Protein AF-A0A8B8AY69-F1 (afdb_monomer_lite)

Structure (mmCIF, N/CA/C/O backbone):
data_AF-A0A8B8AY69-F1
#
_entry.id   AF-A0A8B8AY69-F1
#
loop_
_atom_site.group_PDB
_atom_site.id
_atom_site.type_symbol
_atom_site.label_atom_id
_atom_site.label_alt_id
_atom_site.label_comp_id
_atom_site.label_asym_id
_atom_site.label_entity_id
_atom_site.label_seq_id
_atom_site.pdbx_PDB_ins_code
_atom_site.Cartn_x
_atom_site.Cartn_y
_atom_site.Cartn_z
_atom_site.occupancy
_atom_site.B_iso_or_equiv
_atom_site.auth_seq_id
_atom_site.auth_comp_id
_atom_site.auth_asym_id
_atom_site.auth_atom_id
_atom_site.pdbx_PDB_model_num
ATOM 1 N N . MET A 1 1 ? 13.587 46.393 -65.375 1.00 31.77 1 MET A N 1
ATOM 2 C CA . MET A 1 1 ? 12.917 47.680 -65.684 1.00 31.77 1 MET A CA 1
ATOM 3 C C . MET A 1 1 ? 13.714 48.376 -66.787 1.00 31.77 1 MET A C 1
ATOM 5 O O . MET A 1 1 ? 14.837 47.953 -67.023 1.00 31.77 1 MET A O 1
ATOM 9 N N . PHE A 1 2 ? 13.129 49.373 -67.460 1.00 32.94 2 PHE A N 1
ATOM 10 C CA . PHE A 1 2 ? 13.751 50.309 -68.424 1.00 32.94 2 PHE A CA 1
ATOM 11 C C . PHE A 1 2 ? 15.196 50.722 -68.050 1.00 32.94 2 PHE A C 1
ATOM 13 O O . PHE A 1 2 ? 15.468 50.874 -66.862 1.00 32.94 2 PHE A O 1
ATOM 20 N N . ASN A 1 3 ? 16.164 50.956 -68.950 1.00 33.88 3 ASN A N 1
ATOM 21 C CA . ASN A 1 3 ? 16.229 51.027 -70.431 1.00 33.88 3 ASN A CA 1
ATOM 22 C C . ASN A 1 3 ? 17.342 50.058 -70.943 1.00 33.88 3 ASN A C 1
ATOM 24 O O . ASN A 1 3 ? 18.044 49.489 -70.116 1.00 33.88 3 ASN A O 1
ATOM 28 N N . MET A 1 4 ? 17.589 49.775 -72.232 1.00 28.27 4 MET A N 1
ATOM 29 C CA . MET A 1 4 ? 17.519 50.592 -73.459 1.00 28.27 4 MET A CA 1
ATOM 30 C C . MET A 1 4 ? 17.418 49.678 -74.707 1.00 28.27 4 MET A C 1
ATOM 32 O O . MET A 1 4 ? 17.790 48.510 -74.630 1.00 28.27 4 MET A O 1
ATOM 36 N N . ILE A 1 5 ? 16.924 50.188 -75.843 1.00 37.75 5 ILE A N 1
ATOM 37 C CA . ILE A 1 5 ? 16.796 49.466 -77.130 1.00 37.75 5 ILE A CA 1
ATOM 38 C C . ILE A 1 5 ? 17.315 50.367 -78.267 1.00 37.75 5 ILE A C 1
ATOM 40 O O . ILE A 1 5 ? 17.272 51.587 -78.128 1.00 37.75 5 ILE A O 1
ATOM 44 N N . ALA A 1 6 ? 17.714 49.738 -79.383 1.00 32.38 6 ALA A N 1
ATOM 45 C CA . ALA A 1 6 ? 18.324 50.303 -80.596 1.00 32.38 6 ALA A CA 1
ATOM 46 C C . ALA A 1 6 ? 19.846 50.565 -80.465 1.00 32.38 6 ALA A C 1
ATOM 48 O O . ALA A 1 6 ? 20.347 50.765 -79.364 1.00 32.38 6 ALA A O 1
ATOM 49 N N . GLU A 1 7 ? 20.649 50.488 -81.532 1.00 29.94 7 GLU A N 1
ATOM 50 C CA . GLU A 1 7 ? 20.321 50.342 -82.965 1.00 29.94 7 GLU A CA 1
ATOM 51 C C . GLU A 1 7 ? 20.967 49.101 -83.613 1.00 29.94 7 GLU A C 1
ATOM 53 O O . GLU A 1 7 ? 21.926 48.523 -83.102 1.00 29.94 7 GLU A O 1
ATOM 58 N N . THR A 1 8 ? 20.452 48.677 -84.772 1.00 33.25 8 THR A N 1
ATOM 59 C CA . THR A 1 8 ? 21.107 47.682 -85.641 1.00 33.25 8 THR A CA 1
ATOM 60 C C . THR A 1 8 ? 20.637 47.866 -87.084 1.00 33.25 8 THR A C 1
ATOM 62 O O . THR A 1 8 ? 19.454 47.664 -87.343 1.00 33.25 8 THR A O 1
ATOM 65 N N . ASN A 1 9 ? 21.542 48.255 -87.996 1.00 31.91 9 ASN A N 1
ATOM 66 C CA . ASN A 1 9 ? 21.623 47.886 -89.428 1.00 31.91 9 ASN A CA 1
ATOM 67 C C . ASN A 1 9 ? 22.439 48.914 -90.239 1.00 31.91 9 ASN A C 1
ATOM 69 O O . ASN A 1 9 ? 22.366 50.114 -89.994 1.00 31.91 9 ASN A O 1
ATOM 73 N N . GLY A 1 10 ? 23.166 48.428 -91.251 1.00 28.22 10 GLY A N 1
ATOM 74 C CA . GLY A 1 10 ? 24.107 49.209 -92.069 1.00 28.22 10 GLY A CA 1
ATOM 75 C C . GLY A 1 10 ? 25.563 49.036 -91.596 1.00 28.22 10 GLY A C 1
ATOM 76 O O . GLY A 1 10 ? 25.808 48.943 -90.400 1.00 28.22 10 GLY A O 1
ATOM 77 N N . MET A 1 11 ? 26.575 48.931 -92.463 1.00 29.56 11 MET A N 1
ATOM 78 C CA . MET A 1 11 ? 26.596 49.054 -93.930 1.00 29.56 11 MET A CA 1
ATOM 79 C C . MET A 1 11 ? 27.338 47.894 -94.615 1.00 29.56 11 MET A C 1
ATOM 81 O O . MET A 1 11 ? 28.171 47.213 -94.024 1.00 29.56 11 MET A O 1
ATOM 85 N N . LEU A 1 12 ? 27.044 47.727 -95.905 1.00 31.89 12 LEU A N 1
ATOM 86 C CA . LEU A 1 12 ? 27.773 46.891 -96.861 1.00 31.89 12 LEU A CA 1
ATOM 87 C C . LEU A 1 12 ? 28.677 47.805 -97.723 1.00 31.89 12 LEU A C 1
ATOM 89 O O . LEU A 1 12 ? 28.372 48.983 -97.878 1.00 31.89 12 LEU A O 1
ATOM 93 N N . VAL A 1 13 ? 29.722 47.239 -98.341 1.00 31.09 13 VAL A N 1
ATOM 94 C CA . VAL A 1 13 ? 30.610 47.863 -99.353 1.00 31.09 13 VAL A CA 1
ATOM 95 C C . VAL A 1 13 ? 31.567 48.963 -98.852 1.00 31.09 13 VAL A C 1
ATOM 97 O O . VAL A 1 13 ? 31.210 50.130 -98.756 1.00 31.09 13 VAL A O 1
ATOM 100 N N . HIS A 1 14 ? 32.851 48.608 -98.718 1.00 29.25 14 HIS A N 1
ATOM 101 C CA . HIS A 1 14 ? 33.888 49.114 -99.636 1.00 29.25 14 HIS A CA 1
ATOM 102 C C . HIS A 1 14 ? 35.197 48.320 -99.500 1.00 29.25 14 HIS A C 1
ATOM 104 O O . HIS A 1 14 ? 35.865 48.369 -98.471 1.00 29.25 14 HIS A O 1
ATOM 110 N N . GLY A 1 15 ? 35.594 47.616 -100.563 1.00 30.14 15 GLY A N 1
ATOM 111 C CA . GLY A 1 15 ? 36.951 47.085 -100.698 1.00 30.14 15 GLY A CA 1
ATOM 112 C C . GLY A 1 15 ? 37.835 48.099 -101.422 1.00 30.14 15 GLY A C 1
ATOM 113 O O . GLY A 1 15 ? 37.586 48.379 -102.589 1.00 30.14 15 GLY A O 1
ATOM 114 N N . ASN A 1 16 ? 38.855 48.631 -100.745 1.00 29.05 16 ASN A N 1
ATOM 115 C CA . ASN A 1 16 ? 39.891 49.483 -101.338 1.00 29.05 16 ASN A CA 1
ATOM 116 C C . ASN A 1 16 ? 41.262 48.830 -101.112 1.00 29.05 16 ASN A C 1
ATOM 118 O O . ASN A 1 16 ? 41.838 48.928 -100.030 1.00 29.05 16 ASN A O 1
ATOM 122 N N . SER A 1 17 ? 41.778 48.139 -102.129 1.00 31.52 17 SER A N 1
ATOM 123 C CA . SER A 1 17 ? 43.067 47.441 -102.086 1.00 31.52 17 SER A CA 1
ATOM 124 C C . SER A 1 17 ? 44.158 48.258 -102.784 1.00 31.52 17 SER A C 1
ATOM 126 O O . SER A 1 17 ? 44.471 48.022 -103.951 1.00 31.52 17 SER A O 1
ATOM 128 N N . SER A 1 18 ? 44.743 49.213 -102.060 1.00 27.97 18 SER A N 1
ATOM 129 C CA . SER A 1 18 ? 45.819 50.076 -102.561 1.00 27.97 18 SER A CA 1
ATOM 130 C C . SER A 1 18 ? 47.156 49.752 -101.895 1.00 27.97 18 SER A C 1
ATOM 132 O O . SER A 1 18 ? 47.502 50.362 -100.885 1.00 27.97 18 SER A O 1
ATOM 134 N N . LEU A 1 19 ? 47.942 48.845 -102.483 1.00 30.39 19 LEU A N 1
ATOM 135 C CA . LEU A 1 19 ? 49.398 48.872 -102.309 1.00 30.39 19 LEU A CA 1
ATOM 136 C C . LEU A 1 19 ? 50.118 48.303 -103.537 1.00 30.39 19 LEU A C 1
ATOM 138 O O . LEU A 1 19 ? 49.833 47.197 -103.992 1.00 30.39 19 LEU A O 1
ATOM 142 N N . SER A 1 20 ? 51.044 49.086 -104.083 1.00 31.83 20 SER A N 1
ATOM 143 C CA . SER A 1 20 ? 51.837 48.758 -105.264 1.00 31.83 20 SER A CA 1
ATOM 144 C C . SER A 1 20 ? 53.111 47.990 -104.899 1.00 31.83 20 SER A C 1
ATOM 146 O O . SER A 1 20 ? 53.793 48.313 -103.930 1.00 31.83 20 SER A O 1
ATOM 148 N N . GLY A 1 21 ? 53.471 47.001 -105.721 1.00 29.45 21 GLY A N 1
ATOM 149 C CA . GLY A 1 21 ? 54.758 46.303 -105.667 1.00 29.45 21 GLY A CA 1
ATOM 150 C C . GLY A 1 21 ? 55.296 46.111 -107.083 1.00 29.45 21 GLY A C 1
ATOM 151 O O . GLY A 1 21 ? 54.665 45.442 -107.898 1.00 29.45 21 GLY A O 1
ATOM 152 N N . GLN A 1 22 ? 56.424 46.745 -107.399 1.00 30.34 22 GLN A N 1
ATOM 153 C CA . GLN A 1 22 ? 56.972 46.793 -108.758 1.00 30.34 22 GLN A CA 1
ATOM 154 C C . GLN A 1 22 ? 57.639 45.470 -109.159 1.00 30.34 22 GLN A C 1
ATOM 156 O O . GLN A 1 22 ? 58.431 44.916 -108.403 1.00 30.34 22 GLN A O 1
ATOM 161 N N . THR A 1 23 ? 57.397 45.022 -110.391 1.00 30.98 23 THR A N 1
ATOM 162 C CA . THR A 1 23 ? 58.293 44.132 -111.153 1.00 30.98 23 THR A CA 1
ATOM 163 C C . THR A 1 23 ? 58.312 44.596 -112.614 1.00 30.98 23 THR A C 1
ATOM 165 O O . THR A 1 23 ? 57.391 45.280 -113.057 1.00 30.98 23 THR A O 1
ATOM 168 N N . HIS A 1 24 ? 59.407 44.331 -113.330 1.00 30.17 24 HIS A N 1
ATOM 169 C CA . HIS A 1 24 ? 59.704 44.970 -114.618 1.00 30.17 24 HIS A CA 1
ATOM 170 C C . HIS A 1 24 ? 58.981 44.315 -115.806 1.00 30.17 24 HIS A C 1
ATOM 172 O O . HIS A 1 24 ? 58.856 43.096 -115.860 1.00 30.17 24 HIS A O 1
ATOM 178 N N . GLY A 1 25 ? 58.618 45.131 -116.801 1.00 32.25 25 GLY A N 1
ATOM 179 C CA . GLY A 1 25 ? 58.293 44.708 -118.165 1.00 32.25 25 GLY A CA 1
ATOM 180 C C . GLY A 1 25 ? 59.101 45.548 -119.159 1.00 32.25 25 GLY A C 1
ATOM 181 O O . GLY A 1 25 ? 59.216 46.761 -118.977 1.00 32.25 25 GLY A O 1
ATOM 182 N N . SER A 1 26 ? 59.722 44.911 -120.155 1.00 34.47 26 SER A N 1
ATOM 183 C CA . SER A 1 26 ? 60.566 45.601 -121.142 1.00 34.47 26 SER A CA 1
ATOM 184 C C . SER A 1 26 ? 59.730 46.326 -122.197 1.00 34.47 26 SER A C 1
ATOM 186 O O . SER A 1 26 ? 58.622 45.905 -122.520 1.00 34.47 26 SER A O 1
ATOM 188 N N . SER A 1 27 ? 60.311 47.362 -122.806 1.00 41.34 27 SER A N 1
ATOM 189 C CA . SER A 1 27 ? 59.848 47.838 -124.110 1.00 41.34 27 SER A CA 1
ATOM 190 C C . SER A 1 27 ? 59.974 46.705 -125.133 1.00 41.34 27 SER A C 1
ATOM 192 O O . SER A 1 27 ? 61.050 46.121 -125.280 1.00 41.34 27 SER A O 1
ATOM 194 N N . GLY A 1 28 ? 58.873 46.406 -125.816 1.00 37.88 28 GLY A N 1
ATOM 195 C CA . GLY A 1 28 ? 58.780 45.497 -126.952 1.00 37.88 28 GLY A CA 1
ATOM 196 C C . GLY A 1 28 ? 57.658 46.000 -127.854 1.00 37.88 28 GLY A C 1
ATOM 197 O O . GLY A 1 28 ? 56.569 46.309 -127.370 1.00 37.88 28 GLY A O 1
ATOM 198 N N . GLN A 1 29 ? 57.935 46.171 -129.145 1.00 43.38 29 GLN A N 1
ATOM 199 C CA . GLN A 1 29 ? 56.972 46.757 -130.076 1.00 43.38 29 GLN A CA 1
ATOM 200 C C . GLN A 1 29 ? 55.864 45.748 -130.387 1.00 43.38 29 GLN A C 1
ATOM 202 O O . GLN A 1 29 ? 56.102 44.746 -131.056 1.00 43.38 29 GLN A O 1
ATOM 207 N N . ILE A 1 30 ? 54.645 46.041 -129.934 1.00 41.34 30 ILE A N 1
ATOM 208 C CA . ILE A 1 30 ? 53.445 45.385 -130.452 1.00 41.34 30 ILE A CA 1
ATOM 209 C C . ILE A 1 30 ? 53.217 45.950 -131.857 1.00 41.34 30 ILE A C 1
ATOM 211 O O . ILE A 1 30 ? 52.765 47.085 -132.001 1.00 41.34 30 ILE A O 1
ATOM 215 N N . LEU A 1 31 ? 53.575 45.173 -132.881 1.00 46.72 31 LEU A N 1
ATOM 216 C CA . LEU A 1 31 ? 53.082 45.381 -134.243 1.00 46.72 31 LEU A CA 1
ATOM 217 C C . LEU A 1 31 ? 51.561 45.210 -134.223 1.00 46.72 31 LEU A C 1
ATOM 219 O O . LEU A 1 31 ? 51.066 44.206 -133.704 1.00 46.72 31 LEU A O 1
ATOM 223 N N . ASP A 1 32 ? 50.825 46.189 -134.746 1.00 49.38 32 ASP A N 1
ATOM 224 C CA . ASP A 1 32 ? 49.367 46.117 -134.759 1.00 49.38 32 ASP A CA 1
ATOM 225 C C . ASP A 1 32 ? 48.919 45.037 -135.759 1.00 49.38 32 ASP A C 1
ATOM 227 O O . ASP A 1 32 ? 49.503 44.851 -136.831 1.00 49.38 32 ASP A O 1
ATOM 231 N N . MET A 1 33 ? 47.840 44.327 -135.435 1.00 49.62 33 MET A N 1
ATOM 232 C CA . MET A 1 33 ? 47.240 43.339 -136.331 1.00 49.62 33 MET A CA 1
ATOM 233 C C . MET A 1 33 ? 46.734 43.995 -137.632 1.00 49.62 33 MET A C 1
ATOM 235 O O . MET A 1 33 ? 46.618 43.328 -138.666 1.00 49.62 33 MET A O 1
ATOM 239 N N . ALA A 1 34 ? 46.494 45.312 -137.606 1.00 55.44 34 ALA A N 1
ATOM 240 C CA . ALA A 1 34 ? 46.276 46.134 -138.793 1.00 55.44 34 ALA A CA 1
ATOM 241 C C . ALA A 1 34 ? 47.456 46.083 -139.788 1.00 55.44 34 ALA A C 1
ATOM 243 O O . ALA A 1 34 ? 47.228 45.859 -140.978 1.00 55.44 34 ALA A O 1
ATOM 244 N N . ASP A 1 35 ? 48.704 46.213 -139.320 1.00 56.50 35 ASP A N 1
ATOM 245 C CA . ASP A 1 35 ? 49.897 46.254 -140.181 1.00 56.50 35 ASP A CA 1
ATOM 246 C C . ASP A 1 35 ? 50.121 44.913 -140.892 1.00 56.50 35 ASP A C 1
ATOM 248 O O . ASP A 1 35 ? 50.321 44.864 -142.108 1.00 56.50 35 ASP A O 1
ATOM 252 N N . ILE A 1 36 ? 49.999 43.804 -140.153 1.00 58.62 36 ILE A N 1
ATOM 253 C CA . ILE A 1 36 ? 50.110 42.441 -140.701 1.00 58.62 36 ILE A CA 1
ATOM 254 C C . ILE A 1 36 ? 49.031 42.205 -141.773 1.00 58.62 36 ILE A C 1
ATOM 256 O O . ILE A 1 36 ? 49.309 41.656 -142.842 1.00 58.62 36 ILE A O 1
ATOM 260 N N . THR A 1 37 ? 47.805 42.676 -141.524 1.00 63.50 37 THR A N 1
ATOM 261 C CA . THR A 1 37 ? 46.695 42.577 -142.484 1.00 63.50 37 THR A CA 1
ATOM 262 C C . THR A 1 37 ? 46.962 43.407 -143.747 1.00 63.50 37 THR A C 1
ATOM 264 O O . THR A 1 37 ? 46.703 42.940 -144.859 1.00 63.50 37 THR A O 1
ATOM 267 N N . GLN A 1 38 ? 47.536 44.606 -143.607 1.00 66.81 38 GLN A N 1
ATOM 268 C CA . GLN A 1 38 ? 47.870 45.482 -144.732 1.00 66.81 38 GLN A CA 1
ATOM 269 C C . GLN A 1 38 ? 49.008 44.919 -145.602 1.00 66.81 38 GLN A C 1
ATOM 271 O O . GLN A 1 38 ? 48.940 45.013 -146.831 1.00 66.81 38 GLN A O 1
ATOM 276 N N . ILE A 1 39 ? 50.023 44.292 -144.996 1.00 68.88 39 ILE A N 1
ATOM 277 C CA . ILE A 1 39 ? 51.127 43.633 -145.716 1.00 68.88 39 ILE A CA 1
ATOM 278 C C . ILE A 1 39 ? 50.594 42.478 -146.578 1.00 68.88 39 ILE A C 1
ATOM 280 O O . ILE A 1 39 ? 50.871 42.427 -147.780 1.00 68.88 39 ILE A O 1
ATOM 284 N N . LEU A 1 40 ? 49.768 41.599 -145.999 1.00 65.69 40 LEU A N 1
ATOM 285 C CA . LEU A 1 40 ? 49.162 40.471 -146.718 1.00 65.69 40 LEU A CA 1
ATOM 286 C C . LEU A 1 40 ? 48.228 40.934 -147.849 1.00 65.69 40 LEU A C 1
ATOM 288 O O . LEU A 1 40 ? 48.224 40.341 -148.932 1.00 65.69 40 LEU A O 1
ATOM 292 N N . TYR A 1 41 ? 47.471 42.017 -147.641 1.00 73.25 41 TYR A N 1
ATOM 293 C CA . TYR A 1 41 ? 46.629 42.606 -148.685 1.00 73.25 41 TYR A CA 1
ATOM 294 C C . TYR A 1 41 ? 47.457 43.140 -149.865 1.00 73.25 41 TYR A C 1
ATOM 296 O O . TYR A 1 41 ? 47.105 42.907 -151.025 1.00 73.25 41 TYR A O 1
ATOM 304 N N . ASN A 1 42 ? 48.583 43.805 -149.596 1.00 71.44 42 ASN A N 1
ATOM 305 C CA . ASN A 1 42 ? 49.463 44.328 -150.642 1.00 71.44 42 ASN A CA 1
ATOM 306 C C . ASN A 1 42 ? 50.087 43.189 -151.474 1.00 71.44 42 ASN A C 1
ATOM 308 O O . ASN A 1 42 ? 49.945 43.185 -152.698 1.00 71.44 42 ASN A O 1
ATOM 312 N N . GLN A 1 43 ? 50.667 42.173 -150.821 1.00 70.44 43 GLN A N 1
ATOM 313 C CA . GLN A 1 43 ? 51.250 40.999 -151.497 1.00 70.44 43 GLN A CA 1
ATOM 314 C C . GLN A 1 43 ? 50.217 40.219 -152.335 1.00 70.44 43 GLN A C 1
ATOM 316 O O . GLN A 1 43 ? 50.519 39.751 -153.434 1.00 70.44 43 GLN A O 1
ATOM 321 N N . THR A 1 44 ? 48.971 40.118 -151.858 1.00 72.88 44 THR A N 1
ATOM 322 C CA . THR A 1 44 ? 47.886 39.443 -152.594 1.00 72.88 44 THR A CA 1
ATOM 323 C C . THR A 1 44 ? 47.554 40.159 -153.909 1.00 72.88 44 THR A C 1
ATOM 325 O O . THR A 1 44 ? 47.351 39.507 -154.935 1.00 72.88 44 THR A O 1
ATOM 328 N N . ASN A 1 45 ? 47.537 41.496 -153.918 1.00 72.69 45 ASN A N 1
ATOM 329 C CA . ASN A 1 45 ? 47.300 42.277 -155.138 1.00 72.69 45 ASN A CA 1
ATOM 330 C C . ASN A 1 45 ? 48.466 42.173 -156.137 1.00 72.69 45 ASN A C 1
ATOM 332 O O . ASN A 1 45 ? 48.247 42.139 -157.350 1.00 72.69 45 ASN A O 1
ATOM 336 N N . GLU A 1 46 ? 49.699 42.073 -155.643 1.00 74.69 46 GLU A N 1
ATOM 337 C CA . GLU A 1 46 ? 50.900 41.911 -156.468 1.00 74.69 46 GLU A CA 1
ATOM 338 C C . GLU A 1 46 ? 50.907 40.555 -157.204 1.00 74.69 46 GLU A C 1
ATOM 340 O O . GLU A 1 46 ? 51.088 40.506 -158.425 1.00 74.69 46 GLU A O 1
ATOM 345 N N . LEU A 1 47 ? 50.549 39.467 -156.507 1.00 70.25 47 LEU A N 1
ATOM 346 C CA . LEU A 1 47 ? 50.335 38.137 -157.099 1.00 70.25 47 LEU A CA 1
ATOM 347 C C . LEU A 1 47 ? 49.230 38.114 -158.171 1.00 70.25 47 LEU A C 1
ATOM 349 O O . LEU A 1 47 ? 49.378 37.442 -159.197 1.00 70.25 47 LEU A O 1
ATOM 353 N N . ILE A 1 48 ? 48.134 38.856 -157.975 1.00 74.69 48 ILE A N 1
ATOM 354 C CA . ILE A 1 48 ? 47.045 38.958 -158.964 1.00 74.69 48 ILE A CA 1
ATOM 355 C C . ILE A 1 48 ? 47.534 39.635 -160.255 1.00 74.69 48 ILE A C 1
ATOM 357 O O . ILE A 1 48 ? 47.199 39.176 -161.351 1.00 74.69 48 ILE A O 1
ATOM 361 N N . ASN A 1 49 ? 48.357 40.682 -160.147 1.00 72.38 49 ASN A N 1
ATOM 362 C CA . ASN A 1 49 ? 48.931 41.360 -161.311 1.00 72.38 49 ASN A CA 1
ATOM 363 C C . ASN A 1 49 ? 49.925 40.463 -162.069 1.00 72.38 49 ASN A C 1
ATOM 365 O O . ASN A 1 49 ? 49.833 40.360 -163.294 1.00 72.38 49 ASN A O 1
ATOM 369 N N . LEU A 1 50 ? 50.806 39.747 -161.359 1.00 73.50 50 LEU A N 1
ATOM 370 C CA . LEU A 1 50 ? 51.742 38.791 -161.968 1.00 73.50 50 LEU A CA 1
ATOM 371 C C . LEU A 1 50 ? 51.015 37.651 -162.703 1.00 73.50 50 LEU A C 1
ATOM 373 O O . LEU A 1 50 ? 51.369 37.325 -163.837 1.00 73.50 50 LEU A O 1
ATOM 377 N N . LYS A 1 51 ? 49.937 37.098 -162.124 1.00 70.31 51 LYS A N 1
ATOM 378 C CA . LYS A 1 51 ? 49.103 36.089 -162.804 1.00 70.31 51 LYS A CA 1
ATOM 379 C C . LYS A 1 51 ? 48.514 36.621 -164.115 1.00 70.31 51 LYS A C 1
ATOM 381 O O . LYS A 1 51 ? 48.494 35.912 -165.120 1.00 70.31 51 LYS A O 1
ATOM 386 N N . LYS A 1 52 ? 48.038 37.869 -164.108 1.00 72.56 52 LYS A N 1
ATOM 387 C CA . LYS A 1 52 ? 47.400 38.508 -165.267 1.00 72.56 52 LYS A CA 1
ATOM 388 C C . LYS A 1 52 ? 48.385 38.775 -166.410 1.00 72.56 52 LYS A C 1
ATOM 390 O O . LYS A 1 52 ? 47.993 38.703 -167.572 1.00 72.56 52 LYS A O 1
ATOM 395 N N . GLN A 1 53 ? 49.657 39.022 -166.092 1.00 68.75 53 GLN A N 1
ATOM 396 C CA . GLN A 1 53 ? 50.733 39.102 -167.081 1.00 68.75 53 GLN A CA 1
ATOM 397 C C . GLN A 1 53 ? 50.982 37.734 -167.745 1.00 68.75 53 GLN A C 1
ATOM 399 O O . GLN A 1 53 ? 50.925 37.631 -168.969 1.00 68.75 53 GLN A O 1
ATOM 404 N N . ALA A 1 54 ? 51.116 36.662 -166.957 1.00 67.19 54 ALA A N 1
ATOM 405 C CA . ALA A 1 54 ? 51.341 35.311 -167.486 1.00 67.19 54 ALA A CA 1
ATOM 406 C C . ALA A 1 54 ? 50.214 34.807 -168.423 1.00 67.19 54 ALA A C 1
ATOM 408 O O . ALA A 1 54 ? 50.469 34.041 -169.356 1.00 67.19 54 ALA A O 1
ATOM 409 N N . GLU A 1 55 ? 48.965 35.244 -168.220 1.00 69.00 55 GLU A N 1
ATOM 410 C CA . GLU A 1 55 ? 47.835 34.919 -169.109 1.00 69.00 55 GLU A CA 1
ATOM 411 C C . GLU A 1 55 ? 47.900 35.669 -170.465 1.00 69.00 55 GLU A C 1
ATOM 413 O O . GLU A 1 55 ? 47.522 35.101 -171.499 1.00 69.00 55 GLU A O 1
ATOM 418 N N . ASN A 1 56 ? 48.468 36.883 -170.511 1.00 70.94 56 ASN A N 1
ATOM 419 C CA . ASN A 1 56 ? 48.789 37.582 -171.768 1.00 70.94 56 ASN A CA 1
ATOM 420 C C . ASN A 1 56 ? 49.947 36.900 -172.518 1.00 70.94 56 ASN A C 1
ATOM 422 O O . ASN A 1 56 ? 49.865 36.677 -173.730 1.00 70.94 56 ASN A O 1
ATOM 426 N N . ASP A 1 57 ? 51.009 36.523 -171.807 1.00 64.38 57 ASP A N 1
ATOM 427 C CA . ASP A 1 57 ? 52.190 35.905 -172.421 1.00 64.38 57 ASP A CA 1
ATOM 428 C C . ASP A 1 57 ? 51.855 34.520 -172.999 1.00 64.38 57 ASP A C 1
ATOM 430 O O . ASP A 1 57 ? 52.209 34.208 -174.140 1.00 64.38 57 ASP A O 1
ATOM 434 N N . ARG A 1 58 ? 51.027 33.735 -172.295 1.00 70.88 58 ARG A N 1
ATOM 435 C CA . ARG A 1 58 ? 50.449 32.484 -172.816 1.00 70.88 58 ARG A CA 1
ATOM 436 C C . ARG A 1 58 ? 49.643 32.693 -174.103 1.00 70.88 58 ARG A C 1
ATOM 438 O O . ARG A 1 58 ? 49.749 31.887 -175.028 1.00 70.88 58 ARG A O 1
ATOM 445 N N . SER A 1 59 ? 48.863 33.770 -174.182 1.00 68.00 59 SER A N 1
ATOM 446 C CA . SER A 1 59 ? 48.085 34.112 -175.383 1.00 68.00 59 SER A CA 1
ATOM 447 C C . SER A 1 59 ? 48.994 34.458 -176.573 1.00 68.00 59 SER A C 1
ATOM 449 O O . SER A 1 59 ? 48.700 34.098 -177.714 1.00 68.00 59 SER A O 1
ATOM 451 N N . THR A 1 60 ? 50.146 35.076 -176.303 1.00 66.81 60 THR A N 1
ATOM 452 C CA . THR A 1 60 ? 51.173 35.397 -177.308 1.00 66.81 60 THR A CA 1
ATOM 453 C C . THR A 1 60 ? 51.888 34.137 -177.816 1.00 66.81 60 THR A C 1
ATOM 455 O O . THR A 1 60 ? 52.079 33.977 -179.022 1.00 66.81 60 THR A O 1
ATOM 458 N N . ILE A 1 61 ? 52.200 33.184 -176.929 1.00 64.75 61 ILE A N 1
ATOM 459 C CA . ILE A 1 61 ? 52.772 31.873 -177.296 1.00 64.75 61 ILE A CA 1
ATOM 460 C C . ILE A 1 61 ? 51.812 31.079 -178.200 1.00 64.75 61 ILE A C 1
ATOM 462 O O . ILE A 1 61 ? 52.243 30.501 -179.201 1.00 64.75 61 ILE A O 1
ATOM 466 N N . GLN A 1 62 ? 50.507 31.102 -177.910 1.00 60.75 62 GLN A N 1
ATOM 467 C CA . GLN A 1 62 ? 49.485 30.442 -178.734 1.00 60.75 62 GLN A CA 1
ATOM 468 C C . GLN A 1 62 ? 49.454 30.992 -180.175 1.00 60.75 62 GLN A C 1
ATOM 470 O O . GLN A 1 62 ? 49.279 30.236 -181.133 1.00 60.75 62 GLN A O 1
ATOM 475 N N . LEU A 1 63 ? 49.672 32.303 -180.344 1.00 68.00 63 LEU A N 1
ATOM 476 C CA . LEU A 1 63 ? 49.736 32.959 -181.654 1.00 68.00 63 LEU A CA 1
ATOM 477 C C . LEU A 1 63 ? 50.985 32.540 -182.453 1.00 68.00 63 LEU A C 1
ATOM 479 O O . LEU A 1 63 ? 50.903 32.338 -183.666 1.00 68.00 63 LEU A O 1
ATOM 483 N N . LEU A 1 64 ? 52.125 32.361 -181.775 1.00 61.44 64 LEU A N 1
ATOM 484 C CA . LEU A 1 64 ? 53.373 31.894 -182.389 1.00 61.44 64 LEU A CA 1
ATOM 485 C C . LEU A 1 64 ? 53.279 30.431 -182.849 1.00 61.44 64 LEU A C 1
ATOM 487 O O . LEU A 1 64 ? 53.704 30.124 -183.962 1.00 61.44 64 LEU A O 1
ATOM 491 N N . GLN A 1 65 ? 52.657 29.546 -182.063 1.00 57.84 65 GLN A N 1
ATOM 492 C CA . GLN A 1 65 ? 52.429 28.147 -182.465 1.00 57.84 65 GLN A CA 1
ATOM 493 C C . GLN A 1 65 ? 51.584 28.045 -183.746 1.00 57.84 65 GLN A C 1
ATOM 495 O O . GLN A 1 65 ? 51.955 27.330 -184.678 1.00 57.84 65 GLN A O 1
ATOM 500 N N . ASN A 1 66 ? 50.513 28.839 -183.852 1.00 61.69 66 ASN A N 1
ATOM 501 C CA . ASN A 1 66 ? 49.694 28.911 -185.068 1.00 61.69 66 ASN A CA 1
ATOM 502 C C . ASN A 1 66 ? 50.479 29.426 -186.293 1.00 61.69 66 ASN A C 1
ATOM 504 O O . ASN A 1 66 ? 50.141 29.091 -187.429 1.00 61.69 66 ASN A O 1
ATOM 508 N N . ARG A 1 67 ? 51.535 30.227 -186.088 1.00 58.19 67 ARG A N 1
ATOM 509 C CA . ARG A 1 67 ? 52.400 30.723 -187.169 1.00 58.19 67 ARG A CA 1
ATOM 510 C C . ARG A 1 67 ? 53.401 29.670 -187.656 1.00 58.19 67 ARG A C 1
ATOM 512 O O . ARG A 1 67 ? 53.676 29.639 -188.852 1.00 58.19 67 ARG A O 1
ATOM 519 N N . VAL A 1 68 ? 53.904 28.808 -186.768 1.00 59.12 68 VAL A N 1
ATOM 520 C CA . VAL A 1 68 ? 54.788 27.682 -187.129 1.00 59.12 68 VAL A CA 1
ATOM 521 C C . VAL A 1 68 ? 54.038 26.653 -187.978 1.00 59.12 68 VAL A C 1
ATOM 523 O O . VAL A 1 68 ? 54.509 26.309 -189.057 1.00 59.12 68 VAL A O 1
ATOM 526 N N . PHE A 1 69 ? 52.829 26.261 -187.565 1.00 60.50 69 PHE A N 1
ATOM 527 C CA . PHE A 1 69 ? 52.007 25.278 -188.286 1.00 60.50 69 PHE A CA 1
ATOM 528 C C . PHE A 1 69 ? 51.709 25.682 -189.747 1.00 60.50 69 PHE A C 1
ATOM 530 O O . PHE A 1 69 ? 51.741 24.853 -190.659 1.00 60.50 69 PHE A O 1
ATOM 537 N N . LEU A 1 70 ? 51.480 26.978 -189.998 1.00 58.31 70 LEU A N 1
ATOM 538 C CA . LEU A 1 70 ? 51.315 27.508 -191.358 1.00 58.31 70 LEU A CA 1
ATOM 539 C C . LEU A 1 70 ? 52.593 27.361 -192.203 1.00 58.31 70 LEU A C 1
ATOM 541 O O . LEU A 1 70 ? 52.507 26.971 -193.364 1.00 58.31 70 LEU A O 1
ATOM 545 N N . LEU A 1 71 ? 53.770 27.619 -191.624 1.00 56.62 71 LEU A N 1
ATOM 546 C CA . LEU A 1 71 ? 55.057 27.525 -192.325 1.00 56.62 71 LEU A CA 1
ATOM 547 C C . LEU A 1 71 ? 55.458 26.074 -192.646 1.00 56.62 71 LEU A C 1
ATOM 549 O O . LEU A 1 71 ? 56.030 25.825 -193.705 1.00 56.62 71 LEU A O 1
ATOM 553 N N . GLU A 1 72 ? 55.127 25.114 -191.778 1.00 57.69 72 GLU A N 1
ATOM 554 C CA . GLU A 1 72 ? 55.320 23.678 -192.052 1.00 57.69 72 GLU A CA 1
ATOM 555 C C . GLU A 1 72 ? 54.405 23.180 -193.187 1.00 57.69 72 GLU A C 1
ATOM 557 O O . GLU A 1 72 ? 54.802 22.342 -194.004 1.00 57.69 72 GLU A O 1
ATOM 562 N N . THR A 1 73 ? 53.198 23.748 -193.286 1.00 57.38 73 THR A N 1
ATOM 563 C CA . THR A 1 73 ? 52.239 23.436 -194.356 1.00 57.38 73 THR A CA 1
ATOM 564 C C . THR A 1 73 ? 52.693 24.004 -195.711 1.00 57.38 73 THR A C 1
ATOM 566 O O . THR A 1 73 ? 52.610 23.321 -196.728 1.00 57.38 73 THR A O 1
ATOM 569 N N . GLU A 1 74 ? 53.227 25.230 -195.745 1.00 54.09 74 GLU A N 1
ATOM 570 C CA . GLU A 1 74 ? 53.465 25.995 -196.985 1.00 54.09 74 GLU A CA 1
ATOM 571 C C . GLU A 1 74 ? 54.695 25.546 -197.813 1.00 54.09 74 GLU A C 1
ATOM 573 O O . GLU A 1 74 ? 54.862 25.974 -198.959 1.00 54.09 74 GLU A O 1
ATOM 578 N N . LEU A 1 75 ? 55.553 24.661 -197.281 1.00 50.16 75 LEU A N 1
ATOM 579 C CA . LEU A 1 75 ? 56.766 24.180 -197.974 1.00 50.16 75 LEU A CA 1
ATOM 580 C C . LEU A 1 75 ? 56.790 22.672 -198.284 1.00 50.16 75 LEU A C 1
ATOM 582 O O . LEU A 1 75 ? 57.593 22.243 -199.115 1.00 50.16 75 LEU A O 1
ATOM 586 N N . SER A 1 76 ? 55.864 21.879 -197.735 1.00 54.62 76 SER A N 1
ATOM 587 C CA . SER A 1 76 ? 55.682 20.479 -198.164 1.00 54.62 76 SER A CA 1
ATOM 588 C C . SER A 1 76 ? 55.230 20.381 -199.635 1.00 54.62 76 SER A C 1
ATOM 590 O O . SER A 1 76 ? 55.663 19.489 -200.366 1.00 54.62 76 SER A O 1
ATOM 592 N N . ASP A 1 77 ? 54.445 21.353 -200.112 1.00 50.50 77 ASP A N 1
ATOM 593 C CA . ASP A 1 77 ? 53.850 21.356 -201.459 1.00 50.50 77 ASP A CA 1
ATOM 594 C C . ASP A 1 77 ? 54.821 21.687 -202.610 1.00 50.50 77 ASP A C 1
ATOM 596 O O . ASP A 1 77 ? 54.473 21.520 -203.781 1.00 50.50 77 ASP A O 1
ATOM 600 N N . LYS A 1 78 ? 56.066 22.105 -202.331 1.00 44.72 78 LYS A N 1
ATOM 601 C CA . LYS A 1 78 ? 57.080 22.371 -203.379 1.00 44.72 78 LYS A CA 1
ATOM 602 C C . LYS A 1 78 ? 58.002 21.186 -203.692 1.00 44.72 78 LYS A C 1
ATOM 604 O O . LYS A 1 78 ? 58.909 21.315 -204.510 1.00 44.72 78 LYS A O 1
ATOM 609 N N . MET A 1 79 ? 57.725 20.006 -203.136 1.00 43.75 79 MET A N 1
ATOM 610 C CA . MET A 1 79 ? 58.476 18.762 -203.379 1.00 43.75 79 MET A CA 1
ATOM 611 C C . MET A 1 79 ? 58.010 17.956 -204.616 1.00 43.75 79 MET A C 1
ATOM 613 O O . MET A 1 79 ? 58.235 16.751 -204.684 1.00 43.75 79 MET A O 1
ATOM 617 N N . ASN A 1 80 ? 57.378 18.590 -205.615 1.00 52.78 80 ASN A N 1
ATOM 618 C CA . ASN A 1 80 ? 56.835 17.907 -206.804 1.00 52.78 80 ASN A CA 1
ATOM 619 C C . ASN A 1 80 ? 57.063 18.650 -208.143 1.00 52.78 80 ASN A C 1
ATOM 621 O O . ASN A 1 80 ? 56.120 18.988 -208.853 1.00 52.78 80 ASN A O 1
ATOM 625 N N . THR A 1 81 ? 58.323 18.893 -208.525 1.00 40.22 81 THR A N 1
ATOM 626 C CA . THR A 1 81 ? 58.835 18.771 -209.919 1.00 40.22 81 THR A CA 1
ATOM 627 C C . THR A 1 81 ? 60.341 19.066 -209.976 1.00 40.22 81 THR A C 1
ATOM 629 O O . THR A 1 81 ? 60.891 19.775 -209.140 1.00 40.22 81 THR A O 1
ATOM 632 N N . SER A 1 82 ? 61.050 18.504 -210.957 1.00 49.19 82 SER A N 1
ATOM 633 C CA . SER A 1 82 ? 62.518 18.520 -210.993 1.00 49.19 82 SER A CA 1
ATOM 634 C C . SER A 1 82 ? 63.129 19.831 -211.523 1.00 49.19 82 SER A C 1
ATOM 636 O O . SER A 1 82 ? 63.193 20.016 -212.743 1.00 49.19 82 SER A O 1
ATOM 638 N N . LYS A 1 83 ? 63.667 20.684 -210.633 1.00 45.41 83 LYS A N 1
ATOM 639 C CA . LYS A 1 83 ? 64.850 21.557 -210.862 1.00 45.41 83 LYS A CA 1
ATOM 640 C C . LYS A 1 83 ? 65.276 22.306 -209.589 1.00 45.41 83 LYS A C 1
ATOM 642 O O . LYS A 1 83 ? 64.446 22.604 -208.743 1.00 45.41 83 LYS A O 1
ATOM 647 N N . THR A 1 84 ? 66.563 22.643 -209.488 1.00 58.56 84 THR A N 1
ATOM 648 C CA . THR A 1 84 ? 67.180 23.350 -208.346 1.00 58.56 84 THR A CA 1
ATOM 649 C C . THR A 1 84 ? 67.382 24.856 -208.591 1.00 58.56 84 THR A C 1
ATOM 651 O O . THR A 1 84 ? 68.121 25.221 -209.510 1.00 58.56 84 THR A O 1
ATOM 654 N N . PRO A 1 85 ? 66.816 25.722 -207.735 1.00 43.84 85 PRO A N 1
ATOM 655 C CA . PRO A 1 85 ? 67.271 27.091 -207.441 1.00 43.84 85 PRO A CA 1
ATOM 656 C C . PRO A 1 85 ? 67.642 27.234 -205.938 1.00 43.84 85 PRO A C 1
ATOM 658 O O . PRO A 1 85 ? 67.472 26.285 -205.182 1.00 43.84 85 PRO A O 1
ATOM 661 N N . SER A 1 86 ? 68.113 28.365 -205.400 1.00 47.00 86 SER A N 1
ATOM 662 C CA . SER A 1 86 ? 69.008 29.418 -205.914 1.00 47.00 86 SER A CA 1
ATOM 663 C C . SER A 1 86 ? 69.718 30.064 -204.705 1.00 47.00 86 SER A C 1
ATOM 665 O O . SER A 1 86 ? 69.156 30.124 -203.613 1.00 47.00 86 SER A O 1
ATOM 667 N N . SER A 1 87 ? 70.941 30.586 -204.865 1.00 51.69 87 SER A N 1
ATOM 668 C CA . SER A 1 87 ? 71.794 31.039 -203.742 1.00 51.69 87 SER A CA 1
ATOM 669 C C . SER A 1 87 ? 71.261 32.240 -202.932 1.00 51.69 87 SER A C 1
ATOM 671 O O . SER A 1 87 ? 71.887 32.632 -201.947 1.00 51.69 87 SER A O 1
ATOM 673 N N . GLN A 1 88 ? 70.149 32.854 -203.340 1.00 52.00 88 GLN A N 1
ATOM 674 C CA . GLN A 1 88 ? 69.625 34.083 -202.739 1.00 52.00 88 GLN A CA 1
ATOM 675 C C . GLN A 1 88 ? 68.667 33.824 -201.560 1.00 52.00 88 GLN A C 1
ATOM 677 O O . GLN A 1 88 ? 68.630 34.620 -200.626 1.00 52.00 88 GLN A O 1
ATOM 682 N N . GLU A 1 89 ? 67.951 32.696 -201.551 1.00 56.22 89 GLU A N 1
ATOM 683 C CA . GLU A 1 89 ? 66.947 32.368 -200.520 1.00 56.22 89 GLU A CA 1
ATOM 684 C C . GLU A 1 89 ? 67.599 31.935 -199.189 1.00 56.22 89 GLU A C 1
ATOM 686 O O . GLU A 1 89 ? 67.108 32.246 -198.102 1.00 56.22 89 GLU A O 1
ATOM 691 N N . PHE A 1 90 ? 68.771 31.293 -199.260 1.00 58.62 90 PHE A N 1
ATOM 692 C CA . PHE A 1 90 ? 69.508 30.791 -198.091 1.00 58.62 90 PHE A CA 1
ATOM 693 C C . PHE A 1 90 ? 70.017 31.911 -197.161 1.00 58.62 90 PHE A C 1
ATOM 695 O O . PHE A 1 90 ? 70.123 31.727 -195.949 1.00 58.62 90 PHE A O 1
ATOM 702 N N . SER A 1 91 ? 70.306 33.096 -197.711 1.00 57.09 91 SER A N 1
ATOM 703 C CA . SER A 1 91 ? 70.818 34.233 -196.934 1.00 57.09 91 SER A CA 1
ATOM 704 C C . SER A 1 91 ? 69.743 34.852 -196.029 1.00 57.09 91 SER A C 1
ATOM 706 O O . SER A 1 91 ? 70.032 35.216 -194.889 1.00 57.09 91 SER A O 1
ATOM 708 N N . THR A 1 92 ? 68.487 34.901 -196.488 1.00 60.28 92 THR A N 1
ATOM 709 C CA . THR A 1 92 ? 67.353 35.412 -195.700 1.00 60.28 92 THR A CA 1
ATOM 710 C C . THR A 1 92 ? 67.022 34.491 -194.523 1.00 60.28 92 THR A C 1
ATOM 712 O O . THR A 1 92 ? 66.752 34.969 -193.420 1.00 60.28 92 THR A O 1
ATOM 715 N N . TYR A 1 93 ? 67.112 33.172 -194.732 1.00 66.62 93 TYR A N 1
ATOM 716 C CA . TYR A 1 93 ? 66.887 32.162 -193.694 1.00 66.62 93 TYR A CA 1
ATOM 717 C C . TYR A 1 93 ? 67.873 32.310 -192.519 1.00 66.62 93 TYR A C 1
ATOM 719 O O . TYR A 1 93 ? 67.457 32.395 -191.363 1.00 66.62 93 TYR A O 1
ATOM 727 N N . LEU A 1 94 ? 69.173 32.447 -192.812 1.00 66.06 94 LEU A N 1
ATOM 728 C CA . LEU A 1 94 ? 70.216 32.641 -191.793 1.00 66.06 94 LEU A CA 1
ATOM 729 C C . LEU A 1 94 ? 70.044 33.937 -190.980 1.00 66.06 94 LEU A C 1
ATOM 731 O O . LEU A 1 94 ? 70.371 33.963 -189.791 1.00 66.06 94 LEU A O 1
ATOM 735 N N . LEU A 1 95 ? 69.513 35.003 -191.589 1.00 61.38 95 LEU A N 1
ATOM 736 C CA . LEU A 1 95 ? 69.233 36.256 -190.879 1.00 61.38 95 LEU A CA 1
ATOM 737 C C . LEU A 1 95 ? 68.091 36.086 -189.862 1.00 61.38 95 LEU A C 1
ATOM 739 O O . LEU A 1 95 ? 68.226 36.486 -188.706 1.00 61.38 95 LEU A O 1
ATOM 743 N N . SER A 1 96 ? 67.000 35.425 -190.269 1.00 61.66 96 SER A N 1
ATOM 744 C CA . SER A 1 96 ? 65.865 35.120 -189.385 1.00 61.66 96 SER A CA 1
ATOM 745 C C . SER A 1 96 ? 66.268 34.213 -188.217 1.00 61.66 96 SER A C 1
ATOM 747 O O . SER A 1 96 ? 65.790 34.391 -187.097 1.00 61.66 96 SER A O 1
ATOM 749 N N . MET A 1 97 ? 67.157 33.249 -188.467 1.00 62.59 97 MET A N 1
ATOM 750 C CA . MET A 1 97 ? 67.588 32.270 -187.467 1.00 62.59 97 MET A CA 1
ATOM 751 C C . MET A 1 97 ? 68.461 32.905 -186.367 1.00 62.59 97 MET A C 1
ATOM 753 O O . MET A 1 97 ? 68.301 32.574 -185.194 1.00 62.59 97 MET A O 1
ATOM 757 N N . ASN A 1 98 ? 69.306 33.887 -186.709 1.00 62.69 98 ASN A N 1
ATOM 758 C CA . ASN A 1 98 ? 70.093 34.648 -185.727 1.00 62.69 98 ASN A CA 1
ATOM 759 C C . ASN A 1 98 ? 69.223 35.498 -184.783 1.00 62.69 98 ASN A C 1
ATOM 761 O O . ASN A 1 98 ? 69.469 35.515 -183.577 1.00 62.69 98 ASN A O 1
ATOM 765 N N . HIS A 1 99 ? 68.188 36.174 -185.297 1.00 62.56 99 HIS A N 1
ATOM 766 C CA . HIS A 1 99 ? 67.288 36.964 -184.445 1.00 62.56 99 HIS A CA 1
ATOM 767 C C . HIS A 1 99 ? 66.493 36.094 -183.460 1.00 62.56 99 HIS A C 1
ATOM 769 O O . HIS A 1 99 ? 66.270 36.507 -182.322 1.00 62.56 99 HIS A O 1
ATOM 775 N N . LEU A 1 100 ? 66.115 34.871 -183.852 1.00 67.81 100 LEU A N 1
ATOM 776 C CA . LEU A 1 100 ? 65.449 33.935 -182.944 1.00 67.81 100 LEU A CA 1
ATOM 777 C C . LEU A 1 100 ? 66.369 33.520 -181.781 1.00 67.81 100 LEU A C 1
ATOM 779 O O . LEU A 1 100 ? 65.935 33.513 -180.631 1.00 67.81 100 LEU A O 1
ATOM 783 N N . ILE A 1 101 ? 67.648 33.243 -182.063 1.00 64.56 101 ILE A N 1
ATOM 784 C CA . ILE A 1 101 ? 68.648 32.868 -181.048 1.00 64.56 101 ILE A CA 1
ATOM 785 C C . ILE A 1 101 ? 68.871 34.005 -180.036 1.00 64.56 101 ILE A C 1
ATOM 787 O O . ILE A 1 101 ? 68.903 33.745 -178.833 1.00 64.56 101 ILE A O 1
ATOM 791 N N . GLN A 1 102 ? 68.959 35.262 -180.490 1.00 61.81 102 GLN A N 1
ATOM 792 C CA . GLN A 1 102 ? 69.079 36.418 -179.589 1.00 61.81 102 GLN A CA 1
ATOM 793 C C . GLN A 1 102 ? 67.875 36.555 -178.644 1.00 61.81 102 GLN A C 1
ATOM 795 O O . GLN A 1 102 ? 68.061 36.791 -177.451 1.00 61.81 102 GLN A O 1
ATOM 800 N N . ASN A 1 103 ? 66.654 36.357 -179.149 1.00 66.81 103 ASN A N 1
ATOM 801 C CA . ASN A 1 103 ? 65.445 36.462 -178.330 1.00 66.81 103 ASN A CA 1
ATOM 802 C C . ASN A 1 103 ? 65.336 35.333 -177.290 1.00 66.81 103 ASN A C 1
ATOM 804 O O . ASN A 1 103 ? 64.913 35.591 -176.165 1.00 66.81 103 ASN A O 1
ATOM 808 N N . MET A 1 104 ? 65.762 34.103 -177.610 1.00 67.06 104 MET A N 1
ATOM 809 C CA . MET A 1 104 ? 65.793 33.023 -176.610 1.00 67.06 104 MET A CA 1
ATOM 810 C C . MET A 1 104 ? 66.824 33.286 -175.504 1.00 67.06 104 MET A C 1
ATOM 812 O O . MET A 1 104 ? 66.523 33.067 -174.333 1.00 67.06 104 MET A O 1
ATOM 816 N N . ALA A 1 105 ? 68.005 33.813 -175.849 1.00 62.06 105 ALA A N 1
ATOM 817 C CA . ALA A 1 105 ? 69.032 34.163 -174.865 1.00 62.06 105 ALA A CA 1
ATOM 818 C C . ALA A 1 105 ? 68.583 35.278 -173.898 1.00 62.06 105 ALA A C 1
ATOM 820 O O . ALA A 1 105 ? 68.951 35.260 -172.727 1.00 62.06 105 ALA A O 1
ATOM 821 N N . ALA A 1 106 ? 67.759 36.225 -174.364 1.00 64.94 106 ALA A N 1
ATOM 822 C CA . ALA A 1 106 ? 67.181 37.266 -173.512 1.00 64.94 106 ALA A CA 1
ATOM 823 C C . ALA A 1 106 ? 66.123 36.724 -172.527 1.00 64.94 106 ALA A C 1
ATOM 825 O O . ALA A 1 106 ? 66.045 37.198 -171.394 1.00 64.94 106 ALA A O 1
ATOM 826 N N . ASN A 1 107 ? 65.334 35.717 -172.926 1.00 69.00 107 ASN A N 1
ATOM 827 C CA . ASN A 1 107 ? 64.354 35.084 -172.035 1.00 69.00 107 ASN A CA 1
ATOM 828 C C . ASN A 1 107 ? 65.010 34.210 -170.955 1.00 69.00 107 ASN A C 1
ATOM 830 O O . ASN A 1 107 ? 64.609 34.294 -169.798 1.00 69.00 107 ASN A O 1
ATOM 834 N N . ASP A 1 108 ? 66.036 33.428 -171.302 1.00 71.81 108 ASP A N 1
ATOM 835 C CA . ASP A 1 108 ? 66.745 32.552 -170.354 1.00 71.81 108 ASP A CA 1
ATOM 836 C C . ASP A 1 108 ? 67.378 33.339 -169.185 1.00 71.81 108 ASP A C 1
ATOM 838 O O . ASP A 1 108 ? 67.437 32.860 -168.053 1.00 71.81 108 ASP A O 1
ATOM 842 N N . GLU A 1 109 ? 67.796 34.588 -169.415 1.00 72.94 109 GLU A N 1
ATOM 843 C CA . GLU A 1 109 ? 68.297 35.462 -168.348 1.00 72.94 109 GLU A CA 1
ATOM 844 C C . GLU A 1 109 ? 67.174 36.087 -167.496 1.00 72.94 109 GLU A C 1
ATOM 846 O O . GLU A 1 109 ? 67.340 36.255 -166.286 1.00 72.94 109 GLU A O 1
ATOM 851 N N . ASN A 1 110 ? 66.003 36.363 -168.085 1.00 72.31 110 ASN A N 1
ATOM 852 C CA . ASN A 1 110 ? 64.820 36.801 -167.336 1.00 72.31 110 ASN A CA 1
ATOM 853 C C . ASN A 1 110 ? 64.287 35.698 -166.407 1.00 72.31 110 ASN A C 1
ATOM 855 O O . ASN A 1 110 ? 64.012 35.987 -165.242 1.00 72.31 110 ASN A O 1
ATOM 859 N N . ASP A 1 111 ? 64.203 34.445 -166.866 1.00 68.44 111 ASP A N 1
ATOM 860 C CA . ASP A 1 111 ? 63.710 33.320 -166.051 1.00 68.44 111 ASP A CA 1
ATOM 861 C C . ASP A 1 111 ? 64.613 33.046 -164.834 1.00 68.44 111 ASP A C 1
ATOM 863 O O . ASP A 1 111 ? 64.118 32.803 -163.728 1.00 68.44 111 ASP A O 1
ATOM 867 N N . LYS A 1 112 ? 65.941 33.177 -164.975 1.00 74.12 112 LYS A N 1
ATOM 868 C CA . LYS A 1 112 ? 66.881 33.115 -163.835 1.00 74.12 112 LYS A CA 1
ATOM 869 C C . LYS A 1 112 ? 66.639 34.240 -162.831 1.00 74.12 112 LYS A C 1
ATOM 871 O O . LYS A 1 112 ? 66.699 34.013 -161.622 1.00 74.12 112 LYS A O 1
ATOM 876 N N . ASN A 1 113 ? 66.358 35.448 -163.315 1.00 75.12 113 ASN A N 1
ATOM 877 C CA . ASN A 1 113 ? 66.089 36.606 -162.464 1.00 75.12 113 ASN A CA 1
ATOM 878 C C . ASN A 1 113 ? 64.750 36.448 -161.715 1.00 75.12 113 ASN A C 1
ATOM 880 O O . ASN A 1 113 ? 64.669 36.739 -160.522 1.00 75.12 113 ASN A O 1
ATOM 884 N N . LEU A 1 114 ? 63.729 35.900 -162.385 1.00 74.38 114 LEU A N 1
ATOM 885 C CA . LEU A 1 114 ? 62.431 35.567 -161.793 1.00 74.38 114 LEU A CA 1
ATOM 886 C C . LEU A 1 114 ? 62.557 34.468 -160.724 1.00 74.38 114 LEU A C 1
ATOM 888 O O . LEU A 1 114 ? 62.022 34.608 -159.626 1.00 74.38 114 LEU A O 1
ATOM 892 N N . THR A 1 115 ? 63.332 33.417 -161.013 1.00 73.56 115 THR A N 1
ATOM 893 C CA . THR A 1 115 ? 63.642 32.331 -160.065 1.00 73.56 115 THR A CA 1
ATOM 894 C C . THR A 1 115 ? 64.314 32.884 -158.805 1.00 73.56 115 THR A C 1
ATOM 896 O O . THR A 1 115 ? 63.889 32.595 -157.689 1.00 73.56 115 THR A O 1
ATOM 899 N N . ARG A 1 116 ? 65.305 33.770 -158.973 1.00 74.50 116 ARG A N 1
ATOM 900 C CA . ARG A 1 116 ? 66.041 34.387 -157.861 1.00 74.50 116 ARG A CA 1
ATOM 901 C C . ARG A 1 116 ? 65.175 35.304 -156.989 1.00 74.50 116 ARG A C 1
ATOM 903 O O . ARG A 1 116 ? 65.394 35.358 -155.782 1.00 74.50 116 ARG A O 1
ATOM 910 N N . GLN A 1 117 ? 64.201 36.007 -157.571 1.00 71.94 117 GLN A N 1
ATOM 911 C CA . GLN A 1 117 ? 63.185 36.750 -156.809 1.00 71.94 117 GLN A CA 1
ATOM 912 C C . GLN A 1 117 ? 62.312 35.798 -155.974 1.00 71.94 117 GLN A C 1
ATOM 914 O O . GLN A 1 117 ? 62.035 36.073 -154.806 1.00 71.94 117 GLN A O 1
ATOM 919 N N . PHE A 1 118 ? 61.924 34.653 -156.545 1.00 75.19 118 PHE A N 1
ATOM 920 C CA . PHE A 1 118 ? 61.100 33.654 -155.863 1.00 75.19 118 PHE A CA 1
ATOM 921 C C . PHE A 1 118 ? 61.815 33.020 -154.659 1.00 75.19 118 PHE A C 1
ATOM 923 O O . PHE A 1 118 ? 61.225 32.939 -153.582 1.00 75.19 118 PHE A O 1
ATOM 930 N N . ASP A 1 119 ? 63.094 32.653 -154.795 1.00 73.88 119 ASP A N 1
ATOM 931 C CA . ASP A 1 119 ? 63.904 32.114 -153.687 1.00 73.88 119 ASP A CA 1
ATOM 932 C C . ASP A 1 119 ? 64.027 33.106 -152.514 1.00 73.88 119 ASP A C 1
ATOM 934 O O . ASP A 1 119 ? 63.943 32.717 -151.346 1.00 73.88 119 ASP A O 1
ATOM 938 N N . ILE A 1 120 ? 64.184 34.405 -152.807 1.00 75.88 120 ILE A N 1
ATOM 939 C CA . ILE A 1 120 ? 64.239 35.465 -151.786 1.00 75.88 120 ILE A CA 1
ATOM 940 C C . ILE A 1 120 ? 62.892 35.586 -151.056 1.00 75.88 120 ILE A C 1
ATOM 942 O O . ILE A 1 120 ? 62.865 35.662 -149.825 1.00 75.88 120 ILE A O 1
ATOM 946 N N . ALA A 1 121 ? 61.774 35.550 -151.789 1.00 72.00 121 ALA A N 1
ATOM 947 C CA . ALA A 1 121 ? 60.437 35.598 -151.200 1.00 72.00 121 ALA A CA 1
ATOM 948 C C . ALA A 1 121 ? 60.153 34.378 -150.303 1.00 72.00 121 ALA A C 1
ATOM 950 O O . ALA A 1 121 ? 59.668 34.540 -149.182 1.00 72.00 121 ALA A O 1
ATOM 951 N N . VAL A 1 122 ? 60.511 33.166 -150.748 1.00 77.06 122 VAL A N 1
ATOM 952 C CA . VAL A 1 122 ? 60.383 31.934 -149.948 1.00 77.06 122 VAL A CA 1
ATOM 953 C C . VAL A 1 122 ? 61.197 32.031 -148.655 1.00 77.06 122 VAL A C 1
ATOM 955 O O . VAL A 1 122 ? 60.677 31.709 -147.586 1.00 77.06 122 VAL A O 1
ATOM 958 N N . LYS A 1 123 ? 62.436 32.537 -148.717 1.00 77.50 123 LYS A N 1
ATOM 959 C CA . LYS A 1 123 ? 63.295 32.667 -147.532 1.00 77.50 123 LYS A CA 1
ATOM 960 C C . LYS A 1 123 ? 62.727 33.640 -146.493 1.00 77.50 123 LYS A C 1
ATOM 962 O O . LYS A 1 123 ? 62.729 33.319 -145.306 1.00 77.50 123 LYS A O 1
ATOM 967 N N . HIS A 1 124 ? 62.170 34.775 -146.923 1.00 76.12 124 HIS A N 1
ATOM 968 C CA . HIS A 1 124 ? 61.472 35.692 -146.015 1.00 76.12 124 HIS A CA 1
ATOM 969 C C . HIS A 1 124 ? 60.212 35.070 -145.391 1.00 76.12 124 HIS A C 1
ATOM 971 O O . HIS A 1 124 ? 59.938 35.315 -144.216 1.00 76.12 124 HIS A O 1
ATOM 977 N N . PHE A 1 125 ? 59.473 34.223 -146.117 1.00 76.81 125 PHE A N 1
ATOM 978 C CA . PHE A 1 125 ? 58.344 33.484 -145.538 1.00 76.81 125 PHE A CA 1
ATOM 979 C C . PHE A 1 125 ? 58.774 32.448 -144.486 1.00 76.81 125 PHE A C 1
ATOM 981 O O . PHE A 1 125 ? 58.048 32.254 -143.510 1.00 76.81 125 PHE A O 1
ATOM 988 N N . GLU A 1 126 ? 59.937 31.803 -144.630 1.00 74.31 126 GLU A N 1
ATOM 989 C CA . GLU A 1 126 ? 60.464 30.910 -143.586 1.00 74.31 126 GLU A CA 1
ATOM 990 C C . GLU A 1 126 ? 60.944 31.674 -142.342 1.00 74.31 126 GLU A C 1
ATOM 992 O O . GLU A 1 126 ? 60.653 31.249 -141.223 1.00 74.31 126 GLU A O 1
ATOM 997 N N . GLU A 1 127 ? 61.600 32.825 -142.518 1.00 75.75 127 GLU A N 1
ATOM 998 C CA . GLU A 1 127 ? 62.020 33.704 -141.414 1.00 75.75 127 GLU A CA 1
ATOM 999 C C . GLU A 1 127 ? 60.801 34.226 -140.625 1.00 75.75 127 GLU A C 1
ATOM 1001 O O . GLU A 1 127 ? 60.727 34.036 -139.410 1.00 75.75 127 GLU A O 1
ATOM 1006 N N . TYR A 1 128 ? 59.779 34.755 -141.307 1.00 78.00 128 TYR A N 1
ATOM 1007 C CA . TYR A 1 128 ? 58.553 35.259 -140.667 1.00 78.00 128 TYR A CA 1
ATOM 1008 C C . TYR A 1 128 ? 57.749 34.153 -139.954 1.00 78.00 128 TYR A C 1
ATOM 1010 O O . TYR A 1 128 ? 57.154 34.359 -138.894 1.00 78.00 128 TYR A O 1
ATOM 1018 N N . LYS A 1 129 ? 57.765 32.931 -140.504 1.00 76.19 129 LYS A N 1
ATOM 1019 C CA . LYS A 1 129 ? 57.177 31.737 -139.877 1.00 76.19 129 LYS A CA 1
ATOM 1020 C C . LYS A 1 129 ? 57.926 31.330 -138.603 1.00 76.19 129 LYS A C 1
ATOM 1022 O O . LYS A 1 129 ? 57.276 30.907 -137.646 1.00 76.19 129 LYS A O 1
ATOM 1027 N N . ALA A 1 130 ? 59.254 31.457 -138.575 1.00 75.94 130 ALA A N 1
ATOM 1028 C CA . ALA A 1 130 ? 60.061 31.184 -137.387 1.00 75.94 130 ALA A CA 1
ATOM 1029 C C . ALA A 1 130 ? 59.805 32.217 -136.275 1.00 75.94 130 ALA A C 1
ATOM 1031 O O . ALA A 1 130 ? 59.595 31.825 -135.125 1.00 75.94 130 ALA A O 1
ATOM 1032 N N . GLU A 1 131 ? 59.727 33.510 -136.612 1.00 76.44 131 GLU A N 1
ATOM 1033 C CA . GLU A 1 131 ? 59.358 34.564 -135.656 1.00 76.44 131 GLU A CA 1
ATOM 1034 C C . GLU A 1 131 ? 57.960 34.328 -135.067 1.00 76.44 131 GLU A C 1
ATOM 1036 O O . GLU A 1 131 ? 57.810 34.276 -133.847 1.00 76.44 131 GLU A O 1
ATOM 1041 N N . MET A 1 132 ? 56.949 34.069 -135.906 1.00 76.81 132 MET A N 1
ATOM 1042 C CA . MET A 1 132 ? 55.584 33.802 -135.436 1.00 76.81 132 MET A CA 1
ATOM 1043 C C . MET A 1 132 ? 55.504 32.564 -134.521 1.00 76.81 132 MET A C 1
ATOM 1045 O O . MET A 1 132 ? 54.761 32.571 -133.537 1.00 76.81 132 MET A O 1
ATOM 1049 N N . GLN A 1 133 ? 56.281 31.507 -134.796 1.00 76.38 133 GLN A N 1
ATOM 1050 C CA . GLN A 1 133 ? 56.379 30.350 -133.896 1.00 76.38 133 GLN A CA 1
ATOM 1051 C C . GLN A 1 133 ? 57.040 30.704 -132.556 1.00 76.38 133 GLN A C 1
ATOM 1053 O O . GLN A 1 133 ? 56.582 30.228 -131.516 1.00 76.38 133 GLN A O 1
ATOM 1058 N N . PHE A 1 134 ? 58.062 31.564 -132.554 1.00 80.12 134 PHE A N 1
ATOM 1059 C CA . PHE A 1 134 ? 58.702 32.045 -131.329 1.00 80.12 134 PHE A CA 1
ATOM 1060 C C . PHE A 1 134 ? 57.743 32.897 -130.477 1.00 80.12 134 PHE A C 1
ATOM 1062 O O . PHE A 1 134 ? 57.631 32.673 -129.270 1.00 80.12 134 PHE A O 1
ATOM 1069 N N . THR A 1 135 ? 56.974 33.804 -131.092 1.00 81.25 135 THR A N 1
ATOM 1070 C CA . THR A 1 135 ? 55.957 34.612 -130.392 1.00 81.25 135 THR A CA 1
ATOM 1071 C C . THR A 1 135 ? 54.851 33.744 -129.783 1.00 81.25 135 THR A C 1
ATOM 1073 O O . THR A 1 135 ? 54.487 33.937 -128.622 1.00 81.25 135 THR A O 1
ATOM 1076 N N . LEU A 1 136 ? 54.342 32.755 -130.531 1.00 78.06 136 LEU A N 1
ATOM 1077 C CA . LEU A 1 136 ? 53.324 31.816 -130.041 1.00 78.06 136 LEU A CA 1
ATOM 1078 C C . LEU A 1 136 ? 53.838 30.947 -128.886 1.00 78.06 136 LEU A C 1
ATOM 1080 O O . LEU A 1 136 ? 53.100 30.705 -127.927 1.00 78.06 136 LEU A O 1
ATOM 1084 N N . LEU A 1 137 ? 55.100 30.508 -128.939 1.00 81.38 137 LEU A N 1
ATOM 1085 C CA . LEU A 1 137 ? 55.726 29.773 -127.842 1.00 81.38 137 LEU A CA 1
ATOM 1086 C C . LEU A 1 137 ? 55.831 30.643 -126.581 1.00 81.38 137 LEU A C 1
ATOM 1088 O O . LEU A 1 137 ? 55.417 30.196 -125.513 1.00 81.38 137 LEU A O 1
ATOM 1092 N N . ASN A 1 138 ? 56.298 31.892 -126.711 1.00 79.69 138 ASN A N 1
ATOM 1093 C CA . ASN A 1 138 ? 56.443 32.805 -125.574 1.00 79.69 138 ASN A CA 1
ATOM 1094 C C . ASN A 1 138 ? 55.090 33.109 -124.898 1.00 79.69 138 ASN A C 1
ATOM 1096 O O . ASN A 1 138 ? 54.966 32.975 -123.679 1.00 79.69 138 ASN A O 1
ATOM 1100 N N . LEU A 1 139 ? 54.052 33.408 -125.691 1.00 81.50 139 LEU A N 1
ATOM 1101 C CA . LEU A 1 139 ? 52.673 33.578 -125.207 1.00 81.50 139 LEU A CA 1
ATOM 1102 C C . LEU A 1 139 ? 52.138 32.326 -124.496 1.00 81.50 139 LEU A C 1
ATOM 1104 O O . LEU A 1 139 ? 51.459 32.439 -123.476 1.00 81.50 139 LEU A O 1
ATOM 1108 N N . THR A 1 140 ? 52.463 31.131 -124.999 1.00 81.56 140 THR A N 1
ATOM 1109 C CA . THR A 1 140 ? 52.066 29.867 -124.358 1.00 81.56 140 THR A CA 1
ATOM 1110 C C . THR A 1 140 ? 52.723 29.726 -122.983 1.00 81.56 140 THR A C 1
ATOM 1112 O O . THR A 1 140 ? 52.035 29.437 -122.003 1.00 81.56 140 THR A O 1
ATOM 1115 N N . THR A 1 141 ? 54.028 30.008 -122.870 1.00 82.38 141 THR A N 1
ATOM 1116 C CA . THR A 1 141 ? 54.718 29.995 -121.571 1.00 82.38 141 THR A CA 1
ATOM 1117 C C . THR A 1 141 ? 54.192 31.049 -120.600 1.00 82.38 141 THR A C 1
ATOM 1119 O O . THR A 1 141 ? 54.054 30.742 -119.418 1.00 82.38 141 THR A O 1
ATOM 1122 N N . GLU A 1 142 ? 53.858 32.264 -121.045 1.00 82.19 142 GLU A N 1
ATOM 1123 C CA . GLU A 1 142 ? 53.250 33.279 -120.171 1.00 82.19 142 GLU A CA 1
ATOM 1124 C C . GLU A 1 142 ? 51.885 32.821 -119.639 1.00 82.19 142 GLU A C 1
ATOM 1126 O O . GLU A 1 142 ? 51.609 32.944 -118.442 1.00 82.19 142 GLU A O 1
ATOM 1131 N N . LEU A 1 143 ? 51.051 32.220 -120.493 1.00 81.31 143 LEU A N 1
ATOM 1132 C CA . LEU A 1 143 ? 49.724 31.731 -120.118 1.00 81.31 143 LEU A CA 1
ATOM 1133 C C . LEU A 1 143 ? 49.803 30.597 -119.076 1.00 81.31 143 LEU A C 1
ATOM 1135 O O . LEU A 1 143 ? 49.040 30.609 -118.105 1.00 81.31 143 LEU A O 1
ATOM 1139 N N . ASP A 1 144 ? 50.771 29.682 -119.191 1.00 80.25 144 ASP A N 1
ATOM 1140 C CA . ASP A 1 144 ? 51.023 28.665 -118.159 1.00 80.25 144 ASP A CA 1
ATOM 1141 C C . ASP A 1 144 ? 51.589 29.256 -116.849 1.00 80.25 144 ASP A C 1
ATOM 1143 O O . ASP A 1 144 ? 51.219 28.788 -115.767 1.00 80.25 144 ASP A O 1
ATOM 1147 N N . HIS A 1 145 ? 52.391 30.331 -116.890 1.00 81.31 145 HIS A N 1
ATOM 1148 C CA . HIS A 1 145 ? 52.798 31.052 -115.671 1.00 81.31 145 HIS A CA 1
ATOM 1149 C C . HIS A 1 145 ? 51.597 31.705 -114.965 1.00 81.31 145 HIS A C 1
ATOM 1151 O O . HIS A 1 145 ? 51.468 31.600 -113.740 1.00 81.31 145 HIS A O 1
ATOM 1157 N N . TYR A 1 146 ? 50.675 32.332 -115.706 1.00 81.88 146 TYR A N 1
ATOM 1158 C CA . TYR A 1 146 ? 49.425 32.855 -115.135 1.00 81.88 146 TYR A CA 1
ATOM 1159 C C . TYR A 1 146 ? 48.558 31.744 -114.529 1.00 81.88 146 TYR A C 1
ATOM 1161 O O . TYR A 1 146 ? 47.975 31.927 -113.457 1.00 81.88 146 TYR A O 1
ATOM 1169 N N . LYS A 1 147 ? 48.516 30.572 -115.168 1.00 82.06 147 LYS A N 1
ATOM 1170 C CA . LYS A 1 147 ? 47.774 29.395 -114.702 1.00 82.06 147 LYS A CA 1
ATOM 1171 C C . LYS A 1 147 ? 48.360 28.808 -113.413 1.00 82.06 147 LYS A C 1
ATOM 1173 O O . LYS A 1 147 ? 47.615 28.614 -112.455 1.00 82.06 147 LYS A O 1
ATOM 1178 N N . GLN A 1 148 ? 49.684 28.632 -113.325 1.00 81.75 148 GLN A N 1
ATOM 1179 C CA . GLN A 1 148 ? 50.355 28.265 -112.067 1.00 81.75 148 GLN A CA 1
ATOM 1180 C C . GLN A 1 148 ? 50.098 29.292 -110.958 1.00 81.75 148 GLN A C 1
ATOM 1182 O O . GLN A 1 148 ? 49.861 28.917 -109.808 1.00 81.75 148 GLN A O 1
ATOM 1187 N N . ARG A 1 149 ? 50.109 30.591 -111.286 1.00 80.81 149 ARG A N 1
ATOM 1188 C CA . ARG A 1 149 ? 49.834 31.657 -110.316 1.00 80.81 149 ARG A CA 1
ATOM 1189 C C . ARG A 1 149 ? 48.397 31.590 -109.792 1.00 80.81 149 ARG A C 1
ATOM 1191 O O . ARG A 1 149 ? 48.203 31.709 -108.587 1.00 80.81 149 ARG A O 1
ATOM 1198 N N . LEU A 1 150 ? 47.413 31.323 -110.652 1.00 78.88 150 LEU A N 1
ATOM 1199 C CA . LEU A 1 150 ? 46.020 31.100 -110.247 1.00 78.88 150 LEU A CA 1
ATOM 1200 C C . LEU A 1 150 ? 45.857 29.859 -109.359 1.00 78.88 150 LEU A C 1
ATOM 1202 O O . LEU A 1 150 ? 45.189 29.946 -108.331 1.00 78.88 150 LEU A O 1
ATOM 1206 N N . GLU A 1 151 ? 46.497 28.734 -109.686 1.00 81.12 151 GLU A N 1
ATOM 1207 C CA . GLU A 1 151 ? 46.443 27.528 -108.844 1.00 81.12 151 GLU A CA 1
ATOM 1208 C C . GLU A 1 151 ? 47.153 27.744 -107.486 1.00 81.12 151 GLU A C 1
ATOM 1210 O O . GLU A 1 151 ? 46.714 27.228 -106.453 1.00 81.12 151 GLU A O 1
ATOM 1215 N N . SER A 1 152 ? 48.198 28.584 -107.451 1.00 79.94 152 SER A N 1
ATOM 1216 C CA . SER A 1 152 ? 48.854 29.037 -106.216 1.00 79.94 152 SER A CA 1
ATOM 1217 C C . SER A 1 152 ? 47.938 29.920 -105.361 1.00 79.94 152 SER A C 1
ATOM 1219 O O . SER A 1 152 ? 47.767 29.639 -104.174 1.00 79.94 152 SER A O 1
ATOM 1221 N N . GLU A 1 153 ? 47.285 30.940 -105.932 1.00 78.75 153 GLU A N 1
ATOM 1222 C CA . GLU A 1 153 ? 46.314 31.765 -105.192 1.00 78.75 153 GLU A CA 1
ATOM 1223 C C . GLU A 1 153 ? 45.109 30.937 -104.717 1.00 78.75 153 GLU A C 1
ATOM 1225 O O . GLU A 1 153 ? 44.681 31.069 -103.573 1.00 78.75 153 GLU A O 1
ATOM 1230 N N . ARG A 1 154 ? 44.610 30.002 -105.534 1.00 80.44 154 ARG A N 1
ATOM 1231 C CA . ARG A 1 154 ? 43.546 29.061 -105.149 1.00 80.44 154 ARG A CA 1
ATOM 1232 C C . ARG A 1 154 ? 43.960 28.176 -103.970 1.00 80.44 154 ARG A C 1
ATOM 1234 O O . ARG A 1 154 ? 43.167 27.958 -103.052 1.00 80.44 154 ARG A O 1
ATOM 1241 N N . SER A 1 155 ? 45.215 27.728 -103.955 1.00 78.88 155 SER A N 1
ATOM 1242 C CA . SER A 1 155 ? 45.798 26.994 -102.827 1.00 78.88 155 SER A CA 1
ATOM 1243 C C . SER A 1 155 ? 45.882 27.867 -101.572 1.00 78.88 155 SER A C 1
ATOM 1245 O O . SER A 1 155 ? 45.491 27.415 -100.498 1.00 78.88 155 SER A O 1
ATOM 1247 N N . LYS A 1 156 ? 46.296 29.139 -101.690 1.00 81.00 156 LYS A N 1
ATOM 1248 C CA . LYS A 1 156 ? 46.300 30.100 -100.569 1.00 81.00 156 LYS A CA 1
ATOM 1249 C C . LYS A 1 156 ? 44.895 30.387 -100.040 1.00 81.00 156 LYS A C 1
ATOM 1251 O O . LYS A 1 156 ? 44.730 30.450 -98.829 1.00 81.00 156 LYS A O 1
ATOM 1256 N N . VAL A 1 157 ? 43.886 30.513 -100.905 1.00 79.00 157 VAL A N 1
ATOM 1257 C CA . VAL A 1 157 ? 42.479 30.689 -100.498 1.00 79.00 157 VAL A CA 1
ATOM 1258 C C . VAL A 1 157 ? 41.977 29.466 -99.728 1.00 79.00 157 VAL A C 1
ATOM 1260 O O . VAL A 1 157 ? 41.379 29.633 -98.670 1.00 79.00 157 VAL A O 1
ATOM 1263 N N . SER A 1 158 ? 42.291 28.246 -100.177 1.00 77.69 158 SER A N 1
ATOM 1264 C CA . SER A 1 158 ? 41.986 27.021 -99.419 1.00 77.69 158 SER A CA 1
ATOM 1265 C C . SER A 1 158 ? 42.703 26.987 -98.060 1.00 77.69 158 SER A C 1
ATOM 1267 O O . SER A 1 158 ? 42.112 26.622 -97.043 1.00 77.69 158 SER A O 1
ATOM 1269 N N . LEU A 1 159 ? 43.962 27.429 -98.003 1.00 80.00 159 LEU A N 1
ATOM 1270 C CA . LEU A 1 159 ? 44.748 27.485 -96.766 1.00 80.00 159 LEU A CA 1
ATOM 1271 C C . LEU A 1 159 ? 44.203 28.551 -95.794 1.00 80.00 159 LEU A C 1
ATOM 1273 O O . LEU A 1 159 ? 44.080 28.282 -94.602 1.00 80.00 159 LEU A O 1
ATOM 1277 N N . LEU A 1 160 ? 43.779 29.713 -96.302 1.00 78.38 160 LEU A N 1
ATOM 1278 C CA . LEU A 1 160 ? 43.060 30.742 -95.544 1.00 78.38 160 LEU A CA 1
ATOM 1279 C C . LEU A 1 160 ? 41.705 30.236 -95.040 1.00 78.38 160 LEU A C 1
ATOM 1281 O O . LEU A 1 160 ? 41.394 30.434 -93.874 1.00 78.38 160 LEU A O 1
ATOM 1285 N N . GLN A 1 161 ? 40.930 29.531 -95.866 1.00 76.75 161 GLN A N 1
ATOM 1286 C CA . GLN A 1 161 ? 39.641 28.960 -95.467 1.00 76.75 161 GLN A CA 1
ATOM 1287 C C . GLN A 1 161 ? 39.808 27.911 -94.356 1.00 76.75 161 GLN A C 1
ATOM 1289 O O . GLN A 1 161 ? 39.066 27.936 -93.375 1.00 76.75 161 GLN A O 1
ATOM 1294 N N . ASN A 1 162 ? 40.835 27.058 -94.447 1.00 78.81 162 ASN A N 1
ATOM 1295 C CA . ASN A 1 162 ? 41.216 26.136 -93.373 1.00 78.81 162 ASN A CA 1
ATOM 1296 C C . ASN A 1 162 ? 41.689 26.874 -92.108 1.00 78.81 162 ASN A C 1
ATOM 1298 O O . ASN A 1 162 ? 41.341 26.464 -91.003 1.00 78.81 162 ASN A O 1
ATOM 1302 N N . LEU A 1 163 ? 42.441 27.974 -92.237 1.00 80.44 163 LEU A N 1
ATOM 1303 C CA . LEU A 1 163 ? 42.843 28.809 -91.099 1.00 80.44 163 LEU A CA 1
ATOM 1304 C C . LEU A 1 163 ? 41.636 29.478 -90.427 1.00 80.44 163 LEU A C 1
ATOM 1306 O O . LEU A 1 163 ? 41.548 29.433 -89.206 1.00 80.44 163 LEU A O 1
ATOM 1310 N N . THR A 1 164 ? 40.687 30.025 -91.192 1.00 77.50 164 THR A N 1
ATOM 1311 C CA . THR A 1 164 ? 39.430 30.596 -90.679 1.00 77.50 164 THR A CA 1
ATOM 1312 C C . THR A 1 164 ? 38.560 29.538 -90.009 1.00 77.50 164 THR A C 1
ATOM 1314 O O . THR A 1 164 ? 38.014 29.783 -88.937 1.00 77.50 164 THR A O 1
ATOM 1317 N N . GLN A 1 165 ? 38.445 28.341 -90.591 1.00 78.75 165 GLN A N 1
ATOM 1318 C CA . GLN A 1 165 ? 37.705 27.247 -89.967 1.00 78.75 165 GLN A CA 1
ATOM 1319 C C . GLN A 1 165 ? 38.397 26.772 -88.681 1.00 78.75 165 GLN A C 1
ATOM 1321 O O . GLN A 1 165 ? 37.725 26.543 -87.681 1.00 78.75 165 GLN A O 1
ATOM 1326 N N . ARG A 1 166 ? 39.734 26.713 -88.656 1.00 78.12 166 ARG A N 1
ATOM 1327 C CA . ARG A 1 166 ? 40.503 26.356 -87.457 1.00 78.12 166 ARG A CA 1
ATOM 1328 C C . ARG A 1 166 ? 40.421 27.422 -86.364 1.00 78.12 166 ARG A C 1
ATOM 1330 O O . ARG A 1 166 ? 40.260 27.057 -85.209 1.00 78.12 166 ARG A O 1
ATOM 1337 N N . THR A 1 167 ? 40.477 28.718 -86.681 1.00 76.69 167 THR A N 1
ATOM 1338 C CA . THR A 1 167 ? 40.281 29.769 -85.665 1.00 76.69 167 THR A CA 1
ATOM 1339 C C . THR A 1 167 ? 38.841 29.828 -85.170 1.00 76.69 167 THR A C 1
ATOM 1341 O O . THR A 1 167 ? 38.637 30.051 -83.981 1.00 76.69 167 THR A O 1
ATOM 1344 N N . ASN A 1 168 ? 37.848 29.564 -86.024 1.00 78.19 168 ASN A N 1
ATOM 1345 C CA . ASN A 1 168 ? 36.449 29.476 -85.605 1.00 78.19 168 ASN A CA 1
ATOM 1346 C C . ASN A 1 168 ? 36.186 28.237 -84.729 1.00 78.19 168 ASN A C 1
ATOM 1348 O O . ASN A 1 168 ? 35.467 28.340 -83.740 1.00 78.19 168 ASN A O 1
ATOM 1352 N N . ASN A 1 169 ? 36.804 27.089 -85.030 1.00 82.31 169 ASN A N 1
ATOM 1353 C CA . ASN A 1 169 ? 36.779 25.916 -84.151 1.00 82.31 169 ASN A CA 1
ATOM 1354 C C . ASN A 1 169 ? 37.448 26.244 -82.811 1.00 82.31 169 ASN A C 1
ATOM 1356 O O . ASN A 1 169 ? 36.756 26.242 -81.803 1.00 82.31 169 ASN A O 1
ATOM 1360 N N . ASN A 1 170 ? 38.711 26.691 -82.810 1.00 82.31 170 ASN A N 1
ATOM 1361 C CA . ASN A 1 170 ? 39.429 27.089 -81.593 1.00 82.31 170 ASN A CA 1
ATOM 1362 C C . ASN A 1 170 ? 38.662 28.135 -80.750 1.00 82.31 170 ASN A C 1
ATOM 1364 O O . ASN A 1 170 ? 38.784 28.145 -79.529 1.00 82.31 170 ASN A O 1
ATOM 1368 N N . PHE A 1 171 ? 37.894 29.036 -81.376 1.00 81.94 171 PHE A N 1
ATOM 1369 C CA . PHE A 1 171 ? 37.054 30.012 -80.673 1.00 81.94 171 PHE A CA 1
ATOM 1370 C C . PHE A 1 171 ? 35.796 29.379 -80.061 1.00 81.94 171 PHE A C 1
ATOM 1372 O O . PHE A 1 171 ? 35.408 29.750 -78.955 1.00 81.94 171 PHE A O 1
ATOM 1379 N N . ASN A 1 172 ? 35.168 28.415 -80.740 1.00 79.25 172 ASN A N 1
ATOM 1380 C CA . ASN A 1 172 ? 34.067 27.634 -80.173 1.00 79.25 172 ASN A CA 1
ATOM 1381 C C . ASN A 1 172 ? 34.552 26.687 -79.065 1.00 79.25 172 ASN A C 1
ATOM 1383 O O . ASN A 1 172 ? 33.861 26.556 -78.058 1.00 79.25 172 ASN A O 1
ATOM 1387 N N . ASP A 1 173 ? 35.747 26.113 -79.201 1.00 80.75 173 ASP A N 1
ATOM 1388 C CA . ASP A 1 173 ? 36.408 25.307 -78.174 1.00 80.75 173 ASP A CA 1
ATOM 1389 C C . ASP A 1 173 ? 36.711 26.183 -76.949 1.00 80.75 173 ASP A C 1
ATOM 1391 O O . ASP A 1 173 ? 36.191 25.917 -75.873 1.00 80.75 173 ASP A O 1
ATOM 1395 N N . PHE A 1 174 ? 37.386 27.329 -77.121 1.00 82.25 174 PHE A N 1
ATOM 1396 C CA . PHE A 1 174 ? 37.630 28.301 -76.042 1.00 82.25 174 PHE A CA 1
ATOM 1397 C C . PHE A 1 174 ? 36.337 28.814 -75.384 1.00 82.25 174 PHE A C 1
ATOM 1399 O O . PHE A 1 174 ? 36.277 28.998 -74.170 1.00 82.25 174 PHE A O 1
ATOM 1406 N N . LYS A 1 175 ? 35.272 29.035 -76.163 1.00 82.06 175 LYS A N 1
ATOM 1407 C CA . LYS A 1 175 ? 33.947 29.398 -75.640 1.00 82.06 175 LYS A CA 1
ATOM 1408 C C . LYS A 1 175 ? 33.316 28.250 -74.845 1.00 82.06 175 LYS A C 1
ATOM 1410 O O . LYS A 1 175 ? 32.637 28.512 -73.854 1.00 82.06 175 LYS A O 1
ATOM 1415 N N . THR A 1 176 ? 33.539 27.007 -75.260 1.00 83.19 176 THR A N 1
ATOM 1416 C CA . THR A 1 176 ? 33.083 25.802 -74.555 1.00 83.19 176 THR A CA 1
ATOM 1417 C C . THR A 1 176 ? 33.878 25.602 -73.269 1.00 83.19 176 THR A C 1
ATOM 1419 O O . THR A 1 176 ? 33.262 25.393 -72.233 1.00 83.19 176 THR A O 1
ATOM 1422 N N . ASP A 1 177 ? 35.197 25.797 -73.284 1.00 82.81 177 ASP A N 1
ATOM 1423 C CA . ASP A 1 177 ? 36.061 25.783 -72.098 1.00 82.81 177 ASP A CA 1
ATOM 1424 C C . ASP A 1 177 ? 35.690 26.899 -71.110 1.00 82.81 177 ASP A C 1
ATOM 1426 O O . ASP A 1 177 ? 35.586 26.650 -69.913 1.00 82.81 177 ASP A O 1
ATOM 1430 N N . MET A 1 178 ? 35.406 28.116 -71.587 1.00 83.00 178 MET A N 1
ATOM 1431 C CA . MET A 1 178 ? 34.898 29.221 -70.758 1.00 83.00 178 MET A CA 1
ATOM 1432 C C . MET A 1 178 ? 33.536 28.898 -70.127 1.00 83.00 178 MET A C 1
ATOM 1434 O O . MET A 1 178 ? 33.315 29.184 -68.949 1.00 83.00 178 MET A O 1
ATOM 1438 N N . LEU A 1 179 ? 32.618 28.289 -70.886 1.00 82.88 179 LEU A N 1
ATOM 1439 C CA . LEU A 1 179 ? 31.326 27.839 -70.363 1.00 82.88 179 LEU A CA 1
ATOM 1440 C C . LEU A 1 179 ? 31.496 26.684 -69.370 1.00 82.88 179 LEU A C 1
ATOM 1442 O O . LEU A 1 179 ? 30.868 26.709 -68.316 1.00 82.88 179 LEU A O 1
ATOM 1446 N N . GLN A 1 180 ? 32.371 25.719 -69.650 1.00 83.56 180 GLN A N 1
ATOM 1447 C CA . GLN A 1 180 ? 32.659 24.593 -68.767 1.00 83.56 180 GLN A CA 1
ATOM 1448 C C . GLN A 1 180 ? 33.369 25.054 -67.490 1.00 83.56 180 GLN A C 1
ATOM 1450 O O . GLN A 1 180 ? 33.037 24.573 -66.414 1.00 83.56 180 GLN A O 1
ATOM 1455 N N . MET A 1 181 ? 34.270 26.035 -67.567 1.00 83.06 181 MET A N 1
ATOM 1456 C CA . MET A 1 181 ? 34.887 26.675 -66.404 1.00 83.06 181 MET A CA 1
ATOM 1457 C C . MET A 1 181 ? 33.837 27.399 -65.554 1.00 83.06 181 MET A C 1
ATOM 1459 O O . MET A 1 181 ? 33.830 27.227 -64.339 1.00 83.06 181 MET A O 1
ATOM 1463 N N . HIS A 1 182 ? 32.906 28.142 -66.162 1.00 77.25 182 HIS A N 1
ATOM 1464 C CA . HIS A 1 182 ? 31.796 28.756 -65.426 1.00 77.25 182 HIS A CA 1
ATOM 1465 C C . HIS A 1 182 ? 30.816 27.726 -64.841 1.00 77.25 182 HIS A C 1
ATOM 1467 O O . HIS A 1 182 ? 30.322 27.929 -63.734 1.00 77.25 182 HIS A O 1
ATOM 1473 N N . VAL A 1 183 ? 30.555 26.608 -65.526 1.00 80.62 183 VAL A N 1
ATOM 1474 C CA . VAL A 1 183 ? 29.746 25.494 -64.998 1.00 80.62 183 VAL A CA 1
ATOM 1475 C C . VAL A 1 183 ? 30.465 24.795 -63.844 1.00 80.62 183 VAL A C 1
ATOM 1477 O O . VAL A 1 183 ? 29.829 24.516 -62.829 1.00 80.62 183 VAL A O 1
ATOM 1480 N N . ASN A 1 184 ? 31.778 24.579 -63.939 1.00 78.75 184 ASN A N 1
ATOM 1481 C CA . ASN A 1 184 ? 32.596 24.005 -62.870 1.00 78.75 184 ASN A CA 1
ATOM 1482 C C . ASN A 1 184 ? 32.611 24.938 -61.652 1.00 78.75 184 ASN A C 1
ATOM 1484 O O . ASN A 1 184 ? 32.196 24.515 -60.580 1.00 78.75 184 ASN A O 1
ATOM 1488 N N . GLN A 1 185 ? 32.934 26.225 -61.828 1.00 78.25 185 GLN A N 1
ATOM 1489 C CA . GLN A 1 185 ? 32.853 27.241 -60.768 1.00 78.25 185 GLN A CA 1
ATOM 1490 C C . GLN A 1 185 ? 31.445 27.343 -60.166 1.00 78.25 185 GLN A C 1
ATOM 1492 O O . GLN A 1 185 ? 31.300 27.476 -58.956 1.00 78.25 185 GLN A O 1
ATOM 1497 N N . SER A 1 186 ? 30.383 27.255 -60.975 1.00 78.50 186 SER A N 1
ATOM 1498 C CA . SER A 1 186 ? 29.007 27.247 -60.460 1.00 78.50 186 SER A CA 1
ATOM 1499 C C . SER A 1 186 ? 28.676 25.960 -59.700 1.00 78.50 186 SER A C 1
ATOM 1501 O O . SER A 1 186 ? 27.870 26.003 -58.773 1.00 78.50 186 SER A O 1
ATOM 1503 N N . THR A 1 187 ? 29.279 24.828 -60.065 1.00 82.06 187 THR A N 1
ATOM 1504 C CA . THR A 1 187 ? 29.111 23.540 -59.377 1.00 82.06 187 THR A CA 1
ATOM 1505 C C . THR A 1 187 ? 29.880 23.529 -58.057 1.00 82.06 187 THR A C 1
ATOM 1507 O O . THR A 1 187 ? 29.321 23.146 -57.035 1.00 82.06 187 THR A O 1
ATOM 1510 N N . GLU A 1 188 ? 31.108 24.048 -58.041 1.00 79.44 188 GLU A N 1
ATOM 1511 C CA . GLU A 1 188 ? 31.902 24.301 -56.833 1.00 79.44 188 GLU A CA 1
ATOM 1512 C C . GLU A 1 188 ? 31.182 25.279 -55.899 1.00 79.44 188 GLU A C 1
ATOM 1514 O O . GLU A 1 188 ? 31.018 24.986 -54.720 1.00 79.44 188 GLU A O 1
ATOM 1519 N N . MET A 1 189 ? 30.641 26.387 -56.415 1.00 76.19 189 MET A N 1
ATOM 1520 C CA . MET A 1 189 ? 29.837 27.330 -55.630 1.00 76.19 189 MET A CA 1
ATOM 1521 C C . MET A 1 189 ? 28.538 26.713 -55.094 1.00 76.19 189 MET A C 1
ATOM 1523 O O . MET A 1 189 ? 28.087 27.104 -54.018 1.00 76.19 189 MET A O 1
ATOM 1527 N N . VAL A 1 190 ? 27.930 25.747 -55.792 1.00 80.56 190 VAL A N 1
ATOM 1528 C CA . VAL A 1 190 ? 26.798 24.962 -55.264 1.00 80.56 190 VAL A CA 1
ATOM 1529 C C . VAL A 1 190 ? 27.264 23.986 -54.181 1.00 80.56 190 VAL A C 1
ATOM 1531 O O . VAL A 1 190 ? 26.611 23.911 -53.141 1.00 80.56 190 VAL A O 1
ATOM 1534 N N . GLY A 1 191 ? 28.402 23.313 -54.369 1.00 80.19 191 GLY A N 1
ATOM 1535 C CA . GLY A 1 191 ? 29.033 22.446 -53.371 1.00 80.19 191 GLY A CA 1
ATOM 1536 C C . GLY A 1 191 ? 29.355 23.204 -52.083 1.00 80.19 191 GLY A C 1
ATOM 1537 O O . GLY A 1 191 ? 28.811 22.873 -51.034 1.00 80.19 191 GLY A O 1
ATOM 1538 N N . ILE A 1 192 ? 30.115 24.297 -52.186 1.00 78.88 192 ILE A N 1
ATOM 1539 C CA . ILE A 1 192 ? 30.442 25.216 -51.087 1.00 78.88 192 ILE A CA 1
ATOM 1540 C C . ILE A 1 192 ? 29.164 25.740 -50.424 1.00 78.88 192 ILE A C 1
ATOM 1542 O O . ILE A 1 192 ? 29.072 25.755 -49.204 1.00 78.88 192 ILE A O 1
ATOM 1546 N N . LYS A 1 193 ? 28.133 26.130 -51.185 1.00 78.38 193 LYS A N 1
ATOM 1547 C CA . LYS A 1 193 ? 26.850 26.595 -50.622 1.00 78.38 193 LYS A CA 1
ATOM 1548 C C . LYS A 1 193 ? 26.083 25.489 -49.886 1.00 78.38 193 LYS A C 1
ATOM 1550 O O . LYS A 1 193 ? 25.380 25.783 -48.919 1.00 78.38 193 LYS A O 1
ATOM 1555 N N . GLN A 1 194 ? 26.190 24.239 -50.329 1.00 78.38 194 GLN A N 1
ATOM 1556 C CA . GLN A 1 194 ? 25.560 23.088 -49.684 1.00 78.38 194 GLN A CA 1
ATOM 1557 C C . GLN A 1 194 ? 26.340 22.635 -48.442 1.00 78.38 194 GLN A C 1
ATOM 1559 O O . GLN A 1 194 ? 25.723 22.310 -47.429 1.00 78.38 194 GLN A O 1
ATOM 1564 N N . GLU A 1 195 ? 27.668 22.723 -48.470 1.00 81.38 195 GLU A N 1
ATOM 1565 C CA . GLU A 1 195 ? 28.544 22.543 -47.311 1.00 81.38 195 GLU A CA 1
ATOM 1566 C C . GLU A 1 195 ? 28.316 23.649 -46.27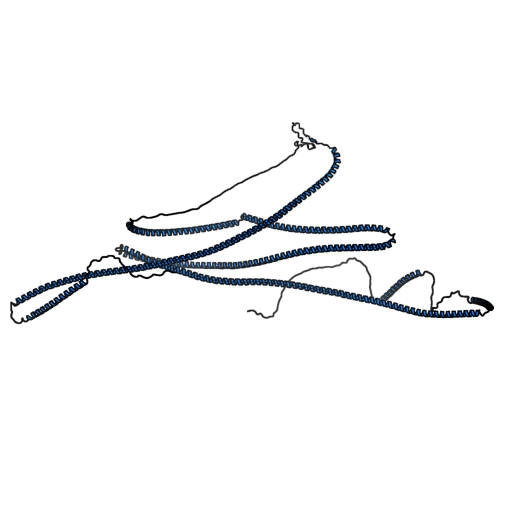0 1.00 81.38 195 GLU A C 1
ATOM 1568 O O . GLU A 1 195 ? 28.048 23.349 -45.113 1.00 81.38 195 GLU A O 1
ATOM 1573 N N . LEU A 1 196 ? 28.232 24.920 -46.678 1.00 80.44 196 LEU A N 1
ATOM 1574 C CA . LEU A 1 196 ? 27.875 26.035 -45.791 1.00 80.44 196 LEU A CA 1
ATOM 1575 C C . LEU A 1 196 ? 26.472 25.865 -45.181 1.00 80.44 196 LEU A C 1
ATOM 1577 O O . LEU A 1 196 ? 26.230 26.288 -44.054 1.00 80.44 196 LEU A O 1
ATOM 1581 N N . LYS A 1 197 ? 25.538 25.219 -45.897 1.00 79.50 197 LYS A N 1
ATOM 1582 C CA . LYS A 1 197 ? 24.209 24.856 -45.375 1.00 79.50 197 LYS A CA 1
ATOM 1583 C C . LYS A 1 197 ? 24.271 23.668 -44.401 1.00 79.50 197 LYS A C 1
ATOM 1585 O O . LYS A 1 197 ? 23.510 23.655 -43.432 1.00 79.50 197 LYS A O 1
ATOM 1590 N N . SER A 1 198 ? 25.178 22.710 -44.613 1.00 81.12 198 SER A N 1
ATOM 1591 C CA . SER A 1 198 ? 25.538 21.681 -43.624 1.00 81.12 198 SER A CA 1
ATOM 1592 C C . SER A 1 198 ? 26.098 22.334 -42.360 1.00 81.12 198 SER A C 1
ATOM 1594 O O . SER A 1 198 ? 25.571 22.094 -41.277 1.00 81.12 198 SER A O 1
ATOM 1596 N N . GLU A 1 199 ? 27.079 23.229 -42.486 1.00 79.56 199 GLU A N 1
ATOM 1597 C CA . GLU A 1 199 ? 27.681 23.910 -41.338 1.00 79.56 199 GLU A CA 1
ATOM 1598 C C . GLU A 1 199 ? 26.678 24.809 -40.615 1.00 79.56 199 GLU A C 1
ATOM 1600 O O . GLU A 1 199 ? 26.612 24.758 -39.395 1.00 79.56 199 GLU A O 1
ATOM 1605 N N . LEU A 1 200 ? 25.801 25.534 -41.319 1.00 81.75 200 LEU A N 1
ATOM 1606 C CA . LEU A 1 200 ? 24.686 26.254 -40.686 1.00 81.75 200 LEU A CA 1
ATOM 1607 C C . LEU A 1 200 ? 23.724 25.316 -39.937 1.00 81.75 200 LEU A C 1
ATOM 1609 O O . LEU A 1 200 ? 23.209 25.685 -38.884 1.00 81.75 200 LEU A O 1
ATOM 1613 N N . SER A 1 201 ? 23.513 24.091 -40.427 1.00 80.88 201 SER A N 1
ATOM 1614 C CA . SER A 1 201 ? 22.691 23.085 -39.737 1.00 80.88 201 SER A CA 1
ATOM 1615 C C . SER A 1 201 ? 23.403 22.520 -38.500 1.00 80.88 201 SER A C 1
ATOM 1617 O O . SER A 1 201 ? 22.777 22.362 -37.453 1.00 80.88 201 SER A O 1
ATOM 1619 N N . LYS A 1 202 ? 24.722 22.290 -38.571 1.00 82.75 202 LYS A N 1
ATOM 1620 C CA . LYS A 1 202 ? 25.558 21.917 -37.417 1.00 82.75 202 LYS A CA 1
ATOM 1621 C C . LYS A 1 202 ? 25.643 23.044 -36.388 1.00 82.75 202 LYS A C 1
ATOM 1623 O O . LYS A 1 202 ? 25.539 22.770 -35.202 1.00 82.75 202 LYS A O 1
ATOM 1628 N N . ILE A 1 203 ? 25.757 24.300 -36.820 1.00 81.12 203 ILE A N 1
ATOM 1629 C CA . ILE A 1 203 ? 25.716 25.493 -35.962 1.00 81.12 203 ILE A CA 1
ATOM 1630 C C . ILE A 1 203 ? 24.337 25.625 -35.308 1.00 81.12 203 ILE A C 1
ATOM 1632 O O . ILE A 1 203 ? 24.269 25.913 -34.120 1.00 81.12 203 ILE A O 1
ATOM 1636 N N . SER A 1 204 ? 23.242 25.344 -36.022 1.00 79.81 204 SER A N 1
ATOM 1637 C CA . SER A 1 204 ? 21.897 25.319 -35.429 1.00 79.81 204 SER A CA 1
ATOM 1638 C C . SER A 1 204 ? 21.724 24.194 -34.401 1.00 79.81 204 SER A C 1
ATOM 1640 O O . SER A 1 204 ? 21.049 24.398 -33.393 1.00 79.81 204 SER A O 1
ATOM 1642 N N . LEU A 1 205 ? 22.329 23.022 -34.626 1.00 80.00 205 LEU A N 1
ATOM 1643 C CA . LEU A 1 205 ? 22.353 21.926 -33.651 1.00 80.00 205 LEU A CA 1
ATOM 1644 C C . LEU A 1 205 ? 23.221 22.271 -32.437 1.00 80.00 205 LEU A C 1
ATOM 1646 O O . LEU A 1 205 ? 22.775 22.082 -31.311 1.00 80.00 205 LEU A O 1
ATOM 1650 N N . LEU A 1 206 ? 24.414 22.832 -32.649 1.00 79.25 206 LEU A N 1
ATOM 1651 C CA . LEU A 1 206 ? 25.289 23.319 -31.581 1.00 79.25 206 LEU A CA 1
ATOM 1652 C C . LEU A 1 206 ? 24.610 24.422 -30.769 1.00 79.25 206 LEU A C 1
ATOM 1654 O O . LEU A 1 206 ? 24.651 24.360 -29.553 1.00 79.25 206 LEU A O 1
ATOM 1658 N N . HIS A 1 207 ? 23.922 25.372 -31.406 1.00 78.62 207 HIS A N 1
ATOM 1659 C CA . HIS A 1 207 ? 23.172 26.423 -30.719 1.00 78.62 207 HIS A CA 1
ATOM 1660 C C . HIS A 1 207 ? 22.040 25.853 -29.853 1.00 78.62 207 HIS A C 1
ATOM 1662 O O . HIS A 1 207 ? 21.886 26.281 -28.715 1.00 78.62 207 HIS A O 1
ATOM 1668 N N . ASN A 1 208 ? 21.308 24.846 -30.343 1.00 80.38 208 ASN A N 1
ATOM 1669 C CA . ASN A 1 208 ? 20.269 24.153 -29.573 1.00 80.38 208 ASN A CA 1
ATOM 1670 C C . ASN A 1 208 ? 20.873 23.327 -28.414 1.00 80.38 208 ASN A C 1
ATOM 1672 O O . ASN A 1 208 ? 20.351 23.340 -27.306 1.00 80.38 208 ASN A O 1
ATOM 1676 N N . VAL A 1 209 ? 22.029 22.681 -28.616 1.00 82.25 209 VAL A N 1
ATOM 1677 C CA . VAL A 1 209 ? 22.778 21.998 -27.541 1.00 82.25 209 VAL A CA 1
ATOM 1678 C C . VAL A 1 209 ? 23.326 22.994 -26.513 1.00 82.25 209 VAL A C 1
ATOM 1680 O O . VAL A 1 209 ? 23.249 22.720 -25.319 1.00 82.25 209 VAL A O 1
ATOM 1683 N N . THR A 1 210 ? 23.830 24.157 -26.935 1.00 79.31 210 THR A N 1
ATOM 1684 C CA . THR A 1 210 ? 24.234 25.251 -26.040 1.00 79.31 210 THR A CA 1
ATOM 1685 C C . THR A 1 210 ? 23.034 25.761 -25.257 1.00 79.31 210 THR A C 1
ATOM 1687 O O . THR A 1 210 ? 23.120 25.806 -24.040 1.00 79.31 210 THR A O 1
ATOM 1690 N N . GLN A 1 211 ? 21.895 26.025 -25.905 1.00 77.56 211 GLN A N 1
ATOM 1691 C CA . GLN A 1 211 ? 20.670 26.446 -25.225 1.00 77.56 211 GLN A CA 1
ATOM 1692 C C . GLN A 1 211 ? 20.207 25.404 -24.195 1.00 77.56 211 GLN A C 1
ATOM 1694 O O . GLN A 1 211 ? 20.002 25.758 -23.042 1.00 77.56 211 GLN A O 1
ATOM 1699 N N . GLN A 1 212 ? 20.140 24.116 -24.549 1.00 78.94 212 GLN A N 1
ATOM 1700 C CA . GLN A 1 212 ? 19.803 23.043 -23.599 1.00 78.94 212 GLN A CA 1
ATOM 1701 C C . GLN A 1 212 ? 20.844 22.873 -22.481 1.00 78.94 212 GLN A C 1
ATOM 1703 O O . GLN A 1 212 ? 20.530 22.342 -21.415 1.00 78.94 212 GLN A O 1
ATOM 1708 N N . THR A 1 213 ? 22.094 23.281 -22.716 1.00 79.12 213 THR A N 1
ATOM 1709 C CA . THR A 1 213 ? 23.147 23.291 -21.693 1.00 79.12 213 THR A CA 1
ATOM 1710 C C . THR A 1 213 ? 22.985 24.495 -20.770 1.00 79.12 213 THR A C 1
ATOM 1712 O O . THR A 1 213 ? 23.070 24.321 -19.562 1.00 79.12 213 THR A O 1
ATOM 1715 N N . ASP A 1 214 ? 22.685 25.681 -21.300 1.00 81.00 214 ASP A N 1
ATOM 1716 C CA . ASP A 1 214 ? 22.400 26.890 -20.524 1.00 81.00 214 ASP A CA 1
ATOM 1717 C C . ASP A 1 214 ? 21.103 26.742 -19.715 1.00 81.00 214 ASP A C 1
ATOM 1719 O O . ASP A 1 214 ? 21.065 27.132 -18.552 1.00 81.00 214 ASP A O 1
ATOM 1723 N N . GLU A 1 215 ? 20.062 26.123 -20.276 1.00 82.31 215 GLU A N 1
ATOM 1724 C CA . GLU A 1 215 ? 18.836 25.732 -19.569 1.00 82.31 215 GLU A CA 1
ATOM 1725 C C . GLU A 1 215 ? 19.178 24.794 -18.403 1.00 82.31 215 GLU A C 1
ATOM 1727 O O . GLU A 1 215 ? 18.960 25.167 -17.255 1.00 82.31 215 GLU A O 1
ATOM 1732 N N . LYS A 1 216 ? 19.874 23.673 -18.647 1.00 82.50 216 LYS A N 1
ATOM 1733 C CA . LYS A 1 216 ? 20.317 22.758 -17.574 1.00 82.50 216 LYS A CA 1
ATOM 1734 C C . LYS A 1 216 ? 21.266 23.396 -16.558 1.00 82.50 216 LYS A C 1
ATOM 1736 O O . LYS A 1 216 ? 21.254 23.013 -15.394 1.00 82.50 216 LYS A O 1
ATOM 1741 N N . VAL A 1 217 ? 22.102 24.353 -16.960 1.00 83.81 217 VAL A N 1
ATOM 1742 C CA . VAL A 1 217 ? 22.973 25.111 -16.047 1.00 83.81 217 VAL A CA 1
ATOM 1743 C C . VAL A 1 217 ? 22.154 26.087 -15.203 1.00 83.81 217 VAL A C 1
ATOM 1745 O O . VAL A 1 217 ? 22.483 26.286 -14.036 1.00 83.81 217 VAL A O 1
ATOM 1748 N N . ASN A 1 218 ? 21.075 26.662 -15.738 1.00 82.62 218 ASN A N 1
ATOM 1749 C CA . ASN A 1 218 ? 20.137 27.485 -14.977 1.00 82.62 218 ASN A CA 1
ATOM 1750 C C . ASN A 1 218 ? 19.240 26.642 -14.056 1.00 82.62 218 ASN A C 1
ATOM 1752 O O . ASN A 1 218 ? 19.009 27.066 -12.924 1.00 82.62 218 ASN A O 1
ATOM 1756 N N . ASP A 1 219 ? 18.833 25.440 -14.468 1.00 86.06 219 ASP A N 1
ATOM 1757 C CA . ASP A 1 219 ? 18.139 24.464 -13.619 1.00 86.06 219 ASP A CA 1
ATOM 1758 C C . ASP A 1 219 ? 19.049 24.034 -12.461 1.00 86.06 219 ASP A C 1
ATOM 1760 O O . ASP A 1 219 ? 18.731 24.296 -11.306 1.00 86.06 219 ASP A O 1
ATOM 1764 N N . LEU A 1 220 ? 20.260 23.535 -12.746 1.00 84.38 220 LEU A N 1
ATOM 1765 C CA . LEU A 1 220 ? 21.258 23.173 -11.726 1.00 84.38 220 LEU A CA 1
ATOM 1766 C C . LEU A 1 220 ? 21.639 24.352 -10.819 1.00 84.38 220 LEU A C 1
ATOM 1768 O O . LEU A 1 220 ? 21.939 24.164 -9.641 1.00 84.38 220 LEU A O 1
ATOM 1772 N N . ARG A 1 221 ? 21.634 25.586 -11.337 1.00 86.56 221 ARG A N 1
ATOM 1773 C CA . ARG A 1 221 ? 21.842 26.803 -10.539 1.00 86.56 221 ARG A CA 1
ATOM 1774 C C . ARG A 1 221 ? 20.640 27.114 -9.651 1.00 86.56 221 ARG A C 1
ATOM 1776 O O . ARG A 1 221 ? 20.843 27.607 -8.543 1.00 86.56 221 ARG A O 1
ATOM 1783 N N . THR A 1 222 ? 19.427 26.829 -10.111 1.00 85.38 222 THR A N 1
ATOM 1784 C CA . THR A 1 222 ? 18.187 26.969 -9.340 1.00 85.38 222 THR A CA 1
ATOM 1785 C C . THR A 1 222 ? 18.122 25.904 -8.250 1.00 85.38 222 THR A C 1
ATOM 1787 O O . THR A 1 222 ? 17.953 26.261 -7.089 1.00 85.38 222 THR A O 1
ATOM 1790 N N . ASP A 1 223 ? 18.418 24.643 -8.565 1.00 85.69 223 ASP A N 1
ATOM 1791 C CA . ASP A 1 223 ? 18.553 23.544 -7.603 1.00 85.69 223 ASP A CA 1
ATOM 1792 C C . ASP A 1 223 ? 19.657 23.811 -6.575 1.00 85.69 223 ASP A C 1
ATOM 1794 O O . ASP A 1 223 ? 19.466 23.582 -5.382 1.00 85.69 223 ASP A O 1
ATOM 1798 N N . LEU A 1 224 ? 20.806 24.359 -6.988 1.00 85.06 224 LEU A N 1
ATOM 1799 C CA . LEU A 1 224 ? 21.882 24.751 -6.072 1.00 85.06 224 LEU A CA 1
ATOM 1800 C C . LEU A 1 224 ? 21.484 25.939 -5.180 1.00 85.06 224 LEU A C 1
ATOM 1802 O O . LEU A 1 224 ? 21.907 26.007 -4.024 1.00 85.06 224 LEU A O 1
ATOM 1806 N N . LEU A 1 225 ? 20.681 26.880 -5.687 1.00 85.56 225 LEU A N 1
ATOM 1807 C CA . LEU A 1 225 ? 20.126 27.976 -4.888 1.00 85.56 225 LEU A CA 1
ATOM 1808 C C . LEU A 1 225 ? 19.043 27.477 -3.926 1.00 85.56 225 LEU A C 1
ATOM 1810 O O . LEU A 1 225 ? 19.046 27.898 -2.773 1.00 85.56 225 LEU A O 1
ATOM 1814 N N . GLN A 1 226 ? 18.187 26.544 -4.347 1.00 84.69 226 GLN A N 1
ATOM 1815 C CA . GLN A 1 226 ? 17.152 25.934 -3.515 1.00 84.69 226 GLN A CA 1
ATOM 1816 C C . GLN A 1 226 ? 17.760 25.017 -2.449 1.00 84.69 226 GLN A C 1
ATOM 1818 O O . GLN A 1 226 ? 17.365 25.085 -1.292 1.00 84.69 226 GLN A O 1
ATOM 1823 N N . THR A 1 227 ? 18.787 24.237 -2.790 1.00 85.81 227 THR A N 1
ATOM 1824 C CA . THR A 1 227 ? 19.566 23.429 -1.837 1.00 85.81 227 THR A CA 1
ATOM 1825 C C . THR A 1 227 ? 20.233 24.331 -0.804 1.00 85.81 227 THR A C 1
ATOM 1827 O O . THR A 1 227 ? 20.136 24.074 0.392 1.00 85.81 227 THR A O 1
ATOM 1830 N N . ARG A 1 228 ? 20.840 25.446 -1.235 1.00 84.31 228 ARG A N 1
ATOM 1831 C CA . ARG A 1 228 ? 21.422 26.440 -0.323 1.00 84.31 228 ARG A CA 1
ATOM 1832 C C . ARG A 1 228 ? 20.360 27.130 0.535 1.00 84.31 228 ARG A C 1
ATOM 1834 O O . ARG A 1 228 ? 20.637 27.430 1.692 1.00 84.31 228 ARG A O 1
ATOM 1841 N N . LEU A 1 229 ? 19.169 27.394 -0.002 1.00 82.25 229 LEU A N 1
ATOM 1842 C CA . LEU A 1 229 ? 18.051 27.978 0.740 1.00 82.25 229 LEU A CA 1
ATOM 1843 C C . LEU A 1 229 ? 17.524 26.998 1.796 1.00 82.25 229 LEU A C 1
ATOM 1845 O O . LEU A 1 229 ? 17.380 27.391 2.948 1.00 82.25 229 LEU A O 1
ATOM 1849 N N . ASN A 1 230 ? 17.346 25.724 1.443 1.00 82.81 230 ASN A N 1
ATOM 1850 C CA . ASN A 1 230 ? 16.982 24.653 2.372 1.00 82.81 230 ASN A CA 1
ATOM 1851 C C . ASN A 1 230 ? 18.035 24.518 3.483 1.00 82.81 230 ASN A C 1
ATOM 1853 O O . ASN A 1 230 ? 17.692 24.660 4.648 1.00 82.81 230 ASN A O 1
ATOM 1857 N N . GLN A 1 231 ? 19.323 24.419 3.135 1.00 82.25 231 GLN A N 1
ATOM 1858 C CA . GLN A 1 231 ? 20.438 24.420 4.097 1.00 82.25 231 GLN A CA 1
ATOM 1859 C C . GLN A 1 231 ? 20.486 25.690 4.965 1.00 82.25 231 GLN A C 1
ATOM 1861 O O . GLN A 1 231 ? 20.912 25.641 6.116 1.00 82.25 231 GLN A O 1
ATOM 1866 N N . THR A 1 232 ? 20.059 26.843 4.438 1.00 85.31 232 THR A N 1
ATOM 1867 C CA . THR A 1 232 ? 19.972 28.097 5.206 1.00 85.31 232 THR A CA 1
ATOM 1868 C C . THR A 1 232 ? 18.798 28.064 6.183 1.00 85.31 232 THR A C 1
ATOM 1870 O O . THR A 1 232 ? 18.954 28.510 7.317 1.00 85.31 232 THR A O 1
ATOM 1873 N N . ASN A 1 233 ? 17.656 27.501 5.784 1.00 84.12 233 ASN A N 1
ATOM 1874 C CA . ASN A 1 233 ? 16.496 27.306 6.651 1.00 84.12 233 ASN A CA 1
ATOM 1875 C C . ASN A 1 233 ? 16.804 26.273 7.746 1.00 84.12 233 ASN A C 1
ATOM 1877 O O . ASN A 1 233 ? 16.619 26.574 8.917 1.00 84.12 233 ASN A O 1
ATOM 1881 N N . GLU A 1 234 ? 17.405 25.132 7.398 1.00 84.81 234 GLU A N 1
ATOM 1882 C CA . GLU A 1 234 ? 17.923 24.134 8.345 1.00 84.81 234 GLU A CA 1
ATOM 1883 C C . GLU A 1 234 ? 18.923 24.763 9.329 1.00 84.81 234 GLU A C 1
ATOM 1885 O O . GLU A 1 234 ? 18.812 24.573 10.535 1.00 84.81 234 GLU A O 1
ATOM 1890 N N . MET A 1 235 ? 19.861 25.593 8.855 1.00 80.56 235 MET A N 1
ATOM 1891 C CA . MET A 1 235 ? 20.773 26.361 9.717 1.00 80.56 235 MET A CA 1
ATOM 1892 C C . MET A 1 235 ? 20.050 27.358 10.637 1.00 80.56 235 MET A C 1
ATOM 1894 O O . MET A 1 235 ? 20.520 27.606 11.749 1.00 80.56 235 MET A O 1
ATOM 1898 N N . VAL A 1 236 ? 18.929 27.943 10.206 1.00 84.69 236 VAL A N 1
ATOM 1899 C CA . VAL A 1 236 ? 18.084 28.814 11.040 1.00 84.69 236 VAL A CA 1
ATOM 1900 C C . VAL A 1 236 ? 17.311 27.995 12.075 1.00 84.69 236 VAL A C 1
ATOM 1902 O O . VAL A 1 236 ? 17.289 28.391 13.239 1.00 84.69 236 VAL A O 1
ATOM 1905 N N . ASP A 1 237 ? 16.775 26.834 11.707 1.00 81.25 237 ASP A N 1
ATOM 1906 C CA . ASP A 1 237 ? 16.062 25.933 12.615 1.00 81.25 237 ASP A CA 1
ATOM 1907 C C . ASP A 1 237 ? 17.007 25.306 13.646 1.00 81.25 237 ASP A C 1
ATOM 1909 O O . ASP A 1 237 ? 16.711 25.337 14.839 1.00 81.25 237 ASP A O 1
ATOM 1913 N N . TYR A 1 238 ? 18.197 24.844 13.247 1.00 83.00 238 TYR A N 1
ATOM 1914 C CA . TYR A 1 238 ? 19.244 24.406 14.177 1.00 83.00 238 TYR A CA 1
ATOM 1915 C C . TYR A 1 238 ? 19.713 25.544 15.088 1.00 83.00 238 TYR A C 1
ATOM 1917 O O . TYR A 1 238 ? 19.963 25.321 16.273 1.00 83.00 238 TYR A O 1
ATOM 1925 N N . LYS A 1 239 ? 19.793 26.783 14.586 1.00 83.81 239 LYS A N 1
ATOM 1926 C CA . LYS A 1 239 ? 20.100 27.957 15.416 1.00 83.81 239 LYS A CA 1
ATOM 1927 C C . LYS A 1 239 ? 18.970 28.264 16.404 1.00 83.81 239 LYS A C 1
ATOM 1929 O O . LYS A 1 239 ? 19.262 28.588 17.552 1.00 83.81 239 LYS A O 1
ATOM 1934 N N . GLN A 1 240 ? 17.707 28.129 16.004 1.00 82.88 240 GLN A N 1
ATOM 1935 C CA . GLN A 1 240 ? 16.555 28.318 16.887 1.00 82.88 240 GLN A CA 1
ATOM 1936 C C . GLN A 1 240 ? 16.450 27.195 17.927 1.00 82.88 240 GLN A C 1
ATOM 1938 O O . GLN A 1 240 ? 16.189 27.476 19.095 1.00 82.88 240 GLN A O 1
ATOM 1943 N N . GLN A 1 241 ? 16.725 25.943 17.550 1.00 80.12 241 GLN A N 1
ATOM 1944 C CA . GLN A 1 241 ? 16.872 24.827 18.486 1.00 80.12 241 GLN A CA 1
ATOM 1945 C C . GLN A 1 241 ? 18.015 25.090 19.470 1.00 80.12 241 GLN A C 1
ATOM 1947 O O . GLN A 1 241 ? 17.808 24.964 20.671 1.00 80.12 241 GLN A O 1
ATOM 1952 N N . LEU A 1 242 ? 19.183 25.543 19.006 1.00 82.06 242 LEU A N 1
ATOM 1953 C CA . LEU A 1 242 ? 20.310 25.886 19.875 1.00 82.06 242 LEU A CA 1
ATOM 1954 C C . LEU A 1 242 ? 19.976 27.039 20.837 1.00 82.06 242 LEU A C 1
ATOM 1956 O O . LEU A 1 242 ? 20.392 27.000 21.992 1.00 82.06 242 LEU A O 1
ATOM 1960 N N . GLU A 1 243 ? 19.209 28.047 20.413 1.00 82.12 243 GLU A N 1
ATOM 1961 C CA . GLU A 1 243 ? 18.749 29.122 21.305 1.00 82.12 243 GLU A CA 1
ATOM 1962 C C . GLU A 1 243 ? 17.678 28.639 22.301 1.00 82.12 243 GLU A C 1
ATOM 1964 O O . GLU A 1 243 ? 17.698 29.029 23.470 1.00 82.12 243 GLU A O 1
ATOM 1969 N N . ASN A 1 244 ? 16.806 27.713 21.889 1.00 83.50 244 ASN A N 1
ATOM 1970 C CA . ASN A 1 244 ? 15.859 27.036 22.777 1.00 83.50 244 ASN A CA 1
ATOM 1971 C C . ASN A 1 244 ? 16.587 26.147 23.809 1.00 83.50 244 ASN A C 1
ATOM 1973 O O . ASN A 1 244 ? 16.222 26.155 24.985 1.00 83.50 244 ASN A O 1
ATOM 1977 N N . GLU A 1 245 ? 17.645 25.431 23.415 1.00 81.75 245 GLU A N 1
ATOM 1978 C CA . GLU A 1 245 ? 18.484 24.650 24.331 1.00 81.75 245 GLU A CA 1
ATOM 1979 C C . GLU A 1 245 ? 19.310 25.547 25.257 1.00 81.75 245 GLU A C 1
ATOM 1981 O O . GLU A 1 245 ? 19.362 25.279 26.453 1.00 81.75 245 GLU A O 1
ATOM 1986 N N . LYS A 1 246 ? 19.867 26.673 24.787 1.00 82.69 246 LYS A N 1
ATOM 1987 C CA . LYS A 1 246 ? 20.460 27.689 25.681 1.00 82.69 246 LYS A CA 1
ATOM 1988 C C . LYS A 1 246 ? 19.444 28.214 26.695 1.00 82.69 246 LYS A C 1
ATOM 1990 O O . LYS A 1 246 ? 19.796 28.399 27.855 1.00 82.69 246 LYS A O 1
ATOM 1995 N N . SER A 1 247 ? 18.193 28.435 26.283 1.00 82.19 247 SER A N 1
ATOM 1996 C CA . SER A 1 247 ? 17.110 28.856 27.180 1.00 82.19 247 SER A CA 1
ATOM 1997 C C . SER A 1 247 ? 16.821 27.788 28.244 1.00 82.19 247 SER A C 1
ATOM 1999 O O . SER A 1 247 ? 16.815 28.093 29.438 1.00 82.19 247 SER A O 1
ATOM 2001 N N . LYS A 1 248 ? 16.710 26.509 27.851 1.00 84.44 248 LYS A N 1
ATOM 2002 C CA . LYS A 1 248 ? 16.600 25.373 28.785 1.00 84.44 248 LYS A CA 1
ATOM 2003 C C . LYS A 1 248 ? 17.807 25.275 29.722 1.00 84.44 248 LYS A C 1
ATOM 2005 O O . LYS A 1 248 ? 17.620 25.132 30.925 1.00 84.44 248 LYS A O 1
ATOM 2010 N N . VAL A 1 249 ? 19.031 25.411 29.209 1.00 85.25 249 VAL A N 1
ATOM 2011 C CA . VAL A 1 249 ? 20.273 25.429 30.000 1.00 85.25 249 VAL A CA 1
ATOM 2012 C C . VAL A 1 249 ? 20.281 26.602 30.979 1.00 85.25 249 VAL A C 1
ATOM 2014 O O . VAL A 1 249 ? 20.656 26.412 32.131 1.00 85.25 249 VAL A O 1
ATOM 2017 N N . HIS A 1 250 ? 19.798 27.783 30.593 1.00 81.75 250 HIS A N 1
ATOM 2018 C CA . HIS A 1 250 ? 19.666 28.924 31.498 1.00 81.75 250 HIS A CA 1
ATOM 2019 C C . HIS A 1 250 ? 18.602 28.681 32.584 1.00 81.75 250 HIS A C 1
ATOM 2021 O O . HIS A 1 250 ? 18.821 29.012 33.749 1.00 81.75 250 HIS A O 1
ATOM 2027 N N . VAL A 1 251 ? 17.473 28.041 32.259 1.00 82.56 251 VAL A N 1
ATOM 2028 C CA . VAL A 1 251 ? 16.477 27.606 33.257 1.00 82.56 251 VAL A CA 1
ATOM 2029 C C . VAL A 1 251 ? 17.072 26.561 34.211 1.00 82.56 251 VAL A C 1
ATOM 2031 O O . VAL A 1 251 ? 16.943 26.709 35.425 1.00 82.56 251 VAL A O 1
ATOM 2034 N N . LEU A 1 252 ? 17.796 25.560 33.701 1.00 81.06 252 LEU A N 1
ATOM 2035 C CA . LEU A 1 252 ? 18.510 24.565 34.510 1.00 81.06 252 LEU A CA 1
ATOM 2036 C C . LEU A 1 252 ? 19.599 25.203 35.383 1.00 81.06 252 LEU A C 1
ATOM 2038 O O . LEU A 1 252 ? 19.753 24.821 36.541 1.00 81.06 252 LEU A O 1
ATOM 2042 N N . GLN A 1 253 ? 20.316 26.207 34.878 1.00 83.25 253 GLN A N 1
ATOM 2043 C CA . GLN A 1 253 ? 21.322 26.962 35.625 1.00 83.25 253 GLN A CA 1
ATOM 2044 C C . GLN A 1 253 ? 20.678 27.785 36.749 1.00 83.25 253 GLN A C 1
ATOM 2046 O O . GLN A 1 253 ? 21.170 27.751 37.874 1.00 83.25 253 GLN A O 1
ATOM 2051 N N . ASN A 1 254 ? 19.536 28.433 36.497 1.00 85.19 254 ASN A N 1
ATOM 2052 C CA . ASN A 1 254 ? 18.748 29.122 37.526 1.00 85.19 254 ASN A CA 1
ATOM 2053 C C . ASN A 1 254 ? 18.195 28.149 38.586 1.00 85.19 254 ASN A C 1
ATOM 2055 O O . ASN A 1 254 ? 18.209 28.461 39.778 1.00 85.19 254 ASN A O 1
ATOM 2059 N N . ILE A 1 255 ? 17.744 26.953 38.185 1.00 86.06 255 ILE A N 1
ATOM 2060 C CA . ILE A 1 255 ? 17.318 25.891 39.112 1.00 86.06 255 ILE A CA 1
ATOM 2061 C C . ILE A 1 255 ? 18.509 25.403 39.944 1.00 86.06 255 ILE A C 1
ATOM 2063 O O . ILE A 1 255 ? 18.406 25.341 41.165 1.00 86.06 255 ILE A O 1
ATOM 2067 N N . THR A 1 256 ? 19.657 25.138 39.319 1.00 84.12 256 THR A N 1
ATOM 2068 C CA . THR A 1 256 ? 20.899 24.719 39.990 1.00 84.12 256 THR A CA 1
ATOM 2069 C C . THR A 1 256 ? 21.392 25.787 40.966 1.00 84.12 256 THR A C 1
ATOM 2071 O O . THR A 1 256 ? 21.759 25.469 42.092 1.00 84.12 256 THR A O 1
ATOM 2074 N N . GLN A 1 257 ? 21.331 27.067 40.593 1.00 86.38 257 GLN A N 1
ATOM 2075 C CA . GLN A 1 257 ? 21.673 28.182 41.474 1.00 86.38 257 GLN A CA 1
ATOM 2076 C C . GLN A 1 257 ? 20.703 28.283 42.660 1.00 86.38 257 GLN A C 1
ATOM 2078 O O . GLN A 1 257 ? 21.152 28.426 43.794 1.00 86.38 257 GLN A O 1
ATOM 2083 N N . ARG A 1 258 ? 19.391 28.127 42.436 1.00 86.81 258 ARG A N 1
ATOM 2084 C CA . ARG A 1 258 ? 18.374 28.099 43.503 1.00 86.81 258 ARG A CA 1
ATOM 2085 C C . ARG A 1 258 ? 18.512 26.877 44.422 1.00 86.81 258 ARG A C 1
ATOM 2087 O O . ARG A 1 258 ? 18.266 26.998 45.621 1.00 86.81 258 ARG A O 1
ATOM 2094 N N . LEU A 1 259 ? 18.918 25.722 43.892 1.00 85.12 259 LEU A N 1
ATOM 2095 C CA . LEU A 1 259 ? 19.222 24.516 44.671 1.00 85.12 259 LEU A CA 1
ATOM 2096 C C . LEU A 1 259 ? 20.500 24.692 45.496 1.00 85.12 259 LEU A C 1
ATOM 2098 O O . LEU A 1 259 ? 20.474 24.411 46.688 1.00 85.12 259 LEU A O 1
ATOM 2102 N N . ASN A 1 260 ? 21.574 25.230 44.913 1.00 84.62 260 ASN A N 1
ATOM 2103 C CA . ASN A 1 260 ? 22.805 25.560 45.636 1.00 84.62 260 ASN A CA 1
ATOM 2104 C C . ASN A 1 260 ? 22.566 26.623 46.717 1.00 84.62 260 ASN A C 1
ATOM 2106 O O . ASN A 1 260 ? 23.143 26.536 47.797 1.00 84.62 260 ASN A O 1
ATOM 2110 N N . GLN A 1 261 ? 21.687 27.597 46.465 1.00 87.12 261 GLN A N 1
ATOM 2111 C CA . GLN A 1 261 ? 21.293 28.581 47.469 1.00 87.12 261 GLN A CA 1
ATOM 2112 C C . GLN A 1 261 ? 20.516 27.918 48.612 1.00 87.12 261 GLN A C 1
ATOM 2114 O O . GLN A 1 261 ? 20.955 28.023 49.749 1.00 87.12 261 GLN A O 1
ATOM 2119 N N . ARG A 1 262 ? 19.488 27.104 48.322 1.00 87.62 262 ARG A N 1
ATOM 2120 C CA . ARG A 1 262 ? 18.802 26.287 49.345 1.00 87.62 262 ARG A CA 1
ATOM 2121 C C . ARG A 1 262 ? 19.738 25.344 50.106 1.00 87.62 262 ARG A C 1
ATOM 2123 O O . ARG A 1 262 ? 19.529 25.124 51.292 1.00 87.62 262 ARG A O 1
ATOM 2130 N N . LEU A 1 263 ? 20.745 24.774 49.445 1.00 85.38 263 LEU A N 1
ATOM 2131 C CA . LEU A 1 263 ? 21.738 23.905 50.075 1.00 85.38 263 LEU A CA 1
ATOM 2132 C C . LEU A 1 263 ? 22.660 24.701 51.008 1.00 85.38 263 LEU A C 1
ATOM 2134 O O . LEU A 1 263 ? 22.987 24.216 52.085 1.00 85.38 263 LEU A O 1
ATOM 2138 N N . ASN A 1 264 ? 23.030 25.929 50.637 1.00 85.75 264 ASN A N 1
ATOM 2139 C CA . ASN A 1 264 ? 23.751 26.851 51.512 1.00 85.75 264 ASN A CA 1
ATOM 2140 C C . ASN A 1 264 ? 22.881 27.313 52.689 1.00 85.75 264 ASN A C 1
ATOM 2142 O O . ASN A 1 264 ? 23.359 27.275 53.818 1.00 85.75 264 ASN A O 1
ATOM 2146 N N . ASP A 1 265 ? 21.615 27.667 52.458 1.00 85.50 265 ASP A N 1
ATOM 2147 C CA . ASP A 1 265 ? 20.655 28.038 53.507 1.00 85.50 265 ASP A CA 1
ATOM 2148 C C . ASP A 1 265 ? 20.466 26.879 54.503 1.00 85.50 265 ASP A C 1
ATOM 2150 O O . ASP A 1 265 ? 20.526 27.077 55.716 1.00 85.50 265 ASP A O 1
ATOM 2154 N N . LEU A 1 266 ? 20.336 25.644 54.002 1.00 87.62 266 LEU A N 1
ATOM 2155 C CA . LEU A 1 266 ? 20.259 24.429 54.815 1.00 87.62 266 LEU A CA 1
ATOM 2156 C C . LEU A 1 266 ? 21.580 24.134 55.543 1.00 87.62 266 LEU A C 1
ATOM 2158 O O . LEU A 1 266 ? 21.551 23.734 56.698 1.00 87.62 266 LEU A O 1
ATOM 2162 N N . ASN A 1 267 ? 22.741 24.358 54.923 1.00 83.81 267 ASN A N 1
ATOM 2163 C CA . ASN A 1 267 ? 24.054 24.211 55.568 1.00 83.81 267 ASN A CA 1
ATOM 2164 C C . ASN A 1 267 ? 24.247 25.267 56.673 1.00 83.81 267 ASN A C 1
ATOM 2166 O O . ASN A 1 267 ? 24.773 24.958 57.737 1.00 83.81 267 ASN A O 1
ATOM 2170 N N . VAL A 1 268 ? 23.743 26.488 56.480 1.00 85.75 268 VAL A N 1
ATOM 2171 C CA . VAL A 1 268 ? 23.673 27.532 57.513 1.00 85.75 268 VAL A CA 1
ATOM 2172 C C . VAL A 1 268 ? 22.706 27.130 58.631 1.00 85.75 268 VAL A C 1
ATOM 2174 O O . VAL A 1 268 ? 23.070 27.236 59.799 1.00 85.75 268 VAL A O 1
ATOM 2177 N N . GLN A 1 269 ? 21.526 26.589 58.316 1.00 85.69 269 GLN A N 1
ATOM 2178 C CA . GLN A 1 269 ? 20.580 26.083 59.317 1.00 85.69 269 GLN A CA 1
ATOM 2179 C C . GLN A 1 269 ? 21.153 24.892 60.103 1.00 85.69 269 GLN A C 1
ATOM 2181 O O . GLN A 1 269 ? 21.013 24.843 61.324 1.00 85.69 269 GLN A O 1
ATOM 2186 N N . ILE A 1 270 ? 21.856 23.972 59.437 1.00 83.50 270 ILE A N 1
ATOM 2187 C CA . ILE A 1 270 ? 22.602 22.877 60.068 1.00 83.50 270 ILE A CA 1
ATOM 2188 C C . ILE A 1 270 ? 23.702 23.449 60.962 1.00 83.50 270 ILE A C 1
ATOM 2190 O O . ILE A 1 270 ? 23.798 23.030 62.103 1.00 83.50 270 ILE A O 1
ATOM 2194 N N . ARG A 1 271 ? 24.474 24.453 60.523 1.00 84.50 271 ARG A N 1
ATOM 2195 C CA . ARG A 1 271 ? 25.484 25.114 61.371 1.00 84.50 271 ARG A CA 1
ATOM 2196 C C . ARG A 1 271 ? 24.873 25.780 62.599 1.00 84.50 271 ARG A C 1
ATOM 2198 O O . ARG A 1 271 ? 25.426 25.602 63.674 1.00 84.50 271 ARG A O 1
ATOM 2205 N N . TYR A 1 272 ? 23.750 26.489 62.476 1.00 83.12 272 TYR A N 1
ATOM 2206 C CA . TYR A 1 272 ? 23.038 27.059 63.628 1.00 83.12 272 TYR A CA 1
ATOM 2207 C C . TYR A 1 272 ? 22.470 25.979 64.555 1.00 83.12 272 TYR A C 1
ATOM 2209 O O . TYR A 1 272 ? 22.523 26.137 65.769 1.00 83.12 272 TYR A O 1
ATOM 2217 N N . THR A 1 273 ? 21.981 24.865 64.006 1.00 84.31 273 THR A N 1
ATOM 2218 C CA . THR A 1 273 ? 21.498 23.724 64.799 1.00 84.31 273 THR A CA 1
ATOM 2219 C C . THR A 1 273 ? 22.659 23.039 65.521 1.00 84.31 273 THR A C 1
ATOM 2221 O O . THR A 1 273 ? 22.556 22.770 66.709 1.00 84.31 273 THR A O 1
ATOM 2224 N N . SER A 1 274 ? 23.795 22.834 64.851 1.00 84.31 274 SER A N 1
ATOM 2225 C CA . SER A 1 274 ? 25.029 22.310 65.442 1.00 84.31 274 SER A CA 1
ATOM 2226 C C . SER A 1 274 ? 25.639 23.264 66.465 1.00 84.31 274 SER A C 1
ATOM 2228 O O . SER A 1 274 ? 26.181 22.786 67.451 1.00 84.31 274 SER A O 1
ATOM 2230 N N . LEU A 1 275 ? 25.529 24.587 66.282 1.00 82.81 275 LEU A N 1
ATOM 2231 C CA . LEU A 1 275 ? 25.900 25.566 67.308 1.00 82.81 275 LEU A CA 1
ATOM 2232 C C . LEU A 1 275 ? 24.960 25.468 68.506 1.00 82.81 275 LEU A C 1
ATOM 2234 O O . LEU A 1 275 ? 25.442 25.304 69.609 1.00 82.81 275 LEU A O 1
ATOM 2238 N N . SER A 1 276 ? 23.641 25.440 68.305 1.00 83.56 276 SER A N 1
ATOM 2239 C CA . SER A 1 276 ? 22.681 25.284 69.406 1.00 83.56 276 SER A CA 1
ATOM 2240 C C . SER A 1 276 ? 22.805 23.932 70.122 1.00 83.56 276 SER A C 1
ATOM 2242 O O . SER A 1 276 ? 22.509 23.852 71.312 1.00 83.56 276 SER A O 1
ATOM 2244 N N . LEU A 1 277 ? 23.233 22.875 69.424 1.00 82.00 277 LEU A N 1
ATOM 2245 C CA . LEU A 1 277 ? 23.579 21.579 70.012 1.00 82.00 277 LEU A CA 1
ATOM 2246 C C . LEU A 1 277 ? 24.925 21.628 70.742 1.00 82.00 277 LEU A C 1
ATOM 2248 O O . LEU A 1 277 ? 25.046 20.999 71.784 1.00 82.00 277 LEU A O 1
ATOM 2252 N N . LEU A 1 278 ? 25.903 22.393 70.251 1.00 83.31 278 LEU A N 1
ATOM 2253 C CA . LEU A 1 278 ? 27.171 22.642 70.939 1.00 83.31 278 LEU A CA 1
ATOM 2254 C C . LEU A 1 278 ? 26.981 23.543 72.166 1.00 83.31 278 LEU A C 1
ATOM 2256 O O . LEU A 1 278 ? 27.636 23.314 73.171 1.00 83.31 278 LEU A O 1
ATOM 2260 N N . ASP A 1 279 ? 26.060 24.503 72.131 1.00 81.00 279 ASP A N 1
ATOM 2261 C CA . ASP A 1 279 ? 25.663 25.342 73.263 1.00 81.00 279 ASP A CA 1
ATOM 2262 C C . ASP A 1 279 ? 24.895 24.508 74.297 1.00 81.00 279 ASP A C 1
ATOM 2264 O O . ASP A 1 279 ? 25.171 24.608 75.488 1.00 81.00 279 ASP A O 1
ATOM 2268 N N . LEU A 1 280 ? 23.990 23.616 73.864 1.00 78.50 280 LEU A N 1
ATOM 2269 C CA . LEU A 1 280 ? 23.343 22.631 74.742 1.00 78.50 280 LEU A CA 1
ATOM 2270 C C . LEU A 1 280 ? 24.344 21.629 75.324 1.00 78.50 280 LEU A C 1
ATOM 2272 O O . LEU A 1 280 ? 24.251 21.305 76.506 1.00 78.50 280 LEU A O 1
ATOM 2276 N N . GLN A 1 281 ? 25.305 21.149 74.534 1.00 78.81 281 GLN A N 1
ATOM 2277 C CA . GLN A 1 281 ? 26.360 20.260 75.013 1.00 78.81 281 GLN A CA 1
ATOM 2278 C C . GLN A 1 281 ? 27.294 21.005 75.968 1.00 78.81 281 GLN A C 1
ATOM 2280 O O . GLN A 1 281 ? 27.582 20.474 77.026 1.00 78.81 281 GLN A O 1
ATOM 2285 N N . THR A 1 282 ? 27.667 22.254 75.685 1.00 81.19 282 THR A N 1
ATOM 2286 C CA . THR A 1 282 ? 28.469 23.104 76.579 1.00 81.19 282 THR A CA 1
ATOM 2287 C C . THR A 1 282 ? 27.703 23.415 77.863 1.00 81.19 282 THR A C 1
ATOM 2289 O O . THR A 1 282 ? 28.282 23.355 78.938 1.00 81.19 282 THR A O 1
ATOM 2292 N N . ALA A 1 283 ? 26.394 23.670 77.801 1.00 78.81 283 ALA A N 1
ATOM 2293 C CA . ALA A 1 283 ? 25.544 23.822 78.982 1.00 78.81 283 ALA A CA 1
ATOM 2294 C C . ALA A 1 283 ? 25.391 22.502 79.758 1.00 78.81 283 ALA A C 1
ATOM 2296 O O . ALA A 1 283 ? 25.313 22.516 80.982 1.00 78.81 283 ALA A O 1
ATOM 2297 N N . THR A 1 284 ? 25.403 21.355 79.073 1.00 78.56 284 THR A N 1
ATOM 2298 C CA . THR A 1 284 ? 25.396 20.020 79.693 1.00 78.56 284 THR A CA 1
ATOM 2299 C C . THR A 1 284 ? 26.760 19.675 80.294 1.00 78.56 284 THR A C 1
ATOM 2301 O O . THR A 1 284 ? 26.813 19.068 81.352 1.00 78.56 284 THR A O 1
ATOM 2304 N N . GLU A 1 285 ? 27.864 20.108 79.690 1.00 78.81 285 GLU A N 1
ATOM 2305 C CA . GLU A 1 285 ? 29.233 19.990 80.202 1.00 78.81 285 GLU A CA 1
ATOM 2306 C C . GLU A 1 285 ? 29.515 21.008 81.315 1.00 78.81 285 GLU A C 1
ATOM 2308 O O . GLU A 1 285 ? 30.292 20.710 82.210 1.00 78.81 285 GLU A O 1
ATOM 2313 N N . GLN A 1 286 ? 28.829 22.154 81.346 1.00 78.25 286 GLN A N 1
ATOM 2314 C CA . GLN A 1 286 ? 28.804 23.081 82.483 1.00 78.25 286 GLN A CA 1
ATOM 2315 C C . GLN A 1 286 ? 27.890 22.585 83.607 1.00 78.25 286 GLN A C 1
ATOM 2317 O O . GLN A 1 286 ? 28.220 22.780 84.769 1.00 78.25 286 GLN A O 1
ATOM 2322 N N . LEU A 1 287 ? 26.775 21.911 83.306 1.00 79.75 287 LEU A N 1
ATOM 2323 C CA . LEU A 1 287 ? 25.928 21.275 84.318 1.00 79.75 287 LEU A CA 1
ATOM 2324 C C . LEU A 1 287 ? 26.639 20.064 84.927 1.00 79.75 287 LEU A C 1
ATOM 2326 O O . LEU A 1 287 ? 26.760 19.975 86.144 1.00 79.75 287 LEU A O 1
ATOM 2330 N N . ASN A 1 288 ? 27.172 19.172 84.090 1.00 77.81 288 ASN A N 1
ATOM 2331 C CA . ASN A 1 288 ? 28.010 18.052 84.509 1.00 77.81 288 ASN A CA 1
ATOM 2332 C C . ASN A 1 288 ? 29.299 18.547 85.159 1.00 77.81 288 ASN A C 1
ATOM 2334 O O . ASN A 1 288 ? 29.733 17.940 86.120 1.00 77.81 288 ASN A O 1
ATOM 2338 N N . GLY A 1 289 ? 29.884 19.646 84.682 1.00 73.31 289 GLY A N 1
ATOM 2339 C CA . GLY A 1 289 ? 31.069 20.284 85.251 1.00 73.31 289 GLY A CA 1
ATOM 2340 C C . GLY A 1 289 ? 30.789 20.991 86.573 1.00 73.31 289 GLY A C 1
ATOM 2341 O O . GLY A 1 289 ? 31.649 20.988 87.434 1.00 73.31 289 GLY A O 1
ATOM 2342 N N . SER A 1 290 ? 29.581 21.516 86.791 1.00 76.62 290 SER A N 1
ATOM 2343 C CA . SER A 1 290 ? 29.135 22.067 88.077 1.00 76.62 290 SER A CA 1
ATOM 2344 C C . SER A 1 290 ? 28.744 20.961 89.058 1.00 76.62 290 SER A C 1
ATOM 2346 O O . SER A 1 290 ? 29.033 21.070 90.243 1.00 76.62 290 SER A O 1
ATOM 2348 N N . LEU A 1 291 ? 28.158 19.860 88.577 1.00 77.06 291 LEU A N 1
ATOM 2349 C CA . LEU A 1 291 ? 27.901 18.658 89.371 1.00 77.06 291 LEU A CA 1
ATOM 2350 C C . LEU A 1 291 ? 29.215 17.955 89.742 1.00 77.06 291 LEU A C 1
ATOM 2352 O O . LEU A 1 291 ? 29.386 17.532 90.882 1.00 77.06 291 LEU A O 1
ATOM 2356 N N . LEU A 1 292 ? 30.158 17.879 88.798 1.00 75.31 292 LEU A N 1
ATOM 2357 C CA . LEU A 1 292 ? 31.519 17.407 89.015 1.00 75.31 292 LEU A CA 1
ATOM 2358 C C . LEU A 1 292 ? 32.248 18.365 89.947 1.00 75.31 292 LEU A C 1
ATOM 2360 O O . LEU A 1 292 ? 32.841 17.876 90.883 1.00 75.31 292 LEU A O 1
ATOM 2364 N N . GLN A 1 293 ? 32.116 19.686 89.804 1.00 73.25 293 GLN A N 1
ATOM 2365 C CA . GLN A 1 293 ? 32.698 20.652 90.735 1.00 73.25 293 GLN A CA 1
ATOM 2366 C C . GLN A 1 293 ? 32.066 20.557 92.128 1.00 73.25 293 GLN A C 1
ATOM 2368 O O . GLN A 1 293 ? 32.789 20.685 93.095 1.00 73.25 293 GLN A O 1
ATOM 2373 N N . GLN A 1 294 ? 30.773 20.255 92.283 1.00 73.75 294 GLN A N 1
ATOM 2374 C CA . GLN A 1 294 ? 30.172 19.977 93.600 1.00 73.75 294 GLN A CA 1
ATOM 2375 C C . GLN A 1 294 ? 30.618 18.626 94.182 1.00 73.75 294 GLN A C 1
ATOM 2377 O O . GLN A 1 294 ? 30.657 18.454 95.401 1.00 73.75 294 GLN A O 1
ATOM 2382 N N . LEU A 1 295 ? 30.943 17.648 93.334 1.00 70.81 295 LEU A N 1
ATOM 2383 C CA . LEU A 1 295 ? 31.546 16.383 93.755 1.00 70.81 295 LEU A CA 1
ATOM 2384 C C . LEU A 1 295 ? 33.031 16.562 94.092 1.00 70.81 295 LEU A C 1
ATOM 2386 O O . LEU A 1 295 ? 33.471 16.016 95.091 1.00 70.81 295 LEU A O 1
ATOM 2390 N N . GLU A 1 296 ? 33.772 17.350 93.319 1.00 71.62 296 GLU A N 1
ATOM 2391 C CA . GLU A 1 296 ? 35.183 17.687 93.490 1.00 71.62 296 GLU A CA 1
ATOM 2392 C C . GLU A 1 296 ? 35.389 18.659 94.644 1.00 71.62 296 GLU A C 1
ATOM 2394 O O . GLU A 1 296 ? 36.347 18.480 95.364 1.00 71.62 296 GLU A O 1
ATOM 2399 N N . GLU A 1 297 ? 34.484 19.600 94.912 1.00 68.38 297 GLU A N 1
ATOM 2400 C CA . GLU A 1 297 ? 34.484 20.470 96.097 1.00 68.38 297 GLU A CA 1
ATOM 2401 C C . GLU A 1 297 ? 34.221 19.631 97.353 1.00 68.38 297 GLU A C 1
ATOM 2403 O O . GLU A 1 297 ? 34.993 19.692 98.303 1.00 68.38 297 GLU A O 1
ATOM 2408 N N . ARG A 1 298 ? 33.245 18.711 97.319 1.00 67.44 298 ARG A N 1
ATOM 2409 C CA . ARG A 1 298 ? 33.023 17.740 98.410 1.00 67.44 298 ARG A CA 1
ATOM 2410 C C . ARG A 1 298 ? 34.119 16.678 98.540 1.00 67.44 298 ARG A C 1
ATOM 2412 O O . ARG A 1 298 ? 34.269 16.096 99.613 1.00 67.44 298 ARG A O 1
ATOM 2419 N N . ILE A 1 299 ? 34.850 16.381 97.468 1.00 65.06 299 ILE A N 1
ATOM 2420 C CA . ILE A 1 299 ? 36.040 15.527 97.504 1.00 65.06 299 ILE A CA 1
ATOM 2421 C C . ILE A 1 299 ? 37.243 16.349 97.974 1.00 65.06 299 ILE A C 1
ATOM 2423 O O . ILE A 1 299 ? 38.043 15.793 98.707 1.00 65.06 299 ILE A O 1
ATOM 2427 N N . SER A 1 300 ? 37.346 17.647 97.675 1.00 59.75 300 SER A N 1
ATOM 2428 C CA . SER A 1 300 ? 38.421 18.545 98.118 1.00 59.75 300 SER A CA 1
ATOM 2429 C C . SER A 1 300 ? 38.263 18.927 99.586 1.00 59.75 300 SER A C 1
ATOM 2431 O O . SER A 1 300 ? 39.238 18.857 100.315 1.00 59.75 300 SER A O 1
ATOM 2433 N N . ASP A 1 301 ? 37.046 19.106 100.104 1.00 58.59 301 ASP A N 1
ATOM 2434 C CA . ASP A 1 301 ? 36.786 19.140 101.555 1.00 58.59 301 ASP A CA 1
ATOM 2435 C C . ASP A 1 301 ? 37.362 17.898 102.277 1.00 58.59 301 ASP A C 1
ATOM 2437 O O . ASP A 1 301 ? 37.768 17.961 103.439 1.00 58.59 301 ASP A O 1
ATOM 2441 N N . VAL A 1 302 ? 37.436 16.756 101.578 1.00 57.00 302 VAL A N 1
ATOM 2442 C CA . VAL A 1 302 ? 38.047 15.503 102.056 1.00 57.00 302 VAL A CA 1
ATOM 2443 C C . VAL A 1 302 ? 39.530 15.373 101.651 1.00 57.00 302 VAL A C 1
ATOM 2445 O O . VAL A 1 302 ? 40.288 14.680 102.330 1.00 57.00 302 VAL A O 1
ATOM 2448 N N . HIS A 1 303 ? 39.977 16.037 100.581 1.00 48.53 303 HIS A N 1
ATOM 2449 C CA . HIS A 1 303 ? 41.309 15.897 99.984 1.00 48.53 303 HIS A CA 1
ATOM 2450 C C . HIS A 1 303 ? 42.281 16.988 100.437 1.00 48.53 303 HIS A C 1
ATOM 2452 O O . HIS A 1 303 ? 43.435 16.671 100.680 1.00 48.53 303 HIS A O 1
ATOM 2458 N N . ASP A 1 304 ? 41.844 18.223 100.670 1.00 50.56 304 ASP A N 1
ATOM 2459 C CA . ASP A 1 304 ? 42.606 19.289 101.331 1.00 50.56 304 ASP A CA 1
ATOM 2460 C C . ASP A 1 304 ? 42.861 18.958 102.806 1.00 50.56 304 ASP A C 1
ATOM 2462 O O . ASP A 1 304 ? 43.943 19.236 103.325 1.00 50.56 304 ASP A O 1
ATOM 2466 N N . LEU A 1 305 ? 41.945 18.219 103.448 1.00 49.31 305 LEU A N 1
ATOM 2467 C CA . LEU A 1 305 ? 42.174 17.587 104.755 1.00 49.31 305 LEU A CA 1
ATOM 2468 C C . LEU A 1 305 ? 43.359 16.590 104.741 1.00 49.31 305 LEU A C 1
ATOM 2470 O O . LEU A 1 305 ? 43.888 16.232 105.795 1.00 49.31 305 LEU A O 1
ATOM 2474 N N . ILE A 1 306 ? 43.791 16.149 103.552 1.00 48.25 306 ILE A N 1
ATOM 2475 C CA . ILE A 1 306 ? 44.897 15.207 103.316 1.00 48.25 306 ILE A CA 1
ATOM 2476 C C . ILE A 1 306 ? 46.119 15.922 102.692 1.00 48.25 306 ILE A C 1
ATOM 2478 O O . ILE A 1 306 ? 47.255 15.673 103.102 1.00 48.25 306 ILE A O 1
ATOM 2482 N N . ILE A 1 307 ? 45.914 16.845 101.747 1.00 48.28 307 ILE A N 1
ATOM 2483 C CA . ILE A 1 307 ? 46.950 17.560 100.984 1.00 48.28 307 ILE A CA 1
ATOM 2484 C C . ILE A 1 307 ? 47.558 18.731 101.762 1.00 48.28 307 ILE A C 1
ATOM 2486 O O . ILE A 1 307 ? 48.742 19.016 101.566 1.00 48.28 307 ILE A O 1
ATOM 2490 N N . ALA A 1 308 ? 46.857 19.305 102.748 1.00 45.81 308 ALA A N 1
ATOM 2491 C CA . ALA A 1 308 ? 47.449 20.257 103.696 1.00 45.81 308 ALA A CA 1
ATOM 2492 C C . ALA A 1 308 ? 48.686 19.702 104.448 1.00 45.81 308 ALA A C 1
ATOM 2494 O O . ALA A 1 308 ? 49.434 20.471 105.050 1.00 45.81 308 ALA A O 1
ATOM 2495 N N . ASN A 1 309 ? 48.940 18.385 104.388 1.00 47.75 309 ASN A N 1
ATOM 2496 C CA . ASN A 1 309 ? 50.129 17.730 104.940 1.00 47.75 309 ASN A CA 1
ATOM 2497 C C . ASN A 1 309 ? 51.252 17.400 103.924 1.00 47.75 309 ASN A C 1
ATOM 2499 O O . ASN A 1 309 ? 52.329 16.987 104.361 1.00 47.75 309 ASN A O 1
ATOM 2503 N N . VAL A 1 310 ? 51.074 17.545 102.598 1.00 39.88 310 VAL A N 1
ATOM 2504 C CA . VAL A 1 310 ? 52.011 16.952 101.605 1.00 39.88 310 VAL A CA 1
ATOM 2505 C C . VAL A 1 310 ? 52.618 17.948 100.600 1.00 39.88 310 VAL A C 1
ATOM 2507 O O . VAL A 1 310 ? 52.469 17.841 99.391 1.00 39.88 310 VAL A O 1
ATOM 2510 N N . SER A 1 311 ? 53.473 18.822 101.140 1.00 35.00 311 SER A N 1
ATOM 2511 C CA . SER A 1 311 ? 54.764 19.234 100.544 1.00 35.00 311 SER A CA 1
ATOM 2512 C C . SER A 1 311 ? 54.813 19.830 99.118 1.00 35.00 311 SER A C 1
ATOM 2514 O O . SER A 1 311 ? 55.033 19.128 98.133 1.00 35.00 311 SER A O 1
ATOM 2516 N N . ASN A 1 312 ? 54.956 21.160 99.058 1.00 41.22 312 ASN A N 1
ATOM 2517 C CA . ASN A 1 312 ? 55.770 21.832 98.032 1.00 41.22 312 ASN A CA 1
ATOM 2518 C C . ASN A 1 312 ? 57.205 21.254 98.002 1.00 41.22 312 ASN A C 1
ATOM 2520 O O . ASN A 1 312 ? 58.001 21.572 98.889 1.00 41.22 312 ASN A O 1
ATOM 2524 N N . ARG A 1 313 ? 57.568 20.446 96.993 1.00 43.78 313 ARG A N 1
ATOM 2525 C CA . ARG A 1 313 ? 58.963 20.020 96.733 1.00 43.78 313 ARG A CA 1
ATOM 2526 C C . ARG A 1 313 ? 59.253 19.848 95.238 1.00 43.78 313 ARG A C 1
ATOM 2528 O O . ARG A 1 313 ? 58.883 18.840 94.646 1.00 43.78 313 ARG A O 1
ATOM 2535 N N . ILE A 1 314 ? 60.017 20.778 94.666 1.00 51.69 314 ILE A N 1
ATOM 2536 C CA . ILE A 1 314 ? 60.814 20.531 93.453 1.00 51.69 314 ILE A CA 1
ATOM 2537 C C . ILE A 1 314 ? 62.162 19.983 93.925 1.00 51.69 314 ILE A C 1
ATOM 2539 O O . ILE A 1 314 ? 62.828 20.617 94.745 1.00 51.69 314 ILE A O 1
ATOM 2543 N N . ALA A 1 315 ? 62.543 18.794 93.463 1.00 53.38 315 ALA A N 1
ATOM 2544 C CA . ALA A 1 315 ? 63.784 18.139 93.868 1.00 53.38 315 ALA A CA 1
ATOM 2545 C C . ALA A 1 315 ? 64.195 17.062 92.859 1.00 53.38 315 ALA A C 1
ATOM 2547 O O . ALA A 1 315 ? 63.406 16.176 92.526 1.00 53.38 315 ALA A O 1
ATOM 2548 N N . PHE A 1 316 ? 65.462 17.077 92.447 1.00 55.69 316 PHE A N 1
ATOM 2549 C CA . PHE A 1 316 ? 66.080 15.944 91.766 1.00 55.69 316 PHE A CA 1
ATOM 2550 C C . PHE A 1 316 ? 67.203 15.355 92.624 1.00 55.69 316 PHE A C 1
ATOM 2552 O O . PHE A 1 316 ? 67.753 16.006 93.512 1.00 55.69 316 PHE A O 1
ATOM 2559 N N . THR A 1 317 ? 67.524 14.087 92.404 1.00 59.38 317 THR A N 1
ATOM 2560 C CA . THR A 1 317 ? 68.639 13.395 93.059 1.00 59.38 317 THR A CA 1
ATOM 2561 C C . THR A 1 317 ? 69.290 12.493 92.029 1.00 59.38 317 THR A C 1
ATOM 2563 O O . THR A 1 317 ? 68.600 11.724 91.367 1.00 59.38 317 THR A O 1
ATOM 2566 N N . ALA A 1 318 ? 70.609 12.578 91.873 1.00 59.66 318 ALA A N 1
ATOM 2567 C CA . ALA A 1 318 ? 71.371 11.799 90.902 1.00 59.66 318 ALA A CA 1
ATOM 2568 C C . ALA A 1 318 ? 72.651 11.250 91.543 1.00 59.66 318 ALA A C 1
ATOM 2570 O O . ALA A 1 318 ? 73.178 11.849 92.480 1.00 59.66 318 ALA A O 1
ATOM 2571 N N . GLY A 1 319 ? 73.133 10.099 91.067 1.00 56.03 319 GLY A N 1
ATOM 2572 C CA . GLY A 1 319 ? 74.237 9.374 91.702 1.00 56.03 319 GLY A CA 1
ATOM 2573 C C . GLY A 1 319 ? 75.244 8.817 90.701 1.00 56.03 319 GLY A C 1
ATOM 2574 O O . GLY A 1 319 ? 74.869 8.218 89.695 1.00 56.03 319 GLY A O 1
ATOM 2575 N N . VAL A 1 320 ? 76.534 8.990 90.997 1.00 58.16 320 VAL A N 1
ATOM 2576 C CA . VAL A 1 320 ? 77.644 8.459 90.191 1.00 58.16 320 VAL A CA 1
ATOM 2577 C C . VAL A 1 320 ? 78.005 7.060 90.695 1.00 58.16 320 VAL A C 1
ATOM 2579 O O . VAL A 1 320 ? 78.263 6.876 91.881 1.00 58.16 320 VAL A O 1
ATOM 2582 N N . THR A 1 321 ? 78.018 6.063 89.807 1.00 55.00 321 THR A N 1
ATOM 2583 C CA . THR A 1 321 ? 78.125 4.635 90.180 1.00 55.00 321 THR A CA 1
ATOM 2584 C C . THR A 1 321 ? 79.510 4.008 89.972 1.00 55.00 321 THR A C 1
ATOM 2586 O O . THR A 1 321 ? 79.648 2.793 90.072 1.00 55.00 321 THR A O 1
ATOM 2589 N N . SER A 1 322 ? 80.540 4.807 89.686 1.00 54.25 322 SER A N 1
ATOM 2590 C CA . SER A 1 322 ? 81.925 4.341 89.511 1.00 54.25 322 SER A CA 1
ATOM 2591 C C . SER A 1 322 ? 82.924 5.454 89.830 1.00 54.25 322 SER A C 1
ATOM 2593 O O . SER A 1 322 ? 82.761 6.579 89.359 1.00 54.25 322 SER A O 1
ATOM 2595 N N . SER A 1 323 ? 83.974 5.146 90.590 1.00 54.09 323 SER A N 1
ATOM 2596 C CA . SER A 1 323 ? 85.027 6.102 90.948 1.00 54.09 323 SER A CA 1
ATOM 2597 C C . SER A 1 323 ? 85.942 6.422 89.760 1.00 54.09 323 SER A C 1
ATOM 2599 O O . SER A 1 323 ? 86.618 5.527 89.255 1.00 54.09 323 SER A O 1
ATOM 2601 N N . SER A 1 324 ? 86.033 7.698 89.380 1.00 48.56 324 SER A N 1
ATOM 2602 C CA . SER A 1 324 ? 87.105 8.227 88.526 1.00 48.56 324 SER A CA 1
ATOM 2603 C C . SER A 1 324 ? 87.910 9.262 89.307 1.00 48.56 324 SER A C 1
ATOM 2605 O O . SER A 1 324 ? 87.338 10.137 89.953 1.00 48.56 324 SER A O 1
ATOM 2607 N N . THR A 1 325 ? 89.236 9.162 89.250 1.00 55.94 325 THR A N 1
ATOM 2608 C CA . THR A 1 325 ? 90.180 10.054 89.947 1.00 55.94 325 THR A CA 1
ATOM 2609 C C . THR A 1 325 ? 90.757 11.149 89.045 1.00 55.94 325 THR A C 1
ATOM 2611 O O . THR A 1 325 ? 91.642 11.886 89.471 1.00 55.94 325 THR A O 1
ATOM 2614 N N . THR A 1 326 ? 90.264 11.282 87.807 1.00 51.84 326 THR A N 1
ATOM 2615 C CA . THR A 1 326 ? 90.734 12.282 86.834 1.00 51.84 326 THR A CA 1
ATOM 2616 C C . THR A 1 326 ? 89.563 12.992 86.146 1.00 51.84 326 THR A C 1
ATOM 2618 O O . THR A 1 326 ? 89.079 12.579 85.098 1.00 51.84 326 THR A O 1
ATOM 2621 N N . TRP A 1 327 ? 89.113 14.105 86.731 1.00 53.59 327 TRP A N 1
ATOM 2622 C CA . TRP A 1 327 ? 88.293 15.099 86.033 1.00 53.59 327 TRP A CA 1
ATOM 2623 C C . TRP A 1 327 ? 88.841 16.498 86.319 1.00 53.59 327 TRP A C 1
ATOM 2625 O O . TRP A 1 327 ? 88.831 16.967 87.455 1.00 53.59 327 TRP A O 1
ATOM 2635 N N . SER A 1 328 ? 89.349 17.151 85.276 1.00 48.47 328 SER A N 1
ATOM 2636 C CA . SER A 1 328 ? 89.970 18.474 85.332 1.00 48.47 328 SER A CA 1
ATOM 2637 C C . SER A 1 328 ? 89.164 19.479 84.501 1.00 48.47 328 SER A C 1
ATOM 2639 O O . SER A 1 328 ? 89.628 19.946 83.461 1.00 48.47 328 SER A O 1
ATOM 2641 N N . SER A 1 329 ? 87.970 19.824 85.001 1.00 45.78 329 SER A N 1
ATOM 2642 C CA . SER A 1 329 ? 86.991 20.782 84.440 1.00 45.78 329 SER A CA 1
ATOM 2643 C C . SER A 1 329 ? 86.234 20.350 83.165 1.00 45.78 329 SER A C 1
ATOM 2645 O O . SER A 1 329 ? 86.617 19.402 82.484 1.00 45.78 329 SER A O 1
ATOM 2647 N N . GLY A 1 330 ? 85.116 21.037 82.881 1.00 57.62 330 GLY A N 1
ATOM 2648 C CA . GLY A 1 330 ? 84.164 20.743 81.791 1.00 57.62 330 GLY A CA 1
ATOM 2649 C C . GLY A 1 330 ? 82.934 19.955 82.267 1.00 57.62 330 GLY A C 1
ATOM 2650 O O . GLY A 1 330 ? 83.099 18.898 82.859 1.00 57.62 330 GLY A O 1
ATOM 2651 N N . THR A 1 331 ? 81.723 20.487 82.051 1.00 57.72 331 THR A N 1
ATOM 2652 C CA . THR A 1 331 ? 80.432 20.094 82.669 1.00 57.72 331 THR A CA 1
ATOM 2653 C C . THR A 1 331 ? 80.245 18.601 82.977 1.00 57.72 331 THR A C 1
ATOM 2655 O O . THR A 1 331 ? 80.230 17.761 82.080 1.00 57.72 331 THR A O 1
ATOM 2658 N N . LEU A 1 332 ? 80.006 18.279 84.255 1.00 55.62 332 LEU A N 1
ATOM 2659 C CA . LEU A 1 332 ? 79.705 16.921 84.709 1.00 55.62 332 LEU A CA 1
ATOM 2660 C C . LEU A 1 332 ? 78.221 16.585 84.481 1.00 55.62 332 LEU A C 1
ATOM 2662 O O . LEU A 1 332 ? 77.347 17.093 85.184 1.00 55.62 332 LEU A O 1
ATOM 2666 N N . VAL A 1 333 ? 77.943 15.703 83.520 1.00 62.19 333 VAL A N 1
ATOM 2667 C CA . VAL A 1 333 ? 76.603 15.134 83.307 1.00 62.19 333 VAL A CA 1
ATOM 2668 C C . VAL A 1 333 ? 76.397 13.940 84.243 1.00 62.19 333 VAL A C 1
ATOM 2670 O O . VAL A 1 333 ? 77.281 13.093 84.374 1.00 62.19 333 VAL A O 1
ATOM 2673 N N . PHE A 1 334 ? 75.228 13.845 84.883 1.00 62.44 334 PHE A N 1
ATOM 2674 C CA . PHE A 1 334 ? 74.854 12.703 85.721 1.00 62.44 334 PHE A CA 1
ATOM 2675 C C . PHE A 1 334 ? 73.970 11.723 84.924 1.00 62.44 334 PHE A C 1
ATOM 2677 O O . PHE A 1 334 ? 72.754 11.916 84.871 1.00 62.44 334 PHE A O 1
ATOM 2684 N N . PRO A 1 335 ? 74.519 10.634 84.346 1.00 58.09 335 PRO A N 1
ATOM 2685 C CA . PRO A 1 335 ? 73.759 9.728 83.475 1.00 58.09 335 PRO A CA 1
ATOM 2686 C C . PRO A 1 335 ? 72.716 8.875 84.216 1.00 58.09 335 PRO A C 1
ATOM 2688 O O . PRO A 1 335 ? 71.944 8.157 83.582 1.00 58.09 335 PRO A O 1
ATOM 2691 N N . LYS A 1 336 ? 72.690 8.913 85.557 1.00 59.06 336 LYS A N 1
ATOM 2692 C CA . LYS A 1 336 ? 71.737 8.168 86.387 1.00 59.06 336 LYS A CA 1
ATOM 2693 C C . LYS A 1 336 ? 71.092 9.067 87.441 1.00 59.06 336 LYS A C 1
ATOM 2695 O O . LYS A 1 336 ? 71.554 9.187 88.577 1.00 59.06 336 LYS A O 1
ATOM 2700 N N . VAL A 1 337 ? 69.994 9.691 87.030 1.00 58.19 337 VAL A N 1
ATOM 2701 C CA . VAL A 1 337 ? 69.072 10.419 87.906 1.00 58.19 337 VAL A CA 1
ATOM 2702 C C . VAL A 1 337 ? 68.132 9.411 88.568 1.00 58.19 337 VAL A C 1
ATOM 2704 O O . VAL A 1 337 ? 67.577 8.540 87.904 1.00 58.19 337 VAL A O 1
ATOM 2707 N N . ILE A 1 338 ? 68.006 9.501 89.888 1.00 59.72 338 ILE A N 1
ATOM 2708 C CA . ILE A 1 338 ? 67.245 8.593 90.757 1.00 59.72 338 ILE A CA 1
ATOM 2709 C C . ILE A 1 338 ? 65.818 9.128 90.957 1.00 59.72 338 ILE A C 1
ATOM 2711 O O . ILE A 1 338 ? 64.864 8.357 90.950 1.00 59.72 338 ILE A O 1
ATOM 2715 N N . THR A 1 339 ? 65.667 10.450 91.073 1.00 58.34 339 THR A N 1
ATOM 2716 C CA . THR A 1 339 ? 64.383 11.173 91.073 1.00 58.34 339 THR A CA 1
ATOM 2717 C C . THR A 1 339 ? 64.543 12.512 90.351 1.00 58.34 339 THR A C 1
ATOM 2719 O O . THR A 1 339 ? 65.612 13.116 90.420 1.00 58.34 339 THR A O 1
ATOM 2722 N N . ASN A 1 340 ? 63.500 12.982 89.657 1.00 58.00 340 ASN A N 1
ATOM 2723 C CA . ASN A 1 340 ? 63.502 14.239 88.889 1.00 58.00 340 ASN A CA 1
ATOM 2724 C C . ASN A 1 340 ? 62.163 14.986 89.042 1.00 58.00 340 ASN A C 1
ATOM 2726 O O . ASN A 1 340 ? 61.410 15.159 88.083 1.00 58.00 340 ASN A O 1
ATOM 2730 N N . VAL A 1 341 ? 61.807 15.354 90.275 1.00 55.22 341 VAL A N 1
ATOM 2731 C CA . VAL A 1 341 ? 60.512 15.983 90.571 1.00 55.22 341 VAL A CA 1
ATOM 2732 C C . VAL A 1 341 ? 60.526 17.421 90.057 1.00 55.22 341 VAL A C 1
ATOM 2734 O O . VAL A 1 341 ? 61.280 18.252 90.561 1.00 55.22 341 VAL A O 1
ATOM 2737 N N . GLY A 1 342 ? 59.692 17.692 89.049 1.00 56.59 342 GLY A N 1
ATOM 2738 C CA . GLY A 1 342 ? 59.638 18.968 88.327 1.00 56.59 342 GLY A CA 1
ATOM 2739 C C . GLY A 1 342 ? 60.348 18.976 86.965 1.00 56.59 342 GLY A C 1
ATOM 2740 O O . GLY A 1 342 ? 60.451 20.043 86.372 1.00 56.59 342 GLY A O 1
ATOM 2741 N N . ASN A 1 343 ? 60.827 17.826 86.460 1.00 57.97 343 ASN A N 1
ATOM 2742 C CA . ASN A 1 343 ? 61.516 17.696 85.160 1.00 57.97 343 ASN A CA 1
ATOM 2743 C C . ASN A 1 343 ? 62.714 18.658 84.980 1.00 57.97 343 ASN A C 1
ATOM 2745 O O . ASN A 1 343 ? 63.017 19.107 83.877 1.00 57.97 343 ASN A O 1
ATOM 2749 N N . GLY A 1 344 ? 63.419 18.958 86.072 1.00 58.00 344 GLY A N 1
ATOM 2750 C CA . GLY A 1 344 ? 64.476 19.969 86.142 1.00 58.00 344 GLY A CA 1
ATOM 2751 C C . GLY A 1 344 ? 65.855 19.538 85.628 1.00 58.00 344 GLY A C 1
ATOM 2752 O O . GLY A 1 344 ? 66.842 20.145 86.038 1.00 58.00 344 GLY A O 1
ATOM 2753 N N . TYR A 1 345 ? 65.951 18.492 84.799 1.00 61.09 345 TYR A N 1
ATOM 2754 C CA . TYR A 1 345 ? 67.211 18.008 84.210 1.00 61.09 345 TYR A CA 1
ATOM 2755 C C . TYR A 1 345 ? 66.968 16.970 83.100 1.00 61.09 345 TYR A C 1
ATOM 2757 O O . TYR A 1 345 ? 66.149 16.067 83.291 1.00 61.09 345 TYR A O 1
ATOM 2765 N N . ASN A 1 346 ? 67.727 17.019 81.999 1.00 59.00 346 ASN A N 1
ATOM 2766 C CA . ASN A 1 346 ? 67.790 15.949 80.994 1.00 59.00 346 ASN A CA 1
ATOM 2767 C C . ASN A 1 346 ? 69.151 15.215 81.082 1.00 59.00 346 ASN A C 1
ATOM 2769 O O . ASN A 1 346 ? 70.192 15.821 80.835 1.00 59.00 346 ASN A O 1
ATOM 2773 N N . PRO A 1 347 ? 69.196 13.916 81.437 1.00 57.94 347 PRO A N 1
ATOM 2774 C CA . PRO A 1 347 ? 70.449 13.218 81.749 1.00 57.94 347 PRO A CA 1
ATOM 2775 C C . PRO A 1 347 ? 71.287 12.757 80.542 1.00 57.94 347 PRO A C 1
ATOM 2777 O O . PRO A 1 347 ? 72.247 12.010 80.735 1.00 57.94 347 PRO A O 1
ATOM 2780 N N . ARG A 1 348 ? 70.939 13.144 79.305 1.00 55.34 348 ARG A N 1
ATOM 2781 C CA . ARG A 1 348 ? 71.710 12.796 78.090 1.00 55.34 348 ARG A CA 1
ATOM 2782 C C . ARG A 1 348 ? 72.695 13.873 77.642 1.00 55.34 348 ARG A C 1
ATOM 2784 O O . ARG A 1 348 ? 73.742 13.552 77.092 1.00 55.34 348 ARG A O 1
ATOM 2791 N N . ASP A 1 349 ? 72.326 15.120 77.868 1.00 56.38 349 ASP A N 1
ATOM 2792 C CA . ASP A 1 349 ? 72.922 16.339 77.312 1.00 56.38 349 ASP A CA 1
ATOM 2793 C C . ASP A 1 349 ? 73.081 17.422 78.399 1.00 56.38 349 ASP A C 1
ATOM 2795 O O . ASP A 1 349 ? 73.967 18.267 78.297 1.00 56.38 349 ASP A O 1
ATOM 2799 N N . GLY A 1 350 ? 72.299 17.340 79.483 1.00 57.06 350 GLY A N 1
ATOM 2800 C CA . GLY A 1 350 ? 72.321 18.269 80.611 1.00 57.06 350 GLY A CA 1
ATOM 2801 C C . GLY A 1 350 ? 71.453 19.514 80.410 1.00 57.06 350 GLY A C 1
ATOM 2802 O O . GLY A 1 350 ? 71.577 20.438 81.212 1.00 57.06 350 GLY A O 1
ATOM 2803 N N . ASP A 1 351 ? 70.607 19.548 79.369 1.00 53.81 351 ASP A N 1
ATOM 2804 C CA . ASP A 1 351 ? 69.972 20.773 78.851 1.00 53.81 351 ASP A CA 1
ATOM 2805 C C . ASP A 1 351 ? 68.455 20.609 78.522 1.00 53.81 351 ASP A C 1
ATOM 2807 O O . ASP A 1 351 ? 67.904 19.512 78.616 1.00 53.81 351 ASP A O 1
ATOM 2811 N N . PHE A 1 352 ? 67.733 21.691 78.187 1.00 53.12 352 PHE A N 1
ATOM 2812 C CA . PHE A 1 352 ? 66.275 21.811 78.426 1.00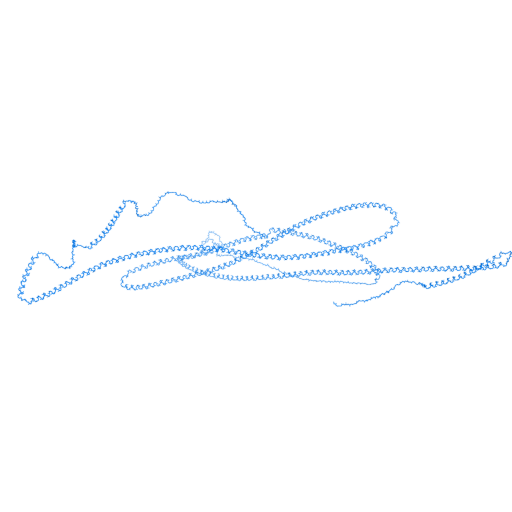 53.12 352 PHE A CA 1
ATOM 2813 C C . PHE A 1 352 ? 65.390 22.301 77.215 1.00 53.12 352 PHE A C 1
ATOM 2815 O O . PHE A 1 352 ? 64.758 23.350 77.355 1.00 53.12 352 PHE A O 1
ATOM 2822 N N . CYS A 1 353 ? 65.277 21.642 76.027 1.00 48.59 353 CYS A N 1
ATOM 2823 C CA . CYS A 1 353 ? 64.578 22.249 74.833 1.00 48.59 353 CYS A CA 1
ATOM 2824 C C . CYS A 1 353 ? 63.991 21.373 73.652 1.00 48.59 353 CYS A C 1
ATOM 2826 O O . CYS A 1 353 ? 64.651 20.452 73.194 1.00 48.59 353 CYS A O 1
ATOM 2828 N N . HIS A 1 354 ? 62.833 21.803 73.074 1.00 41.94 354 HIS A N 1
ATOM 2829 C CA . HIS A 1 354 ? 62.432 22.114 71.639 1.00 41.94 354 HIS A CA 1
ATOM 2830 C C . HIS A 1 354 ? 62.710 21.201 70.356 1.00 41.94 354 HIS A C 1
ATOM 2832 O O . HIS A 1 354 ? 62.872 19.995 70.493 1.00 41.94 354 HIS A O 1
ATOM 2838 N N . SER A 1 355 ? 62.722 21.800 69.110 1.00 36.91 355 SER A N 1
ATOM 2839 C CA . SER A 1 355 ? 62.969 21.319 67.675 1.00 36.91 355 SER A CA 1
ATOM 2840 C C . SER A 1 355 ? 61.767 20.795 66.795 1.00 36.91 355 SER A C 1
ATOM 2842 O O . SER A 1 355 ? 60.798 20.379 67.416 1.00 36.91 355 SER A O 1
ATOM 2844 N N . THR A 1 356 ? 61.671 20.675 65.425 1.00 40.66 356 THR A N 1
ATOM 2845 C CA . THR A 1 356 ? 62.144 21.248 64.074 1.00 40.66 356 THR A CA 1
ATOM 2846 C C . THR A 1 356 ? 61.342 20.526 62.898 1.00 40.66 356 THR A C 1
ATOM 2848 O O . THR A 1 356 ? 60.496 19.723 63.277 1.00 40.66 356 THR A O 1
ATOM 2851 N N . GLU A 1 357 ? 61.385 20.590 61.523 1.00 35.50 357 GLU A N 1
ATOM 2852 C CA . GLU A 1 357 ? 61.930 21.281 60.272 1.00 35.50 357 GLU A CA 1
ATOM 2853 C C . GLU A 1 357 ? 61.216 20.629 58.995 1.00 35.50 357 GLU A C 1
ATOM 2855 O O . GLU A 1 357 ? 60.664 19.549 59.178 1.00 35.50 357 GLU A O 1
ATOM 2860 N N . SER A 1 358 ? 61.223 21.003 57.676 1.00 30.78 358 SER A N 1
ATOM 2861 C CA . SER A 1 358 ? 61.010 22.278 56.907 1.00 30.78 358 SER A CA 1
ATOM 2862 C C . SER A 1 358 ? 60.323 22.173 55.484 1.00 30.78 358 SER A C 1
ATOM 2864 O O . SER A 1 358 ? 59.102 22.080 55.442 1.00 30.78 358 SER A O 1
ATOM 2866 N N . LEU A 1 359 ? 61.015 22.357 54.321 1.00 28.95 359 LEU A N 1
ATOM 2867 C CA . LEU A 1 359 ? 60.463 22.972 53.050 1.00 28.95 359 LEU A CA 1
ATOM 2868 C C . LEU A 1 359 ? 61.096 22.540 51.660 1.00 28.95 359 LEU A C 1
ATOM 2870 O O . LEU A 1 359 ? 62.042 21.760 51.672 1.00 28.95 359 LEU A O 1
ATOM 2874 N N . LYS A 1 360 ? 60.686 23.185 50.514 1.00 31.58 360 LYS A N 1
ATOM 2875 C CA . LYS A 1 360 ? 61.295 23.312 49.112 1.00 31.58 360 LYS A CA 1
ATOM 2876 C C . LYS A 1 360 ? 60.792 22.289 48.023 1.00 31.58 360 LYS A C 1
ATOM 2878 O O . LYS A 1 360 ? 60.355 21.230 48.444 1.00 31.58 360 LYS A O 1
ATOM 2883 N N . MET A 1 361 ? 60.758 22.428 46.658 1.00 26.72 361 MET A N 1
ATOM 2884 C CA . MET A 1 361 ? 61.119 23.390 45.533 1.00 26.72 361 MET A CA 1
ATOM 2885 C C . MET A 1 361 ? 60.167 23.155 44.266 1.00 26.72 361 MET A C 1
ATOM 2887 O O . MET A 1 361 ? 59.107 22.601 44.529 1.00 26.72 361 MET A O 1
ATOM 2891 N N . ALA A 1 362 ? 60.282 23.472 42.932 1.00 26.67 362 ALA A N 1
ATOM 2892 C CA . ALA A 1 362 ? 61.338 23.805 41.911 1.00 26.67 362 ALA A CA 1
ATOM 2893 C C . ALA A 1 362 ? 60.913 24.707 40.656 1.00 26.67 362 ALA A C 1
ATOM 2895 O O . ALA A 1 362 ? 60.359 25.777 40.884 1.00 26.67 362 ALA A O 1
ATOM 2896 N N . SER A 1 363 ? 61.227 24.367 39.364 1.00 29.19 363 SER A N 1
ATOM 2897 C CA . SER A 1 363 ? 61.503 25.301 38.191 1.00 29.19 363 SER A CA 1
ATOM 2898 C C . SER A 1 363 ? 61.223 24.720 36.740 1.00 29.19 363 SER A C 1
ATOM 2900 O O . SER A 1 363 ? 61.034 23.509 36.704 1.00 29.19 363 SER A O 1
ATOM 2902 N N . THR A 1 364 ? 61.278 25.319 35.496 1.00 28.05 364 THR A N 1
ATOM 2903 C CA . THR A 1 364 ? 61.186 26.671 34.779 1.00 28.05 364 THR A CA 1
ATOM 2904 C C . THR A 1 364 ? 61.239 26.556 33.182 1.00 28.05 364 THR A C 1
ATOM 2906 O O . THR A 1 364 ? 61.541 25.475 32.687 1.00 28.05 364 THR A O 1
ATOM 2909 N N . SER A 1 365 ? 61.076 27.662 32.378 1.00 28.19 365 SER A N 1
ATOM 2910 C CA . SER A 1 365 ? 61.437 27.920 30.904 1.00 28.19 365 SER A CA 1
ATOM 2911 C C . SER A 1 365 ? 60.405 27.600 29.748 1.00 28.19 365 SER A C 1
ATOM 2913 O O . SER A 1 365 ? 59.413 26.963 30.074 1.00 28.19 365 SER A O 1
ATOM 2915 N N . PHE A 1 366 ? 60.443 27.998 28.427 1.00 26.33 366 PHE A N 1
ATOM 2916 C CA . PHE A 1 366 ? 61.328 28.788 27.480 1.00 26.33 366 PHE A CA 1
ATOM 2917 C C . PHE A 1 366 ? 60.580 29.402 26.197 1.00 26.33 366 PHE A C 1
ATOM 2919 O O . PHE A 1 366 ? 59.357 29.492 26.233 1.00 26.33 366 PHE A O 1
ATOM 2926 N N . MET A 1 367 ? 61.251 29.855 25.087 1.00 30.19 367 MET A N 1
ATOM 2927 C CA . MET A 1 367 ? 60.752 30.652 23.878 1.00 30.19 367 MET A CA 1
ATOM 2928 C C . MET A 1 367 ? 61.495 30.323 22.513 1.00 30.19 367 MET A C 1
ATOM 2930 O O . MET A 1 367 ? 62.469 29.585 22.602 1.00 30.19 367 MET A O 1
ATOM 2934 N N . GLY A 1 368 ? 61.257 30.796 21.242 1.00 28.47 368 GLY A N 1
ATOM 2935 C CA . GLY A 1 368 ? 60.227 31.593 20.471 1.00 28.47 368 GLY A CA 1
ATOM 2936 C C . GLY A 1 368 ? 60.726 32.271 19.110 1.00 28.47 368 GLY A C 1
ATOM 2937 O O . GLY A 1 368 ? 61.910 32.590 19.057 1.00 28.47 368 GLY A O 1
ATOM 2938 N N . SER A 1 369 ? 59.865 32.597 18.083 1.00 31.02 369 SER A N 1
ATOM 2939 C CA . SER A 1 369 ? 60.066 33.406 16.776 1.00 31.02 369 SER A CA 1
ATOM 2940 C C . SER A 1 369 ? 60.271 32.646 15.403 1.00 31.02 369 SER A C 1
ATOM 2942 O O . SER A 1 369 ? 60.524 31.452 15.489 1.00 31.02 369 SER A O 1
ATOM 2944 N N . SER A 1 370 ? 60.321 33.158 14.120 1.00 33.19 370 SER A N 1
ATOM 2945 C CA . SER A 1 370 ? 59.705 34.222 13.200 1.00 33.19 370 SER A CA 1
ATOM 2946 C C . SER A 1 370 ? 60.444 34.243 11.787 1.00 33.19 370 SER A C 1
ATOM 2948 O O . SER A 1 370 ? 61.574 33.772 11.792 1.00 33.19 370 SER A O 1
ATOM 2950 N N . GLY A 1 371 ? 60.085 34.754 10.560 1.00 28.53 371 GLY A N 1
ATOM 2951 C CA . GLY A 1 371 ? 58.902 35.307 9.794 1.00 28.53 371 GLY A CA 1
ATOM 2952 C C . GLY A 1 371 ? 59.259 36.132 8.466 1.00 28.53 371 GLY A C 1
ATOM 2953 O O . GLY A 1 371 ? 60.338 36.715 8.465 1.00 28.53 371 GLY A O 1
ATOM 2954 N N . ARG A 1 372 ? 58.360 36.296 7.425 1.00 32.16 372 ARG A N 1
ATOM 2955 C CA . ARG A 1 372 ? 58.388 37.176 6.145 1.00 32.16 372 ARG A CA 1
ATOM 2956 C C . ARG A 1 372 ? 59.051 36.606 4.821 1.00 32.16 372 ARG A C 1
ATOM 2958 O O . ARG A 1 372 ? 59.780 35.642 4.989 1.00 32.16 372 ARG A O 1
ATOM 2965 N N . ASN A 1 373 ? 58.976 37.057 3.516 1.00 33.09 373 ASN A N 1
ATOM 2966 C CA . ASN A 1 373 ? 58.190 37.941 2.537 1.00 33.09 373 ASN A CA 1
ATOM 2967 C C . ASN A 1 373 ? 58.746 37.757 1.034 1.00 33.09 373 ASN A C 1
ATOM 2969 O O . ASN A 1 373 ? 59.758 37.073 0.960 1.00 33.09 373 ASN A O 1
ATOM 2973 N N . VAL A 1 374 ? 58.391 38.319 -0.183 1.00 36.94 374 VAL A N 1
ATOM 2974 C CA . VAL A 1 374 ? 57.225 38.886 -1.005 1.00 36.94 374 VAL A CA 1
ATOM 2975 C C . VAL A 1 374 ? 57.657 39.288 -2.503 1.00 36.94 374 VAL A C 1
ATOM 2977 O O . VAL A 1 374 ? 58.836 39.569 -2.688 1.00 36.94 374 VAL A O 1
ATOM 2980 N N . SER A 1 375 ? 56.744 39.436 -3.527 1.00 36.69 375 SER A N 1
ATOM 2981 C CA . SER A 1 375 ? 56.838 40.033 -4.952 1.00 36.69 375 SER A CA 1
ATOM 2982 C C . SER A 1 375 ? 57.185 39.119 -6.194 1.00 36.69 375 SER A C 1
ATOM 2984 O O . SER A 1 375 ? 57.541 37.977 -5.932 1.00 36.69 375 SER A O 1
ATOM 2986 N N . GLY A 1 376 ? 57.059 39.413 -7.538 1.00 32.78 376 GLY A N 1
ATOM 2987 C CA . GLY A 1 376 ? 56.758 40.595 -8.445 1.00 32.78 376 GLY A CA 1
ATOM 2988 C C . GLY A 1 376 ? 56.449 40.262 -9.983 1.00 32.78 376 GLY A C 1
ATOM 2989 O O . GLY A 1 376 ? 56.146 39.107 -10.255 1.00 32.78 376 GLY A O 1
ATOM 2990 N N . LEU A 1 377 ? 56.472 41.215 -10.979 1.00 41.81 377 LEU A N 1
ATOM 2991 C CA . LEU A 1 377 ? 56.048 41.142 -12.460 1.00 41.81 377 LEU A CA 1
ATOM 2992 C C . LEU A 1 377 ? 56.862 42.137 -13.409 1.00 41.81 377 LEU A C 1
ATOM 2994 O O . LEU A 1 377 ? 57.779 42.700 -12.805 1.00 41.81 377 LEU A O 1
ATOM 2998 N N . PRO A 1 378 ? 56.634 42.501 -14.748 1.00 45.44 378 PRO A N 1
ATOM 2999 C CA . PRO A 1 378 ? 55.702 42.147 -15.903 1.00 45.44 378 PRO A CA 1
ATOM 3000 C C . PRO A 1 378 ? 56.312 42.085 -17.407 1.00 45.44 378 PRO A C 1
ATOM 3002 O O . PRO A 1 378 ? 57.535 42.085 -17.524 1.00 45.44 378 PRO A O 1
ATOM 3005 N N . PRO A 1 379 ? 55.537 42.038 -18.561 1.00 56.66 379 PRO A N 1
ATOM 3006 C CA . PRO A 1 379 ? 56.015 41.854 -20.000 1.00 56.66 379 PRO A CA 1
ATOM 3007 C C . PRO A 1 379 ? 55.401 42.730 -21.200 1.00 56.66 379 PRO A C 1
ATOM 3009 O O . PRO A 1 379 ? 54.640 43.644 -20.902 1.00 56.66 379 PRO A O 1
ATOM 3012 N N . VAL A 1 380 ? 55.674 42.412 -22.525 1.00 43.69 380 VAL A N 1
ATOM 3013 C CA . VAL A 1 380 ? 55.044 42.778 -23.899 1.00 43.69 380 VAL A CA 1
ATOM 3014 C C . VAL A 1 380 ? 56.019 43.320 -25.062 1.00 43.69 380 VAL A C 1
ATOM 3016 O O . VAL A 1 380 ? 57.067 43.848 -24.715 1.00 43.69 380 VAL A O 1
ATOM 3019 N N . ALA A 1 381 ? 55.757 43.157 -26.413 1.00 44.97 381 ALA A N 1
ATOM 3020 C CA . ALA A 1 381 ? 56.578 43.506 -27.675 1.00 44.97 381 ALA A CA 1
ATOM 3021 C C . ALA A 1 381 ? 55.710 43.634 -29.023 1.00 44.97 381 ALA A C 1
ATOM 3023 O O . ALA A 1 381 ? 54.504 43.695 -28.771 1.00 44.97 381 ALA A O 1
ATOM 3024 N N . PRO A 1 382 ? 56.090 43.621 -30.384 1.00 53.56 382 PRO A N 1
ATOM 3025 C CA . PRO A 1 382 ? 57.339 43.601 -31.276 1.00 53.56 382 PRO A CA 1
ATOM 3026 C C . PRO A 1 382 ? 57.302 44.384 -32.710 1.00 53.56 382 PRO A C 1
ATOM 3028 O O . PRO A 1 382 ? 56.520 45.322 -32.823 1.00 53.56 382 PRO A O 1
ATOM 3031 N N . ASN A 1 383 ? 58.058 43.979 -33.807 1.00 44.25 383 ASN A N 1
ATOM 3032 C CA . ASN A 1 383 ? 57.980 44.245 -35.338 1.00 44.25 383 ASN A CA 1
ATOM 3033 C C . ASN A 1 383 ? 58.851 45.354 -36.103 1.00 44.25 383 ASN A C 1
ATOM 3035 O O . ASN A 1 383 ? 59.366 46.217 -35.404 1.00 44.25 383 ASN A O 1
ATOM 3039 N N . LEU A 1 384 ? 59.008 45.536 -37.477 1.00 44.66 384 LEU A N 1
ATOM 3040 C CA . LEU A 1 384 ? 59.288 44.730 -38.761 1.00 44.66 384 LEU A CA 1
ATOM 3041 C C . LEU A 1 384 ? 59.337 45.607 -40.125 1.00 44.66 384 LEU A C 1
ATOM 3043 O O . LEU A 1 384 ? 58.457 46.454 -40.233 1.00 44.66 384 LEU A O 1
ATOM 3047 N N . ALA A 1 385 ? 60.243 45.457 -41.169 1.00 37.75 385 ALA A N 1
ATOM 3048 C CA . ALA A 1 385 ? 60.229 46.168 -42.541 1.00 37.75 385 ALA A CA 1
ATOM 3049 C C . ALA A 1 385 ? 61.190 45.676 -43.744 1.00 37.75 385 ALA A C 1
ATOM 3051 O O . ALA A 1 385 ? 61.909 44.702 -43.538 1.00 37.75 385 ALA A O 1
ATOM 3052 N N . SER A 1 386 ? 61.236 46.307 -44.981 1.00 43.00 386 SER A N 1
ATOM 3053 C CA . SER A 1 386 ? 61.897 45.805 -46.278 1.00 43.00 386 SER A CA 1
ATOM 3054 C C . SER A 1 386 ? 62.259 46.755 -47.525 1.00 43.00 386 SER A C 1
ATOM 3056 O O . SER A 1 386 ? 61.576 47.757 -47.713 1.00 43.00 386 SER A O 1
ATOM 3058 N N . SER A 1 387 ? 63.145 46.326 -48.493 1.00 45.97 387 SER A N 1
ATOM 3059 C CA . SER A 1 387 ? 63.261 46.593 -50.014 1.00 45.97 387 SER A CA 1
ATOM 3060 C C . SER A 1 387 ? 64.099 47.750 -50.726 1.00 45.97 387 SER A C 1
ATOM 3062 O O . SER A 1 387 ? 64.333 48.777 -50.101 1.00 45.97 387 SER A O 1
ATOM 3064 N N . LEU A 1 388 ? 64.552 47.596 -52.027 1.00 40.12 388 LEU A N 1
ATOM 3065 C CA . LEU A 1 388 ? 65.221 48.613 -52.955 1.00 40.12 388 LEU A CA 1
ATOM 3066 C C . LEU A 1 388 ? 65.380 48.207 -54.504 1.00 40.12 388 LEU A C 1
ATOM 3068 O O . LEU A 1 388 ? 65.286 47.005 -54.755 1.00 40.12 388 LEU A O 1
ATOM 3072 N N . PRO A 1 389 ? 65.642 49.101 -55.538 1.00 53.66 389 PRO A N 1
ATOM 3073 C CA . PRO A 1 389 ? 65.587 48.753 -57.015 1.00 53.66 389 PRO A CA 1
ATOM 3074 C C . PRO A 1 389 ? 66.541 49.413 -58.126 1.00 53.66 389 PRO A C 1
ATOM 3076 O O . PRO A 1 389 ? 67.115 50.473 -57.908 1.00 53.66 389 PRO A O 1
ATOM 3079 N N . GLN A 1 390 ? 66.563 48.830 -59.366 1.00 37.44 390 GLN A N 1
ATOM 3080 C CA . GLN A 1 390 ? 66.442 49.398 -60.777 1.00 37.44 390 GLN A CA 1
ATOM 3081 C C . GLN A 1 390 ? 67.557 50.045 -61.725 1.00 37.44 390 GLN A C 1
ATOM 3083 O O . GLN A 1 390 ? 68.114 51.094 -61.436 1.00 37.44 390 GLN A O 1
ATOM 3088 N N . LEU A 1 391 ? 67.673 49.461 -62.960 1.00 38.91 391 LEU A N 1
ATOM 3089 C CA . LEU A 1 391 ? 68.017 49.872 -64.387 1.00 38.91 391 LEU A CA 1
ATOM 3090 C C . LEU A 1 391 ? 69.218 50.736 -64.901 1.00 38.91 391 LEU A C 1
ATOM 3092 O O . LEU A 1 391 ? 69.753 51.623 -64.248 1.00 38.91 391 LEU A O 1
ATOM 3096 N N . THR A 1 392 ? 69.563 50.511 -66.193 1.00 36.06 392 THR A N 1
ATOM 3097 C CA . THR A 1 392 ? 70.464 51.306 -67.085 1.00 36.06 392 THR A CA 1
ATOM 3098 C C . THR A 1 392 ? 70.110 51.069 -68.590 1.00 36.06 392 THR A C 1
ATOM 3100 O O . THR A 1 392 ? 69.274 50.209 -68.866 1.00 36.06 392 THR A O 1
ATOM 3103 N N . SER A 1 393 ? 70.683 51.819 -69.556 1.00 43.12 393 SER A N 1
ATOM 3104 C CA . SER A 1 393 ? 70.232 51.968 -70.975 1.00 43.12 393 SER A CA 1
ATOM 3105 C C . SER A 1 393 ? 71.371 52.431 -71.948 1.00 43.12 393 SER A C 1
ATOM 3107 O O . SER A 1 393 ? 72.363 52.961 -71.459 1.00 43.12 393 SER A O 1
ATOM 3109 N N . GLU A 1 394 ? 71.366 52.357 -73.306 1.00 49.00 394 GLU A N 1
ATOM 3110 C CA . GLU A 1 394 ? 70.531 51.636 -74.321 1.00 49.00 394 GLU A CA 1
ATOM 3111 C C . GLU A 1 394 ? 71.061 51.695 -75.813 1.00 49.00 394 GLU A C 1
ATOM 3113 O O . GLU A 1 394 ? 70.300 51.467 -76.743 1.00 49.00 394 GLU A O 1
ATOM 3118 N N . THR A 1 395 ? 72.343 51.966 -76.141 1.00 49.38 395 THR A N 1
ATOM 3119 C CA . THR A 1 395 ? 72.822 52.113 -77.566 1.00 49.38 395 THR A CA 1
ATOM 3120 C C . THR A 1 395 ? 73.779 51.038 -78.089 1.00 49.38 395 THR A C 1
ATOM 3122 O O . THR A 1 395 ? 73.903 50.841 -79.298 1.00 49.38 395 THR A O 1
ATOM 3125 N N . GLU A 1 396 ? 74.353 50.241 -77.193 1.00 55.62 396 GLU A N 1
ATOM 3126 C CA . GLU A 1 396 ? 74.895 48.910 -77.505 1.00 55.62 396 GLU A CA 1
ATOM 3127 C C . GLU A 1 396 ? 73.805 48.010 -78.152 1.00 55.62 396 GLU A C 1
ATOM 3129 O O . GLU A 1 396 ? 74.099 47.080 -78.908 1.00 55.62 396 GLU A O 1
ATOM 3134 N N . LEU A 1 397 ? 72.531 48.371 -77.921 1.00 51.38 397 LEU A N 1
ATOM 3135 C CA . LEU A 1 397 ? 71.286 47.665 -78.225 1.00 51.38 397 LEU A CA 1
ATOM 3136 C C . LEU A 1 397 ? 71.110 47.161 -79.667 1.00 51.38 397 LEU A C 1
ATOM 3138 O O . LEU A 1 397 ? 70.374 46.201 -79.845 1.00 51.38 397 LEU A O 1
ATOM 3142 N N . GLN A 1 398 ? 71.750 47.722 -80.702 1.00 52.25 398 GLN A N 1
ATOM 3143 C CA . GLN A 1 398 ? 71.583 47.196 -82.074 1.00 52.25 398 GLN A CA 1
ATOM 3144 C C . GLN A 1 398 ? 72.582 46.104 -82.470 1.00 52.25 398 GLN A C 1
ATOM 3146 O O . GLN A 1 398 ? 72.183 45.140 -83.125 1.00 52.25 398 GLN A O 1
ATOM 3151 N N . LYS A 1 399 ? 73.848 46.192 -82.034 1.00 55.78 399 LYS A N 1
ATOM 3152 C CA . LYS A 1 399 ? 74.765 45.047 -82.157 1.00 55.78 399 LYS A CA 1
ATOM 3153 C C . LYS A 1 399 ? 74.424 43.980 -81.121 1.00 55.78 399 LYS A C 1
ATOM 3155 O O . LYS A 1 399 ? 74.474 42.802 -81.467 1.00 55.78 399 LYS A O 1
ATOM 3160 N N . LEU A 1 400 ? 73.951 44.394 -79.934 1.00 57.06 400 LEU A N 1
ATOM 3161 C CA . LEU A 1 400 ? 73.151 43.527 -79.077 1.00 57.06 400 LEU A CA 1
ATOM 3162 C C . LEU A 1 400 ? 72.023 42.914 -79.910 1.00 57.06 400 LEU A C 1
ATOM 3164 O O . LEU A 1 400 ? 72.169 41.757 -80.189 1.00 57.06 400 LEU A O 1
ATOM 3168 N N . LEU A 1 401 ? 70.997 43.587 -80.441 1.00 57.62 401 LEU A N 1
ATOM 3169 C CA . LEU A 1 401 ? 69.868 42.952 -81.176 1.00 57.62 401 LEU A CA 1
ATOM 3170 C C . LEU A 1 401 ? 70.216 41.867 -82.228 1.00 57.62 401 LEU A C 1
ATOM 3172 O O . LEU A 1 401 ? 69.361 41.026 -82.506 1.00 57.62 401 LEU A O 1
ATOM 3176 N N . ALA A 1 402 ? 71.427 41.837 -82.796 1.00 63.50 402 ALA A N 1
ATOM 3177 C CA . ALA A 1 402 ? 71.959 40.676 -83.520 1.00 63.50 402 ALA A CA 1
ATOM 3178 C C . ALA A 1 402 ? 72.579 39.607 -82.587 1.00 63.50 402 ALA A C 1
ATOM 3180 O O . ALA A 1 402 ? 72.092 38.476 -82.558 1.00 63.50 402 ALA A O 1
ATOM 3181 N N . ASP A 1 403 ? 73.577 39.962 -81.767 1.00 69.00 403 ASP A N 1
ATOM 3182 C CA . ASP A 1 403 ? 74.186 39.101 -80.732 1.00 69.00 403 ASP A CA 1
ATOM 3183 C C . ASP A 1 403 ? 73.205 38.662 -79.618 1.00 69.00 403 ASP A C 1
ATOM 3185 O O . ASP A 1 403 ? 73.543 37.779 -78.844 1.00 69.00 403 ASP A O 1
ATOM 3189 N N . GLU A 1 404 ? 72.017 39.268 -79.558 1.00 66.81 404 GLU A N 1
ATOM 3190 C CA . GLU A 1 404 ? 70.868 39.216 -78.634 1.00 66.81 404 GLU A CA 1
ATOM 3191 C C . GLU A 1 404 ? 69.660 38.594 -79.329 1.00 66.81 404 GLU A C 1
ATOM 3193 O O . GLU A 1 404 ? 68.767 38.106 -78.661 1.00 66.81 404 GLU A O 1
ATOM 3198 N N . ARG A 1 405 ? 69.652 38.479 -80.663 1.00 73.25 405 ARG A N 1
ATOM 3199 C CA . ARG A 1 405 ? 68.871 37.435 -81.341 1.00 73.25 405 ARG A CA 1
ATOM 3200 C C . ARG A 1 405 ? 69.609 36.109 -81.307 1.00 73.25 405 ARG A C 1
ATOM 3202 O O . ARG A 1 405 ? 68.974 35.099 -81.052 1.00 73.25 405 ARG A O 1
ATOM 3209 N N . MET A 1 406 ? 70.933 36.106 -81.454 1.00 75.81 406 MET A N 1
ATOM 3210 C CA . MET A 1 406 ? 71.744 34.913 -81.209 1.00 75.81 406 MET A CA 1
ATOM 3211 C C . MET A 1 406 ? 71.794 34.563 -79.720 1.00 75.81 406 MET A C 1
ATOM 3213 O O . MET A 1 406 ? 71.586 33.400 -79.393 1.00 75.81 406 MET A O 1
ATOM 3217 N N . ARG A 1 407 ? 71.946 35.531 -78.800 1.00 72.31 407 ARG A N 1
ATOM 3218 C CA . ARG A 1 407 ? 71.740 35.284 -77.364 1.00 72.31 407 ARG A CA 1
ATOM 3219 C C . ARG A 1 407 ? 70.285 35.028 -77.021 1.00 72.31 407 ARG A C 1
ATOM 3221 O O . ARG A 1 407 ? 70.092 34.186 -76.178 1.00 72.31 407 ARG A O 1
ATOM 3228 N N . SER A 1 408 ? 69.258 35.597 -77.653 1.00 69.75 408 SER A N 1
ATOM 3229 C CA . SER A 1 408 ? 67.871 35.174 -77.376 1.00 69.75 408 SER A CA 1
ATOM 3230 C C . SER A 1 408 ? 67.600 33.763 -77.894 1.00 69.75 408 SER A C 1
ATOM 3232 O O . SER A 1 408 ? 66.944 33.004 -77.200 1.00 69.75 408 SER A O 1
ATOM 3234 N N . GLN A 1 409 ? 68.161 33.352 -79.035 1.00 78.69 409 GLN A N 1
ATOM 3235 C CA . GLN A 1 409 ? 68.063 31.976 -79.528 1.00 78.69 409 GLN A CA 1
ATOM 3236 C C . GLN A 1 409 ? 68.835 31.010 -78.615 1.00 78.69 409 GLN A C 1
ATOM 3238 O O . GLN A 1 409 ? 68.284 29.988 -78.226 1.00 78.69 409 GLN A O 1
ATOM 3243 N N . MET A 1 410 ? 70.062 31.359 -78.208 1.00 76.94 410 MET A N 1
ATOM 3244 C CA . MET A 1 410 ? 70.881 30.576 -77.272 1.00 76.94 410 MET A CA 1
ATOM 3245 C C . MET A 1 410 ? 70.338 30.603 -75.843 1.00 76.94 410 MET A C 1
ATOM 3247 O O . MET A 1 410 ? 70.413 29.601 -75.157 1.00 76.94 410 MET A O 1
ATOM 3251 N N . HIS A 1 411 ? 69.765 31.706 -75.370 1.00 73.38 411 HIS A N 1
ATOM 3252 C CA . HIS A 1 411 ? 69.058 31.798 -74.093 1.00 73.38 411 HIS A CA 1
ATOM 3253 C C . HIS A 1 411 ? 67.705 31.118 -74.184 1.00 73.38 411 HIS A C 1
ATOM 3255 O O . HIS A 1 411 ? 67.250 30.639 -73.164 1.00 73.38 411 HIS A O 1
ATOM 3261 N N . LYS A 1 412 ? 67.082 31.007 -75.361 1.00 81.38 412 LYS A N 1
ATOM 3262 C CA . LYS A 1 412 ? 65.888 30.192 -75.564 1.00 81.38 412 LYS A CA 1
ATOM 3263 C C . LYS A 1 412 ? 66.248 28.712 -75.525 1.00 81.38 412 LYS A C 1
ATOM 3265 O O . LYS A 1 412 ? 65.628 28.013 -74.745 1.00 81.38 412 LYS A O 1
ATOM 3270 N N . THR A 1 413 ? 67.272 28.240 -76.239 1.00 80.00 413 THR A N 1
ATOM 3271 C CA . THR A 1 413 ? 67.712 26.837 -76.125 1.00 80.00 413 THR A CA 1
ATOM 3272 C C . THR A 1 413 ? 68.303 26.535 -74.755 1.00 80.00 413 THR A C 1
ATOM 3274 O O . THR A 1 413 ? 68.019 25.478 -74.214 1.00 80.00 413 THR A O 1
ATOM 3277 N N . ASN A 1 414 ? 69.045 27.458 -74.138 1.00 79.88 414 ASN A N 1
ATOM 3278 C CA . ASN A 1 414 ? 69.532 27.297 -72.769 1.00 79.88 414 ASN A CA 1
ATOM 3279 C C . ASN A 1 414 ? 68.396 27.425 -71.748 1.00 79.88 414 ASN A C 1
ATOM 3281 O O . ASN A 1 414 ? 68.513 26.829 -70.695 1.00 79.88 414 ASN A O 1
ATOM 3285 N N . TYR A 1 415 ? 67.310 28.161 -72.014 1.00 79.06 415 TYR A N 1
ATOM 3286 C CA . TYR A 1 415 ? 66.115 28.201 -71.160 1.00 79.06 415 TYR A CA 1
ATOM 3287 C C . TYR A 1 415 ? 65.227 26.985 -71.392 1.00 79.06 415 TYR A C 1
ATOM 3289 O O . TYR A 1 415 ? 64.611 26.528 -70.450 1.00 79.06 415 TYR A O 1
ATOM 3297 N N . GLU A 1 416 ? 65.168 26.425 -72.598 1.00 79.38 416 GLU A N 1
ATOM 3298 C CA . GLU A 1 416 ? 64.453 25.185 -72.896 1.00 79.38 416 GLU A CA 1
ATOM 3299 C C . GLU A 1 416 ? 65.217 23.994 -72.303 1.00 79.38 416 GLU A C 1
ATOM 3301 O O . GLU A 1 416 ? 64.608 23.215 -71.584 1.00 79.38 416 GLU A O 1
ATOM 3306 N N . GLN A 1 417 ? 66.550 23.944 -72.420 1.00 81.00 417 GLN A N 1
ATOM 3307 C CA . GLN A 1 417 ? 67.407 22.994 -71.698 1.00 81.00 417 GLN A CA 1
ATOM 3308 C C . GLN A 1 417 ? 67.396 23.223 -70.184 1.00 81.00 417 GLN A C 1
ATOM 3310 O O . GLN A 1 417 ? 67.267 22.261 -69.443 1.00 81.00 417 GLN A O 1
ATOM 3315 N N . LEU A 1 418 ? 67.480 24.464 -69.690 1.00 79.31 418 LEU A N 1
ATOM 3316 C CA . LEU A 1 418 ? 67.367 24.748 -68.253 1.00 79.31 418 LEU A CA 1
ATOM 3317 C C . LEU A 1 418 ? 65.944 24.508 -67.748 1.00 79.31 418 LEU A C 1
ATOM 3319 O O . LEU A 1 418 ? 65.788 24.237 -66.573 1.00 79.31 418 LEU A O 1
ATOM 3323 N N . LYS A 1 419 ? 64.909 24.557 -68.590 1.00 80.56 419 LYS A N 1
ATOM 3324 C CA . LYS A 1 419 ? 63.530 24.193 -68.239 1.00 80.56 419 LYS A CA 1
ATOM 3325 C C . LYS A 1 419 ? 63.308 22.689 -68.315 1.00 80.56 419 LYS A C 1
ATOM 3327 O O . LYS A 1 419 ? 62.527 22.191 -67.521 1.00 80.56 419 LYS A O 1
ATOM 3332 N N . GLU A 1 420 ? 63.981 21.961 -69.199 1.00 82.81 420 GLU A N 1
ATOM 3333 C CA . GLU A 1 420 ? 63.992 20.496 -69.191 1.00 82.81 420 GLU A CA 1
ATOM 3334 C C . GLU A 1 420 ? 64.816 19.958 -68.022 1.00 82.81 420 GLU A C 1
ATOM 3336 O O . GLU A 1 420 ? 64.325 19.091 -67.315 1.00 82.81 420 GLU A O 1
ATOM 3341 N N . GLU A 1 421 ? 65.987 20.524 -67.722 1.00 81.19 421 GLU A N 1
ATOM 3342 C CA . GLU A 1 421 ? 66.789 20.165 -66.548 1.00 81.19 421 GLU A CA 1
ATOM 3343 C C . GLU A 1 421 ? 66.182 20.696 -65.242 1.00 81.19 421 GLU A C 1
ATOM 3345 O O . GLU A 1 421 ? 66.228 19.987 -64.250 1.00 81.19 421 GLU A O 1
ATOM 3350 N N . HIS A 1 422 ? 65.523 21.864 -65.205 1.00 77.62 422 HIS A N 1
ATOM 3351 C CA . HIS A 1 422 ? 64.737 22.294 -64.036 1.00 77.62 422 HIS A CA 1
ATOM 3352 C C . HIS A 1 422 ? 63.446 21.479 -63.909 1.00 77.62 422 HIS A C 1
ATOM 3354 O O . HIS A 1 422 ? 63.049 21.192 -62.787 1.00 77.62 422 HIS A O 1
ATOM 3360 N N . LYS A 1 423 ? 62.795 21.048 -65.001 1.00 81.38 423 LYS A N 1
ATOM 3361 C CA . LYS A 1 423 ? 61.670 20.101 -64.915 1.00 81.38 423 LYS A CA 1
ATOM 3362 C C . LYS A 1 423 ? 62.162 18.744 -64.429 1.00 81.38 423 LYS A C 1
ATOM 3364 O O . LYS A 1 423 ? 61.532 18.178 -63.558 1.00 81.38 423 LYS A O 1
ATOM 3369 N N . ARG A 1 424 ? 63.296 18.251 -64.923 1.00 85.38 424 ARG A N 1
ATOM 3370 C CA . ARG A 1 424 ? 63.934 17.012 -64.473 1.00 85.38 424 ARG A CA 1
ATOM 3371 C C . ARG A 1 424 ? 64.325 17.102 -63.004 1.00 85.38 424 ARG A C 1
ATOM 3373 O O . ARG A 1 424 ? 63.928 16.233 -62.251 1.00 85.38 424 ARG A O 1
ATOM 3380 N N . LEU A 1 425 ? 64.994 18.175 -62.581 1.00 81.94 425 LEU A N 1
ATOM 3381 C CA . LEU A 1 425 ? 65.272 18.466 -61.174 1.00 81.94 425 LEU A CA 1
ATOM 3382 C C . LEU A 1 425 ? 63.989 18.637 -60.364 1.00 81.94 425 LEU A C 1
ATOM 3384 O O . LEU A 1 425 ? 64.001 18.295 -59.198 1.00 81.94 425 LEU A O 1
ATOM 3388 N N . GLN A 1 426 ? 62.890 19.137 -60.931 1.00 78.62 426 GLN A N 1
ATOM 3389 C CA . GLN A 1 426 ? 61.602 19.269 -60.243 1.00 78.62 426 GLN A CA 1
ATOM 3390 C C . GLN A 1 426 ? 60.860 17.929 -60.143 1.00 78.62 426 GLN A C 1
ATOM 3392 O O . GLN A 1 426 ? 60.241 17.674 -59.119 1.00 78.62 426 GLN A O 1
ATOM 3397 N N . ASP A 1 427 ? 60.951 17.071 -61.158 1.00 83.38 427 ASP A N 1
ATOM 3398 C CA . ASP A 1 427 ? 60.444 15.697 -61.172 1.00 83.38 427 ASP A CA 1
ATOM 3399 C C . ASP A 1 427 ? 61.292 14.818 -60.224 1.00 83.38 427 ASP A C 1
ATOM 3401 O O . ASP A 1 427 ? 60.752 13.982 -59.511 1.00 83.38 427 ASP A O 1
ATOM 3405 N N . GLU A 1 428 ? 62.606 15.050 -60.149 1.00 84.62 428 GLU A N 1
ATOM 3406 C CA . GLU A 1 428 ? 63.568 14.387 -59.257 1.00 84.62 428 GLU A CA 1
ATOM 3407 C C . GLU A 1 428 ? 63.457 14.914 -57.816 1.00 84.62 428 GLU A C 1
ATOM 3409 O O . GLU A 1 428 ? 63.450 14.115 -56.886 1.00 84.62 428 GLU A O 1
ATOM 3414 N N . PHE A 1 429 ? 63.231 16.218 -57.603 1.00 78.81 429 PHE A N 1
ATOM 3415 C CA . PHE A 1 429 ? 62.826 16.768 -56.303 1.00 78.81 429 PHE A CA 1
ATOM 3416 C C . PHE A 1 429 ? 61.450 16.252 -55.889 1.00 78.81 429 PHE A C 1
ATOM 3418 O O . PHE A 1 429 ? 61.285 15.928 -54.724 1.00 78.81 429 PHE A O 1
ATOM 3425 N N . ALA A 1 430 ? 60.475 16.140 -56.795 1.00 77.81 430 ALA A N 1
ATOM 3426 C CA . ALA A 1 430 ? 59.164 15.576 -56.480 1.00 77.81 430 ALA A CA 1
ATOM 3427 C C . ALA A 1 430 ? 59.261 14.079 -56.159 1.00 77.81 430 ALA A C 1
ATOM 3429 O O . ALA A 1 430 ? 58.592 13.614 -55.238 1.00 77.81 430 ALA A O 1
ATOM 3430 N N . HIS A 1 431 ? 60.123 13.334 -56.857 1.00 82.75 431 HIS A N 1
ATOM 3431 C CA . HIS A 1 431 ? 60.385 11.929 -56.566 1.00 82.75 431 HIS A CA 1
ATOM 3432 C C . HIS A 1 431 ? 61.107 11.759 -55.225 1.00 82.75 431 HIS A C 1
ATOM 3434 O O . HIS A 1 431 ? 60.674 10.937 -54.426 1.00 82.75 431 HIS A O 1
ATOM 3440 N N . LEU A 1 432 ? 62.120 12.582 -54.929 1.00 83.62 432 LEU A N 1
ATOM 3441 C CA . LEU A 1 432 ? 62.792 12.627 -53.626 1.00 83.62 432 LEU A CA 1
ATOM 3442 C C . LEU A 1 432 ? 61.862 13.127 -52.512 1.00 83.62 432 LEU A C 1
ATOM 3444 O O . LEU A 1 432 ? 61.953 12.647 -51.392 1.00 83.62 432 LEU A O 1
ATOM 3448 N N . GLU A 1 433 ? 60.937 14.049 -52.780 1.00 74.38 433 GLU A N 1
ATOM 3449 C CA . GLU A 1 433 ? 59.936 14.503 -51.810 1.00 74.38 433 GLU A CA 1
ATOM 3450 C C . GLU A 1 433 ? 58.874 13.417 -51.571 1.00 74.38 433 GLU A C 1
ATOM 3452 O O . GLU A 1 433 ? 58.415 13.250 -50.444 1.00 74.38 433 GLU A O 1
ATOM 3457 N N . GLU A 1 434 ? 58.508 12.632 -52.590 1.00 81.88 434 GLU A N 1
ATOM 3458 C CA . GLU A 1 434 ? 57.659 11.446 -52.442 1.00 81.88 434 GLU A CA 1
ATOM 3459 C C . GLU A 1 434 ? 58.396 10.297 -51.735 1.00 81.88 434 GLU A C 1
ATOM 3461 O O . GLU A 1 434 ? 57.802 9.618 -50.903 1.00 81.88 434 GLU A O 1
ATOM 3466 N N . GLU A 1 435 ? 59.688 10.096 -51.992 1.00 83.44 435 GLU A N 1
ATOM 3467 C CA . GLU A 1 435 ? 60.529 9.105 -51.315 1.00 83.44 435 GLU A CA 1
ATOM 3468 C C . GLU A 1 435 ? 60.812 9.507 -49.861 1.00 83.44 435 GLU A C 1
ATOM 3470 O O . GLU A 1 435 ? 60.752 8.662 -48.970 1.00 83.44 435 GLU A O 1
ATOM 3475 N N . ILE A 1 436 ? 60.988 10.800 -49.575 1.00 78.94 436 ILE A N 1
ATOM 3476 C CA . ILE A 1 436 ? 61.025 11.346 -48.212 1.00 78.94 436 ILE A CA 1
ATOM 3477 C C . ILE A 1 436 ? 59.657 11.190 -47.546 1.00 78.94 436 ILE A C 1
ATOM 3479 O O . ILE A 1 436 ? 59.609 10.702 -46.423 1.00 78.94 436 ILE A O 1
ATOM 3483 N N . LYS A 1 437 ? 58.534 11.514 -48.205 1.00 80.81 437 LYS A N 1
ATOM 3484 C CA . LYS A 1 437 ? 57.182 11.275 -47.654 1.00 80.81 437 LYS A CA 1
ATOM 3485 C C . LYS A 1 437 ? 56.935 9.795 -47.377 1.00 80.81 437 LYS A C 1
ATOM 3487 O O . LYS A 1 437 ? 56.367 9.470 -46.342 1.00 80.81 437 LYS A O 1
ATOM 3492 N N . ARG A 1 438 ? 57.402 8.902 -48.250 1.00 86.00 438 ARG A N 1
ATOM 3493 C CA . ARG A 1 438 ? 57.336 7.445 -48.086 1.00 86.00 438 ARG A CA 1
ATOM 3494 C C . ARG A 1 438 ? 58.204 6.978 -46.925 1.00 86.00 438 ARG A C 1
ATOM 3496 O O . ARG A 1 438 ? 57.701 6.286 -46.056 1.00 86.00 438 ARG A O 1
ATOM 3503 N N . THR A 1 439 ? 59.445 7.446 -46.833 1.00 81.31 439 THR A N 1
ATOM 3504 C CA . THR A 1 439 ? 60.366 7.152 -45.720 1.00 81.31 439 THR A CA 1
ATOM 3505 C C . THR A 1 439 ? 59.844 7.709 -44.392 1.00 81.31 439 THR A C 1
ATOM 3507 O O . THR A 1 439 ? 60.003 7.075 -43.352 1.00 81.31 439 THR A O 1
ATOM 3510 N N . VAL A 1 440 ? 59.180 8.870 -44.404 1.00 77.50 440 VAL A N 1
ATOM 3511 C CA . VAL A 1 440 ? 58.513 9.476 -43.242 1.00 77.50 440 VAL A CA 1
ATOM 3512 C C . VAL A 1 440 ? 57.254 8.700 -42.863 1.00 77.50 440 VAL A C 1
ATOM 3514 O O . VAL A 1 440 ? 57.052 8.466 -41.678 1.00 77.50 440 VAL A O 1
ATOM 3517 N N . GLU A 1 441 ? 56.437 8.251 -43.817 1.00 81.44 441 GLU A N 1
ATOM 3518 C CA . GLU A 1 441 ? 55.245 7.445 -43.530 1.00 81.44 441 GLU A CA 1
ATOM 3519 C C . GLU A 1 441 ? 55.617 6.019 -43.092 1.00 81.44 441 GLU A C 1
ATOM 3521 O O . GLU A 1 441 ? 55.017 5.493 -42.164 1.00 81.44 441 GLU A O 1
ATOM 3526 N N . GLU A 1 442 ? 56.669 5.417 -43.649 1.00 82.38 442 GLU A N 1
ATOM 3527 C CA . GLU A 1 442 ? 57.255 4.159 -43.171 1.00 82.38 442 GLU A CA 1
ATOM 3528 C C . GLU A 1 442 ? 57.859 4.327 -41.771 1.00 82.38 442 GLU A C 1
ATOM 3530 O O . GLU A 1 442 ? 57.572 3.523 -40.883 1.00 82.38 442 GLU A O 1
ATOM 3535 N N . SER A 1 443 ? 58.606 5.409 -41.522 1.00 77.06 443 SER A N 1
ATOM 3536 C CA . SER A 1 443 ? 59.104 5.756 -40.182 1.00 77.06 443 SER A CA 1
ATOM 3537 C C . SER A 1 443 ? 57.961 5.997 -39.199 1.00 77.06 443 SER A C 1
ATOM 3539 O O . SER A 1 443 ? 58.058 5.584 -38.048 1.00 77.06 443 SER A O 1
ATOM 3541 N N . LYS A 1 444 ? 56.855 6.600 -39.646 1.00 80.75 444 LYS A N 1
ATOM 3542 C CA . LYS A 1 444 ? 55.631 6.820 -38.869 1.00 80.75 444 LYS A CA 1
ATOM 3543 C C . LYS A 1 444 ? 54.886 5.516 -38.609 1.00 80.75 444 LYS A C 1
ATOM 3545 O O . LYS A 1 444 ? 54.489 5.300 -37.477 1.00 80.75 444 LYS A O 1
ATOM 3550 N N . ILE A 1 445 ? 54.783 4.595 -39.565 1.00 84.69 445 ILE A N 1
ATOM 3551 C CA . ILE A 1 445 ? 54.229 3.243 -39.364 1.00 84.69 445 ILE A CA 1
ATOM 3552 C C . ILE A 1 445 ? 55.107 2.434 -38.397 1.00 84.69 445 ILE A C 1
ATOM 3554 O O . ILE A 1 445 ? 54.589 1.700 -37.555 1.00 84.69 445 ILE A O 1
ATOM 3558 N N . VAL A 1 446 ? 56.432 2.570 -38.474 1.00 81.25 446 VAL A N 1
ATOM 3559 C CA . VAL A 1 446 ? 57.380 1.956 -37.531 1.00 81.25 446 VAL A CA 1
ATOM 3560 C C . VAL A 1 446 ? 57.266 2.597 -36.143 1.00 81.25 446 VAL A C 1
ATOM 3562 O O . VAL A 1 446 ? 57.220 1.877 -35.148 1.00 81.25 446 VAL A O 1
ATOM 3565 N N . GLN A 1 447 ? 57.130 3.921 -36.055 1.00 73.44 447 GLN A N 1
ATOM 3566 C CA . GLN A 1 447 ? 56.903 4.651 -34.807 1.00 73.44 447 GLN A CA 1
ATOM 3567 C C . GLN A 1 447 ? 55.540 4.313 -34.192 1.00 73.44 447 GLN A C 1
ATOM 3569 O O . GLN A 1 447 ? 55.468 4.109 -32.987 1.00 73.44 447 GLN A O 1
ATOM 3574 N N . GLU A 1 448 ? 54.481 4.180 -34.991 1.00 80.69 448 GLU A N 1
ATOM 3575 C CA . GLU A 1 448 ? 53.140 3.765 -34.567 1.00 80.69 448 GLU A CA 1
ATOM 3576 C C . GLU A 1 448 ? 53.156 2.303 -34.096 1.00 80.69 448 GLU A C 1
ATOM 3578 O O . GLU A 1 448 ? 52.549 1.986 -33.078 1.00 80.69 448 GLU A O 1
ATOM 3583 N N . LYS A 1 449 ? 53.924 1.414 -34.748 1.00 82.94 449 LYS A N 1
ATOM 3584 C CA . LYS A 1 449 ? 54.172 0.043 -34.265 1.00 82.94 449 LYS A CA 1
ATOM 3585 C C . LYS A 1 449 ? 54.937 0.026 -32.943 1.00 82.94 449 LYS A C 1
ATOM 3587 O O . LYS A 1 449 ? 54.503 -0.655 -32.021 1.00 82.94 449 LYS A O 1
ATOM 3592 N N . TYR A 1 450 ? 56.031 0.779 -32.806 1.00 80.69 450 TYR A N 1
ATOM 3593 C CA . TYR A 1 450 ? 56.770 0.865 -31.541 1.00 80.69 450 TYR A CA 1
ATOM 3594 C C . TYR A 1 450 ? 55.949 1.524 -30.431 1.00 80.69 450 TYR A C 1
ATOM 3596 O O . TYR A 1 450 ? 56.006 1.068 -29.295 1.00 80.69 450 TYR A O 1
ATOM 3604 N N . LYS A 1 451 ? 55.136 2.534 -30.752 1.00 80.75 451 LYS A N 1
ATOM 3605 C CA . LYS A 1 451 ? 54.162 3.152 -29.848 1.00 80.75 451 LYS A CA 1
ATOM 3606 C C . LYS A 1 451 ? 53.077 2.157 -29.446 1.00 80.75 451 LYS A C 1
ATOM 3608 O O . LYS A 1 451 ? 52.810 2.041 -28.262 1.00 80.75 451 LYS A O 1
ATOM 3613 N N . THR A 1 452 ? 52.528 1.376 -30.376 1.00 80.62 452 THR A N 1
ATOM 3614 C CA . THR A 1 452 ? 51.539 0.325 -30.080 1.00 80.62 452 THR A CA 1
ATOM 3615 C C . THR A 1 452 ? 52.149 -0.776 -29.213 1.00 80.62 452 THR A C 1
ATOM 3617 O O . THR A 1 452 ? 51.525 -1.190 -28.244 1.00 80.62 452 THR A O 1
ATOM 3620 N N . MET A 1 453 ? 53.387 -1.210 -29.485 1.00 81.12 453 MET A N 1
ATOM 3621 C CA . MET A 1 453 ? 54.096 -2.168 -28.626 1.00 81.12 453 MET A CA 1
ATOM 3622 C C . MET A 1 453 ? 54.466 -1.572 -27.264 1.00 81.12 453 MET A C 1
ATOM 3624 O O . MET A 1 453 ? 54.436 -2.286 -26.271 1.00 81.12 453 MET A O 1
ATOM 3628 N N . TYR A 1 454 ? 54.778 -0.277 -27.181 1.00 80.19 454 TYR A N 1
ATOM 3629 C CA . TYR A 1 454 ? 55.022 0.419 -25.916 1.00 80.19 454 TYR A CA 1
ATOM 3630 C C . TYR A 1 454 ? 53.729 0.608 -25.114 1.00 80.19 454 TYR A C 1
ATOM 3632 O O . TYR A 1 454 ? 53.727 0.404 -23.908 1.00 80.19 454 TYR A O 1
ATOM 3640 N N . GLU A 1 455 ? 52.615 0.941 -25.763 1.00 80.50 455 GLU A N 1
ATOM 3641 C CA . GLU A 1 455 ? 51.284 1.024 -25.158 1.00 80.50 455 GLU A CA 1
ATOM 3642 C C . GLU A 1 455 ? 50.775 -0.355 -24.736 1.00 80.50 455 GLU A C 1
ATOM 3644 O O . GLU A 1 455 ? 50.189 -0.467 -23.664 1.00 80.50 455 GLU A O 1
ATOM 3649 N N . GLN A 1 456 ? 51.055 -1.409 -25.508 1.00 81.25 456 GLN A N 1
ATOM 3650 C CA . GLN A 1 456 ? 50.798 -2.795 -25.123 1.00 81.25 456 GLN A CA 1
ATOM 3651 C C . GLN A 1 456 ? 51.675 -3.202 -23.936 1.00 81.25 456 GLN A C 1
ATOM 3653 O O . GLN A 1 456 ? 51.128 -3.611 -22.925 1.00 81.25 456 GLN A O 1
ATOM 3658 N N . ALA A 1 457 ? 52.996 -3.015 -23.985 1.00 78.31 457 ALA A N 1
ATOM 3659 C CA . ALA A 1 457 ? 53.889 -3.333 -22.869 1.00 78.31 457 ALA A CA 1
ATOM 3660 C C . ALA A 1 457 ? 53.578 -2.499 -21.612 1.00 78.31 457 ALA A C 1
ATOM 3662 O O . ALA A 1 457 ? 53.714 -2.987 -20.496 1.00 78.31 457 ALA A O 1
ATOM 3663 N N . ARG A 1 458 ? 53.110 -1.254 -21.769 1.00 80.44 458 ARG A N 1
ATOM 3664 C CA . ARG A 1 458 ? 52.616 -0.393 -20.682 1.00 80.44 458 ARG A CA 1
ATOM 3665 C C . ARG A 1 458 ? 51.252 -0.845 -20.160 1.00 80.44 458 ARG A C 1
ATOM 3667 O O . ARG A 1 458 ? 51.001 -0.690 -18.969 1.00 80.44 458 ARG A O 1
ATOM 3674 N N . ARG A 1 459 ? 50.387 -1.406 -21.012 1.00 82.56 459 ARG A N 1
ATOM 3675 C CA . ARG A 1 459 ? 49.113 -2.020 -20.615 1.00 82.56 459 ARG A CA 1
ATOM 3676 C C . ARG A 1 459 ? 49.355 -3.336 -19.889 1.00 82.56 459 ARG A C 1
ATOM 3678 O O . ARG A 1 459 ? 48.853 -3.480 -18.791 1.00 82.56 459 ARG A O 1
ATOM 3685 N N . GLU A 1 460 ? 50.203 -4.214 -20.410 1.00 81.06 460 GLU A N 1
ATOM 3686 C CA . GLU A 1 460 ? 50.646 -5.452 -19.760 1.00 81.06 460 GLU A CA 1
ATOM 3687 C C . GLU A 1 460 ? 51.371 -5.159 -18.438 1.00 81.06 460 GLU A C 1
ATOM 3689 O O . GLU A 1 460 ? 51.080 -5.792 -17.430 1.00 81.06 460 GLU A O 1
ATOM 3694 N N . LEU A 1 461 ? 52.247 -4.148 -18.380 1.00 79.56 461 LEU A N 1
ATOM 3695 C CA . LEU A 1 461 ? 52.845 -3.674 -17.126 1.00 79.56 461 LEU A CA 1
ATOM 3696 C C . LEU A 1 461 ? 51.788 -3.094 -16.175 1.00 79.56 461 LEU A C 1
ATOM 3698 O O . LEU A 1 461 ? 51.897 -3.288 -14.967 1.00 79.56 461 LEU A O 1
ATOM 3702 N N . GLY A 1 462 ? 50.767 -2.412 -16.694 1.00 76.94 462 GLY A N 1
ATOM 3703 C CA . GLY A 1 462 ? 49.622 -1.912 -15.934 1.00 76.94 462 GLY A CA 1
ATOM 3704 C C . GLY A 1 462 ? 48.741 -3.033 -15.376 1.00 76.94 462 GLY A C 1
ATOM 3705 O O . GLY A 1 462 ? 48.404 -3.001 -14.202 1.00 76.94 462 GLY A O 1
ATOM 3706 N N . GLU A 1 463 ? 48.448 -4.062 -16.167 1.00 81.38 463 GLU A N 1
ATOM 3707 C CA . GLU A 1 463 ? 47.709 -5.270 -15.790 1.00 81.38 463 GLU A CA 1
ATOM 3708 C C . GLU A 1 463 ? 48.511 -6.130 -14.808 1.00 81.38 463 GLU A C 1
ATOM 3710 O O . GLU A 1 463 ? 47.949 -6.653 -13.852 1.00 81.38 463 GLU A O 1
ATOM 3715 N N . LYS A 1 464 ? 49.836 -6.233 -14.973 1.00 76.12 464 LYS A N 1
ATOM 3716 C CA . LYS A 1 464 ? 50.721 -6.901 -14.008 1.00 76.12 464 LYS A CA 1
ATOM 3717 C C . LYS A 1 464 ? 50.887 -6.090 -12.728 1.00 76.12 464 LYS A C 1
ATOM 3719 O O . LYS A 1 464 ? 50.929 -6.686 -11.659 1.00 76.12 464 LYS A O 1
ATOM 3724 N N . SER A 1 465 ? 50.909 -4.759 -12.802 1.00 70.81 465 SER A N 1
ATOM 3725 C CA . SER A 1 465 ? 50.869 -3.892 -11.616 1.00 70.81 465 SER A CA 1
ATOM 3726 C C . SER A 1 465 ? 49.519 -3.997 -10.907 1.00 70.81 465 SER A C 1
ATOM 3728 O O . SER A 1 465 ? 49.490 -4.097 -9.688 1.00 70.81 465 SER A O 1
ATOM 3730 N N . ALA A 1 466 ? 48.414 -4.065 -11.653 1.00 76.69 466 ALA A N 1
ATOM 3731 C CA . ALA A 1 466 ? 47.078 -4.291 -11.115 1.00 76.69 466 ALA A CA 1
ATOM 3732 C C . ALA A 1 466 ? 46.958 -5.677 -10.470 1.00 76.69 466 ALA A C 1
ATOM 3734 O O . ALA A 1 466 ? 46.465 -5.759 -9.358 1.00 76.69 466 ALA A O 1
ATOM 3735 N N . GLN A 1 467 ? 47.494 -6.738 -11.083 1.00 75.38 467 GLN A N 1
ATOM 3736 C CA . GLN A 1 467 ? 47.569 -8.080 -10.487 1.00 75.38 467 GLN A CA 1
ATOM 3737 C C . GLN A 1 467 ? 48.485 -8.112 -9.249 1.00 75.38 467 GLN A C 1
ATOM 3739 O O . GLN A 1 467 ? 48.216 -8.842 -8.302 1.00 75.38 467 GLN A O 1
ATOM 3744 N N . ILE A 1 468 ? 49.548 -7.300 -9.205 1.00 70.94 468 ILE A N 1
ATOM 3745 C CA . ILE A 1 468 ? 50.394 -7.141 -8.011 1.00 70.94 468 ILE A CA 1
ATOM 3746 C C . ILE A 1 468 ? 49.659 -6.366 -6.905 1.00 70.94 468 ILE A C 1
ATOM 3748 O O . ILE A 1 468 ? 49.786 -6.741 -5.743 1.00 70.94 468 ILE A O 1
ATOM 3752 N N . GLU A 1 469 ? 48.864 -5.343 -7.227 1.00 69.25 469 GLU A N 1
ATOM 3753 C CA . GLU A 1 469 ? 48.019 -4.629 -6.256 1.00 69.25 469 GLU A CA 1
ATOM 3754 C C . GLU A 1 469 ? 46.793 -5.449 -5.811 1.00 69.25 469 GLU A C 1
ATOM 3756 O O . GLU A 1 469 ? 46.404 -5.408 -4.647 1.00 69.25 469 GLU A O 1
ATOM 3761 N N . GLU A 1 470 ? 46.227 -6.277 -6.685 1.00 71.81 470 GLU A N 1
ATOM 3762 C CA . GLU A 1 470 ? 45.196 -7.274 -6.379 1.00 71.81 470 GLU A CA 1
ATOM 3763 C C . GLU A 1 470 ? 45.754 -8.335 -5.419 1.00 71.81 470 GLU A C 1
ATOM 3765 O O . GLU A 1 470 ? 45.180 -8.598 -4.363 1.00 71.81 470 GLU A O 1
ATOM 3770 N N . ILE A 1 471 ? 46.959 -8.852 -5.687 1.00 66.38 471 ILE A N 1
ATOM 3771 C CA . ILE A 1 471 ? 47.656 -9.746 -4.758 1.00 66.38 471 ILE A CA 1
ATOM 3772 C C . ILE A 1 471 ? 47.988 -9.014 -3.442 1.00 66.38 471 ILE A C 1
ATOM 3774 O O . ILE A 1 471 ? 47.733 -9.572 -2.376 1.00 66.38 471 ILE A O 1
ATOM 3778 N N . ARG A 1 472 ? 48.451 -7.754 -3.467 1.00 58.47 472 ARG A N 1
ATOM 3779 C CA . ARG A 1 472 ? 48.695 -6.931 -2.257 1.00 58.47 472 ARG A CA 1
ATOM 3780 C C . ARG A 1 472 ? 47.434 -6.579 -1.466 1.00 58.47 472 ARG A C 1
ATOM 3782 O O . ARG A 1 472 ? 47.558 -6.305 -0.279 1.00 58.47 472 ARG A O 1
ATOM 3789 N N . THR A 1 473 ? 46.254 -6.576 -2.084 1.00 59.34 473 THR A N 1
ATOM 3790 C CA . THR A 1 473 ? 44.965 -6.346 -1.404 1.00 59.34 473 THR A CA 1
ATOM 3791 C C . THR A 1 473 ? 44.269 -7.645 -0.986 1.00 59.34 473 THR A C 1
ATOM 3793 O O . THR A 1 473 ? 43.411 -7.606 -0.096 1.00 59.34 473 THR A O 1
ATOM 3796 N N . SER A 1 474 ? 44.676 -8.787 -1.560 1.00 51.91 474 SER A N 1
ATOM 3797 C CA . SER A 1 474 ? 44.355 -10.144 -1.086 1.00 51.91 474 SER A CA 1
ATOM 3798 C C . SER A 1 474 ? 45.206 -10.562 0.123 1.00 51.91 474 SER A C 1
ATOM 3800 O O . SER A 1 474 ? 44.695 -11.171 1.063 1.00 51.91 474 SER A O 1
ATOM 3802 N N . VAL A 1 475 ? 46.487 -10.174 0.154 1.00 59.66 475 VAL A N 1
ATOM 3803 C CA . VAL A 1 475 ? 47.325 -10.238 1.357 1.00 59.66 475 VAL A CA 1
ATOM 3804 C C . VAL A 1 475 ? 46.813 -9.181 2.334 1.00 59.66 475 VAL A C 1
ATOM 3806 O O . VAL A 1 475 ? 46.638 -8.020 1.975 1.00 59.66 475 VAL A O 1
ATOM 3809 N N . ILE A 1 476 ? 46.546 -9.575 3.579 1.00 57.28 476 ILE A N 1
ATOM 3810 C CA . ILE A 1 476 ? 45.917 -8.687 4.563 1.00 57.28 476 ILE A CA 1
ATOM 3811 C C . ILE A 1 476 ? 46.885 -7.548 4.922 1.00 57.28 476 ILE A C 1
ATOM 3813 O O . ILE A 1 476 ? 47.832 -7.737 5.687 1.00 57.28 476 ILE A O 1
ATOM 3817 N N . THR A 1 477 ? 46.641 -6.354 4.379 1.00 64.56 477 THR A N 1
ATOM 3818 C CA . THR A 1 477 ? 47.412 -5.148 4.709 1.00 64.56 477 THR A CA 1
ATOM 3819 C C . THR A 1 477 ? 47.217 -4.757 6.178 1.00 64.56 477 THR A C 1
ATOM 3821 O O . THR A 1 477 ? 46.140 -4.998 6.730 1.00 64.56 477 THR A O 1
ATOM 3824 N N . PRO A 1 478 ? 48.203 -4.112 6.836 1.00 61.34 478 PRO A N 1
ATOM 3825 C CA . PRO A 1 478 ? 48.084 -3.734 8.243 1.00 61.34 478 PRO A CA 1
ATOM 3826 C C . PRO A 1 478 ? 46.847 -2.886 8.552 1.00 61.34 478 PRO A C 1
ATOM 3828 O O . PRO A 1 478 ? 46.193 -3.144 9.552 1.00 61.34 478 PRO A O 1
ATOM 3831 N N . GLN A 1 479 ? 46.455 -1.951 7.677 1.00 56.34 479 GLN A N 1
ATOM 3832 C CA . GLN A 1 479 ? 45.213 -1.188 7.851 1.00 56.34 479 GLN A CA 1
ATOM 3833 C C . GLN A 1 479 ? 43.961 -2.065 7.734 1.00 56.34 479 GLN A C 1
ATOM 3835 O O . GLN A 1 479 ? 42.997 -1.820 8.445 1.00 56.34 479 GLN A O 1
ATOM 3840 N N . ARG A 1 480 ? 43.950 -3.095 6.876 1.00 63.81 480 ARG A N 1
ATOM 3841 C CA . ARG A 1 480 ? 42.807 -4.015 6.754 1.00 63.81 480 ARG A CA 1
ATOM 3842 C C . ARG A 1 480 ? 42.748 -4.999 7.923 1.00 63.81 480 ARG A C 1
ATOM 3844 O O . ARG A 1 480 ? 41.656 -5.313 8.379 1.00 63.81 480 ARG A O 1
ATOM 3851 N N . LEU A 1 481 ? 43.900 -5.418 8.454 1.00 68.19 481 LEU A N 1
ATOM 3852 C CA . LEU A 1 481 ? 43.985 -6.153 9.719 1.00 68.19 481 LEU A CA 1
ATOM 3853 C C . LEU A 1 481 ? 43.495 -5.288 10.887 1.00 68.19 481 LEU A C 1
ATOM 3855 O O . LEU A 1 481 ? 42.765 -5.786 11.737 1.00 68.19 481 LEU A O 1
ATOM 3859 N N . GLU A 1 482 ? 43.860 -4.005 10.914 1.00 73.06 482 GLU A N 1
ATOM 3860 C CA . GLU A 1 482 ? 43.421 -3.070 11.949 1.00 73.06 482 GLU A CA 1
ATOM 3861 C C . GLU A 1 482 ? 41.929 -2.760 11.829 1.00 73.06 482 GLU A C 1
ATOM 3863 O O . GLU A 1 482 ? 41.246 -2.823 12.833 1.00 73.06 482 GLU A O 1
ATOM 3868 N N . ILE A 1 483 ? 41.380 -2.574 10.624 1.00 75.88 483 ILE A N 1
ATOM 3869 C CA . ILE A 1 483 ? 39.927 -2.457 10.410 1.00 75.88 483 ILE A CA 1
ATOM 3870 C C . ILE A 1 483 ? 39.204 -3.734 10.852 1.00 75.88 483 ILE A C 1
ATOM 3872 O O . ILE A 1 483 ? 38.186 -3.637 11.522 1.00 75.88 483 ILE A O 1
ATOM 3876 N N . ILE A 1 484 ? 39.728 -4.930 10.555 1.00 74.62 484 ILE A N 1
ATOM 3877 C CA . ILE A 1 484 ? 39.141 -6.191 11.043 1.00 74.62 484 ILE A CA 1
ATOM 3878 C C . ILE A 1 484 ? 39.241 -6.289 12.573 1.00 74.62 484 ILE A C 1
ATOM 3880 O O . ILE A 1 484 ? 38.285 -6.720 13.209 1.00 74.62 484 ILE A O 1
ATOM 3884 N N . ARG A 1 485 ? 40.341 -5.844 13.196 1.00 73.62 485 ARG A N 1
ATOM 3885 C CA . ARG A 1 485 ? 40.456 -5.744 14.663 1.00 73.62 485 ARG A CA 1
ATOM 3886 C C . ARG A 1 485 ? 39.475 -4.732 15.241 1.00 73.62 485 ARG A C 1
ATOM 3888 O O . ARG A 1 485 ? 38.855 -5.042 16.250 1.00 73.62 485 ARG A O 1
ATOM 3895 N N . THR A 1 486 ? 39.329 -3.553 14.638 1.00 76.62 486 THR A N 1
ATOM 3896 C CA . THR A 1 486 ? 38.395 -2.511 15.075 1.00 76.62 486 THR A CA 1
ATOM 3897 C C . THR A 1 486 ? 36.970 -3.019 14.947 1.00 76.62 486 THR A C 1
ATOM 3899 O O . THR A 1 486 ? 36.269 -2.995 15.945 1.00 76.62 486 THR A O 1
ATOM 3902 N N . GLN A 1 487 ? 36.588 -3.591 13.802 1.00 75.56 487 GLN A N 1
ATOM 3903 C CA . GLN A 1 487 ? 35.274 -4.193 13.579 1.00 75.56 487 GLN A CA 1
ATOM 3904 C C . GLN A 1 487 ? 35.003 -5.326 14.571 1.00 75.56 487 GLN A C 1
ATOM 3906 O O . GLN A 1 487 ? 33.993 -5.291 15.250 1.00 75.56 487 GLN A O 1
ATOM 3911 N N . VAL A 1 488 ? 35.926 -6.276 14.765 1.00 77.31 488 VAL A N 1
ATOM 3912 C CA . VAL A 1 488 ? 35.756 -7.351 15.763 1.00 77.31 488 VAL A CA 1
ATOM 3913 C C . VAL A 1 488 ? 35.685 -6.791 17.189 1.00 77.31 488 VAL A C 1
ATOM 3915 O O . VAL A 1 488 ? 34.888 -7.266 17.990 1.00 77.31 488 VAL A O 1
ATOM 3918 N N . THR A 1 489 ? 36.464 -5.758 17.523 1.00 76.50 489 THR A N 1
ATOM 3919 C CA . THR A 1 489 ? 36.407 -5.095 18.839 1.00 76.50 489 THR A CA 1
ATOM 3920 C C . THR A 1 489 ? 35.110 -4.308 19.013 1.00 76.50 489 THR A C 1
ATOM 3922 O O . THR A 1 489 ? 34.582 -4.251 20.120 1.00 76.50 489 THR A O 1
ATOM 3925 N N . GLU A 1 490 ? 34.571 -3.727 17.945 1.00 78.44 490 GLU A N 1
ATOM 3926 C CA . GLU A 1 490 ? 33.336 -2.949 17.917 1.00 78.44 490 GLU A CA 1
ATOM 3927 C C . GLU A 1 490 ? 32.098 -3.852 17.917 1.00 78.44 490 GLU A C 1
ATOM 3929 O O . GLU A 1 490 ? 31.168 -3.566 18.659 1.00 78.44 490 GLU A O 1
ATOM 3934 N N . ASP A 1 491 ? 32.128 -4.991 17.226 1.00 77.62 491 ASP A N 1
ATOM 3935 C CA . ASP A 1 491 ? 31.110 -6.046 17.250 1.00 77.62 491 ASP A CA 1
ATOM 3936 C C . ASP A 1 491 ? 31.082 -6.745 18.618 1.00 77.62 491 ASP A C 1
ATOM 3938 O O . ASP A 1 491 ? 30.013 -6.951 19.196 1.00 77.62 491 ASP A O 1
ATOM 3942 N N . ILE A 1 492 ? 32.250 -7.041 19.204 1.00 77.44 492 ILE A N 1
ATOM 3943 C CA . ILE A 1 492 ? 32.363 -7.521 20.590 1.00 77.44 492 ILE A CA 1
ATOM 3944 C C . ILE A 1 492 ? 31.858 -6.445 21.560 1.00 77.44 492 ILE A C 1
ATOM 3946 O O . ILE A 1 492 ? 31.059 -6.747 22.445 1.00 77.44 492 ILE A O 1
ATOM 3950 N N . SER A 1 493 ? 32.249 -5.179 21.382 1.00 79.69 493 SER A N 1
ATOM 3951 C CA . SER A 1 493 ? 31.768 -4.067 22.215 1.00 79.69 493 SER A CA 1
ATOM 3952 C C . SER A 1 493 ? 30.270 -3.832 22.057 1.00 79.69 493 SER A C 1
ATOM 3954 O O . SER A 1 493 ? 29.619 -3.483 23.032 1.00 79.69 493 SER A O 1
ATOM 3956 N N . LYS A 1 494 ? 29.707 -4.031 20.865 1.00 80.88 494 LYS A N 1
ATOM 3957 C CA . LYS A 1 494 ? 28.274 -3.965 20.576 1.00 80.88 494 LYS A CA 1
ATOM 3958 C C . LYS A 1 494 ? 27.550 -5.111 21.270 1.00 80.88 494 LYS A C 1
ATOM 3960 O O . LYS A 1 494 ? 26.628 -4.844 22.024 1.00 80.88 494 LYS A O 1
ATOM 3965 N N . THR A 1 495 ? 28.049 -6.339 21.147 1.00 78.50 495 THR A N 1
ATOM 3966 C CA . THR A 1 495 ? 27.514 -7.513 21.857 1.00 78.50 495 THR A CA 1
ATOM 3967 C C . THR A 1 495 ? 27.541 -7.304 23.377 1.00 78.50 495 THR A C 1
ATOM 3969 O O . THR A 1 495 ? 26.572 -7.615 24.066 1.00 78.50 495 THR A O 1
ATOM 3972 N N . TYR A 1 496 ? 28.616 -6.723 23.926 1.00 79.94 496 TYR A N 1
ATOM 3973 C CA . TYR A 1 496 ? 28.685 -6.369 25.348 1.00 79.94 496 TYR A CA 1
ATOM 3974 C C . TYR A 1 496 ? 27.796 -5.175 25.722 1.00 79.94 496 TYR A C 1
ATOM 3976 O O . TYR A 1 496 ? 27.218 -5.209 26.802 1.00 79.94 496 TYR A O 1
ATOM 3984 N N . LYS A 1 497 ? 27.631 -4.158 24.865 1.00 82.88 497 LYS A N 1
ATOM 3985 C CA . LYS A 1 497 ? 26.694 -3.036 25.075 1.00 82.88 497 LYS A CA 1
ATOM 3986 C C . LYS A 1 497 ? 25.243 -3.507 25.051 1.00 82.88 497 LYS A C 1
ATOM 3988 O O . LYS A 1 497 ? 24.485 -3.117 25.921 1.00 82.88 497 LYS A O 1
ATOM 3993 N N . GLU A 1 498 ? 24.866 -4.371 24.114 1.00 80.94 498 GLU A N 1
ATOM 3994 C CA . GLU A 1 498 ? 23.532 -4.975 24.018 1.00 80.94 498 GLU A CA 1
ATOM 3995 C C . GLU A 1 498 ? 23.260 -5.890 25.218 1.00 80.94 498 GLU A C 1
ATOM 3997 O O . GLU A 1 498 ? 22.192 -5.819 25.822 1.00 80.94 498 GLU A O 1
ATOM 4002 N N . ARG A 1 499 ? 24.253 -6.684 25.644 1.00 83.88 499 ARG A N 1
ATOM 4003 C CA . ARG A 1 499 ? 24.158 -7.496 26.865 1.00 83.88 499 ARG A CA 1
ATOM 4004 C C . ARG A 1 499 ? 24.064 -6.639 28.130 1.00 83.88 499 ARG A C 1
ATOM 4006 O O . ARG A 1 499 ? 23.265 -6.961 29.000 1.00 83.88 499 ARG A O 1
ATOM 4013 N N . TYR A 1 500 ? 24.837 -5.557 28.221 1.00 82.81 500 TYR A N 1
ATOM 4014 C CA . TYR A 1 500 ? 24.789 -4.615 29.340 1.00 82.81 500 TYR A CA 1
ATOM 4015 C C . TYR A 1 500 ? 23.456 -3.868 29.377 1.00 82.81 500 TYR A C 1
ATOM 4017 O O . TYR A 1 500 ? 22.834 -3.815 30.425 1.00 82.81 500 TYR A O 1
ATOM 4025 N N . HIS A 1 501 ? 22.977 -3.372 28.236 1.00 86.88 501 HIS A N 1
ATOM 4026 C CA . HIS A 1 501 ? 21.692 -2.687 28.119 1.00 86.88 501 HIS A CA 1
ATOM 4027 C C . HIS A 1 501 ? 20.523 -3.621 28.452 1.00 86.88 501 HIS A C 1
ATOM 4029 O O . HIS A 1 501 ? 19.603 -3.217 29.152 1.00 86.88 501 HIS A O 1
ATOM 4035 N N . LYS A 1 502 ? 20.596 -4.902 28.060 1.00 83.94 502 LYS A N 1
ATOM 4036 C CA . LYS A 1 502 ? 19.630 -5.910 28.508 1.00 83.94 502 LYS A CA 1
ATOM 4037 C C . LYS A 1 502 ? 19.710 -6.164 30.019 1.00 83.94 502 LYS A C 1
ATOM 4039 O O . LYS A 1 502 ? 18.671 -6.230 30.660 1.00 83.94 502 LYS A O 1
ATOM 4044 N N . GLN A 1 503 ? 20.904 -6.252 30.608 1.00 84.44 503 GLN A N 1
ATOM 4045 C CA . GLN A 1 503 ? 21.051 -6.357 32.069 1.00 84.44 503 GLN A CA 1
ATOM 4046 C C . GLN A 1 503 ? 20.591 -5.085 32.803 1.00 84.44 503 GLN A C 1
ATOM 4048 O O . GLN A 1 503 ? 20.102 -5.170 33.922 1.00 84.44 503 GLN A O 1
ATOM 4053 N N . GLU A 1 504 ? 20.726 -3.912 32.190 1.00 80.81 504 GLU A N 1
ATOM 4054 C CA . GLU A 1 504 ? 20.252 -2.626 32.706 1.00 80.81 504 GLU A CA 1
ATOM 4055 C C . GLU A 1 504 ? 18.722 -2.524 32.631 1.00 80.81 504 GLU A C 1
ATOM 4057 O O . GLU A 1 504 ? 18.098 -2.083 33.595 1.00 80.81 504 GLU A O 1
ATOM 4062 N N . GLN A 1 505 ? 18.112 -3.028 31.553 1.00 86.81 505 GLN A N 1
ATOM 4063 C CA . GLN A 1 505 ? 16.665 -3.205 31.432 1.00 86.81 505 GLN A CA 1
ATOM 4064 C C . GLN A 1 505 ? 16.142 -4.210 32.471 1.00 86.81 505 GLN A C 1
ATOM 4066 O O . GLN A 1 505 ? 15.232 -3.873 33.220 1.00 86.81 505 GLN A O 1
ATOM 4071 N N . GLU A 1 506 ? 16.752 -5.395 32.590 1.00 86.94 506 GLU A N 1
ATOM 4072 C CA . GLU A 1 506 ? 16.416 -6.385 33.627 1.00 86.94 506 GLU A CA 1
ATOM 4073 C C . GLU A 1 506 ? 16.553 -5.771 35.036 1.00 86.94 506 GLU A C 1
ATOM 4075 O O . GLU A 1 506 ? 15.697 -5.977 35.893 1.00 86.94 506 GLU A O 1
ATOM 4080 N N . LEU A 1 507 ? 17.578 -4.946 35.290 1.00 86.88 507 LEU A N 1
ATOM 4081 C CA . LEU A 1 507 ? 17.730 -4.210 36.552 1.00 86.88 507 LEU A CA 1
ATOM 4082 C C . LEU A 1 507 ? 16.650 -3.139 36.771 1.00 86.88 507 LEU A C 1
ATOM 4084 O O . LEU A 1 507 ? 16.277 -2.913 37.922 1.00 86.88 507 LEU A O 1
ATOM 4088 N N . GLU A 1 508 ? 16.134 -2.489 35.727 1.00 87.44 508 GLU A N 1
ATOM 4089 C CA . GLU A 1 508 ? 15.021 -1.538 35.846 1.00 87.44 508 GLU A CA 1
ATOM 4090 C C . GLU A 1 508 ? 13.666 -2.249 36.017 1.00 87.44 508 GLU A C 1
ATOM 4092 O O . GLU A 1 508 ? 12.822 -1.804 36.796 1.00 87.44 508 GLU A O 1
ATOM 4097 N N . GLU A 1 509 ? 13.491 -3.424 35.414 1.00 86.19 509 GLU A N 1
ATOM 4098 C CA . GLU A 1 509 ? 12.380 -4.343 35.691 1.00 86.19 509 GLU A CA 1
ATOM 4099 C C . GLU A 1 509 ? 12.429 -4.828 37.157 1.00 86.19 509 GLU A C 1
ATOM 4101 O O . GLU A 1 509 ? 11.429 -4.754 37.875 1.00 86.19 509 GLU A O 1
ATOM 4106 N N . TYR A 1 510 ? 13.606 -5.188 37.686 1.00 88.88 510 TYR A N 1
ATOM 4107 C CA . TYR A 1 510 ? 13.767 -5.495 39.114 1.00 88.88 510 TYR A CA 1
ATOM 4108 C C . TYR A 1 510 ? 13.594 -4.266 40.028 1.00 88.88 510 TYR A C 1
ATOM 4110 O O . TYR A 1 510 ? 13.080 -4.412 41.139 1.00 88.88 510 TYR A O 1
ATOM 4118 N N . ARG A 1 511 ? 13.975 -3.048 39.606 1.00 90.25 511 ARG A N 1
ATOM 4119 C CA . ARG A 1 511 ? 13.725 -1.803 40.368 1.00 90.25 511 ARG A CA 1
ATOM 4120 C C . ARG A 1 511 ? 12.240 -1.474 40.432 1.00 90.25 511 ARG A C 1
ATOM 4122 O O . ARG A 1 511 ? 11.740 -1.181 41.517 1.00 90.25 511 ARG A O 1
ATOM 4129 N N . THR A 1 512 ? 11.536 -1.537 39.307 1.00 86.25 512 THR A N 1
ATOM 4130 C CA . THR A 1 512 ? 10.092 -1.280 39.238 1.00 86.25 512 THR A CA 1
ATOM 4131 C C . THR A 1 512 ? 9.312 -2.326 40.032 1.00 86.25 512 THR A C 1
ATOM 4133 O O . THR A 1 512 ? 8.491 -1.936 40.862 1.00 86.25 512 THR A O 1
ATOM 4136 N N . LEU A 1 513 ? 9.654 -3.616 39.924 1.00 90.12 513 LEU A N 1
ATOM 4137 C CA . LEU A 1 513 ? 9.091 -4.678 40.767 1.00 90.12 513 LEU A CA 1
ATOM 4138 C C . LEU A 1 513 ? 9.405 -4.472 42.262 1.00 90.12 513 LEU A C 1
ATOM 4140 O O . LEU A 1 513 ? 8.527 -4.620 43.107 1.00 90.12 513 LEU A O 1
ATOM 4144 N N . CYS A 1 514 ? 10.630 -4.073 42.618 1.00 87.25 514 CYS A N 1
ATOM 4145 C CA . CYS A 1 514 ? 11.008 -3.769 44.004 1.00 87.25 514 CYS A CA 1
ATOM 4146 C C . CYS A 1 514 ? 10.259 -2.541 44.556 1.00 87.25 514 CYS A C 1
ATOM 4148 O O . CYS A 1 514 ? 9.888 -2.513 45.729 1.00 87.25 514 CYS A O 1
ATOM 4150 N N . ASN A 1 515 ? 9.980 -1.538 43.722 1.00 88.38 515 ASN A N 1
ATOM 4151 C CA . ASN A 1 515 ? 9.165 -0.386 44.102 1.00 88.38 515 ASN A CA 1
ATOM 4152 C C . ASN A 1 515 ? 7.681 -0.761 44.241 1.00 88.38 515 ASN A C 1
ATOM 4154 O O . ASN A 1 515 ? 7.063 -0.371 45.228 1.00 88.38 515 ASN A O 1
ATOM 4158 N N . GLN A 1 516 ? 7.128 -1.581 43.341 1.00 88.12 516 GLN A N 1
ATOM 4159 C CA . GLN A 1 516 ? 5.785 -2.158 43.489 1.00 88.12 516 GLN A CA 1
ATOM 4160 C C . GLN A 1 516 ? 5.672 -2.951 44.798 1.00 88.12 516 GLN A C 1
ATOM 4162 O O . GLN A 1 516 ? 4.796 -2.658 45.605 1.00 88.12 516 GLN A O 1
ATOM 4167 N N . LEU A 1 517 ? 6.618 -3.855 45.076 1.00 89.88 517 LEU A N 1
ATOM 4168 C CA . LEU A 1 517 ? 6.678 -4.614 46.329 1.00 89.88 517 LEU A CA 1
ATOM 4169 C C . LEU A 1 517 ? 6.796 -3.709 47.564 1.00 89.88 517 LEU A C 1
ATOM 4171 O O . LEU A 1 517 ? 6.154 -3.994 48.569 1.00 89.88 517 LEU A O 1
ATOM 4175 N N . LYS A 1 518 ? 7.543 -2.596 47.508 1.00 90.50 518 LYS A N 1
ATOM 4176 C CA . LYS A 1 518 ? 7.567 -1.593 48.592 1.00 90.50 518 LYS A CA 1
ATOM 4177 C C . LYS A 1 518 ? 6.222 -0.895 48.777 1.00 90.50 518 LYS A C 1
ATOM 4179 O O . LYS A 1 518 ? 5.833 -0.668 49.918 1.00 90.50 518 LYS A O 1
ATOM 4184 N N . HIS A 1 519 ? 5.512 -0.559 47.701 1.00 89.81 519 HIS A N 1
ATOM 4185 C CA . HIS A 1 519 ? 4.174 0.027 47.798 1.00 89.81 519 HIS A CA 1
ATOM 4186 C C . HIS A 1 519 ? 3.164 -0.977 48.372 1.00 89.81 519 HIS A C 1
ATOM 4188 O O . HIS A 1 519 ? 2.414 -0.616 49.276 1.00 89.81 519 HIS A O 1
ATOM 4194 N N . THR A 1 520 ? 3.197 -2.241 47.941 1.00 90.12 520 THR A N 1
ATOM 4195 C CA . THR A 1 520 ? 2.365 -3.317 48.505 1.00 90.12 520 THR A CA 1
ATOM 4196 C C . THR A 1 520 ? 2.708 -3.588 49.972 1.00 90.12 520 THR A C 1
ATOM 4198 O O . THR A 1 520 ? 1.803 -3.728 50.791 1.00 90.12 520 THR A O 1
ATOM 4201 N N . LEU A 1 521 ? 3.996 -3.596 50.336 1.00 87.19 521 LEU A N 1
ATOM 4202 C CA . LEU A 1 521 ? 4.457 -3.734 51.720 1.00 87.19 521 LEU A CA 1
ATOM 4203 C C . LEU A 1 521 ? 3.963 -2.571 52.587 1.00 87.19 521 LEU A C 1
ATOM 4205 O O . LEU A 1 521 ? 3.391 -2.814 53.642 1.00 87.19 521 LEU A O 1
ATOM 4209 N N . ALA A 1 522 ? 4.130 -1.324 52.137 1.00 88.19 522 ALA A N 1
ATOM 4210 C CA . ALA A 1 522 ? 3.685 -0.140 52.869 1.00 88.19 522 ALA A CA 1
ATOM 4211 C C . ALA A 1 522 ? 2.154 -0.094 53.027 1.00 88.19 522 ALA A C 1
ATOM 4213 O O . ALA A 1 522 ? 1.660 0.272 54.091 1.00 88.19 522 ALA A O 1
ATOM 4214 N N . PHE A 1 523 ? 1.408 -0.516 52.002 1.00 92.06 523 PHE A N 1
ATOM 4215 C CA . PHE A 1 523 ? -0.045 -0.672 52.066 1.00 92.06 523 PHE A CA 1
ATOM 4216 C C . PHE A 1 523 ? -0.445 -1.740 53.097 1.00 92.06 523 PHE A C 1
ATOM 4218 O O . PHE A 1 523 ? -1.172 -1.433 54.037 1.00 92.06 523 PHE A O 1
ATOM 4225 N N . THR A 1 524 ? 0.138 -2.941 53.013 1.00 89.06 524 THR A N 1
ATOM 4226 C CA . THR A 1 524 ? -0.122 -4.048 53.956 1.00 89.06 524 THR A CA 1
ATOM 4227 C C . THR A 1 524 ? 0.286 -3.685 55.393 1.00 89.06 524 THR A C 1
ATOM 4229 O O . THR A 1 524 ? -0.395 -4.049 56.348 1.00 89.06 524 THR A O 1
ATOM 4232 N N . GLN A 1 525 ? 1.375 -2.926 55.578 1.00 89.19 525 GLN A N 1
ATOM 4233 C CA . GLN A 1 525 ? 1.764 -2.383 56.883 1.00 89.19 525 GLN A CA 1
ATOM 4234 C C . GLN A 1 525 ? 0.756 -1.348 57.397 1.00 89.19 525 GLN A C 1
ATOM 4236 O O . GLN A 1 525 ? 0.470 -1.344 58.590 1.00 89.19 525 GLN A O 1
ATOM 4241 N N . SER A 1 526 ? 0.196 -0.503 56.526 1.00 87.12 526 SER A N 1
ATOM 4242 C CA . SER A 1 526 ? -0.849 0.458 56.897 1.00 87.12 526 SER A CA 1
ATOM 4243 C C . SER A 1 526 ? -2.155 -0.239 57.288 1.00 87.12 526 SER A C 1
ATOM 4245 O O . SER A 1 526 ? -2.793 0.176 58.255 1.00 87.12 526 SER A O 1
ATOM 4247 N N . GLU A 1 527 ? -2.549 -1.303 56.583 1.00 90.00 527 GLU A N 1
ATOM 4248 C CA . GLU A 1 527 ? -3.698 -2.138 56.956 1.00 90.00 527 GLU A CA 1
ATOM 4249 C C . GLU A 1 527 ? -3.453 -2.835 58.301 1.00 90.00 527 GLU A C 1
ATOM 4251 O O . GLU A 1 527 ? -4.281 -2.730 59.205 1.00 90.00 527 GLU A O 1
ATOM 4256 N N . TYR A 1 528 ? -2.281 -3.452 58.487 1.00 91.62 528 TYR A N 1
ATOM 4257 C CA . TYR A 1 528 ? -1.899 -4.107 59.740 1.00 91.62 528 TYR A CA 1
ATOM 4258 C C . TYR A 1 528 ? -1.850 -3.140 60.934 1.00 91.62 528 TYR A C 1
ATOM 4260 O O . TYR A 1 528 ? -2.377 -3.461 61.997 1.00 91.62 528 TYR A O 1
ATOM 4268 N N . GLU A 1 529 ? -1.269 -1.945 60.779 1.00 90.00 529 GLU A N 1
ATOM 4269 C CA . GLU A 1 529 ? -1.273 -0.899 61.815 1.00 90.00 529 GLU A CA 1
ATOM 4270 C C . GLU A 1 529 ? -2.700 -0.427 62.136 1.00 90.00 529 GLU A C 1
ATOM 4272 O O . GLU A 1 529 ? -3.047 -0.290 63.310 1.00 90.00 529 GLU A O 1
ATOM 4277 N N . THR A 1 530 ? -3.550 -0.247 61.118 1.00 89.75 530 THR A N 1
ATOM 4278 C CA . THR A 1 530 ? -4.959 0.150 61.297 1.00 89.75 530 THR A CA 1
ATOM 4279 C C . THR A 1 530 ? -5.738 -0.914 62.067 1.00 89.75 530 THR A C 1
ATOM 4281 O O . THR A 1 530 ? -6.394 -0.603 63.059 1.00 89.75 530 THR A O 1
ATOM 4284 N N . GLN A 1 531 ? -5.621 -2.180 61.666 1.00 85.31 531 GLN A N 1
ATOM 4285 C CA . GLN A 1 531 ? -6.369 -3.282 62.268 1.00 85.31 531 GLN A CA 1
ATOM 4286 C C . GLN A 1 531 ? -5.850 -3.631 63.674 1.00 85.31 531 GLN A C 1
ATOM 4288 O O . GLN A 1 531 ? -6.625 -3.946 64.574 1.00 85.31 531 GLN A O 1
ATOM 4293 N N . LYS A 1 532 ? -4.543 -3.475 63.923 1.00 90.62 532 LYS A N 1
ATOM 4294 C CA . LYS A 1 532 ? -3.945 -3.516 65.268 1.00 90.62 532 LYS A CA 1
ATOM 4295 C C . LYS A 1 532 ? -4.490 -2.401 66.169 1.00 90.62 532 LYS A C 1
ATOM 4297 O O . LYS A 1 532 ? -4.813 -2.673 67.324 1.00 90.62 532 LYS A O 1
ATOM 4302 N N . ALA A 1 533 ? -4.622 -1.173 65.662 1.00 88.00 533 ALA A N 1
ATOM 4303 C CA . ALA A 1 533 ? -5.210 -0.060 66.411 1.00 88.00 533 ALA A CA 1
ATOM 4304 C C . ALA A 1 533 ? -6.715 -0.261 66.684 1.00 88.00 533 ALA A C 1
ATOM 4306 O O . ALA A 1 533 ? -7.202 0.113 67.751 1.00 88.00 533 ALA A O 1
ATOM 4307 N N . GLU A 1 534 ? -7.441 -0.895 65.760 1.00 88.56 534 GLU A N 1
ATOM 4308 C CA . GLU A 1 534 ? -8.840 -1.299 65.936 1.00 88.56 534 GLU A CA 1
ATOM 4309 C C . GLU A 1 534 ? -8.993 -2.362 67.036 1.00 88.56 534 GLU A C 1
ATOM 4311 O O . GLU A 1 534 ? -9.735 -2.142 67.995 1.00 88.56 534 GLU A O 1
ATOM 4316 N N . TYR A 1 535 ? -8.222 -3.457 66.989 1.00 89.31 535 TYR A N 1
ATOM 4317 C CA . TYR A 1 535 ? -8.206 -4.453 68.069 1.00 89.31 535 TYR A CA 1
ATOM 4318 C C . TYR A 1 535 ? -7.812 -3.844 69.420 1.00 89.31 535 TYR A C 1
ATOM 4320 O O . TYR A 1 535 ? -8.394 -4.198 70.446 1.00 89.31 535 TYR A O 1
ATOM 4328 N N . GLN A 1 536 ? -6.856 -2.910 69.439 1.00 89.38 536 GLN A N 1
ATOM 4329 C CA . GLN A 1 536 ? -6.451 -2.242 70.673 1.00 89.38 536 GLN A CA 1
ATOM 4330 C C . GLN A 1 536 ? -7.574 -1.355 71.242 1.00 89.38 536 GLN A C 1
ATOM 4332 O O . GLN A 1 536 ? -7.841 -1.433 72.441 1.00 89.38 536 GLN A O 1
ATOM 4337 N N . ARG A 1 537 ? -8.302 -0.606 70.399 1.00 91.69 537 ARG A N 1
ATOM 4338 C CA . ARG A 1 537 ? -9.518 0.121 70.811 1.00 91.69 537 ARG A CA 1
ATOM 4339 C C . ARG A 1 537 ? -10.577 -0.804 71.401 1.00 91.69 537 ARG A C 1
ATOM 4341 O O . ARG A 1 537 ? -11.108 -0.496 72.460 1.00 91.69 537 ARG A O 1
ATOM 4348 N N . ILE A 1 538 ? -10.856 -1.933 70.750 1.00 89.00 538 ILE A N 1
ATOM 4349 C CA . ILE A 1 538 ? -11.855 -2.909 71.213 1.00 89.00 538 ILE A CA 1
ATOM 4350 C C . ILE A 1 538 ? -11.473 -3.455 72.602 1.00 89.00 538 ILE A C 1
ATOM 4352 O O . ILE A 1 538 ? -12.318 -3.560 73.490 1.00 89.00 538 ILE A O 1
ATOM 4356 N N . VAL A 1 539 ? -10.188 -3.750 72.834 1.00 88.00 539 VAL A N 1
ATOM 4357 C CA . VAL A 1 539 ? -9.682 -4.178 74.152 1.00 88.00 539 VAL A CA 1
ATOM 4358 C C . VAL A 1 539 ? -9.797 -3.067 75.206 1.00 88.00 539 VAL A C 1
ATOM 4360 O O . VAL A 1 539 ? -10.148 -3.346 76.354 1.00 88.00 539 VAL A O 1
ATOM 4363 N N . GLU A 1 540 ? -9.531 -1.812 74.840 1.00 86.12 540 GLU A N 1
ATOM 4364 C CA . GLU A 1 540 ? -9.676 -0.651 75.730 1.00 86.12 540 GLU A CA 1
ATOM 4365 C C . GLU A 1 540 ? -11.155 -0.360 76.069 1.00 86.12 540 GLU A C 1
ATOM 4367 O O . GLU A 1 540 ? -11.470 -0.066 77.223 1.00 86.12 540 GLU A O 1
ATOM 4372 N N . GLU A 1 541 ? -12.074 -0.541 75.117 1.00 88.50 541 GLU A N 1
ATOM 4373 C CA . GLU A 1 541 ? -13.527 -0.403 75.294 1.00 88.50 541 GLU A CA 1
ATOM 4374 C C . GLU A 1 541 ? -14.102 -1.471 76.240 1.00 88.50 541 GLU A C 1
ATOM 4376 O O . GLU A 1 541 ? -14.759 -1.130 77.229 1.00 88.50 541 GLU A O 1
ATOM 4381 N N . TYR A 1 542 ? -13.780 -2.756 76.029 1.00 82.94 542 TYR A N 1
ATOM 4382 C CA . TYR A 1 542 ? -14.175 -3.826 76.956 1.00 82.94 542 TYR A CA 1
ATOM 4383 C C . TYR A 1 542 ? -13.633 -3.597 78.375 1.00 82.94 542 TYR A C 1
ATOM 4385 O O . TYR A 1 542 ? -14.322 -3.871 79.362 1.00 82.94 542 TYR A O 1
ATOM 4393 N N . LYS A 1 543 ? -12.413 -3.060 78.497 1.00 82.38 543 LYS A N 1
ATOM 4394 C CA . LYS A 1 543 ? -11.795 -2.747 79.791 1.00 82.38 543 LYS A CA 1
ATOM 4395 C C . LYS A 1 543 ? -12.509 -1.595 80.509 1.00 82.38 543 LYS A C 1
ATOM 4397 O O . LYS A 1 543 ? -12.791 -1.716 81.700 1.00 82.38 543 LYS A O 1
ATOM 4402 N N . LEU A 1 544 ? -12.860 -0.526 79.790 1.00 82.69 544 LEU A N 1
ATOM 4403 C CA . LEU A 1 544 ? -13.660 0.587 80.317 1.00 82.69 544 LEU A CA 1
ATOM 4404 C C . LEU A 1 544 ? -15.063 0.133 80.749 1.00 82.69 544 LEU A C 1
ATOM 4406 O O . LEU A 1 544 ? -15.532 0.532 81.816 1.00 82.69 544 LEU A O 1
ATOM 4410 N N . SER A 1 545 ? -15.707 -0.746 79.974 1.00 79.69 545 SER A N 1
ATOM 4411 C CA . SER A 1 545 ? -17.007 -1.328 80.333 1.00 79.69 545 SER A CA 1
ATOM 4412 C C . SER A 1 545 ? -16.937 -2.121 81.646 1.00 79.69 545 SER A C 1
ATOM 4414 O O . SER A 1 545 ? -17.800 -1.963 82.511 1.00 79.69 545 SER A O 1
ATOM 4416 N N . ALA A 1 546 ? -15.885 -2.922 81.845 1.00 74.94 546 ALA A N 1
ATOM 4417 C CA . ALA A 1 546 ? -15.684 -3.674 83.084 1.00 74.94 546 ALA A CA 1
ATOM 4418 C C . ALA A 1 546 ? -15.422 -2.762 84.304 1.00 74.94 546 ALA A C 1
ATOM 4420 O O . ALA A 1 546 ? -15.934 -3.020 85.396 1.00 74.94 546 ALA A O 1
ATOM 4421 N N . GLU A 1 547 ? -14.675 -1.661 84.146 1.00 78.69 547 GLU A N 1
ATOM 4422 C CA . GLU A 1 547 ? -14.485 -0.679 85.229 1.00 78.69 547 GLU A CA 1
ATOM 4423 C C . GLU A 1 547 ? -15.779 0.093 85.561 1.00 78.69 547 GLU A C 1
ATOM 4425 O O . GLU A 1 547 ? -16.045 0.385 86.736 1.00 78.69 547 GLU A O 1
ATOM 4430 N N . ALA A 1 548 ? -16.632 0.363 84.568 1.00 75.25 548 ALA A N 1
ATOM 4431 C CA . ALA A 1 548 ? -17.960 0.942 84.778 1.00 75.25 548 ALA A CA 1
ATOM 4432 C C . ALA A 1 548 ? -18.890 -0.004 85.568 1.00 75.25 548 ALA A C 1
ATOM 4434 O O . ALA A 1 548 ? -19.560 0.422 86.511 1.00 75.25 548 ALA A O 1
ATOM 4435 N N . GLU A 1 549 ? -18.886 -1.302 85.258 1.00 82.00 549 GLU A N 1
ATOM 4436 C CA . GLU A 1 549 ? -19.667 -2.305 85.993 1.00 82.00 549 GLU A CA 1
ATOM 4437 C C . GLU A 1 549 ? -19.191 -2.443 87.453 1.00 82.00 549 GLU A C 1
ATOM 4439 O O . GLU A 1 549 ? -19.987 -2.333 88.392 1.00 82.00 549 GLU A O 1
ATOM 4444 N N . VAL A 1 550 ? -17.875 -2.560 87.673 1.00 69.25 550 VAL A N 1
ATOM 4445 C CA . VAL A 1 550 ? -17.273 -2.634 89.018 1.00 69.25 550 VAL A CA 1
ATOM 4446 C C . VAL A 1 550 ? -17.560 -1.378 89.854 1.00 69.25 550 VAL A C 1
ATOM 4448 O O . VAL A 1 550 ? -17.723 -1.474 91.075 1.00 69.25 550 VAL A O 1
ATOM 4451 N N . THR A 1 551 ? -17.642 -0.193 89.242 1.00 76.62 551 THR A N 1
ATOM 4452 C CA . THR A 1 551 ? -17.985 1.047 89.962 1.00 76.62 551 THR A CA 1
ATOM 4453 C C . THR A 1 551 ? -19.485 1.192 90.239 1.00 76.62 551 THR A C 1
ATOM 4455 O O . THR A 1 551 ? -19.844 1.735 91.288 1.00 76.62 551 THR A O 1
ATOM 4458 N N . ASN A 1 552 ? -20.362 0.642 89.394 1.00 74.44 552 ASN A N 1
ATOM 4459 C CA . ASN A 1 552 ? -21.803 0.588 89.654 1.00 74.44 552 ASN A CA 1
ATOM 4460 C C . ASN A 1 552 ? -22.152 -0.389 90.789 1.00 74.44 552 ASN A C 1
ATOM 4462 O O . ASN A 1 552 ? -22.799 0.021 91.754 1.00 74.44 552 ASN A O 1
ATOM 4466 N N . LEU A 1 553 ? -21.623 -1.618 90.774 1.00 68.31 553 LEU A N 1
ATOM 4467 C CA . LEU A 1 553 ? -21.834 -2.603 91.851 1.00 68.31 553 LEU A CA 1
ATOM 4468 C C . LEU A 1 553 ? -21.369 -2.081 93.229 1.00 68.31 553 LEU A C 1
ATOM 4470 O O . LEU A 1 553 ? -21.982 -2.360 94.264 1.00 68.31 553 LEU A O 1
ATOM 4474 N N . ARG A 1 554 ? -20.314 -1.252 93.256 1.00 63.28 554 ARG A N 1
ATOM 4475 C CA . ARG A 1 554 ? -19.855 -0.557 94.474 1.00 63.28 554 ARG A CA 1
ATOM 4476 C C . ARG A 1 554 ? -20.846 0.503 94.974 1.00 63.28 554 ARG A C 1
ATOM 4478 O O . ARG A 1 554 ? -20.976 0.652 96.187 1.00 63.28 554 ARG A O 1
ATOM 4485 N N . LYS A 1 555 ? -21.561 1.211 94.088 1.00 67.44 555 LYS A N 1
ATOM 4486 C CA . LYS A 1 555 ? -22.629 2.156 94.476 1.00 67.44 555 LYS A CA 1
ATOM 4487 C C . LYS A 1 555 ? -23.858 1.433 95.023 1.00 67.44 555 LYS A C 1
ATOM 4489 O O . LYS A 1 555 ? -24.400 1.856 96.041 1.00 67.44 555 LYS A O 1
ATOM 4494 N N . GLU A 1 556 ? -24.300 0.353 94.382 1.00 61.19 556 GLU A N 1
ATOM 4495 C CA . GLU A 1 556 ? -25.541 -0.340 94.760 1.00 61.19 556 GLU A CA 1
ATOM 4496 C C . GLU A 1 556 ? -25.496 -0.884 96.193 1.00 61.19 556 GLU A C 1
ATOM 4498 O O . GLU A 1 556 ? -26.444 -0.681 96.964 1.00 61.19 556 GLU A O 1
ATOM 4503 N N . ARG A 1 557 ? -24.352 -1.457 96.594 1.00 62.81 557 ARG A N 1
ATOM 4504 C CA . ARG A 1 557 ? -24.055 -1.846 97.982 1.00 62.81 557 ARG A CA 1
ATOM 4505 C C . ARG A 1 557 ? -24.309 -0.698 98.967 1.00 62.81 557 ARG A C 1
ATOM 4507 O O . ARG A 1 557 ? -25.021 -0.871 99.956 1.00 62.81 557 ARG A O 1
ATOM 4514 N N . GLU A 1 558 ? -23.781 0.486 98.673 1.00 54.91 558 GLU A N 1
ATOM 4515 C CA . GLU A 1 558 ? -23.903 1.677 99.521 1.00 54.91 558 GLU A CA 1
ATOM 4516 C C . GLU A 1 558 ? -25.354 2.193 99.603 1.00 54.91 558 GLU A C 1
ATOM 4518 O O . GLU A 1 558 ? -25.834 2.562 100.678 1.00 54.91 558 GLU A O 1
ATOM 4523 N N . THR A 1 559 ? -26.102 2.134 98.491 1.00 57.69 559 THR A N 1
ATOM 4524 C CA . THR A 1 559 ? -27.541 2.483 98.468 1.00 57.69 559 THR A CA 1
ATOM 4525 C C . THR A 1 559 ? -28.444 1.460 99.163 1.00 57.69 559 THR A C 1
ATOM 4527 O O . THR A 1 559 ? -29.623 1.727 99.388 1.00 57.69 559 THR A O 1
ATOM 4530 N N . THR A 1 560 ? -27.927 0.273 99.487 1.00 55.03 560 THR A N 1
ATOM 4531 C CA . THR A 1 560 ? -28.681 -0.771 100.199 1.00 55.03 560 THR A CA 1
ATOM 4532 C C . THR A 1 560 ? -28.579 -0.578 101.712 1.00 55.03 560 THR A C 1
ATOM 4534 O O . THR A 1 560 ? -29.577 -0.698 102.418 1.00 55.03 560 THR A O 1
ATOM 4537 N N . ILE A 1 561 ? -27.406 -0.160 102.204 1.00 51.53 561 ILE A N 1
ATOM 4538 C CA . ILE A 1 561 ? -27.155 0.159 103.622 1.00 51.53 561 ILE A CA 1
ATOM 4539 C C . ILE A 1 561 ? -28.023 1.337 104.108 1.00 51.53 561 ILE A C 1
ATOM 4541 O O . ILE A 1 561 ? -28.427 1.380 105.270 1.00 51.53 561 ILE A O 1
ATOM 4545 N N . THR A 1 562 ? -28.347 2.285 103.226 1.00 52.34 562 THR A N 1
ATOM 4546 C CA . THR A 1 562 ? -29.154 3.475 103.555 1.00 52.34 562 THR A CA 1
ATOM 4547 C C . THR A 1 562 ? -30.651 3.180 103.707 1.00 52.34 562 THR A C 1
ATOM 4549 O O . THR A 1 562 ? -31.278 3.722 104.617 1.00 52.34 562 THR A O 1
ATOM 4552 N N . LYS A 1 563 ? -31.222 2.283 102.890 1.00 48.25 563 LYS A N 1
ATOM 4553 C CA . LYS A 1 563 ? -32.677 2.006 102.845 1.00 48.25 563 LYS A CA 1
ATOM 4554 C C . LYS A 1 563 ? -33.253 1.428 104.146 1.00 48.25 563 LYS A C 1
ATOM 4556 O O . LYS A 1 563 ? -34.411 1.671 104.462 1.00 48.25 563 LYS A O 1
ATOM 4561 N N . VAL A 1 564 ? -32.440 0.724 104.937 1.00 51.19 564 VAL A N 1
ATOM 4562 C CA . VAL A 1 564 ? -32.856 0.064 106.197 1.00 51.19 564 VAL A CA 1
ATOM 4563 C C . VAL A 1 564 ? -33.234 1.067 107.310 1.00 51.19 564 VAL A C 1
ATOM 4565 O O . VAL A 1 564 ? -33.782 0.678 108.337 1.00 51.19 564 VAL A O 1
ATOM 4568 N N . ARG A 1 565 ? -32.966 2.372 107.143 1.00 47.69 565 ARG A N 1
ATOM 4569 C CA . ARG A 1 565 ? -33.230 3.397 108.174 1.00 47.69 565 ARG A CA 1
ATOM 4570 C C . ARG A 1 565 ? -34.601 4.081 108.117 1.00 47.69 565 ARG A C 1
ATOM 4572 O O . ARG A 1 565 ? -34.931 4.788 109.066 1.00 47.69 565 ARG A O 1
ATOM 4579 N N . GLU A 1 566 ? -35.370 3.945 107.037 1.00 50.97 566 GLU A N 1
ATOM 4580 C CA . GLU A 1 566 ? -36.398 4.952 106.695 1.00 50.97 566 GLU A CA 1
ATOM 4581 C C . GLU A 1 566 ? -37.864 4.511 106.889 1.00 50.97 566 GLU A C 1
ATOM 4583 O O . GLU A 1 566 ? -38.772 5.337 106.799 1.00 50.97 566 GLU A O 1
ATOM 4588 N N . GLU A 1 567 ? -38.126 3.245 107.231 1.00 47.47 567 GLU A N 1
ATOM 4589 C CA . GLU A 1 567 ? -39.478 2.642 107.222 1.00 47.47 567 GLU A CA 1
ATOM 4590 C C . GLU A 1 567 ? -40.480 3.205 108.260 1.00 47.47 567 GLU A C 1
ATOM 4592 O O . GLU A 1 567 ? -41.647 2.818 108.272 1.00 47.47 567 GLU A O 1
ATOM 4597 N N . SER A 1 568 ? -40.065 4.149 109.111 1.00 44.28 568 SER A N 1
ATOM 4598 C CA . SER A 1 568 ? -40.837 4.665 110.254 1.00 44.28 568 SER A CA 1
ATOM 4599 C C . SER A 1 568 ? -41.918 5.718 109.920 1.00 44.28 568 SER A C 1
ATOM 4601 O O . SER A 1 568 ? -42.611 6.165 110.834 1.00 44.28 568 SER A O 1
ATOM 4603 N N . SER A 1 569 ? -42.061 6.174 108.666 1.00 51.72 569 SER A N 1
ATOM 4604 C CA . SER A 1 569 ? -42.810 7.412 108.320 1.00 51.72 569 SER A CA 1
ATOM 4605 C C . SER A 1 569 ? -44.020 7.217 107.376 1.00 51.72 569 SER A C 1
ATOM 4607 O O . SER A 1 569 ? -44.319 8.060 106.530 1.00 51.72 569 SER A O 1
ATOM 4609 N N . GLN A 1 570 ? -44.728 6.089 107.490 1.00 54.50 570 GLN A N 1
ATOM 4610 C CA . GLN A 1 570 ? -45.577 5.573 106.401 1.00 54.50 570 GLN A CA 1
ATOM 4611 C C . GLN A 1 570 ? -46.871 6.353 106.073 1.00 54.50 570 GLN A C 1
ATOM 4613 O O . GLN A 1 570 ? -47.326 6.268 104.935 1.00 54.50 570 GLN A O 1
ATOM 4618 N N . ASP A 1 571 ? -47.460 7.146 106.978 1.00 49.97 571 ASP A N 1
ATOM 4619 C CA . ASP A 1 571 ? -48.691 7.902 106.643 1.00 49.97 571 ASP A CA 1
ATOM 4620 C C . ASP A 1 571 ? -48.424 9.265 105.976 1.00 49.97 571 ASP A C 1
ATOM 4622 O O . ASP A 1 571 ? -49.241 9.747 105.191 1.00 49.97 571 ASP A O 1
ATOM 4626 N N . ALA A 1 572 ? -47.236 9.848 106.177 1.00 52.91 572 ALA A N 1
ATOM 4627 C CA . ALA A 1 572 ? -46.768 10.963 105.346 1.00 52.91 572 ALA A CA 1
ATOM 4628 C C . ALA A 1 572 ? -46.440 10.500 103.910 1.00 52.91 572 ALA A C 1
ATOM 4630 O O . ALA A 1 572 ? -46.474 11.295 102.966 1.00 52.91 572 ALA A O 1
ATOM 4631 N N . GLU A 1 573 ? -46.149 9.207 103.735 1.00 52.72 573 GLU A N 1
ATOM 4632 C CA . GLU A 1 573 ? -45.760 8.640 102.448 1.00 52.72 573 GLU A CA 1
ATOM 4633 C C . GLU A 1 573 ? -46.935 8.548 101.462 1.00 52.72 573 GLU A C 1
ATOM 4635 O O . GLU A 1 573 ? -46.704 8.671 100.269 1.00 52.72 573 GLU A O 1
ATOM 4640 N N . ARG A 1 574 ? -48.203 8.454 101.895 1.00 56.91 574 ARG A N 1
ATOM 4641 C CA . ARG A 1 574 ? -49.358 8.405 100.965 1.00 56.91 574 ARG A CA 1
ATOM 4642 C C . ARG A 1 574 ? -49.524 9.666 100.112 1.00 56.91 574 ARG A C 1
ATOM 4644 O O . ARG A 1 574 ? -49.767 9.567 98.912 1.00 56.91 574 ARG A O 1
ATOM 4651 N N . VAL A 1 575 ? -49.373 10.851 100.709 1.00 56.81 575 VAL A N 1
ATOM 4652 C CA . VAL A 1 575 ? -49.443 12.125 99.965 1.00 56.81 575 VAL A CA 1
ATOM 4653 C C . VAL A 1 575 ? -48.183 12.323 99.122 1.00 56.81 575 VAL A C 1
ATOM 4655 O O . VAL A 1 575 ? -48.272 12.807 97.991 1.00 56.81 575 VAL A O 1
ATOM 4658 N N . ARG A 1 576 ? -47.020 11.872 99.619 1.00 56.56 576 ARG A N 1
ATOM 4659 C CA . ARG A 1 576 ? -45.798 11.820 98.809 1.00 56.56 576 ARG A CA 1
ATOM 4660 C C . ARG A 1 576 ? -45.945 10.893 97.614 1.00 56.56 576 ARG A C 1
ATOM 4662 O O . ARG A 1 576 ? -45.536 11.315 96.549 1.00 56.56 576 ARG A O 1
ATOM 4669 N N . ILE A 1 577 ? -46.531 9.701 97.742 1.00 64.38 577 ILE A N 1
ATOM 4670 C CA . ILE A 1 577 ? -46.674 8.714 96.657 1.00 64.38 577 ILE A CA 1
ATOM 4671 C C . ILE A 1 577 ? -47.342 9.344 95.434 1.00 64.38 577 ILE A C 1
ATOM 4673 O O . ILE A 1 577 ? -46.756 9.300 94.364 1.00 64.38 577 ILE A O 1
ATOM 4677 N N . LEU A 1 578 ? -48.470 10.042 95.580 1.00 62.16 578 LEU A N 1
ATOM 4678 C CA . LEU A 1 578 ? -49.143 10.664 94.429 1.00 62.16 578 LEU A CA 1
ATOM 4679 C C . LEU A 1 578 ? -48.331 11.820 93.803 1.00 62.16 578 LEU A C 1
ATOM 4681 O O . LEU A 1 578 ? -48.350 12.015 92.588 1.00 62.16 578 LEU A O 1
ATOM 4685 N N . GLN A 1 579 ? -47.571 12.578 94.603 1.00 59.97 579 GLN A N 1
ATOM 4686 C CA . GLN A 1 579 ? -46.656 13.608 94.084 1.00 59.97 579 GLN A CA 1
ATOM 4687 C C . GLN A 1 579 ? -45.386 13.006 93.452 1.00 59.97 579 GLN A C 1
ATOM 4689 O O . GLN A 1 579 ? -44.871 13.543 92.475 1.00 59.97 579 GLN A O 1
ATOM 4694 N N . LYS A 1 580 ? -44.912 11.878 93.982 1.00 64.88 580 LYS A N 1
ATOM 4695 C CA . LYS A 1 580 ? -43.755 11.074 93.566 1.00 64.88 580 LYS A CA 1
ATOM 4696 C C . LYS A 1 580 ? -44.055 10.329 92.270 1.00 64.88 580 LYS A C 1
ATOM 4698 O O . LYS A 1 580 ? -43.211 10.345 91.392 1.00 64.88 580 LYS A O 1
ATOM 4703 N N . GLU A 1 581 ? -45.262 9.796 92.104 1.00 73.25 581 GLU A N 1
ATOM 4704 C CA . GLU A 1 581 ? -45.777 9.217 90.859 1.00 73.25 581 GLU A CA 1
ATOM 4705 C C . GLU A 1 581 ? -45.907 10.284 89.769 1.00 73.25 581 GLU A C 1
ATOM 4707 O O . GLU A 1 581 ? -45.415 10.086 88.663 1.00 73.25 581 GLU A O 1
ATOM 4712 N N . ASN A 1 582 ? -46.476 11.456 90.073 1.00 73.88 582 ASN A N 1
ATOM 4713 C CA . ASN A 1 582 ? -46.562 12.549 89.100 1.00 73.88 582 ASN A CA 1
ATOM 4714 C C . ASN A 1 582 ? -45.162 13.088 88.723 1.00 73.88 582 ASN A C 1
ATOM 4716 O O . ASN A 1 582 ? -44.862 13.292 87.548 1.00 73.88 582 ASN A O 1
ATOM 4720 N N . ALA A 1 583 ? -44.251 13.216 89.695 1.00 75.38 583 ALA A N 1
ATOM 4721 C CA . ALA A 1 583 ? -42.848 13.551 89.444 1.00 75.38 583 ALA A CA 1
ATOM 4722 C C . ALA A 1 583 ? -42.091 12.445 88.682 1.00 75.38 583 ALA A C 1
ATOM 4724 O O . ALA A 1 583 ? -41.243 12.760 87.852 1.00 75.38 583 ALA A O 1
ATOM 4725 N N . GLN A 1 584 ? -42.404 11.165 88.910 1.00 75.38 584 GLN A N 1
ATOM 4726 C CA . GLN A 1 584 ? -41.868 10.026 88.157 1.00 75.38 584 GLN A CA 1
ATOM 4727 C C . GLN A 1 584 ? -42.409 9.988 86.729 1.00 75.38 584 GLN A C 1
ATOM 4729 O O . GLN A 1 584 ? -41.651 9.656 85.827 1.00 75.38 584 GLN A O 1
ATOM 4734 N N . LEU A 1 585 ? -43.669 10.359 86.492 1.00 81.19 585 LEU A N 1
ATOM 4735 C CA . LEU A 1 585 ? -44.231 10.503 85.148 1.00 81.19 585 LEU A CA 1
ATOM 4736 C C . LEU A 1 585 ? -43.602 11.689 84.408 1.00 81.19 585 LEU A C 1
ATOM 4738 O O . LEU A 1 585 ? -43.271 11.548 83.237 1.00 81.19 585 LEU A O 1
ATOM 4742 N N . LEU A 1 586 ? -43.347 12.813 85.087 1.00 83.81 586 LEU A N 1
ATOM 4743 C CA . LEU A 1 586 ? -42.596 13.949 84.535 1.00 83.81 586 LEU A CA 1
ATOM 4744 C C . LEU A 1 586 ? -41.129 13.603 84.242 1.00 83.81 586 LEU A C 1
ATOM 4746 O O . LEU A 1 586 ? -40.621 13.949 83.177 1.00 83.81 586 LEU A O 1
ATOM 4750 N N . LEU A 1 587 ? -40.456 12.886 85.147 1.00 76.88 587 LEU A N 1
ATOM 4751 C CA . LEU A 1 587 ? -39.107 12.363 84.920 1.00 76.88 587 LEU A CA 1
ATOM 4752 C C . LEU A 1 587 ? -39.090 11.363 83.768 1.00 76.88 587 LEU A C 1
ATOM 4754 O O . LEU A 1 587 ? -38.232 11.477 82.908 1.00 76.88 587 LEU A O 1
ATOM 4758 N N . LYS A 1 588 ? -40.047 10.434 83.704 1.00 85.56 588 LYS A N 1
ATOM 4759 C CA . LYS A 1 588 ? -40.121 9.418 82.649 1.00 85.56 588 LYS A CA 1
ATOM 4760 C C . LYS A 1 588 ? -40.491 10.021 81.297 1.00 85.56 588 LYS A C 1
ATOM 4762 O O . LYS A 1 588 ? -39.924 9.598 80.302 1.00 85.56 588 LYS A O 1
ATOM 4767 N N . LEU A 1 589 ? -41.351 11.043 81.255 1.00 83.19 589 LEU A N 1
ATOM 4768 C CA . LEU A 1 589 ? -41.549 11.870 80.063 1.00 83.19 589 LEU A CA 1
ATOM 4769 C C . LEU A 1 589 ? -40.246 12.552 79.656 1.00 83.19 589 LEU A C 1
ATOM 4771 O O . LEU A 1 589 ? -39.875 12.448 78.500 1.00 83.19 589 LEU A O 1
ATOM 4775 N N . LYS A 1 590 ? -39.514 13.176 80.587 1.00 86.38 590 LYS A N 1
ATOM 4776 C CA . LYS A 1 590 ? -38.233 13.826 80.277 1.00 86.38 590 LYS A CA 1
ATOM 4777 C C . LYS A 1 590 ? -37.160 12.833 79.815 1.00 86.38 590 LYS A C 1
ATOM 4779 O O . LYS A 1 590 ? -36.411 13.156 78.904 1.00 86.38 590 LYS A O 1
ATOM 4784 N N . THR A 1 591 ? -37.096 11.640 80.401 1.00 78.75 591 THR A N 1
ATOM 4785 C CA . THR A 1 591 ? -36.220 10.549 79.957 1.00 78.75 591 THR A CA 1
ATOM 4786 C C . THR A 1 591 ? -36.620 10.076 78.563 1.00 78.75 591 THR A C 1
ATOM 4788 O O . THR A 1 591 ? -35.763 10.050 77.699 1.00 78.75 591 THR A O 1
ATOM 4791 N N . LEU A 1 592 ? -37.908 9.837 78.293 1.00 85.38 592 LEU A N 1
ATOM 4792 C CA . LEU A 1 592 ? -38.405 9.509 76.949 1.00 85.38 592 LEU A CA 1
ATOM 4793 C C . LEU A 1 592 ? -38.171 10.646 75.937 1.00 85.38 592 LEU A C 1
ATOM 4795 O O . LEU A 1 592 ? -37.940 10.378 74.765 1.00 85.38 592 LEU A O 1
ATOM 4799 N N . THR A 1 593 ? -38.208 11.915 76.358 1.00 88.06 593 THR A N 1
ATOM 4800 C CA . THR A 1 593 ? -37.846 13.060 75.508 1.00 88.06 593 THR A CA 1
ATOM 4801 C C . THR A 1 593 ? -36.352 13.069 75.209 1.00 88.06 593 THR A C 1
ATOM 4803 O O . THR A 1 593 ? -35.996 13.248 74.055 1.00 88.06 593 THR A O 1
ATOM 4806 N N . LEU A 1 594 ? -35.489 12.806 76.195 1.00 83.94 594 LEU A N 1
ATOM 4807 C CA . LEU A 1 594 ? -34.041 12.685 75.990 1.00 83.94 594 LEU A CA 1
ATOM 4808 C C . LEU A 1 594 ? -33.679 11.456 75.140 1.00 83.94 594 LEU A C 1
ATOM 4810 O O . LEU A 1 594 ? -32.829 11.566 74.271 1.00 83.94 594 LEU A O 1
ATOM 4814 N N . GLU A 1 595 ? -34.356 10.320 75.323 1.00 82.88 595 GLU A N 1
ATOM 4815 C CA . GLU A 1 595 ? -34.226 9.130 74.471 1.00 82.88 595 GLU A CA 1
ATOM 4816 C C . GLU A 1 595 ? -34.686 9.426 73.034 1.00 82.88 595 GLU A C 1
ATOM 4818 O O . GLU A 1 595 ? -34.048 8.987 72.083 1.00 82.88 595 GLU A O 1
ATOM 4823 N N . LEU A 1 596 ? -35.755 10.210 72.842 1.00 83.94 596 LEU A N 1
ATOM 4824 C CA . LEU A 1 596 ? -36.188 10.660 71.515 1.00 83.94 596 LEU A CA 1
ATOM 4825 C C . LEU A 1 596 ? -35.219 11.676 70.896 1.00 83.94 596 LEU A C 1
ATOM 4827 O O . LEU A 1 596 ? -34.927 11.562 69.710 1.00 83.94 596 LEU A O 1
ATOM 4831 N N . GLU A 1 597 ? -34.705 12.638 71.663 1.00 87.31 597 GLU A N 1
ATOM 4832 C CA . GLU A 1 597 ? -33.673 13.592 71.229 1.00 87.31 597 GLU A CA 1
ATOM 4833 C C . GLU A 1 597 ? -32.371 12.863 70.864 1.00 87.31 597 GLU A C 1
ATOM 4835 O O . GLU A 1 597 ? -31.767 13.170 69.838 1.00 87.31 597 GLU A O 1
ATOM 4840 N N . GLU A 1 598 ? -31.984 11.838 71.627 1.00 85.00 598 GLU A N 1
ATOM 4841 C CA . GLU A 1 598 ? -30.836 10.984 71.328 1.00 85.00 598 GLU A CA 1
ATOM 4842 C C . GLU A 1 598 ? -31.085 10.123 70.082 1.00 85.00 598 GLU A C 1
ATOM 4844 O O . GLU A 1 598 ? -30.244 10.106 69.191 1.00 85.00 598 GLU A O 1
ATOM 4849 N N . ILE A 1 599 ? -32.249 9.480 69.938 1.00 85.31 599 ILE A N 1
ATOM 4850 C CA . ILE A 1 599 ? -32.620 8.740 68.717 1.00 85.31 599 ILE A CA 1
ATOM 4851 C C . ILE A 1 599 ? -32.668 9.677 67.498 1.00 85.31 599 ILE A C 1
ATOM 4853 O O . ILE A 1 599 ? -32.281 9.273 66.399 1.00 85.31 599 ILE A O 1
ATOM 4857 N N . HIS A 1 600 ? -33.097 10.930 67.665 1.00 88.00 600 HIS A N 1
ATOM 4858 C CA . HIS A 1 600 ? -33.038 11.944 66.614 1.00 88.00 600 HIS A CA 1
ATOM 4859 C C . HIS A 1 600 ? -31.592 12.314 66.263 1.00 88.00 600 HIS A C 1
ATOM 4861 O O . HIS A 1 600 ? -31.247 12.270 65.085 1.00 88.00 600 HIS A O 1
ATOM 4867 N N . ALA A 1 601 ? -30.730 12.588 67.245 1.00 87.69 601 ALA A N 1
ATOM 4868 C CA . ALA A 1 601 ? -29.316 12.892 67.020 1.00 87.69 601 ALA A CA 1
ATOM 4869 C C . ALA A 1 601 ? -28.538 11.698 66.432 1.00 87.69 601 ALA A C 1
ATOM 4871 O O . ALA A 1 601 ? -27.692 11.877 65.557 1.00 87.69 601 ALA A O 1
ATOM 4872 N N . GLN A 1 602 ? -28.852 10.466 66.846 1.00 86.69 602 GLN A N 1
ATOM 4873 C CA . GLN A 1 602 ? -28.305 9.235 66.272 1.00 86.69 602 GLN A CA 1
ATOM 4874 C C . GLN A 1 602 ? -28.772 9.044 64.820 1.00 86.69 602 GLN A C 1
ATOM 4876 O O . GLN A 1 602 ? -27.947 8.724 63.966 1.00 86.69 602 GLN A O 1
ATOM 4881 N N . ARG A 1 603 ? -30.052 9.301 64.502 1.00 86.56 603 ARG A N 1
ATOM 4882 C CA . ARG A 1 603 ? -30.552 9.305 63.112 1.00 86.56 603 ARG A CA 1
ATOM 4883 C C . ARG A 1 603 ? -29.915 10.398 62.262 1.00 86.56 603 ARG A C 1
ATOM 4885 O O . ARG A 1 603 ? -29.617 10.148 61.102 1.00 86.56 603 ARG A O 1
ATOM 4892 N N . GLU A 1 604 ? -29.713 11.591 62.809 1.00 88.44 604 GLU A N 1
ATOM 4893 C CA . GLU A 1 604 ? -29.101 12.712 62.092 1.00 88.44 604 GLU A CA 1
ATOM 4894 C C . GLU A 1 604 ? -27.611 12.437 61.829 1.00 88.44 604 GLU A C 1
ATOM 4896 O O . GLU A 1 604 ? -27.145 12.589 60.702 1.00 88.44 604 GLU A O 1
ATOM 4901 N N . LYS A 1 605 ? -26.892 11.879 62.815 1.00 88.81 605 LYS A N 1
ATOM 4902 C CA . LYS A 1 605 ? -25.532 11.340 62.656 1.00 88.81 605 LYS A CA 1
ATOM 4903 C C . LYS A 1 605 ? -25.469 10.242 61.589 1.00 88.81 605 LYS A C 1
ATOM 4905 O O . LYS A 1 605 ? -24.624 10.323 60.703 1.00 88.81 605 LYS A O 1
ATOM 4910 N N . GLN A 1 606 ? -26.370 9.257 61.631 1.00 85.12 606 GLN A N 1
ATOM 4911 C CA . GLN A 1 606 ? -26.470 8.211 60.604 1.00 85.12 606 GLN A CA 1
ATOM 4912 C C . GLN A 1 606 ? -26.807 8.794 59.224 1.00 85.12 606 GLN A C 1
ATOM 4914 O O . GLN A 1 606 ? -26.295 8.304 58.220 1.00 85.12 606 GLN A O 1
ATOM 4919 N N . GLY A 1 607 ? -27.609 9.860 59.164 1.00 88.25 607 GLY A N 1
ATOM 4920 C CA . GLY A 1 607 ? -27.867 10.644 57.958 1.00 88.25 607 GLY A CA 1
ATOM 4921 C C . GLY A 1 607 ? -26.584 11.250 57.396 1.00 88.25 607 GLY A C 1
ATOM 4922 O O . GLY A 1 607 ? -26.223 10.949 56.264 1.00 88.25 607 GLY A O 1
ATOM 4923 N N . PHE A 1 608 ? -25.829 12.002 58.203 1.00 89.00 608 PHE A N 1
ATOM 4924 C CA . PHE A 1 608 ? -24.541 12.575 57.793 1.00 89.00 608 PHE A CA 1
ATOM 4925 C C . PHE A 1 608 ? -23.498 11.513 57.408 1.00 89.00 608 PHE A C 1
ATOM 4927 O O . PHE A 1 608 ? -22.719 11.729 56.479 1.00 89.00 608 PHE A O 1
ATOM 4934 N N . GLU A 1 609 ? -23.474 10.363 58.084 1.00 88.00 609 GLU A N 1
ATOM 4935 C CA . GLU A 1 609 ? -22.602 9.236 57.732 1.00 88.00 609 GLU A CA 1
ATOM 4936 C C . GLU A 1 609 ? -23.019 8.613 56.390 1.00 88.00 609 GLU A C 1
ATOM 4938 O O . GLU A 1 609 ? -22.166 8.409 55.526 1.00 88.00 609 GLU A O 1
ATOM 4943 N N . THR A 1 610 ? -24.321 8.416 56.158 1.00 86.94 610 THR A N 1
ATOM 4944 C CA . THR A 1 610 ? -24.873 7.904 54.890 1.00 86.94 610 THR A CA 1
ATOM 4945 C C . THR A 1 610 ? -24.642 8.879 53.735 1.00 86.94 610 THR A C 1
ATOM 4947 O O . THR A 1 610 ? -24.187 8.462 52.669 1.00 86.94 610 THR A O 1
ATOM 4950 N N . ASP A 1 611 ? -24.869 10.178 53.937 1.00 90.25 611 ASP A N 1
ATOM 4951 C CA . ASP A 1 611 ? -24.603 11.230 52.951 1.00 90.25 611 ASP A CA 1
ATOM 4952 C C . ASP A 1 611 ? -23.109 11.332 52.631 1.00 90.25 611 ASP A C 1
ATOM 4954 O O . ASP A 1 611 ? -22.727 11.479 51.468 1.00 90.25 611 ASP A O 1
ATOM 4958 N N . ASN A 1 612 ? -22.232 11.217 53.634 1.00 92.00 612 ASN A N 1
ATOM 4959 C CA . ASN A 1 612 ? -20.791 11.255 53.407 1.00 92.00 612 ASN A CA 1
ATOM 4960 C C . ASN A 1 612 ? -20.295 10.005 52.662 1.00 92.00 612 ASN A C 1
ATOM 4962 O O . ASN A 1 612 ? -19.508 10.148 51.726 1.00 92.00 612 ASN A O 1
ATOM 4966 N N . ILE A 1 613 ? -20.789 8.809 53.007 1.00 90.81 613 ILE A N 1
ATOM 4967 C CA . ILE A 1 613 ? -20.525 7.566 52.260 1.00 90.81 613 ILE A CA 1
ATOM 4968 C C . ILE A 1 613 ? -21.013 7.711 50.814 1.00 90.81 613 ILE A C 1
ATOM 4970 O O . ILE A 1 613 ? -20.234 7.505 49.886 1.00 90.81 613 ILE A O 1
ATOM 4974 N N . THR A 1 614 ? -22.254 8.158 50.613 1.00 88.88 614 THR A N 1
ATOM 4975 C CA . THR A 1 614 ? -22.855 8.369 49.286 1.00 88.88 614 THR A CA 1
ATOM 4976 C C . THR A 1 614 ? -22.064 9.394 48.469 1.00 88.88 614 THR A C 1
ATOM 4978 O O . THR A 1 614 ? -21.825 9.201 47.279 1.00 88.88 614 THR A O 1
ATOM 4981 N N . ARG A 1 615 ? -21.576 10.472 49.095 1.00 92.88 615 ARG A N 1
ATOM 4982 C CA . ARG A 1 615 ? -20.728 11.485 48.449 1.00 92.88 615 ARG A CA 1
ATOM 4983 C C . ARG A 1 615 ? -19.344 10.944 48.077 1.00 92.88 615 ARG A C 1
ATOM 4985 O O . ARG A 1 615 ? -18.843 11.286 47.008 1.00 92.88 615 ARG A O 1
ATOM 4992 N N . VAL A 1 616 ? -18.732 10.104 48.916 1.00 91.00 616 VAL A N 1
ATOM 4993 C CA . VAL A 1 616 ? -17.453 9.435 48.610 1.00 91.00 616 VAL A CA 1
ATOM 4994 C C . VAL A 1 616 ? -17.630 8.423 47.476 1.00 91.00 616 VAL A C 1
ATOM 4996 O O . VAL A 1 616 ? -16.855 8.456 46.523 1.00 91.00 616 VAL A O 1
ATOM 4999 N N . GLN A 1 617 ? -18.685 7.607 47.513 1.00 90.12 617 GLN A N 1
ATOM 5000 C CA . GLN A 1 617 ? -19.028 6.664 46.445 1.00 90.12 617 GLN A CA 1
ATOM 5001 C C . GLN A 1 617 ? -19.303 7.390 45.122 1.00 90.12 617 GLN A C 1
ATOM 5003 O O . GLN A 1 617 ? -18.700 7.050 44.110 1.00 90.12 617 GLN A O 1
ATOM 5008 N N . ASN A 1 618 ? -20.116 8.451 45.119 1.00 90.81 618 ASN A N 1
ATOM 5009 C CA . ASN A 1 618 ? -20.362 9.265 43.923 1.00 90.81 618 ASN A CA 1
ATOM 5010 C C . ASN A 1 618 ? -19.077 9.910 43.379 1.00 90.81 618 ASN A C 1
ATOM 5012 O O . ASN A 1 618 ? -18.897 9.990 42.162 1.00 90.81 618 ASN A O 1
ATOM 5016 N N . LYS A 1 619 ? -18.155 10.333 44.255 1.00 92.81 619 LYS A N 1
ATOM 5017 C CA . LYS A 1 619 ? -16.838 10.839 43.848 1.00 92.81 619 LYS A CA 1
ATOM 5018 C C . LYS A 1 619 ? -15.998 9.738 43.190 1.00 92.81 619 LYS A C 1
ATOM 5020 O O . LYS A 1 619 ? -15.515 9.958 42.086 1.00 92.81 619 LYS A O 1
ATOM 5025 N N . GLN A 1 620 ? -15.909 8.550 43.791 1.00 91.75 620 GLN A N 1
ATOM 5026 C CA . GLN A 1 620 ? -15.210 7.395 43.209 1.00 91.75 620 GLN A CA 1
ATOM 5027 C C . GLN A 1 620 ? -15.832 6.946 41.877 1.00 91.75 620 GLN A C 1
ATOM 5029 O O . GLN A 1 620 ? -15.104 6.700 40.923 1.00 91.75 620 GLN A O 1
ATOM 5034 N N . ILE A 1 621 ? -17.163 6.905 41.766 1.00 90.06 621 ILE A N 1
ATOM 5035 C CA . ILE A 1 621 ? -17.883 6.596 40.519 1.00 90.06 621 ILE A CA 1
ATOM 5036 C C . ILE A 1 621 ? -17.573 7.640 39.438 1.00 90.06 621 ILE A C 1
ATOM 5038 O O . ILE A 1 621 ? -17.377 7.280 38.277 1.00 90.06 621 ILE A O 1
ATOM 5042 N N . THR A 1 622 ? -17.480 8.923 39.802 1.00 91.38 622 THR A N 1
ATOM 5043 C CA . THR A 1 622 ? -17.115 10.007 38.874 1.00 91.38 622 THR A CA 1
ATOM 5044 C C . THR A 1 622 ? -15.657 9.893 38.423 1.00 91.38 622 THR A C 1
ATOM 5046 O O . THR A 1 622 ? -15.374 10.023 37.234 1.00 91.38 622 THR A O 1
ATOM 5049 N N . GLU A 1 623 ? -14.739 9.604 39.349 1.00 91.75 623 GLU A N 1
ATOM 5050 C CA . GLU A 1 623 ? -13.312 9.404 39.070 1.00 91.75 623 GLU A CA 1
ATOM 5051 C C . GLU A 1 623 ? -13.098 8.186 38.160 1.00 91.75 623 GLU A C 1
ATOM 5053 O O . GLU A 1 623 ? -12.505 8.328 37.093 1.00 91.75 623 GLU A O 1
ATOM 5058 N N . LEU A 1 624 ? -13.692 7.033 38.488 1.00 91.50 624 LEU A N 1
ATOM 5059 C CA . LEU A 1 624 ? -13.661 5.831 37.648 1.00 91.50 624 LEU A CA 1
ATOM 5060 C C . LEU A 1 624 ? -14.309 6.063 36.275 1.00 91.50 624 LEU A C 1
ATOM 5062 O O . LEU A 1 624 ? -13.760 5.626 35.269 1.00 91.50 624 LEU A O 1
ATOM 5066 N N . SER A 1 625 ? -15.424 6.799 36.196 1.00 90.69 625 SER A N 1
ATOM 5067 C CA . SER A 1 625 ? -16.052 7.155 34.911 1.00 90.69 625 SER A CA 1
ATOM 5068 C C . SER A 1 625 ? -15.159 8.051 34.046 1.00 90.69 625 SER A C 1
ATOM 5070 O O . SER A 1 625 ? -15.189 7.948 32.820 1.00 90.69 625 SER A O 1
ATOM 5072 N N . ALA A 1 626 ? -14.359 8.929 34.659 1.00 90.00 626 ALA A N 1
ATOM 5073 C CA . ALA A 1 626 ? -13.372 9.736 33.949 1.00 90.00 626 ALA A CA 1
ATOM 5074 C C . ALA A 1 626 ? -12.178 8.885 33.481 1.00 90.00 626 ALA A C 1
ATOM 5076 O O . ALA A 1 626 ? -11.746 9.034 32.339 1.00 90.00 626 ALA A O 1
ATOM 5077 N N . THR A 1 627 ? -11.692 7.953 34.310 1.00 93.25 627 THR A N 1
ATOM 5078 C CA . THR A 1 627 ? -10.633 7.002 33.933 1.00 93.25 627 THR A CA 1
ATOM 5079 C C . THR A 1 627 ? -11.076 6.079 32.796 1.00 93.25 627 THR A C 1
ATOM 5081 O O . THR A 1 627 ? -10.328 5.908 31.839 1.00 93.25 627 THR A O 1
ATOM 5084 N N . ILE A 1 628 ? -12.301 5.544 32.849 1.00 90.62 628 ILE A N 1
ATOM 5085 C CA . ILE A 1 628 ? -12.883 4.725 31.774 1.00 90.62 628 ILE A CA 1
ATOM 5086 C C . ILE A 1 628 ? -12.917 5.525 30.471 1.00 90.62 628 ILE A C 1
ATOM 5088 O O . ILE A 1 628 ? -12.372 5.061 29.478 1.00 90.62 628 ILE A O 1
ATOM 5092 N N . LYS A 1 629 ? -13.444 6.757 30.476 1.00 91.31 629 LYS A N 1
ATOM 5093 C CA . LYS A 1 629 ? -13.477 7.599 29.267 1.00 91.31 629 LYS A CA 1
ATOM 5094 C C . LYS A 1 629 ? -12.090 7.924 28.713 1.00 91.31 629 LYS A C 1
ATOM 5096 O O . LYS A 1 629 ? -11.926 7.950 27.497 1.00 91.31 629 LYS A O 1
ATOM 5101 N N . ALA A 1 630 ? -11.095 8.147 29.573 1.00 88.00 630 ALA A N 1
ATOM 5102 C CA . ALA A 1 630 ? -9.715 8.343 29.135 1.00 88.00 630 ALA A CA 1
ATOM 5103 C C . ALA A 1 630 ? -9.181 7.089 28.417 1.00 88.00 630 ALA A C 1
ATOM 5105 O O . ALA A 1 630 ? -8.728 7.187 27.276 1.00 88.00 630 ALA A O 1
ATOM 5106 N N . LEU A 1 631 ? -9.339 5.910 29.031 1.00 89.62 631 LEU A N 1
ATOM 5107 C CA . LEU A 1 631 ? -8.947 4.620 28.452 1.00 89.62 631 LEU A CA 1
ATOM 5108 C C . LEU A 1 631 ? -9.732 4.281 27.173 1.00 89.62 631 LEU A C 1
ATOM 5110 O O . LEU A 1 631 ? -9.173 3.693 26.253 1.00 89.62 631 LEU A O 1
ATOM 5114 N N . GLU A 1 632 ? -11.002 4.678 27.062 1.00 87.69 632 GLU A N 1
ATOM 5115 C CA . GLU A 1 632 ? -11.785 4.551 25.827 1.00 87.69 632 GLU A CA 1
ATOM 5116 C C . GLU A 1 632 ? -11.227 5.438 24.708 1.00 87.69 632 GLU A C 1
ATOM 5118 O O . GLU A 1 632 ? -11.079 4.964 23.582 1.00 87.69 632 GLU A O 1
ATOM 5123 N N . THR A 1 633 ? -10.859 6.693 24.998 1.00 90.38 633 THR A N 1
ATOM 5124 C CA . THR A 1 633 ? -10.219 7.569 23.997 1.00 90.38 633 THR A CA 1
ATOM 5125 C C . THR A 1 633 ? -8.816 7.101 23.607 1.00 90.38 633 THR A C 1
ATOM 5127 O O . THR A 1 633 ? -8.440 7.211 22.441 1.00 90.38 633 THR A O 1
ATOM 5130 N N . GLU A 1 634 ? -8.057 6.525 24.542 1.00 89.31 634 GLU A N 1
ATOM 5131 C CA . GLU A 1 634 ? -6.749 5.924 24.272 1.00 89.31 634 GLU A CA 1
ATOM 5132 C C . GLU A 1 634 ? -6.885 4.655 23.419 1.00 89.31 634 GLU A C 1
ATOM 5134 O O . GLU A 1 634 ? -6.212 4.533 22.397 1.00 89.31 634 GLU A O 1
ATOM 5139 N N . ARG A 1 635 ? -7.830 3.764 23.753 1.00 92.25 635 ARG A N 1
ATOM 5140 C CA . ARG A 1 635 ? -8.182 2.585 22.948 1.00 92.25 635 ARG A CA 1
ATOM 5141 C C . ARG A 1 635 ? -8.572 2.976 21.526 1.00 92.25 635 ARG A C 1
ATOM 5143 O O . ARG A 1 635 ? -8.090 2.360 20.581 1.00 92.25 635 ARG A O 1
ATOM 5150 N N . GLU A 1 636 ? -9.430 3.981 21.352 1.00 91.31 636 GLU A N 1
ATOM 5151 C CA . GLU A 1 636 ? -9.864 4.390 20.013 1.00 91.31 636 GLU A CA 1
ATOM 5152 C C . GLU A 1 636 ? -8.735 5.083 19.230 1.00 91.31 636 GLU A C 1
ATOM 5154 O O . GLU A 1 636 ? -8.631 4.881 18.022 1.00 91.31 636 GLU A O 1
ATOM 5159 N N . SER A 1 637 ? -7.834 5.814 19.898 1.00 89.38 637 SER A N 1
ATOM 5160 C CA . SER A 1 637 ? -6.601 6.350 19.296 1.00 89.38 637 SER A CA 1
ATOM 5161 C C . SER A 1 637 ? -5.661 5.233 18.822 1.00 89.38 637 SER A C 1
ATOM 5163 O O . SER A 1 637 ? -5.238 5.226 17.665 1.00 89.38 637 SER A O 1
ATOM 5165 N N . LEU A 1 638 ? -5.395 4.236 19.674 1.00 88.69 638 LEU A N 1
ATOM 5166 C CA . LEU A 1 638 ? -4.595 3.055 19.330 1.00 88.69 638 LEU A CA 1
ATOM 5167 C C . LEU A 1 638 ? -5.238 2.243 18.197 1.00 88.69 638 LEU A C 1
ATOM 5169 O O . LEU A 1 638 ? -4.530 1.752 17.321 1.00 88.69 638 LEU A O 1
ATOM 5173 N N . ARG A 1 639 ? -6.572 2.160 18.156 1.00 91.06 639 ARG A N 1
ATOM 5174 C CA . ARG A 1 639 ? -7.313 1.547 17.048 1.00 91.06 639 ARG A CA 1
ATOM 5175 C C . ARG A 1 639 ? -7.093 2.295 15.734 1.00 91.06 639 ARG A C 1
ATOM 5177 O O . ARG A 1 639 ? -6.726 1.664 14.755 1.00 91.06 639 ARG A O 1
ATOM 5184 N N . HIS A 1 640 ? -7.204 3.626 15.721 1.00 91.50 640 HIS A N 1
ATOM 5185 C CA . HIS A 1 640 ? -6.918 4.424 14.521 1.00 91.50 640 HIS A CA 1
ATOM 5186 C C . HIS A 1 640 ? -5.459 4.271 14.050 1.00 91.50 640 HIS A C 1
ATOM 5188 O O . HIS A 1 640 ? -5.206 4.266 12.845 1.00 91.50 640 HIS A O 1
ATOM 5194 N N . GLN A 1 641 ? -4.501 4.111 14.972 1.00 90.06 641 GLN A N 1
ATOM 5195 C CA . GLN A 1 641 ? -3.104 3.802 14.637 1.00 90.06 641 GLN A CA 1
ATOM 5196 C C . GLN A 1 641 ? -2.949 2.390 14.050 1.00 90.06 641 GLN A C 1
ATOM 5198 O O . GLN A 1 641 ? -2.213 2.208 13.084 1.00 90.06 641 GLN A O 1
ATOM 5203 N N . LEU A 1 642 ? -3.667 1.398 14.581 1.00 88.00 642 LEU A N 1
ATOM 5204 C CA . LEU A 1 642 ? -3.660 0.024 14.076 1.00 88.00 642 LEU A CA 1
ATOM 5205 C C . LEU A 1 642 ? -4.313 -0.062 12.685 1.00 88.00 642 LEU A C 1
ATOM 5207 O O . LEU A 1 642 ? -3.724 -0.639 11.773 1.00 88.00 642 LEU A O 1
ATOM 5211 N N . ASP A 1 643 ? -5.451 0.604 12.480 1.00 91.12 643 ASP A N 1
ATOM 5212 C CA . ASP A 1 643 ? -6.129 0.735 11.183 1.00 91.12 643 ASP A CA 1
ATOM 5213 C C . ASP A 1 643 ? -5.266 1.499 10.158 1.00 91.12 643 ASP A C 1
ATOM 5215 O O . ASP A 1 643 ? -5.381 1.279 8.951 1.00 91.12 643 ASP A O 1
ATOM 5219 N N . GLN A 1 644 ? -4.405 2.420 10.611 1.00 91.88 644 GLN A N 1
ATOM 5220 C CA . GLN A 1 644 ? -3.408 3.100 9.776 1.00 91.88 644 GLN A CA 1
ATOM 5221 C C . GLN A 1 644 ? -2.283 2.145 9.374 1.00 91.88 644 GLN A C 1
ATOM 5223 O O . GLN A 1 644 ? -2.048 1.968 8.182 1.00 91.88 644 GLN A O 1
ATOM 5228 N N . LEU A 1 645 ? -1.669 1.452 10.337 1.00 88.88 645 LEU A N 1
ATOM 5229 C CA . LEU A 1 645 ? -0.617 0.466 10.077 1.00 88.88 645 LEU A CA 1
ATOM 5230 C C . LEU A 1 645 ? -1.101 -0.690 9.187 1.00 88.88 645 LEU A C 1
ATOM 5232 O O . LEU A 1 645 ? -0.340 -1.158 8.345 1.00 88.88 645 LEU A O 1
ATOM 5236 N N . GLN A 1 646 ? -2.361 -1.120 9.304 1.00 90.44 646 GLN A N 1
ATOM 5237 C CA . GLN A 1 646 ? -2.955 -2.106 8.393 1.00 90.44 646 GLN A CA 1
ATOM 5238 C C . GLN A 1 646 ? -3.102 -1.574 6.961 1.00 90.44 646 GLN A C 1
ATOM 5240 O O . GLN A 1 646 ? -2.808 -2.300 6.011 1.00 90.44 646 GLN A O 1
ATOM 5245 N N . ARG A 1 647 ? -3.513 -0.310 6.781 1.00 92.75 647 ARG A N 1
ATOM 5246 C CA . ARG A 1 647 ? -3.592 0.323 5.452 1.00 92.75 647 ARG A CA 1
ATOM 5247 C C . ARG A 1 647 ? -2.209 0.533 4.837 1.00 92.75 647 ARG A C 1
ATOM 5249 O O . ARG A 1 647 ? -2.031 0.250 3.656 1.00 92.75 647 ARG A O 1
ATOM 5256 N N . ASP A 1 648 ? -1.224 0.939 5.631 1.00 88.44 648 ASP A N 1
ATOM 5257 C CA . ASP A 1 648 ? 0.158 1.105 5.173 1.00 88.44 648 ASP A CA 1
ATOM 5258 C C . ASP A 1 648 ? 0.807 -0.250 4.834 1.00 88.44 648 ASP A C 1
ATOM 5260 O O . ASP A 1 648 ? 1.492 -0.374 3.816 1.00 88.44 648 ASP A O 1
ATOM 5264 N N . LEU A 1 649 ? 0.517 -1.304 5.606 1.00 90.19 649 LEU A N 1
ATOM 5265 C CA . LEU A 1 649 ? 0.918 -2.679 5.294 1.00 90.19 649 LEU A CA 1
ATOM 5266 C C . LEU A 1 649 ? 0.267 -3.182 3.996 1.00 90.19 649 LEU A C 1
ATOM 5268 O O . LEU A 1 649 ? 0.957 -3.778 3.171 1.00 90.19 649 LEU A O 1
ATOM 5272 N N . ALA A 1 650 ? -1.022 -2.905 3.772 1.00 90.69 650 ALA A N 1
ATOM 5273 C CA . ALA A 1 650 ? -1.713 -3.264 2.533 1.00 90.69 650 ALA A CA 1
ATOM 5274 C C . ALA A 1 650 ? -1.113 -2.546 1.309 1.00 90.69 650 ALA A C 1
ATOM 5276 O O . ALA A 1 650 ? -0.808 -3.193 0.311 1.00 90.69 650 ALA A O 1
ATOM 5277 N N . LEU A 1 651 ? -0.836 -1.239 1.409 1.00 92.81 651 LEU A N 1
ATOM 5278 C CA . LEU A 1 651 ? -0.146 -0.468 0.363 1.00 92.81 651 LEU A CA 1
ATOM 5279 C C . LEU A 1 651 ? 1.288 -0.973 0.113 1.00 92.81 651 LEU A C 1
ATOM 5281 O O . LEU A 1 651 ? 1.757 -0.994 -1.030 1.00 92.81 651 LEU A O 1
ATOM 5285 N N . THR A 1 652 ? 1.979 -1.423 1.162 1.00 86.50 652 THR A N 1
ATOM 5286 C CA . THR A 1 652 ? 3.306 -2.053 1.051 1.00 86.50 652 THR A CA 1
ATOM 5287 C C . THR A 1 652 ? 3.215 -3.422 0.362 1.00 86.50 652 THR A C 1
ATOM 5289 O O . THR A 1 652 ? 4.053 -3.749 -0.475 1.00 86.50 652 THR A O 1
ATOM 5292 N N . GLY A 1 653 ? 2.157 -4.194 0.629 1.00 89.69 653 GLY A N 1
ATOM 5293 C CA . GLY A 1 653 ? 1.846 -5.440 -0.076 1.00 89.69 653 GLY A CA 1
ATOM 5294 C C . GLY A 1 653 ? 1.533 -5.214 -1.557 1.00 89.69 653 GLY A C 1
ATOM 5295 O O . GLY A 1 653 ? 2.132 -5.856 -2.416 1.00 89.69 653 GLY A O 1
ATOM 5296 N N . ASP A 1 654 ? 0.673 -4.249 -1.883 1.00 92.81 654 ASP A N 1
ATOM 5297 C CA . ASP A 1 654 ? 0.336 -3.882 -3.265 1.00 92.81 654 ASP A CA 1
ATOM 5298 C C . ASP A 1 654 ? 1.552 -3.403 -4.067 1.00 92.81 654 ASP A C 1
ATOM 5300 O O . ASP A 1 654 ? 1.691 -3.728 -5.249 1.00 92.81 654 ASP A O 1
ATOM 5304 N N . THR A 1 655 ? 2.444 -2.625 -3.449 1.00 91.31 655 THR A N 1
ATOM 5305 C CA . THR A 1 655 ? 3.685 -2.177 -4.099 1.00 91.31 655 THR A CA 1
ATOM 5306 C C . THR A 1 655 ? 4.695 -3.314 -4.242 1.00 91.31 655 THR A C 1
ATOM 5308 O O . THR A 1 655 ? 5.284 -3.447 -5.314 1.00 91.31 655 THR A O 1
ATOM 5311 N N . HIS A 1 656 ? 4.828 -4.198 -3.249 1.00 91.38 656 HIS A N 1
ATOM 5312 C CA . HIS A 1 656 ? 5.628 -5.421 -3.367 1.00 91.38 656 HIS A CA 1
ATOM 5313 C C . HIS A 1 656 ? 5.110 -6.344 -4.485 1.00 91.38 656 HIS A C 1
ATOM 5315 O O . HIS A 1 656 ? 5.900 -6.819 -5.302 1.00 91.38 656 HIS A O 1
ATOM 5321 N N . ASN A 1 657 ? 3.792 -6.528 -4.596 1.00 90.50 657 ASN A N 1
ATOM 5322 C CA . ASN A 1 657 ? 3.154 -7.315 -5.655 1.00 90.50 657 ASN A CA 1
ATOM 5323 C C . ASN A 1 657 ? 3.397 -6.705 -7.047 1.00 90.50 657 ASN A C 1
ATOM 5325 O O . ASN A 1 657 ? 3.734 -7.430 -7.982 1.00 90.50 657 ASN A O 1
ATOM 5329 N N . LYS A 1 658 ? 3.299 -5.374 -7.189 1.00 92.94 658 LYS A N 1
ATOM 5330 C CA . LYS A 1 658 ? 3.613 -4.660 -8.444 1.00 92.94 658 LYS A CA 1
ATOM 5331 C C . LYS A 1 658 ? 5.083 -4.813 -8.842 1.00 92.94 658 LYS A C 1
ATOM 5333 O O . LYS A 1 658 ? 5.359 -5.149 -9.991 1.00 92.94 658 LYS A O 1
ATOM 5338 N N . LEU A 1 659 ? 6.011 -4.634 -7.900 1.00 87.88 659 LEU A N 1
ATOM 5339 C CA . LEU A 1 659 ? 7.447 -4.834 -8.135 1.00 87.88 659 LEU A CA 1
ATOM 5340 C C . LEU A 1 659 ? 7.763 -6.293 -8.500 1.00 87.88 659 LEU A C 1
ATOM 5342 O O . LEU A 1 659 ? 8.540 -6.543 -9.413 1.00 87.88 659 LEU A O 1
ATOM 5346 N N . THR A 1 660 ? 7.112 -7.257 -7.850 1.00 89.69 660 THR A N 1
ATOM 5347 C CA . THR A 1 660 ? 7.254 -8.692 -8.150 1.00 89.69 660 THR A CA 1
ATOM 5348 C C . THR A 1 660 ? 6.702 -9.038 -9.537 1.00 89.69 660 THR A C 1
ATOM 5350 O O . THR A 1 660 ? 7.306 -9.823 -10.263 1.00 89.69 660 THR A O 1
ATOM 5353 N N . GLY A 1 661 ? 5.595 -8.414 -9.953 1.00 90.69 661 GLY A N 1
ATOM 5354 C CA . GLY A 1 661 ? 5.087 -8.500 -11.325 1.00 90.69 661 GLY A CA 1
ATOM 5355 C C . GLY A 1 661 ? 6.099 -7.977 -12.348 1.00 90.69 661 GLY A C 1
ATOM 5356 O O . GLY A 1 661 ? 6.441 -8.692 -13.287 1.00 90.69 661 GLY A O 1
ATOM 5357 N N . GLN A 1 662 ? 6.650 -6.782 -12.112 1.00 92.81 662 GLN A N 1
ATOM 5358 C CA . GLN A 1 662 ? 7.687 -6.184 -12.963 1.00 92.81 662 GLN A CA 1
ATOM 5359 C C . GLN A 1 662 ? 8.964 -7.036 -13.026 1.00 92.81 662 GLN A C 1
ATOM 5361 O O . GLN A 1 662 ? 9.560 -7.152 -14.094 1.00 92.81 662 GLN A O 1
ATOM 5366 N N . ILE A 1 663 ? 9.370 -7.673 -11.922 1.00 89.81 663 ILE A N 1
ATOM 5367 C CA . ILE A 1 663 ? 10.498 -8.616 -11.902 1.00 89.81 663 ILE A CA 1
ATOM 5368 C C . ILE A 1 663 ? 10.209 -9.808 -12.822 1.00 89.81 663 ILE A C 1
ATOM 5370 O O . ILE A 1 663 ? 11.011 -10.073 -13.713 1.00 89.81 663 ILE A O 1
ATOM 5374 N N . HIS A 1 664 ? 9.053 -10.469 -12.696 1.00 91.94 664 HIS A N 1
ATOM 5375 C CA . HIS A 1 664 ? 8.701 -11.595 -13.570 1.00 91.94 664 HIS A CA 1
ATOM 5376 C C . HIS A 1 664 ? 8.579 -11.198 -15.055 1.00 91.94 664 HIS A C 1
ATOM 5378 O O . HIS A 1 664 ? 8.919 -11.990 -15.938 1.00 91.94 664 HIS A O 1
ATOM 5384 N N . GLU A 1 665 ? 8.119 -9.980 -15.363 1.00 91.25 665 GLU A N 1
ATOM 5385 C CA . GLU A 1 665 ? 8.097 -9.465 -16.738 1.00 91.25 665 GLU A CA 1
ATOM 5386 C C . GLU A 1 665 ? 9.518 -9.221 -17.273 1.00 91.25 665 GLU A C 1
ATOM 5388 O O . GLU A 1 665 ? 9.853 -9.724 -18.346 1.00 91.25 665 GLU A O 1
ATOM 5393 N N . LEU A 1 666 ? 10.397 -8.578 -16.497 1.00 87.38 666 LEU A N 1
ATOM 5394 C CA . LEU A 1 666 ? 11.806 -8.362 -16.854 1.00 87.38 666 LEU A CA 1
ATOM 5395 C C . LEU A 1 666 ? 12.618 -9.669 -16.939 1.00 87.38 666 LEU A C 1
ATOM 5397 O O . LEU A 1 666 ? 13.544 -9.770 -17.748 1.00 87.38 666 LEU A O 1
ATOM 5401 N N . GLU A 1 667 ? 12.286 -10.689 -16.146 1.00 88.38 667 GLU A N 1
ATOM 5402 C CA . GLU A 1 667 ? 12.861 -12.036 -16.244 1.00 88.38 667 GLU A CA 1
ATOM 5403 C C . GLU A 1 667 ? 12.424 -12.745 -17.531 1.00 88.38 667 GLU A C 1
ATOM 5405 O O . GLU A 1 667 ? 13.244 -13.368 -18.213 1.00 88.38 667 GLU A O 1
ATOM 5410 N N . LYS A 1 668 ? 11.146 -12.612 -17.901 1.00 92.50 668 LYS A N 1
ATOM 5411 C CA . LYS A 1 668 ? 10.588 -13.144 -19.149 1.00 92.50 668 LYS A CA 1
ATOM 5412 C C . LYS A 1 668 ? 11.183 -12.448 -20.374 1.00 92.50 668 LYS A C 1
ATOM 5414 O O . LYS A 1 668 ? 11.552 -13.129 -21.331 1.00 92.50 668 LYS A O 1
ATOM 5419 N N . GLU A 1 669 ? 11.344 -11.127 -20.340 1.00 91.94 669 GLU A N 1
ATOM 5420 C CA . GLU A 1 669 ? 12.060 -10.376 -21.376 1.00 91.94 669 GLU A CA 1
ATOM 5421 C C . GLU A 1 669 ? 13.533 -10.792 -21.455 1.00 91.94 669 GLU A C 1
ATOM 5423 O O . GLU A 1 669 ? 14.031 -11.065 -22.547 1.00 91.94 669 GLU A O 1
ATOM 5428 N N . ASN A 1 670 ? 14.218 -10.960 -20.317 1.00 86.88 670 ASN A N 1
ATOM 5429 C CA . ASN A 1 670 ? 15.578 -11.509 -20.283 1.00 86.88 670 ASN A CA 1
ATOM 5430 C C . ASN A 1 670 ? 15.661 -12.905 -20.910 1.00 86.88 670 ASN A C 1
ATOM 5432 O O . ASN A 1 670 ? 16.608 -13.182 -21.645 1.00 86.88 670 ASN A O 1
ATOM 5436 N N . ALA A 1 671 ? 14.692 -13.786 -20.652 1.00 89.19 671 ALA A N 1
ATOM 5437 C CA . ALA A 1 671 ? 14.642 -15.112 -21.260 1.00 89.19 671 ALA A CA 1
ATOM 5438 C C . ALA A 1 671 ? 14.441 -15.037 -22.785 1.00 89.19 671 ALA A C 1
ATOM 5440 O O . ALA A 1 671 ? 15.146 -15.720 -23.525 1.00 89.19 671 ALA A O 1
ATOM 5441 N N . VAL A 1 672 ? 13.553 -14.165 -23.275 1.00 92.81 672 VAL A N 1
ATOM 5442 C CA . VAL A 1 672 ? 13.354 -13.936 -24.719 1.00 92.81 672 VAL A CA 1
ATOM 5443 C C . VAL A 1 672 ? 14.617 -13.364 -25.373 1.00 92.81 672 VAL A C 1
ATOM 5445 O O . VAL A 1 672 ? 15.057 -13.876 -26.403 1.00 92.81 672 VAL A O 1
ATOM 5448 N N . CYS A 1 673 ? 15.248 -12.359 -24.763 1.00 89.06 673 CYS A N 1
ATOM 5449 C CA . CYS A 1 673 ? 16.498 -11.770 -25.244 1.00 89.06 673 CYS A CA 1
ATOM 5450 C C . CYS A 1 673 ? 17.650 -12.786 -25.254 1.00 89.06 673 CYS A C 1
ATOM 5452 O O . CYS A 1 673 ? 18.380 -12.865 -26.242 1.00 89.06 673 CYS A O 1
ATOM 5454 N N . ARG A 1 674 ? 17.779 -13.614 -24.209 1.00 93.62 674 ARG A N 1
ATOM 5455 C CA . ARG A 1 674 ? 18.768 -14.701 -24.130 1.00 93.62 674 ARG A CA 1
ATOM 5456 C C . ARG A 1 674 ? 18.561 -15.722 -25.247 1.00 93.62 674 ARG A C 1
ATOM 5458 O O . ARG A 1 674 ? 19.488 -15.965 -26.014 1.00 93.62 674 ARG A O 1
ATOM 5465 N N . ASN A 1 675 ? 17.333 -16.213 -25.421 1.00 93.44 675 ASN A N 1
ATOM 5466 C CA . ASN A 1 675 ? 16.981 -17.130 -26.506 1.00 93.44 675 ASN A CA 1
ATOM 5467 C C . ASN A 1 675 ? 17.295 -16.521 -27.886 1.00 93.44 675 ASN A C 1
ATOM 5469 O O . ASN A 1 675 ? 17.793 -17.215 -28.770 1.00 93.44 675 ASN A O 1
ATOM 5473 N N . LYS A 1 676 ? 17.063 -15.212 -28.076 1.00 93.12 676 LYS A N 1
ATOM 5474 C CA . LYS A 1 676 ? 17.389 -14.515 -29.329 1.00 93.12 676 LYS A CA 1
ATOM 5475 C C . LYS A 1 676 ? 18.898 -14.389 -29.557 1.00 93.12 676 LYS A C 1
ATOM 5477 O O . LYS A 1 676 ? 19.352 -14.568 -30.686 1.00 93.12 676 LYS A O 1
ATOM 5482 N N . VAL A 1 677 ? 19.684 -14.127 -28.511 1.00 89.44 677 VAL A N 1
ATOM 5483 C CA . VAL A 1 677 ? 21.157 -14.136 -28.579 1.00 89.44 677 VAL A CA 1
ATOM 5484 C C . VAL A 1 677 ? 21.682 -15.535 -28.908 1.00 89.44 677 VAL A C 1
ATOM 5486 O O . VAL A 1 677 ? 22.582 -15.660 -29.739 1.00 89.44 677 VAL A O 1
ATOM 5489 N N . GLU A 1 678 ? 21.106 -16.589 -28.327 1.00 91.31 678 GLU A N 1
ATOM 5490 C CA . GLU A 1 678 ? 21.465 -17.984 -28.615 1.00 91.31 678 GLU A CA 1
ATOM 5491 C C . GLU A 1 678 ? 21.114 -18.383 -30.058 1.00 91.31 678 GLU A C 1
ATOM 5493 O O . GLU A 1 678 ? 21.961 -18.937 -30.761 1.00 91.31 678 GLU A O 1
ATOM 5498 N N . GLU A 1 679 ? 19.924 -18.019 -30.549 1.00 92.25 679 GLU A N 1
ATOM 5499 C CA . GLU A 1 679 ? 19.493 -18.218 -31.941 1.00 92.25 679 GLU A CA 1
ATOM 5500 C C . GLU A 1 679 ? 20.434 -17.512 -32.933 1.00 92.25 679 GLU A C 1
ATOM 5502 O O . GLU A 1 679 ? 20.918 -18.131 -33.884 1.00 92.25 679 GLU A O 1
ATOM 5507 N N . ILE A 1 680 ? 20.746 -16.232 -32.692 1.00 92.12 680 ILE A N 1
ATOM 5508 C CA . ILE A 1 680 ? 21.672 -15.446 -33.521 1.00 92.12 680 ILE A CA 1
ATOM 5509 C C . ILE A 1 680 ? 23.088 -16.036 -33.458 1.00 92.12 680 ILE A C 1
ATOM 5511 O O . ILE A 1 680 ? 23.751 -16.145 -34.487 1.00 92.12 680 ILE A O 1
ATOM 5515 N N . THR A 1 681 ? 23.551 -16.476 -32.287 1.00 91.25 681 THR A N 1
ATOM 5516 C CA . THR A 1 681 ? 24.870 -17.109 -32.126 1.00 91.25 681 THR A CA 1
ATOM 5517 C C . THR A 1 681 ? 24.941 -18.446 -32.867 1.00 91.25 681 THR A C 1
ATOM 5519 O O . THR A 1 681 ? 25.931 -18.711 -33.553 1.00 91.25 681 THR A O 1
ATOM 5522 N N . HIS A 1 682 ? 23.889 -19.269 -32.808 1.00 93.62 682 HIS A N 1
ATOM 5523 C CA . HIS A 1 682 ? 23.805 -20.508 -33.581 1.00 93.62 682 HIS A CA 1
ATOM 5524 C C . HIS A 1 682 ? 23.786 -20.223 -35.087 1.00 93.62 682 HIS A C 1
ATOM 5526 O O . HIS A 1 682 ? 24.563 -20.824 -35.831 1.00 93.62 682 HIS A O 1
ATOM 5532 N N . LYS A 1 683 ? 22.967 -19.263 -35.538 1.00 94.19 683 LYS A N 1
ATOM 5533 C CA . LYS A 1 683 ? 22.911 -18.854 -36.946 1.00 94.19 683 LYS A CA 1
ATOM 5534 C C . LYS A 1 683 ? 24.272 -18.361 -37.442 1.00 94.19 683 LYS A C 1
ATOM 5536 O O . LYS A 1 683 ? 24.786 -18.900 -38.414 1.00 94.19 683 LYS A O 1
ATOM 5541 N N . ASN A 1 684 ? 24.905 -17.427 -36.732 1.00 92.44 684 ASN A N 1
ATOM 5542 C CA . ASN A 1 684 ? 26.227 -16.902 -37.084 1.00 92.44 684 ASN A CA 1
ATOM 5543 C C . ASN A 1 684 ? 27.294 -18.009 -37.128 1.00 92.44 684 ASN A C 1
ATOM 5545 O O . ASN A 1 684 ? 28.199 -17.960 -37.959 1.00 92.44 684 ASN A O 1
ATOM 5549 N N . LYS A 1 685 ? 27.191 -19.031 -36.267 1.00 93.50 685 LYS A N 1
ATOM 5550 C CA . LYS A 1 685 ? 28.074 -20.206 -36.292 1.00 93.50 685 LYS A CA 1
ATOM 5551 C C . LYS A 1 685 ? 27.848 -21.066 -37.541 1.00 93.50 685 LYS A C 1
ATOM 5553 O O . LYS A 1 685 ? 28.833 -21.493 -38.141 1.00 93.50 685 LYS A O 1
ATOM 5558 N N . VAL A 1 686 ? 26.592 -21.277 -37.948 1.00 92.88 686 VAL A N 1
ATOM 5559 C CA . VAL A 1 686 ? 26.229 -21.986 -39.189 1.00 92.88 686 VAL A CA 1
ATOM 5560 C C . VAL A 1 686 ? 26.700 -21.208 -40.421 1.00 92.88 686 VAL A C 1
ATOM 5562 O O . VAL A 1 686 ? 27.416 -21.766 -41.253 1.00 92.88 686 VAL A O 1
ATOM 5565 N N . ASP A 1 687 ? 26.403 -19.912 -40.500 1.00 91.81 687 ASP A N 1
ATOM 5566 C CA . ASP A 1 687 ? 26.810 -19.040 -41.606 1.00 91.81 687 ASP A CA 1
ATOM 5567 C C . ASP A 1 687 ? 28.347 -18.955 -41.718 1.00 91.81 687 ASP A C 1
ATOM 5569 O O . ASP A 1 687 ? 28.896 -19.051 -42.817 1.00 91.81 687 ASP A O 1
ATOM 5573 N N . LEU A 1 688 ? 29.070 -18.914 -40.590 1.00 92.44 688 LEU A N 1
ATOM 5574 C CA . LEU A 1 688 ? 30.536 -18.999 -40.561 1.00 92.44 688 LEU A CA 1
ATOM 5575 C C . LEU A 1 688 ? 31.065 -20.363 -41.038 1.00 92.44 688 LEU A C 1
ATOM 5577 O O . LEU A 1 688 ? 32.119 -20.412 -41.678 1.00 92.44 688 LEU A O 1
ATOM 5581 N N . THR A 1 689 ? 30.383 -21.477 -40.744 1.00 91.50 689 THR A N 1
ATOM 5582 C CA . THR A 1 689 ? 30.763 -22.785 -41.310 1.00 91.50 689 THR A CA 1
ATOM 5583 C C . THR A 1 689 ? 30.475 -22.876 -42.805 1.00 91.50 689 THR A C 1
ATOM 5585 O O . THR A 1 689 ? 31.325 -23.379 -43.536 1.00 91.50 689 THR A O 1
ATOM 5588 N N . ASN A 1 690 ? 29.356 -22.323 -43.280 1.00 91.50 690 ASN A N 1
ATOM 5589 C CA . ASN A 1 690 ? 29.018 -22.271 -44.703 1.00 91.50 690 ASN A CA 1
ATOM 5590 C C . ASN A 1 690 ? 30.058 -21.450 -45.479 1.00 91.50 690 ASN A C 1
ATOM 5592 O O . ASN A 1 690 ? 30.671 -21.969 -46.408 1.00 91.50 690 ASN A O 1
ATOM 5596 N N . LEU A 1 691 ? 30.371 -20.234 -45.013 1.00 92.06 691 LEU A N 1
ATOM 5597 C CA . LEU A 1 691 ? 31.390 -19.374 -45.621 1.00 92.06 691 LEU A CA 1
ATOM 5598 C C . LEU A 1 691 ? 32.770 -20.054 -45.672 1.00 92.06 691 LEU A C 1
ATOM 5600 O O . LEU A 1 691 ? 33.453 -19.987 -46.691 1.00 92.06 691 LEU A O 1
ATOM 5604 N N . LYS A 1 692 ? 33.173 -20.771 -44.613 1.00 91.44 692 LYS A N 1
ATOM 5605 C CA . LYS A 1 692 ? 34.423 -21.557 -44.608 1.00 91.44 692 LYS A CA 1
ATOM 5606 C C . LYS A 1 692 ? 34.410 -22.698 -45.629 1.00 91.44 692 LYS A C 1
ATOM 5608 O O . LYS A 1 692 ? 35.438 -22.953 -46.254 1.00 91.44 692 LYS A O 1
ATOM 5613 N N . MET A 1 693 ? 33.275 -23.374 -45.807 1.00 91.88 693 MET A N 1
ATOM 5614 C CA . MET A 1 693 ? 33.119 -24.434 -46.808 1.00 91.88 693 MET A CA 1
ATOM 5615 C C . MET A 1 693 ? 33.129 -23.871 -48.234 1.00 91.88 693 MET A C 1
ATOM 5617 O O . MET A 1 693 ? 33.738 -24.475 -49.112 1.00 91.88 693 MET A O 1
ATOM 5621 N N . ASP A 1 694 ? 32.535 -22.701 -48.468 1.00 89.56 694 ASP A N 1
ATOM 5622 C CA . ASP A 1 694 ? 32.540 -22.049 -49.782 1.00 89.56 694 ASP A CA 1
ATOM 5623 C C . ASP A 1 694 ? 33.911 -21.458 -50.136 1.00 89.56 694 ASP A C 1
ATOM 5625 O O . ASP A 1 694 ? 34.383 -21.658 -51.253 1.00 89.56 694 ASP A O 1
ATOM 5629 N N . MET A 1 695 ? 34.632 -20.871 -49.173 1.00 87.38 695 MET A N 1
ATOM 5630 C CA . MET A 1 695 ? 36.048 -20.513 -49.351 1.00 87.38 695 MET A CA 1
ATOM 5631 C C . MET A 1 695 ? 36.923 -21.742 -49.657 1.00 87.38 695 MET A C 1
ATOM 5633 O O . MET A 1 695 ? 37.857 -21.649 -50.453 1.00 87.38 695 MET A O 1
ATOM 5637 N N . LEU A 1 696 ? 36.628 -22.908 -49.066 1.00 89.94 696 LEU A N 1
ATOM 5638 C CA . LEU A 1 696 ? 37.307 -24.170 -49.388 1.00 89.94 696 LEU A CA 1
ATOM 5639 C C . LEU A 1 696 ? 37.002 -24.656 -50.814 1.00 89.94 696 LEU A C 1
ATOM 5641 O O . LEU A 1 696 ? 37.925 -25.098 -51.501 1.00 89.94 696 LEU A O 1
ATOM 5645 N N . LYS A 1 697 ? 35.748 -24.542 -51.283 1.00 91.50 697 LYS A N 1
ATOM 5646 C CA . LYS A 1 697 ? 35.370 -24.841 -52.680 1.00 91.50 697 LYS A CA 1
ATOM 5647 C C . LYS A 1 697 ? 36.105 -23.919 -53.651 1.00 91.50 697 LYS A C 1
ATOM 5649 O O . LYS A 1 697 ? 36.806 -24.422 -54.524 1.00 91.50 697 LYS A O 1
ATOM 5654 N N . GLN A 1 698 ? 36.025 -22.604 -53.432 1.00 90.56 698 GLN A N 1
ATOM 5655 C CA . GLN A 1 698 ? 36.678 -21.582 -54.257 1.00 90.56 698 GLN A CA 1
ATOM 5656 C C . GLN A 1 698 ? 38.196 -21.770 -54.305 1.00 90.56 698 GLN A C 1
ATOM 5658 O O . GLN A 1 698 ? 38.791 -21.692 -55.376 1.00 90.56 698 GLN A O 1
ATOM 5663 N N . ARG A 1 699 ? 38.845 -22.094 -53.175 1.00 89.31 699 ARG A N 1
ATOM 5664 C CA . ARG A 1 699 ? 40.282 -22.402 -53.175 1.00 89.31 699 ARG A CA 1
ATOM 5665 C C . ARG A 1 699 ? 40.589 -23.649 -54.007 1.00 89.31 699 ARG A C 1
ATOM 5667 O O . ARG A 1 699 ? 41.514 -23.616 -54.807 1.00 89.31 699 ARG A O 1
ATOM 5674 N N . GLY A 1 700 ? 39.785 -24.707 -53.887 1.00 91.06 700 GLY A N 1
ATOM 5675 C CA . GLY A 1 700 ? 39.905 -25.905 -54.726 1.00 91.06 700 GLY A CA 1
ATOM 5676 C C . GLY A 1 700 ? 39.590 -25.662 -56.210 1.00 91.06 700 GLY A C 1
ATOM 5677 O O . GLY A 1 700 ? 40.092 -26.375 -57.074 1.00 91.06 700 GLY A O 1
ATOM 5678 N N . GLU A 1 701 ? 38.772 -24.663 -56.540 1.00 90.75 701 GLU A N 1
ATOM 5679 C CA . GLU A 1 701 ? 38.515 -24.221 -57.915 1.00 90.75 701 GLU A CA 1
ATOM 5680 C C . GLU A 1 701 ? 39.718 -23.460 -58.475 1.00 90.75 701 GLU A C 1
ATOM 5682 O O . GLU A 1 701 ? 40.232 -23.857 -59.518 1.00 90.75 701 GLU A O 1
ATOM 5687 N N . LEU A 1 702 ? 40.254 -22.487 -57.733 1.00 88.56 702 LEU A N 1
ATOM 5688 C CA . LEU A 1 702 ? 41.482 -21.763 -58.077 1.00 88.56 702 LEU A CA 1
ATOM 5689 C C . LEU A 1 702 ? 42.710 -22.686 -58.173 1.00 88.56 702 LEU A C 1
ATOM 5691 O O . LEU A 1 702 ? 43.545 -22.501 -59.053 1.00 88.56 702 LEU A O 1
ATOM 5695 N N . GLU A 1 703 ? 42.817 -23.710 -57.321 1.00 87.94 703 GLU A N 1
ATOM 5696 C CA . GLU A 1 703 ? 43.848 -24.754 -57.417 1.00 87.94 703 GLU A CA 1
ATOM 5697 C C . GLU A 1 703 ? 43.718 -25.538 -58.740 1.00 87.94 703 GLU A C 1
ATOM 5699 O O . GLU A 1 703 ? 44.706 -25.700 -59.455 1.00 87.94 703 GLU A O 1
ATOM 5704 N N . ARG A 1 704 ? 42.499 -25.936 -59.139 1.00 91.44 704 ARG A N 1
ATOM 5705 C CA . ARG A 1 704 ? 42.255 -26.595 -60.439 1.00 91.44 704 ARG A CA 1
ATOM 5706 C C . ARG A 1 704 ? 42.464 -25.660 -61.631 1.00 91.44 704 ARG A C 1
ATOM 5708 O O . ARG A 1 704 ? 42.851 -26.129 -62.698 1.00 91.44 704 ARG A O 1
ATOM 5715 N N . GLU A 1 705 ? 42.191 -24.365 -61.502 1.00 90.50 705 GLU A N 1
ATOM 5716 C CA . GLU A 1 705 ? 42.446 -23.385 -62.565 1.00 90.50 705 GLU A CA 1
ATOM 5717 C C . GLU A 1 705 ? 43.931 -23.072 -62.720 1.00 90.50 705 GLU A C 1
ATOM 5719 O O . GLU A 1 705 ? 44.416 -23.067 -63.850 1.00 90.50 705 GLU A O 1
ATOM 5724 N N . ARG A 1 706 ? 44.677 -22.946 -61.616 1.00 91.94 706 ARG A N 1
ATOM 5725 C CA . ARG A 1 706 ? 46.146 -22.939 -61.622 1.00 91.94 706 ARG A CA 1
ATOM 5726 C C . ARG A 1 706 ? 46.684 -24.159 -62.365 1.00 91.94 706 ARG A C 1
ATOM 5728 O O . ARG A 1 706 ? 47.546 -23.996 -63.217 1.00 91.94 706 ARG A O 1
ATOM 5735 N N . ASP A 1 707 ? 46.167 -25.353 -62.087 1.00 91.56 707 ASP A N 1
ATOM 5736 C CA . ASP A 1 707 ? 46.674 -26.584 -62.705 1.00 91.56 707 ASP A CA 1
ATOM 5737 C C . ASP A 1 707 ? 46.304 -26.685 -64.195 1.00 91.56 707 ASP A C 1
ATOM 5739 O O . ASP A 1 707 ? 47.123 -27.115 -65.005 1.00 91.56 707 ASP A O 1
ATOM 5743 N N . LYS A 1 708 ? 45.120 -26.209 -64.612 1.00 92.31 708 LYS A N 1
ATOM 5744 C CA . LYS A 1 708 ? 44.795 -26.021 -66.042 1.00 92.31 708 LYS A CA 1
ATOM 5745 C C . LYS A 1 708 ? 45.761 -25.036 -66.710 1.00 92.31 708 LYS A C 1
ATOM 5747 O O . LYS A 1 708 ? 46.268 -25.330 -67.788 1.00 92.31 708 LYS A O 1
ATOM 5752 N N . LEU A 1 709 ? 46.017 -23.887 -66.081 1.00 88.75 709 LEU A N 1
ATOM 5753 C CA . LEU A 1 709 ? 46.902 -22.852 -66.616 1.00 88.75 709 LEU A CA 1
ATOM 5754 C C . LEU A 1 709 ? 48.350 -23.343 -66.708 1.00 88.75 709 LEU A C 1
ATOM 5756 O O . LEU A 1 709 ? 48.979 -23.150 -67.745 1.00 88.75 709 LEU A O 1
ATOM 5760 N N . LEU A 1 710 ? 48.847 -24.046 -65.687 1.00 90.69 710 LEU A N 1
ATOM 5761 C CA . LEU A 1 710 ? 50.166 -24.679 -65.679 1.00 90.69 710 LEU A CA 1
ATOM 5762 C C . LEU A 1 710 ? 50.302 -25.674 -66.836 1.00 90.69 710 LEU A C 1
ATOM 5764 O O . LEU A 1 710 ? 51.223 -25.542 -67.637 1.00 90.69 710 LEU A O 1
ATOM 5768 N N . ASN A 1 711 ? 49.320 -26.567 -67.009 1.00 92.00 711 ASN A N 1
ATOM 5769 C CA . ASN A 1 711 ? 49.277 -27.461 -68.165 1.00 92.00 711 ASN A CA 1
ATOM 5770 C C . ASN A 1 711 ? 49.328 -26.671 -69.485 1.00 92.00 711 ASN A C 1
ATOM 5772 O O . ASN A 1 711 ? 50.110 -27.025 -70.357 1.00 92.00 711 ASN A O 1
ATOM 5776 N N . THR A 1 712 ? 48.577 -25.569 -69.644 1.00 91.81 712 THR A N 1
ATOM 5777 C CA . THR A 1 712 ? 48.668 -24.745 -70.870 1.00 91.81 712 THR A CA 1
ATOM 5778 C C . THR A 1 712 ? 50.004 -24.017 -71.039 1.00 91.81 712 THR A C 1
ATOM 5780 O O . THR A 1 712 ? 50.398 -23.759 -72.174 1.00 91.81 712 THR A O 1
ATOM 5783 N N . VAL A 1 713 ? 50.723 -23.704 -69.955 1.00 86.88 713 VAL A N 1
ATOM 5784 C CA . VAL A 1 713 ? 52.075 -23.125 -70.011 1.00 86.88 713 VAL A CA 1
ATOM 5785 C C . VAL A 1 713 ? 53.080 -24.167 -70.495 1.00 86.88 713 VAL A C 1
ATOM 5787 O O . VAL A 1 713 ? 53.851 -23.859 -71.401 1.00 86.88 713 VAL A O 1
ATOM 5790 N N . ASP A 1 714 ? 53.025 -25.402 -69.998 1.00 90.62 714 ASP A N 1
ATOM 5791 C CA . ASP A 1 714 ? 53.866 -26.510 -70.477 1.00 90.62 714 ASP A CA 1
ATOM 5792 C C . ASP A 1 714 ? 53.548 -26.854 -71.947 1.00 90.62 714 ASP A C 1
ATOM 5794 O O . ASP A 1 714 ? 54.437 -27.034 -72.789 1.00 90.62 714 ASP A O 1
ATOM 5798 N N . ASP A 1 715 ? 52.261 -26.838 -72.299 1.00 89.75 715 ASP A N 1
ATOM 5799 C CA . ASP A 1 715 ? 51.757 -27.030 -73.660 1.00 89.75 715 ASP A CA 1
ATOM 5800 C C . ASP A 1 715 ? 52.187 -25.881 -74.603 1.00 89.75 715 ASP A C 1
ATOM 5802 O O . ASP A 1 715 ? 52.290 -26.070 -75.815 1.00 89.75 715 ASP A O 1
ATOM 5806 N N . LEU A 1 716 ? 52.466 -24.681 -74.081 1.00 87.38 716 LEU A N 1
ATOM 5807 C CA . LEU A 1 716 ? 53.042 -23.558 -74.833 1.00 87.38 716 LEU A CA 1
ATOM 5808 C C . LEU A 1 716 ? 54.576 -23.606 -74.871 1.00 87.38 716 LEU A C 1
ATOM 5810 O O . LEU A 1 716 ? 55.150 -23.300 -75.916 1.00 87.38 716 LEU A O 1
ATOM 5814 N N . GLN A 1 717 ? 55.249 -24.042 -73.801 1.00 87.81 717 GLN A N 1
ATOM 5815 C CA . GLN A 1 717 ? 56.702 -24.239 -73.779 1.00 87.81 717 GLN A CA 1
ATOM 5816 C C . GLN A 1 717 ? 57.139 -25.315 -74.773 1.00 87.81 717 GLN A C 1
ATOM 5818 O O . GLN A 1 717 ? 58.081 -25.096 -75.532 1.00 87.81 717 GLN A O 1
ATOM 5823 N N . THR A 1 718 ? 56.436 -26.446 -74.841 1.00 86.62 718 THR A N 1
ATOM 5824 C CA . THR A 1 718 ? 56.709 -27.503 -75.831 1.00 86.62 718 THR A CA 1
ATOM 5825 C C . THR A 1 718 ? 56.496 -27.006 -77.266 1.00 86.62 718 THR A C 1
ATOM 5827 O O . THR A 1 718 ? 57.353 -27.219 -78.127 1.00 86.62 718 THR A O 1
ATOM 5830 N N . LYS A 1 719 ? 55.423 -26.245 -77.535 1.00 89.12 719 LYS A N 1
ATOM 5831 C CA . LYS A 1 719 ? 55.215 -25.574 -78.836 1.00 89.12 719 LYS A CA 1
ATOM 5832 C C . LYS A 1 719 ? 56.321 -24.557 -79.153 1.00 89.12 719 LYS A C 1
ATOM 5834 O O . LYS A 1 719 ? 56.749 -24.473 -80.305 1.00 89.12 719 LYS A O 1
ATOM 5839 N N . LEU A 1 720 ? 56.815 -23.821 -78.155 1.00 81.69 720 LEU A N 1
ATOM 5840 C CA . LEU A 1 720 ? 57.927 -22.878 -78.297 1.00 81.69 720 LEU A CA 1
ATOM 5841 C C . LEU A 1 720 ? 59.241 -23.608 -78.604 1.00 81.69 720 LEU A C 1
ATOM 5843 O O . LEU A 1 720 ? 59.922 -23.215 -79.543 1.00 81.69 720 LEU A O 1
ATOM 5847 N N . GLN A 1 721 ? 59.558 -24.708 -77.915 1.00 87.31 721 GLN A N 1
ATOM 5848 C CA . GLN A 1 721 ? 60.724 -25.557 -78.206 1.00 87.31 721 GLN A CA 1
ATOM 5849 C C . GLN A 1 721 ? 60.673 -26.130 -79.633 1.00 87.31 721 GLN A C 1
ATOM 5851 O O . GLN A 1 721 ? 61.661 -26.065 -80.365 1.00 87.31 721 GLN A O 1
ATOM 5856 N N . ILE A 1 722 ? 59.508 -26.623 -80.072 1.00 85.69 722 ILE A N 1
ATOM 5857 C CA . ILE A 1 722 ? 59.293 -27.110 -81.446 1.00 85.69 722 ILE A CA 1
ATOM 5858 C C . ILE A 1 722 ? 59.508 -25.987 -82.471 1.00 85.69 722 ILE A C 1
ATOM 5860 O O . ILE A 1 722 ? 60.099 -26.214 -83.528 1.00 85.69 722 ILE A O 1
ATOM 5864 N N . ASN A 1 723 ? 59.039 -24.771 -82.187 1.00 81.44 723 ASN A N 1
ATOM 5865 C CA . ASN A 1 723 ? 59.224 -23.634 -83.086 1.00 81.44 723 ASN A CA 1
ATOM 5866 C C . ASN A 1 723 ? 60.664 -23.094 -83.065 1.00 81.44 723 ASN A C 1
ATOM 5868 O O . ASN A 1 723 ? 61.173 -22.759 -84.130 1.00 81.44 723 ASN A O 1
ATOM 5872 N N . GLN A 1 724 ? 61.356 -23.110 -81.922 1.00 83.06 724 GLN A N 1
ATOM 5873 C CA . GLN A 1 724 ? 62.785 -22.796 -81.843 1.00 83.06 724 GLN A CA 1
ATOM 5874 C C . GLN A 1 724 ? 63.602 -23.781 -82.686 1.00 83.06 724 GLN A C 1
ATOM 5876 O O . GLN A 1 724 ? 64.392 -23.355 -83.519 1.00 83.06 724 GLN A O 1
ATOM 5881 N N . HIS A 1 725 ? 63.329 -25.087 -82.589 1.00 84.56 725 HIS A N 1
ATOM 5882 C CA . HIS A 1 725 ? 63.990 -26.088 -83.431 1.00 84.56 725 HIS A CA 1
ATOM 5883 C C . HIS A 1 725 ? 63.751 -25.845 -84.937 1.00 84.56 725 HIS A C 1
ATOM 5885 O O . HIS A 1 725 ? 64.653 -26.051 -85.751 1.00 84.56 725 HIS A O 1
ATOM 5891 N N . LYS A 1 726 ? 62.557 -25.378 -85.340 1.00 84.25 726 LYS A N 1
ATOM 5892 C CA . LYS A 1 726 ? 62.293 -24.965 -86.736 1.00 84.25 726 LYS A CA 1
ATOM 5893 C C . LYS A 1 726 ? 63.088 -23.716 -87.127 1.00 84.25 726 LYS A C 1
ATOM 5895 O O . LYS A 1 726 ? 63.623 -23.683 -88.232 1.00 84.25 726 LYS A O 1
ATOM 5900 N N . ILE A 1 727 ? 63.191 -22.722 -86.243 1.00 79.12 727 ILE A N 1
ATOM 5901 C CA . ILE A 1 727 ? 63.998 -21.511 -86.461 1.00 79.12 727 ILE A CA 1
ATOM 5902 C C . ILE A 1 727 ? 65.477 -21.892 -86.620 1.00 79.12 727 ILE A C 1
ATOM 5904 O O . ILE A 1 727 ? 66.097 -21.506 -87.606 1.00 79.12 727 ILE A O 1
ATOM 5908 N N . ASP A 1 728 ? 66.017 -22.741 -85.745 1.00 79.25 728 ASP A N 1
ATOM 5909 C CA . ASP A 1 728 ? 67.406 -23.219 -85.803 1.00 79.25 728 ASP A CA 1
ATOM 5910 C C . ASP A 1 728 ? 67.695 -24.058 -87.062 1.00 79.25 728 ASP A C 1
ATOM 5912 O O . ASP A 1 728 ? 68.838 -24.132 -87.526 1.00 79.25 728 ASP A O 1
ATOM 5916 N N . GLN A 1 729 ? 66.675 -24.717 -87.621 1.00 79.56 729 GLN A N 1
ATOM 5917 C CA . GLN A 1 729 ? 66.749 -25.439 -88.893 1.00 79.56 729 GLN A CA 1
ATOM 5918 C C . GLN A 1 729 ? 66.707 -24.476 -90.094 1.00 79.56 729 GLN A C 1
ATOM 5920 O O . GLN A 1 729 ? 67.481 -24.635 -91.038 1.00 79.56 729 GLN A O 1
ATOM 5925 N N . GLN A 1 730 ? 65.851 -23.451 -90.051 1.00 77.06 730 GLN A N 1
ATOM 5926 C CA . GLN A 1 730 ? 65.751 -22.416 -91.087 1.00 77.06 730 GLN A CA 1
ATOM 5927 C C . GLN A 1 730 ? 66.986 -21.502 -91.122 1.00 77.06 730 GLN A C 1
ATOM 5929 O O . GLN A 1 730 ? 67.468 -21.175 -92.205 1.00 77.06 730 GLN A O 1
ATOM 5934 N N . ALA A 1 731 ? 67.557 -21.161 -89.964 1.00 74.62 731 ALA A N 1
ATOM 5935 C CA . ALA A 1 731 ? 68.789 -20.384 -89.848 1.00 74.62 731 ALA A CA 1
ATOM 5936 C C . ALA A 1 731 ? 69.972 -21.078 -90.546 1.00 74.62 731 ALA A C 1
ATOM 5938 O O . ALA A 1 731 ? 70.712 -20.443 -91.296 1.00 74.62 731 ALA A O 1
ATOM 5939 N N . ARG A 1 732 ? 70.106 -22.405 -90.395 1.00 74.19 732 ARG A N 1
ATOM 5940 C CA . ARG A 1 732 ? 71.130 -23.195 -91.105 1.00 74.19 732 ARG A CA 1
ATOM 5941 C C . ARG A 1 732 ? 70.967 -23.129 -92.629 1.00 74.19 732 ARG A C 1
ATOM 5943 O O . ARG A 1 732 ? 71.964 -22.998 -93.331 1.00 74.19 732 ARG A O 1
ATOM 5950 N N . ALA A 1 733 ? 69.732 -23.148 -93.135 1.00 72.50 733 ALA A N 1
ATOM 5951 C CA . ALA A 1 733 ? 69.449 -23.001 -94.567 1.00 72.50 733 ALA A CA 1
ATOM 5952 C C . ALA A 1 733 ? 69.660 -21.562 -95.095 1.00 72.50 733 ALA A C 1
ATOM 5954 O O . ALA A 1 733 ? 69.954 -21.375 -96.277 1.00 72.50 733 ALA A O 1
ATOM 5955 N N . LEU A 1 734 ? 69.530 -20.544 -94.236 1.00 63.88 734 LEU A N 1
ATOM 5956 C CA . LEU A 1 734 ? 69.849 -19.149 -94.561 1.00 63.88 734 LEU A CA 1
ATOM 5957 C C . LEU A 1 734 ? 71.360 -18.926 -94.708 1.00 63.88 734 LEU A C 1
ATOM 5959 O O . LEU A 1 734 ? 71.781 -18.372 -95.722 1.00 63.88 734 LEU A O 1
ATOM 5963 N N . VAL A 1 735 ? 72.170 -19.445 -93.778 1.00 72.75 735 VAL A N 1
ATOM 5964 C CA . VAL A 1 735 ? 73.642 -19.306 -93.792 1.00 72.75 735 VAL A CA 1
ATOM 5965 C C . VAL A 1 735 ? 74.279 -19.868 -95.072 1.00 72.75 735 VAL A C 1
ATOM 5967 O O . VAL A 1 735 ? 75.278 -19.331 -95.558 1.00 72.75 735 VAL A O 1
ATOM 5970 N N . GLU A 1 736 ? 73.709 -20.918 -95.674 1.00 65.88 736 GLU A N 1
ATOM 5971 C CA . GLU A 1 736 ? 74.181 -21.404 -96.979 1.00 65.88 736 GLU A CA 1
ATOM 5972 C C . GLU A 1 736 ? 73.836 -20.448 -98.131 1.00 65.88 736 GLU A C 1
ATOM 5974 O O . GLU A 1 736 ? 74.662 -20.250 -99.023 1.00 65.88 736 GLU A O 1
ATOM 5979 N N . LYS A 1 737 ? 72.672 -19.785 -98.101 1.00 63.06 737 LYS A N 1
ATOM 5980 C CA . LYS A 1 737 ? 72.291 -18.799 -99.127 1.00 63.06 737 LYS A CA 1
ATOM 5981 C C . LYS A 1 737 ? 73.027 -17.466 -99.000 1.00 63.06 737 LYS A C 1
ATOM 5983 O O . LYS A 1 737 ? 73.321 -16.850 -100.024 1.00 63.06 737 LYS A O 1
ATOM 5988 N N . GLU A 1 738 ? 73.372 -17.031 -97.790 1.00 51.94 738 GLU A N 1
ATOM 5989 C CA . GLU A 1 738 ? 74.159 -15.806 -97.582 1.00 51.94 738 GLU A CA 1
ATOM 5990 C C . GLU A 1 738 ? 75.534 -15.890 -98.265 1.00 51.94 738 GLU A C 1
ATOM 5992 O O . GLU A 1 738 ? 75.958 -14.940 -98.929 1.00 51.94 738 GLU A O 1
ATOM 5997 N N . ARG A 1 739 ? 76.192 -17.058 -98.214 1.00 60.28 739 ARG A N 1
ATOM 5998 C CA . ARG A 1 739 ? 77.517 -17.295 -98.824 1.00 60.28 739 ARG A CA 1
ATOM 5999 C C . ARG A 1 739 ? 77.571 -17.060 -100.342 1.00 60.28 739 ARG A C 1
ATOM 6001 O O . ARG A 1 739 ? 78.637 -16.712 -100.851 1.00 60.28 739 ARG A O 1
ATOM 6008 N N . ASP A 1 740 ? 76.448 -17.193 -101.052 1.00 55.47 740 ASP A N 1
ATOM 6009 C CA . ASP A 1 740 ? 76.333 -16.921 -102.497 1.00 55.47 740 ASP A CA 1
ATOM 6010 C C . ASP A 1 740 ? 75.686 -15.562 -102.836 1.00 55.47 740 ASP A C 1
ATOM 6012 O O . ASP A 1 740 ? 75.685 -15.145 -104.004 1.00 55.47 740 ASP A O 1
ATOM 6016 N N . ALA A 1 741 ? 75.175 -14.843 -101.833 1.00 53.38 741 ALA A N 1
ATOM 6017 C CA . ALA A 1 741 ? 74.715 -13.460 -101.958 1.00 53.38 741 ALA A CA 1
ATOM 6018 C C . ALA A 1 741 ? 75.867 -12.457 -101.754 1.00 53.38 741 ALA A C 1
ATOM 6020 O O . ALA A 1 741 ? 76.041 -11.552 -102.573 1.00 53.38 741 ALA A O 1
ATOM 6021 N N . VAL A 1 742 ? 76.701 -12.664 -100.724 1.00 53.34 742 VAL A N 1
ATOM 6022 C CA . VAL A 1 742 ? 77.797 -11.755 -100.324 1.00 53.34 742 VAL A CA 1
ATOM 6023 C C . VAL A 1 742 ? 78.717 -11.389 -101.498 1.00 53.34 742 VAL A C 1
ATOM 6025 O O . VAL A 1 742 ? 78.969 -10.208 -101.733 1.00 53.34 742 VAL A O 1
ATOM 6028 N N . ARG A 1 743 ? 79.116 -12.366 -102.331 1.00 53.88 743 ARG A N 1
ATOM 6029 C CA . ARG A 1 743 ? 80.021 -12.149 -103.486 1.00 53.88 743 ARG A CA 1
ATOM 6030 C C . ARG A 1 743 ? 79.477 -11.223 -104.592 1.00 53.88 743 ARG A C 1
ATOM 6032 O O . ARG A 1 743 ? 80.195 -10.978 -105.556 1.00 53.88 743 ARG A O 1
ATOM 6039 N N . ARG A 1 744 ? 78.220 -10.761 -104.522 1.00 52.97 744 ARG A N 1
ATOM 6040 C CA . ARG A 1 744 ? 77.578 -9.922 -105.559 1.00 52.97 744 ARG A CA 1
ATOM 6041 C C . ARG A 1 744 ? 77.045 -8.572 -105.071 1.00 52.97 744 ARG A C 1
ATOM 6043 O O . ARG A 1 744 ? 76.633 -7.773 -105.905 1.00 52.97 744 ARG A O 1
ATOM 6050 N N . VAL A 1 745 ? 77.044 -8.306 -103.764 1.00 50.53 745 VAL A N 1
ATOM 6051 C CA . VAL A 1 745 ? 76.523 -7.044 -103.191 1.00 50.53 745 VAL A CA 1
ATOM 6052 C C . VAL A 1 745 ? 77.651 -6.092 -102.771 1.00 50.53 745 VAL A C 1
ATOM 6054 O O . VAL A 1 745 ? 77.514 -4.875 -102.911 1.00 50.53 745 VAL A O 1
ATOM 6057 N N . GLN A 1 746 ? 78.790 -6.650 -102.356 1.00 44.25 746 GLN A N 1
ATOM 6058 C CA . GLN A 1 746 ? 79.940 -5.981 -101.730 1.00 44.25 746 GLN A CA 1
ATOM 6059 C C . GLN A 1 746 ? 80.818 -5.146 -102.695 1.00 44.25 746 GLN A C 1
ATOM 6061 O O . GLN A 1 746 ? 82.043 -5.157 -102.613 1.00 44.25 746 GLN A O 1
ATOM 6066 N N . ALA A 1 747 ? 80.204 -4.475 -103.675 1.00 53.72 747 ALA A N 1
ATOM 6067 C CA . ALA A 1 747 ? 80.914 -3.750 -104.735 1.00 53.72 747 ALA A CA 1
ATOM 6068 C C . ALA A 1 747 ? 80.263 -2.429 -105.193 1.00 53.72 747 ALA A C 1
ATOM 6070 O O . ALA A 1 747 ? 80.903 -1.690 -105.936 1.00 53.72 747 ALA A O 1
ATOM 6071 N N . ALA A 1 748 ? 79.001 -2.136 -104.832 1.00 52.81 748 ALA A N 1
ATOM 6072 C CA . ALA A 1 748 ? 78.261 -1.047 -105.499 1.00 52.81 748 ALA A CA 1
ATOM 6073 C C . ALA A 1 748 ? 77.156 -0.321 -104.696 1.00 52.81 748 ALA A C 1
ATOM 6075 O O . ALA A 1 748 ? 76.452 0.499 -105.285 1.00 52.81 748 ALA A O 1
ATOM 6076 N N . ARG A 1 749 ? 76.926 -0.613 -103.402 1.00 46.75 749 ARG A N 1
ATOM 6077 C CA . ARG A 1 749 ? 75.784 -0.020 -102.654 1.00 46.75 749 ARG A CA 1
ATOM 6078 C C . ARG A 1 749 ? 76.007 0.390 -101.193 1.00 46.75 749 ARG A C 1
ATOM 6080 O O . ARG A 1 749 ? 75.114 1.018 -100.630 1.00 46.75 749 ARG A O 1
ATOM 6087 N N . GLU A 1 750 ? 77.138 0.060 -100.574 1.00 53.41 750 GLU A N 1
ATOM 6088 C CA . GLU A 1 750 ? 77.246 0.099 -99.104 1.00 53.41 750 GLU A CA 1
ATOM 6089 C C . GLU A 1 750 ? 77.409 1.513 -98.499 1.00 53.41 750 GLU A C 1
ATOM 6091 O O . GLU A 1 750 ? 76.926 1.734 -97.393 1.00 53.41 750 GLU A O 1
ATOM 6096 N N . GLU A 1 751 ? 77.984 2.498 -99.206 1.00 55.34 751 GLU A N 1
ATOM 6097 C CA . GLU A 1 751 ? 78.205 3.846 -98.631 1.00 55.34 751 GLU A CA 1
ATOM 6098 C C . GLU A 1 751 ? 77.040 4.841 -98.797 1.00 55.34 751 GLU A C 1
ATOM 6100 O O . GLU A 1 751 ? 76.759 5.613 -97.877 1.00 55.34 751 GLU A O 1
ATOM 6105 N N . GLU A 1 752 ? 76.351 4.847 -99.944 1.00 52.59 752 GLU A N 1
ATOM 6106 C CA . GLU A 1 752 ? 75.386 5.915 -100.273 1.00 52.59 752 GLU A CA 1
ATOM 6107 C C . GLU A 1 752 ? 73.921 5.572 -99.971 1.00 52.59 752 GLU A C 1
ATOM 6109 O O . GLU A 1 752 ? 73.124 6.472 -99.715 1.00 52.59 752 GLU A O 1
ATOM 6114 N N . PHE A 1 753 ? 73.538 4.291 -99.928 1.00 51.75 753 PHE A N 1
ATOM 6115 C CA . PHE A 1 753 ? 72.135 3.931 -99.673 1.00 51.75 753 PHE A CA 1
ATOM 6116 C C . PHE A 1 753 ? 71.740 4.103 -98.193 1.00 51.75 753 PHE A C 1
ATOM 6118 O O . PHE A 1 753 ? 70.629 4.531 -97.884 1.00 51.75 753 PHE A O 1
ATOM 6125 N N . VAL A 1 754 ? 72.671 3.826 -97.271 1.00 62.12 754 VAL A N 1
ATOM 6126 C CA . VAL A 1 754 ? 72.431 3.788 -95.813 1.00 62.12 754 VAL A CA 1
ATOM 6127 C C . VAL A 1 754 ? 71.995 5.146 -95.246 1.00 62.12 754 VAL A C 1
ATOM 6129 O O . VAL A 1 754 ? 71.162 5.201 -94.339 1.00 62.12 754 VAL A O 1
ATOM 6132 N N . LYS A 1 755 ? 72.535 6.246 -95.786 1.00 58.75 755 LYS A N 1
ATOM 6133 C CA . LYS A 1 755 ? 72.290 7.613 -95.294 1.00 58.75 755 LYS A CA 1
ATOM 6134 C C . LYS A 1 755 ? 70.861 8.089 -95.575 1.00 58.75 755 LYS A C 1
ATOM 6136 O O . LYS A 1 755 ? 70.299 8.813 -94.759 1.00 58.75 755 LYS A O 1
ATOM 6141 N N . LEU A 1 756 ? 70.272 7.671 -96.700 1.00 52.03 756 LEU A N 1
ATOM 6142 C CA . LEU A 1 756 ? 68.962 8.146 -97.151 1.00 52.03 756 LEU A CA 1
ATOM 6143 C C . LEU A 1 756 ? 67.812 7.423 -96.434 1.00 52.03 756 LEU A C 1
ATOM 6145 O O . LEU A 1 756 ? 66.970 8.067 -95.809 1.00 52.03 756 LEU A O 1
ATOM 6149 N N . THR A 1 757 ? 67.820 6.083 -96.429 1.00 59.78 757 THR A N 1
ATOM 6150 C CA . THR A 1 757 ? 66.721 5.278 -95.857 1.00 59.78 757 THR A CA 1
ATOM 6151 C C . THR A 1 757 ? 66.502 5.485 -94.359 1.00 59.78 757 THR A C 1
ATOM 6153 O O . THR A 1 757 ? 65.403 5.238 -93.867 1.00 59.78 757 THR A O 1
ATOM 6156 N N . LYS A 1 758 ? 67.523 5.934 -93.616 1.00 65.50 758 LYS A N 1
ATOM 6157 C CA . LYS A 1 758 ? 67.397 6.170 -92.173 1.00 65.50 758 LYS A CA 1
ATOM 6158 C C . LYS A 1 758 ? 66.462 7.348 -91.858 1.00 65.50 758 LYS A C 1
ATOM 6160 O O . LYS A 1 758 ? 65.611 7.227 -90.981 1.00 65.50 758 LYS A O 1
ATOM 6165 N N . VAL A 1 759 ? 66.573 8.447 -92.607 1.00 66.38 759 VAL A N 1
ATOM 6166 C CA . VAL A 1 759 ? 65.809 9.684 -92.357 1.00 66.38 759 VAL A CA 1
ATOM 6167 C C . VAL A 1 759 ? 64.320 9.506 -92.685 1.00 66.38 759 VAL A C 1
ATOM 6169 O O . VAL A 1 759 ? 63.458 9.984 -91.948 1.00 66.38 759 VAL A O 1
ATOM 6172 N N . GLU A 1 760 ? 63.993 8.773 -93.752 1.00 63.41 760 GLU A N 1
ATOM 6173 C CA . GLU A 1 760 ? 62.595 8.510 -94.127 1.00 63.41 760 GLU A CA 1
ATOM 6174 C C . GLU A 1 760 ? 61.904 7.518 -93.173 1.00 63.41 760 GLU A C 1
ATOM 6176 O O . GLU A 1 760 ? 60.730 7.699 -92.841 1.00 63.41 760 GLU A O 1
ATOM 6181 N N . ALA A 1 761 ? 62.632 6.515 -92.664 1.00 67.00 761 ALA A N 1
ATOM 6182 C CA . ALA A 1 761 ? 62.106 5.564 -91.684 1.00 67.00 761 ALA A CA 1
ATOM 6183 C C . ALA A 1 761 ? 61.787 6.226 -90.329 1.00 67.00 761 ALA A C 1
ATOM 6185 O O . ALA A 1 761 ? 60.734 5.965 -89.743 1.00 67.00 761 ALA A O 1
ATOM 6186 N N . GLU A 1 762 ? 62.665 7.114 -89.847 1.00 69.19 762 GLU A N 1
ATOM 6187 C CA . GLU A 1 762 ? 62.467 7.849 -88.590 1.00 69.19 762 GLU A CA 1
ATOM 6188 C C . GLU A 1 762 ? 61.237 8.773 -88.657 1.00 69.19 762 GLU A C 1
ATOM 6190 O O . GLU A 1 762 ? 60.465 8.840 -87.697 1.00 69.19 762 GLU A O 1
ATOM 6195 N N . LYS A 1 763 ? 60.977 9.402 -89.813 1.00 67.44 763 LYS A N 1
ATOM 6196 C CA . LYS A 1 763 ? 59.765 10.205 -90.036 1.00 67.44 763 LYS A CA 1
ATOM 6197 C C . LYS A 1 763 ? 58.482 9.365 -89.937 1.00 67.44 763 LYS A C 1
ATOM 6199 O O . LYS A 1 763 ? 57.576 9.720 -89.181 1.00 67.44 763 LYS A O 1
ATOM 6204 N N . LEU A 1 764 ? 58.402 8.253 -90.673 1.00 73.88 764 LEU A N 1
ATOM 6205 C CA . LEU A 1 764 ? 57.191 7.420 -90.742 1.00 73.88 764 LEU A CA 1
ATOM 6206 C C . LEU A 1 764 ? 56.833 6.799 -89.377 1.00 73.88 764 LEU A C 1
ATOM 6208 O O . LEU A 1 764 ? 55.657 6.692 -89.016 1.00 73.88 764 LEU A O 1
ATOM 6212 N N . ALA A 1 765 ? 57.849 6.434 -88.588 1.00 74.62 765 ALA A N 1
ATOM 6213 C CA . ALA A 1 765 ? 57.670 5.922 -87.232 1.00 74.62 765 ALA A CA 1
ATOM 6214 C C . ALA A 1 765 ? 57.051 6.967 -86.282 1.00 74.62 765 ALA A C 1
ATOM 6216 O O . ALA A 1 765 ? 56.200 6.622 -85.459 1.00 74.62 765 ALA A O 1
ATOM 6217 N N . LEU A 1 766 ? 57.434 8.243 -86.408 1.00 68.62 766 LEU A N 1
ATOM 6218 C CA . LEU A 1 766 ? 56.889 9.334 -85.593 1.00 68.62 766 LEU A CA 1
ATOM 6219 C C . LEU A 1 766 ? 55.442 9.682 -85.976 1.00 68.62 766 LEU A C 1
ATOM 6221 O O . LEU A 1 766 ? 54.606 9.831 -85.086 1.00 68.62 766 LEU A O 1
ATOM 6225 N N . GLU A 1 767 ? 55.122 9.738 -87.273 1.00 72.88 767 GLU A N 1
ATOM 6226 C CA . GLU A 1 767 ? 53.749 9.974 -87.755 1.00 72.88 767 GLU A CA 1
ATOM 6227 C C . GLU A 1 767 ? 52.789 8.853 -87.304 1.00 72.88 767 GLU A C 1
ATOM 6229 O O . GLU A 1 767 ? 51.692 9.133 -86.817 1.00 72.88 767 GLU A O 1
ATOM 6234 N N . THR A 1 768 ? 53.233 7.591 -87.357 1.00 74.50 768 THR A N 1
ATOM 6235 C CA . THR A 1 768 ? 52.459 6.433 -86.866 1.00 74.50 768 THR A CA 1
ATOM 6236 C C . THR A 1 768 ? 52.225 6.505 -85.352 1.00 74.50 768 THR A C 1
ATOM 6238 O O . THR A 1 768 ? 51.106 6.309 -84.874 1.00 74.50 768 THR A O 1
ATOM 6241 N N . LYS A 1 769 ? 53.272 6.829 -84.579 1.00 77.56 769 LYS A N 1
ATOM 6242 C CA . LYS A 1 769 ? 53.206 6.905 -83.112 1.00 77.56 769 LYS A CA 1
ATOM 6243 C C . LYS A 1 769 ? 52.288 8.029 -82.621 1.00 77.56 769 LYS A C 1
ATOM 6245 O O . LYS A 1 769 ? 51.649 7.869 -81.584 1.00 77.56 769 LYS A O 1
ATOM 6250 N N . LEU A 1 770 ? 52.192 9.136 -83.364 1.00 71.69 770 LEU A N 1
ATOM 6251 C CA . LEU A 1 770 ? 51.267 10.232 -83.065 1.00 71.69 770 LEU A CA 1
ATOM 6252 C C . LEU A 1 770 ? 49.803 9.776 -83.183 1.00 71.69 770 LEU A C 1
ATOM 6254 O O . LEU A 1 770 ? 49.046 9.907 -82.222 1.00 71.69 770 LEU A O 1
ATOM 6258 N N . GLN A 1 771 ? 49.437 9.149 -84.309 1.00 77.00 771 GLN A N 1
ATOM 6259 C CA . GLN A 1 771 ? 48.080 8.629 -84.535 1.00 77.00 771 GLN A CA 1
ATOM 6260 C C . GLN A 1 771 ? 47.663 7.590 -83.483 1.00 77.00 771 GLN A C 1
ATOM 6262 O O . GLN A 1 771 ? 46.499 7.541 -83.080 1.00 77.00 771 GLN A O 1
ATOM 6267 N N . GLU A 1 772 ? 48.603 6.769 -83.004 1.00 77.62 772 GLU A N 1
ATOM 6268 C CA . GLU A 1 772 ? 48.310 5.802 -81.947 1.00 77.62 772 GLU A CA 1
ATOM 6269 C C . GLU A 1 772 ? 48.060 6.471 -80.582 1.00 77.62 772 GLU A C 1
ATOM 6271 O O . GLU A 1 772 ? 47.207 6.002 -79.828 1.00 77.62 772 GLU A O 1
ATOM 6276 N N . MET A 1 773 ? 48.733 7.585 -80.261 1.00 71.50 773 MET A N 1
ATOM 6277 C CA . MET A 1 773 ? 48.436 8.343 -79.036 1.00 71.50 773 MET A CA 1
ATOM 6278 C C . MET A 1 773 ? 47.061 9.014 -79.091 1.00 71.50 773 MET A C 1
ATOM 6280 O O . MET A 1 773 ? 46.311 8.914 -78.119 1.00 71.50 773 MET A O 1
ATOM 6284 N N . ASP A 1 774 ? 46.706 9.645 -80.214 1.00 79.50 774 ASP A N 1
ATOM 6285 C CA . ASP A 1 774 ? 45.393 10.285 -80.380 1.00 79.50 774 ASP A CA 1
ATOM 6286 C C . ASP A 1 774 ? 44.255 9.262 -80.253 1.00 79.50 774 ASP A C 1
ATOM 6288 O O . ASP A 1 774 ? 43.274 9.494 -79.542 1.00 79.50 774 ASP A O 1
ATOM 6292 N N . ARG A 1 775 ? 44.421 8.075 -80.853 1.00 78.62 775 ARG A N 1
ATOM 6293 C CA . ARG A 1 775 ? 43.474 6.963 -80.701 1.00 78.62 775 ARG A CA 1
ATOM 6294 C C . ARG A 1 775 ? 43.364 6.488 -79.250 1.00 78.62 775 ARG A C 1
ATOM 6296 O O . ARG A 1 775 ? 42.256 6.408 -78.728 1.00 78.62 775 ARG A O 1
ATOM 6303 N N . ARG A 1 776 ? 44.493 6.236 -78.574 1.00 79.62 776 ARG A N 1
ATOM 6304 C CA . ARG A 1 776 ? 44.508 5.824 -77.157 1.00 79.62 776 ARG A CA 1
ATOM 6305 C C . ARG A 1 776 ? 43.847 6.865 -76.247 1.00 79.62 776 ARG A C 1
ATOM 6307 O O . ARG A 1 776 ? 43.217 6.479 -75.267 1.00 79.62 776 ARG A O 1
ATOM 6314 N N . LYS A 1 777 ? 43.953 8.162 -76.563 1.00 80.19 777 LYS A N 1
ATOM 6315 C CA . LYS A 1 777 ? 43.252 9.230 -75.835 1.00 80.19 777 LYS A CA 1
ATOM 6316 C C . LYS A 1 777 ? 41.733 9.128 -76.011 1.00 80.19 777 LYS A C 1
ATOM 6318 O O . LYS A 1 777 ? 41.019 9.147 -75.014 1.00 80.19 777 LYS A O 1
ATOM 6323 N N . ILE A 1 778 ? 41.251 8.959 -77.246 1.00 82.38 778 ILE A N 1
ATOM 6324 C CA . ILE A 1 778 ? 39.819 8.767 -77.543 1.00 82.38 778 ILE A CA 1
ATOM 6325 C C . ILE A 1 778 ? 39.275 7.532 -76.808 1.00 82.38 778 ILE A C 1
ATOM 6327 O O . ILE A 1 778 ? 38.253 7.629 -76.130 1.00 82.38 778 ILE A O 1
ATOM 6331 N N . ASP A 1 779 ? 39.987 6.402 -76.873 1.00 81.31 779 ASP A N 1
ATOM 6332 C CA . ASP A 1 779 ? 39.607 5.165 -76.180 1.00 81.31 779 ASP A CA 1
ATOM 6333 C C . ASP A 1 779 ? 39.569 5.360 -74.643 1.00 81.31 779 ASP A C 1
ATOM 6335 O O . ASP A 1 779 ? 38.659 4.870 -73.968 1.00 81.31 779 ASP A O 1
ATOM 6339 N N . GLN A 1 780 ? 40.512 6.126 -74.073 1.00 82.00 780 GLN A N 1
ATOM 6340 C CA . GLN A 1 780 ? 40.560 6.417 -72.634 1.00 82.00 780 GLN A CA 1
ATOM 6341 C C . GLN A 1 780 ? 39.447 7.378 -72.178 1.00 82.00 780 GLN A C 1
ATOM 6343 O O . GLN A 1 780 ? 38.883 7.194 -71.098 1.00 82.00 780 GLN A O 1
ATOM 6348 N N . ASP A 1 781 ? 39.123 8.403 -72.966 1.00 80.56 781 ASP A N 1
ATOM 6349 C CA . ASP A 1 781 ? 38.068 9.364 -72.630 1.00 80.56 781 ASP A CA 1
ATOM 6350 C C . ASP A 1 781 ? 36.667 8.741 -72.804 1.00 80.56 781 ASP A C 1
ATOM 6352 O O . ASP A 1 781 ? 35.785 8.970 -71.972 1.00 80.56 781 ASP A O 1
ATOM 6356 N N . ALA A 1 782 ? 36.490 7.840 -73.780 1.00 84.06 782 ALA A N 1
ATOM 6357 C CA . ALA A 1 782 ? 35.299 6.995 -73.894 1.00 84.06 782 ALA A CA 1
ATOM 6358 C C . ALA A 1 782 ? 35.135 6.045 -72.689 1.00 84.06 782 ALA A C 1
ATOM 6360 O O . ALA A 1 782 ? 34.033 5.920 -72.150 1.00 84.06 782 ALA A O 1
ATOM 6361 N N . TYR A 1 783 ? 36.226 5.425 -72.213 1.00 89.62 783 TYR A N 1
ATOM 6362 C CA . TYR A 1 783 ? 36.204 4.595 -71.001 1.00 89.62 783 TYR A CA 1
ATOM 6363 C C . TYR A 1 783 ? 35.750 5.398 -69.768 1.00 89.62 783 TYR A C 1
ATOM 6365 O O . TYR A 1 783 ? 34.828 4.973 -69.070 1.00 89.62 783 TYR A O 1
ATOM 6373 N N . LYS A 1 784 ? 36.329 6.589 -69.535 1.00 81.25 784 LYS A N 1
ATOM 6374 C CA . LYS A 1 784 ? 35.943 7.481 -68.420 1.00 81.25 784 LYS A CA 1
ATOM 6375 C C . LYS A 1 784 ? 34.460 7.862 -68.477 1.00 81.25 784 LYS A C 1
ATOM 6377 O O . LYS A 1 784 ? 33.802 7.904 -67.439 1.00 81.25 784 LYS A O 1
ATOM 6382 N N . HIS A 1 785 ? 33.921 8.122 -69.672 1.00 85.38 785 HIS A N 1
ATOM 6383 C CA . HIS A 1 785 ? 32.503 8.455 -69.835 1.00 85.38 785 HIS A CA 1
ATOM 6384 C C . HIS A 1 785 ? 31.592 7.273 -69.467 1.00 85.38 785 HIS A C 1
ATOM 6386 O O . HIS A 1 785 ? 30.637 7.446 -68.712 1.00 85.38 785 HIS A O 1
ATOM 6392 N N . ALA A 1 786 ? 31.916 6.064 -69.936 1.00 82.56 786 ALA A N 1
ATOM 6393 C CA . ALA A 1 786 ? 31.157 4.853 -69.617 1.00 82.56 786 ALA A CA 1
ATOM 6394 C C . ALA A 1 786 ? 31.265 4.446 -68.132 1.00 82.56 786 ALA A C 1
ATOM 6396 O O . ALA A 1 786 ? 30.335 3.862 -67.574 1.00 82.56 786 ALA A O 1
ATOM 6397 N N . GLU A 1 787 ? 32.386 4.745 -67.470 1.00 85.75 787 GLU A N 1
ATOM 6398 C CA . GLU A 1 787 ? 32.554 4.546 -66.026 1.00 85.75 787 GLU A CA 1
ATOM 6399 C C . GLU A 1 787 ? 31.732 5.557 -65.212 1.00 85.75 787 GLU A C 1
ATOM 6401 O O . GLU A 1 787 ? 31.016 5.162 -64.288 1.00 85.75 787 GLU A O 1
ATOM 6406 N N . LYS A 1 788 ? 31.744 6.840 -65.602 1.00 85.69 788 LYS A N 1
ATOM 6407 C CA . LYS A 1 788 ? 30.895 7.883 -65.008 1.00 85.69 788 LYS A CA 1
ATOM 6408 C C . LYS A 1 788 ? 29.407 7.525 -65.103 1.00 85.69 788 LYS A C 1
ATOM 6410 O O . LYS A 1 788 ? 28.706 7.569 -64.096 1.00 85.69 788 LYS A O 1
ATOM 6415 N N . GLU A 1 789 ? 28.938 7.135 -66.286 1.00 85.69 789 GLU A N 1
ATOM 6416 C CA . GLU A 1 789 ? 27.529 6.808 -66.540 1.00 85.69 789 GLU A CA 1
ATOM 6417 C C . GLU A 1 789 ? 27.038 5.639 -65.666 1.00 85.69 789 GLU A C 1
ATOM 6419 O O . GLU A 1 789 ? 25.993 5.744 -65.022 1.00 85.69 789 GLU A O 1
ATOM 6424 N N . LYS A 1 790 ? 27.852 4.581 -65.519 1.00 87.25 790 LYS A N 1
ATOM 6425 C CA . LYS A 1 790 ? 27.584 3.468 -64.587 1.00 87.25 790 LYS A CA 1
ATOM 6426 C C . LYS A 1 790 ? 27.500 3.913 -63.127 1.00 87.25 790 LYS A C 1
ATOM 6428 O O . LYS A 1 790 ? 26.717 3.357 -62.360 1.00 87.25 790 LYS A O 1
ATOM 6433 N N . MET A 1 791 ? 28.301 4.893 -62.710 1.00 83.62 791 MET A N 1
ATOM 6434 C CA . MET A 1 791 ? 28.243 5.414 -61.340 1.00 83.62 791 MET A CA 1
ATOM 6435 C C . MET A 1 791 ? 26.993 6.280 -61.119 1.00 83.62 791 MET A C 1
ATOM 6437 O O . MET A 1 791 ? 26.345 6.147 -60.083 1.00 83.62 791 MET A O 1
ATOM 6441 N N . GLU A 1 792 ? 26.578 7.081 -62.104 1.00 84.69 792 GLU A N 1
ATOM 6442 C CA . GLU A 1 792 ? 25.313 7.834 -62.065 1.00 84.69 792 GLU A CA 1
ATOM 6443 C C . GLU A 1 792 ? 24.071 6.923 -62.107 1.00 84.69 792 GLU A C 1
ATOM 6445 O O . GLU A 1 792 ? 23.043 7.233 -61.502 1.00 84.69 792 GLU A O 1
ATOM 6450 N N . GLU A 1 793 ? 24.133 5.788 -62.808 1.00 87.62 793 GLU A N 1
ATOM 6451 C CA . GLU A 1 793 ? 23.091 4.752 -62.779 1.00 87.62 793 GLU A CA 1
ATOM 6452 C C . GLU A 1 793 ? 23.020 4.053 -61.410 1.00 87.62 793 GLU A C 1
ATOM 6454 O O . GLU A 1 793 ? 21.938 3.949 -60.829 1.00 87.62 793 GLU A O 1
ATOM 6459 N N . ARG A 1 794 ? 24.167 3.675 -60.822 1.00 90.56 794 ARG A N 1
ATOM 6460 C CA . ARG A 1 794 ? 24.221 3.119 -59.455 1.00 90.56 794 ARG A CA 1
ATOM 6461 C C . ARG A 1 794 ? 23.657 4.082 -58.410 1.00 90.56 794 ARG A C 1
ATOM 6463 O O . ARG A 1 794 ? 22.914 3.637 -57.541 1.00 90.56 794 ARG A O 1
ATOM 6470 N N . ILE A 1 795 ? 23.970 5.379 -58.502 1.00 84.31 795 ILE A N 1
ATOM 6471 C CA . ILE A 1 795 ? 23.444 6.407 -57.587 1.00 84.31 795 ILE A CA 1
ATOM 6472 C C . ILE A 1 795 ? 21.914 6.502 -57.687 1.00 84.31 795 ILE A C 1
ATOM 6474 O O . ILE A 1 795 ? 21.240 6.526 -56.654 1.00 84.31 795 ILE A O 1
ATOM 6478 N N . ARG A 1 796 ? 21.355 6.494 -58.907 1.00 91.06 796 ARG A N 1
ATOM 6479 C CA . ARG A 1 796 ? 19.897 6.460 -59.128 1.00 91.06 796 ARG A CA 1
ATOM 6480 C C . ARG A 1 796 ? 19.265 5.221 -58.495 1.00 91.06 796 ARG A C 1
ATOM 6482 O O . ARG A 1 796 ? 18.420 5.373 -57.619 1.00 91.06 796 ARG A O 1
ATOM 6489 N N . ALA A 1 797 ? 19.777 4.028 -58.799 1.00 87.38 797 ALA A N 1
ATOM 6490 C CA . ALA A 1 797 ? 19.279 2.780 -58.217 1.00 87.38 797 ALA A CA 1
ATOM 6491 C C . ALA A 1 797 ? 19.330 2.762 -56.672 1.00 87.38 797 ALA A C 1
ATOM 6493 O O . ALA A 1 797 ? 18.414 2.247 -56.032 1.00 87.38 797 ALA A O 1
ATOM 6494 N N . THR A 1 798 ? 20.359 3.354 -56.046 1.00 86.06 798 THR A N 1
ATOM 6495 C CA . THR A 1 798 ? 20.412 3.476 -54.576 1.00 86.06 798 THR A CA 1
ATOM 6496 C C . THR A 1 798 ? 19.417 4.485 -54.000 1.00 86.06 798 THR A C 1
ATOM 6498 O O . THR A 1 798 ? 18.936 4.275 -52.888 1.00 86.06 798 THR A O 1
ATOM 6501 N N . ASN A 1 799 ? 19.072 5.547 -54.735 1.00 83.50 799 ASN A N 1
ATOM 6502 C CA . ASN A 1 799 ? 1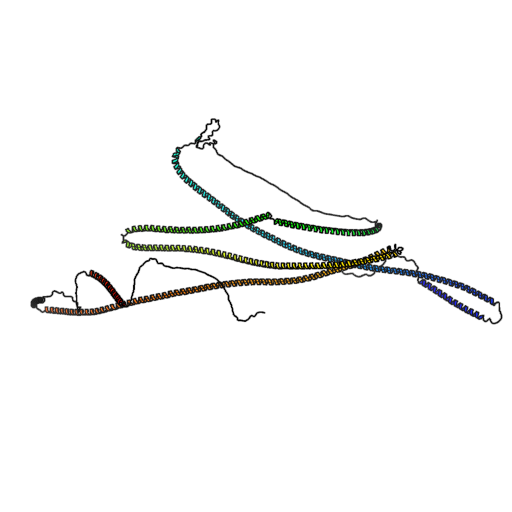8.044 6.501 -54.312 1.00 83.50 799 ASN A CA 1
ATOM 6503 C C . ASN A 1 799 ? 16.639 5.896 -54.438 1.00 83.50 799 ASN A C 1
ATOM 6505 O O . ASN A 1 799 ? 15.867 5.979 -53.486 1.00 83.50 799 ASN A O 1
ATOM 6509 N N . ASP A 1 800 ? 16.340 5.209 -55.542 1.00 89.62 800 ASP A N 1
ATOM 6510 C CA . ASP A 1 800 ? 15.052 4.531 -55.741 1.00 89.62 800 ASP A CA 1
ATOM 6511 C C . ASP A 1 800 ? 14.814 3.469 -54.649 1.00 89.62 800 ASP A C 1
ATOM 6513 O O . ASP A 1 800 ? 13.739 3.409 -54.044 1.00 89.62 800 ASP A O 1
ATOM 6517 N N . ALA A 1 801 ? 15.855 2.686 -54.327 1.00 88.06 801 ALA A N 1
ATOM 6518 C CA . ALA A 1 801 ? 15.839 1.707 -53.240 1.00 88.06 801 ALA A CA 1
ATOM 6519 C C . ALA A 1 801 ? 15.648 2.356 -51.852 1.00 88.06 801 ALA A C 1
ATOM 6521 O O . ALA A 1 801 ? 14.913 1.831 -51.006 1.00 88.06 801 ALA A O 1
ATOM 6522 N N . LYS A 1 802 ? 16.270 3.521 -51.616 1.00 89.38 802 LYS A N 1
ATOM 6523 C CA . LYS A 1 802 ? 16.070 4.314 -50.395 1.00 89.38 802 LYS A CA 1
ATOM 6524 C C . LYS A 1 802 ? 14.622 4.793 -50.280 1.00 89.38 802 LYS A C 1
ATOM 6526 O O . LYS A 1 802 ? 14.027 4.630 -49.218 1.00 89.38 802 LYS A O 1
ATOM 6531 N N . GLU A 1 803 ? 14.031 5.325 -51.348 1.00 89.31 803 GLU A N 1
ATOM 6532 C CA . GLU A 1 803 ? 12.635 5.770 -51.321 1.00 89.31 803 GLU A CA 1
ATOM 6533 C C . GLU A 1 803 ? 11.647 4.616 -51.097 1.00 89.31 803 GLU A C 1
ATOM 6535 O O . GLU A 1 803 ? 10.634 4.805 -50.419 1.00 89.31 803 GLU A O 1
ATOM 6540 N N . THR A 1 804 ? 11.915 3.415 -51.631 1.00 89.50 804 THR A N 1
ATOM 6541 C CA . THR A 1 804 ? 11.107 2.230 -51.292 1.00 89.50 804 THR A CA 1
ATOM 6542 C C . THR A 1 804 ? 11.204 1.891 -49.808 1.00 89.50 804 THR A C 1
ATOM 6544 O O . THR A 1 804 ? 10.167 1.719 -49.169 1.00 89.50 804 THR A O 1
ATOM 6547 N N . ALA A 1 805 ? 12.410 1.902 -49.230 1.00 83.75 805 ALA A N 1
ATOM 6548 C CA . ALA A 1 805 ? 12.606 1.630 -47.808 1.00 83.75 805 ALA A CA 1
ATOM 6549 C C . ALA A 1 805 ? 11.957 2.699 -46.905 1.00 83.75 805 ALA A C 1
ATOM 6551 O O . ALA A 1 805 ? 11.340 2.356 -45.900 1.00 83.75 805 ALA A O 1
ATOM 6552 N N . GLU A 1 806 ? 12.023 3.986 -47.266 1.00 87.50 806 GLU A N 1
ATOM 6553 C CA . GLU A 1 806 ? 11.362 5.070 -46.518 1.00 87.50 806 GLU A CA 1
ATOM 6554 C C . GLU A 1 806 ? 9.826 4.945 -46.558 1.00 87.50 806 GLU A C 1
ATOM 6556 O O . GLU A 1 806 ? 9.161 5.160 -45.540 1.00 87.50 806 GLU A O 1
ATOM 6561 N N . ARG A 1 807 ? 9.253 4.518 -47.694 1.00 90.56 807 ARG A N 1
ATOM 6562 C CA . ARG A 1 807 ? 7.815 4.217 -47.818 1.00 90.56 807 ARG A CA 1
ATOM 6563 C C . ARG A 1 807 ? 7.400 2.991 -47.000 1.00 90.56 807 ARG A C 1
ATOM 6565 O O . ARG A 1 807 ? 6.369 3.035 -46.329 1.00 90.56 807 ARG A O 1
ATOM 6572 N N . GLU A 1 808 ? 8.195 1.924 -47.003 1.00 89.56 808 GLU A N 1
ATOM 6573 C CA . GLU A 1 808 ? 7.945 0.734 -46.177 1.00 89.56 808 GLU A CA 1
ATOM 6574 C C . GLU A 1 808 ? 8.046 1.043 -44.677 1.00 89.56 808 GLU A C 1
ATOM 6576 O O . GLU A 1 808 ? 7.176 0.630 -43.909 1.00 89.56 808 GLU A O 1
ATOM 6581 N N . LEU A 1 809 ? 9.037 1.837 -44.260 1.00 87.25 809 LEU A N 1
ATOM 6582 C CA . LEU A 1 809 ? 9.212 2.281 -42.875 1.00 87.25 809 LEU A CA 1
ATOM 6583 C C . LEU A 1 809 ? 8.004 3.109 -42.405 1.00 87.25 809 LEU A C 1
ATOM 6585 O O . LEU A 1 809 ? 7.496 2.876 -41.310 1.00 87.25 809 LEU A O 1
ATOM 6589 N N . LEU A 1 810 ? 7.472 4.007 -43.244 1.00 90.31 810 LEU A N 1
ATOM 6590 C CA . LEU A 1 810 ? 6.256 4.768 -42.933 1.00 90.31 810 LEU A CA 1
ATOM 6591 C C . LEU A 1 810 ? 5.025 3.860 -42.730 1.00 90.31 810 LEU A C 1
ATOM 6593 O O . LEU A 1 810 ? 4.252 4.073 -41.794 1.00 90.31 810 LEU A O 1
ATOM 6597 N N . VAL A 1 811 ? 4.860 2.825 -43.563 1.00 92.38 811 VAL A N 1
ATOM 6598 C CA . VAL A 1 811 ? 3.777 1.829 -43.425 1.00 92.38 811 VAL A CA 1
ATOM 6599 C C . VAL A 1 811 ? 3.966 0.949 -42.185 1.00 92.38 811 VAL A C 1
ATOM 6601 O O . VAL A 1 811 ? 2.997 0.635 -41.497 1.00 92.38 811 VAL A O 1
ATOM 6604 N N . LEU A 1 812 ? 5.197 0.542 -41.871 1.00 89.69 812 LEU A N 1
ATOM 6605 C CA . LEU A 1 812 ? 5.498 -0.204 -40.647 1.00 89.69 812 LEU A CA 1
ATOM 6606 C C . LEU A 1 812 ? 5.232 0.644 -39.401 1.00 89.69 812 LEU A C 1
ATOM 6608 O O . LEU A 1 812 ? 4.643 0.144 -38.446 1.00 89.69 812 LEU A O 1
ATOM 6612 N N . LYS A 1 813 ? 5.581 1.934 -39.431 1.00 92.31 813 LYS A N 1
ATOM 6613 C CA . LYS A 1 813 ? 5.309 2.863 -38.334 1.00 92.31 813 LYS A CA 1
ATOM 6614 C C . LYS A 1 813 ? 3.809 3.007 -38.070 1.00 92.31 813 LYS A C 1
ATOM 6616 O O . LYS A 1 813 ? 3.395 2.823 -36.933 1.00 92.31 813 LYS A O 1
ATOM 6621 N N . SER A 1 814 ? 2.981 3.212 -39.100 1.00 89.88 814 SER A N 1
ATOM 6622 C CA . SER A 1 814 ? 1.524 3.306 -38.904 1.00 89.88 814 SER A CA 1
ATOM 6623 C C . SER A 1 814 ? 0.895 2.002 -38.390 1.00 89.88 814 SER A C 1
ATOM 6625 O O . SER A 1 814 ? -0.062 2.047 -37.616 1.00 89.88 814 SER A O 1
ATOM 6627 N N . LYS A 1 815 ? 1.455 0.837 -38.749 1.00 92.12 815 LYS A N 1
ATOM 6628 C CA . LYS A 1 815 ? 1.064 -0.459 -38.166 1.00 92.12 815 LYS A CA 1
ATOM 6629 C C . LYS A 1 815 ? 1.443 -0.569 -36.689 1.00 92.12 815 LYS A C 1
ATOM 6631 O O . LYS A 1 815 ? 0.614 -1.029 -35.910 1.00 92.12 815 LYS A O 1
ATOM 6636 N N . ILE A 1 816 ? 2.639 -0.123 -36.304 1.00 88.94 816 ILE A N 1
ATOM 6637 C CA . ILE A 1 816 ? 3.086 -0.077 -34.902 1.00 88.94 816 ILE A CA 1
ATOM 6638 C C . ILE A 1 816 ? 2.203 0.882 -34.093 1.00 88.94 816 ILE A C 1
ATOM 6640 O O . ILE A 1 816 ? 1.708 0.500 -33.039 1.00 88.94 816 ILE A O 1
ATOM 6644 N N . ASP A 1 817 ? 1.918 2.081 -34.605 1.00 88.94 817 ASP A N 1
ATOM 6645 C CA . ASP A 1 817 ? 1.046 3.058 -33.941 1.00 88.94 817 ASP A CA 1
ATOM 6646 C C . ASP A 1 817 ? -0.382 2.499 -33.735 1.00 88.94 817 ASP A C 1
ATOM 6648 O O . ASP A 1 817 ? -0.978 2.667 -32.668 1.00 88.94 817 ASP A O 1
ATOM 6652 N N . HIS A 1 818 ? -0.915 1.753 -34.712 1.00 91.19 818 HIS A N 1
ATOM 6653 C CA . HIS A 1 818 ? -2.207 1.066 -34.592 1.00 91.19 818 HIS A CA 1
ATOM 6654 C C . HIS A 1 818 ? -2.176 -0.125 -33.613 1.00 91.19 818 HIS A C 1
ATOM 6656 O O . HIS A 1 818 ? -3.103 -0.287 -32.817 1.00 91.19 818 HIS A O 1
ATOM 6662 N N . GLN A 1 819 ? -1.109 -0.931 -33.618 1.00 88.12 819 GLN A N 1
ATOM 6663 C CA . GLN A 1 819 ? -0.914 -2.018 -32.650 1.00 88.12 819 GLN A CA 1
ATOM 6664 C C . GLN A 1 819 ? -0.783 -1.481 -31.220 1.00 88.12 819 GLN A C 1
ATOM 6666 O O . GLN A 1 819 ? -1.413 -2.021 -30.316 1.00 88.12 819 GLN A O 1
ATOM 6671 N N . ASN A 1 820 ? -0.061 -0.376 -31.024 1.00 90.38 820 ASN A N 1
ATOM 6672 C CA . ASN A 1 820 ? 0.041 0.312 -29.739 1.00 90.38 820 ASN A CA 1
ATOM 6673 C C . ASN A 1 820 ? -1.331 0.815 -29.260 1.00 90.38 820 ASN A C 1
ATOM 6675 O O . ASN A 1 820 ? -1.647 0.690 -28.078 1.00 90.38 820 ASN A O 1
ATOM 6679 N N . HIS A 1 821 ? -2.175 1.338 -30.158 1.00 92.25 821 HIS A N 1
ATOM 6680 C CA . HIS A 1 821 ? -3.539 1.748 -29.810 1.00 92.25 821 HIS A CA 1
ATOM 6681 C C . HIS A 1 821 ? -4.408 0.563 -29.353 1.00 92.25 821 HIS A C 1
ATOM 6683 O O . HIS A 1 821 ? -5.063 0.654 -28.315 1.00 92.25 821 HIS A O 1
ATOM 6689 N N . LEU A 1 822 ? -4.366 -0.562 -30.078 1.00 91.06 822 LEU A N 1
ATOM 6690 C CA . LEU A 1 822 ? -5.058 -1.803 -29.704 1.00 91.06 822 LEU A CA 1
ATOM 6691 C C . LEU A 1 822 ? -4.555 -2.369 -28.367 1.00 91.06 822 LEU A C 1
ATOM 6693 O O . LEU A 1 822 ? -5.362 -2.732 -27.515 1.00 91.06 822 LEU A O 1
ATOM 6697 N N . GLN A 1 823 ? -3.239 -2.383 -28.152 1.00 89.19 823 GLN A N 1
ATOM 6698 C CA . GLN A 1 823 ? -2.619 -2.812 -26.897 1.00 89.19 823 GLN A CA 1
ATOM 6699 C C . GLN A 1 823 ? -3.114 -1.957 -25.716 1.00 89.19 823 GLN A C 1
ATOM 6701 O O . GLN A 1 823 ? -3.607 -2.503 -24.733 1.00 89.19 823 GLN A O 1
ATOM 6706 N N . ASN A 1 824 ? -3.126 -0.626 -25.870 1.00 92.06 824 ASN A N 1
ATOM 6707 C CA . ASN A 1 824 ? -3.662 0.308 -24.872 1.00 92.06 824 ASN A CA 1
ATOM 6708 C C . ASN A 1 824 ? -5.172 0.122 -24.607 1.00 92.06 824 ASN A C 1
ATOM 6710 O O . ASN A 1 824 ? -5.654 0.474 -23.530 1.00 92.06 824 ASN A O 1
ATOM 6714 N N . MET A 1 825 ? -5.959 -0.368 -25.573 1.00 92.88 825 MET A N 1
ATOM 6715 C CA . MET A 1 825 ? -7.365 -0.728 -25.331 1.00 92.88 825 MET A CA 1
ATOM 6716 C C . MET A 1 825 ? -7.473 -2.015 -24.509 1.00 92.88 825 MET A C 1
ATOM 6718 O O . MET A 1 825 ? -8.154 -2.022 -23.488 1.00 92.88 825 MET A O 1
ATOM 6722 N N . ILE A 1 826 ? -6.735 -3.060 -24.891 1.00 89.62 826 ILE A N 1
ATOM 6723 C CA . ILE A 1 826 ? -6.694 -4.345 -24.175 1.00 89.62 826 ILE A CA 1
ATOM 6724 C C . ILE A 1 826 ? -6.182 -4.160 -22.736 1.00 89.62 826 ILE A C 1
ATOM 6726 O O . ILE A 1 826 ? -6.645 -4.835 -21.819 1.00 89.62 826 ILE A O 1
ATOM 6730 N N . GLU A 1 827 ? -5.253 -3.235 -22.502 1.00 89.06 827 GLU A N 1
ATOM 6731 C CA . GLU A 1 827 ? -4.747 -2.904 -21.165 1.00 89.06 827 GLU A CA 1
ATOM 6732 C C . GLU A 1 827 ? -5.783 -2.169 -20.304 1.00 89.06 827 GLU A C 1
ATOM 6734 O O . GLU A 1 827 ? -5.911 -2.494 -19.121 1.00 89.06 827 GLU A O 1
ATOM 6739 N N . ARG A 1 828 ? -6.600 -1.275 -20.887 1.00 91.81 828 ARG A N 1
ATOM 6740 C CA . ARG A 1 828 ? -7.764 -0.700 -20.186 1.00 91.81 828 ARG A CA 1
ATOM 6741 C C . ARG A 1 828 ? -8.782 -1.777 -19.832 1.00 91.81 828 ARG A C 1
ATOM 6743 O O . ARG A 1 828 ? -9.102 -1.918 -18.656 1.00 91.81 828 ARG A O 1
ATOM 6750 N N . GLU A 1 829 ? -9.197 -2.599 -20.796 1.00 88.75 829 GLU A N 1
ATOM 6751 C CA . GLU A 1 829 ? -10.140 -3.701 -20.557 1.00 88.75 829 GLU A CA 1
ATOM 6752 C C . GLU A 1 829 ? -9.621 -4.683 -19.492 1.00 88.75 829 GLU A C 1
ATOM 6754 O O . GLU A 1 829 ? -10.386 -5.143 -18.647 1.00 88.75 829 GLU A O 1
ATOM 6759 N N . ARG A 1 830 ? -8.311 -4.970 -19.463 1.00 91.50 830 ARG A N 1
ATOM 6760 C CA . ARG A 1 830 ? -7.678 -5.767 -18.397 1.00 91.50 830 ARG A CA 1
ATOM 6761 C C . ARG A 1 830 ? -7.737 -5.082 -17.033 1.00 91.50 830 ARG A C 1
ATOM 6763 O O . ARG A 1 830 ? -8.009 -5.768 -16.049 1.00 91.50 830 ARG A O 1
ATOM 6770 N N . SER A 1 831 ? -7.499 -3.771 -16.963 1.00 91.19 831 SER A N 1
ATOM 6771 C CA . SER A 1 831 ? -7.598 -3.014 -15.708 1.00 91.19 831 SER A CA 1
ATOM 6772 C C . SER A 1 831 ? -9.038 -2.983 -15.180 1.00 91.19 831 SER A C 1
ATOM 6774 O O . SER A 1 831 ? -9.271 -3.348 -14.032 1.00 91.19 831 SER A O 1
ATOM 6776 N N . GLU A 1 832 ? -10.020 -2.724 -16.046 1.00 93.62 832 GLU A N 1
ATOM 6777 C CA . GLU A 1 832 ? -11.447 -2.744 -15.704 1.00 93.62 832 GLU A CA 1
ATOM 6778 C C . GLU A 1 832 ? -11.910 -4.151 -15.283 1.00 93.62 832 GLU A C 1
ATOM 6780 O O . GLU A 1 832 ? -12.645 -4.305 -14.310 1.00 93.62 832 GLU A O 1
ATOM 6785 N N . ASN A 1 833 ? -11.426 -5.209 -15.946 1.00 91.44 833 ASN A N 1
ATOM 6786 C CA . ASN A 1 833 ? -11.684 -6.603 -15.563 1.00 91.44 833 ASN A CA 1
ATOM 6787 C C . ASN A 1 833 ? -11.062 -6.952 -14.195 1.00 91.44 833 ASN A C 1
ATOM 6789 O O . ASN A 1 833 ? -11.666 -7.690 -13.415 1.00 91.44 833 ASN A O 1
ATOM 6793 N N . SER A 1 834 ? -9.883 -6.404 -13.881 1.00 92.88 834 SER A N 1
ATOM 6794 C CA . SER A 1 834 ? -9.235 -6.541 -12.570 1.00 92.88 834 SER A CA 1
ATOM 6795 C C . SER A 1 834 ? -10.024 -5.825 -11.468 1.00 92.88 834 SER A C 1
ATOM 6797 O O . SER A 1 834 ? -10.278 -6.413 -10.416 1.00 92.88 834 SER A O 1
ATOM 6799 N N . ASP A 1 835 ? -10.489 -4.601 -11.721 1.00 92.75 835 ASP A N 1
ATOM 6800 C CA . ASP A 1 835 ? -11.313 -3.836 -10.779 1.00 92.75 835 ASP A CA 1
ATOM 6801 C C . ASP A 1 835 ? -12.682 -4.492 -10.553 1.00 92.75 835 ASP A C 1
ATOM 6803 O O . ASP A 1 835 ? -13.156 -4.580 -9.417 1.00 92.75 835 ASP A O 1
ATOM 6807 N N . LEU A 1 836 ? -13.296 -5.038 -11.609 1.00 92.00 836 LEU A N 1
ATOM 6808 C CA . LEU A 1 836 ? -14.523 -5.830 -11.506 1.00 92.00 836 LEU A CA 1
ATOM 6809 C C . LEU A 1 836 ? -14.306 -7.114 -10.695 1.00 92.00 836 LEU A C 1
ATOM 6811 O O . LEU A 1 836 ? -15.130 -7.415 -9.835 1.00 92.00 836 LEU A O 1
ATOM 6815 N N . LYS A 1 837 ? -13.189 -7.832 -10.876 1.00 91.69 837 LYS A N 1
ATOM 6816 C CA . LYS A 1 837 ? -12.829 -8.993 -10.035 1.00 91.69 837 LYS A CA 1
ATOM 6817 C C . LYS A 1 837 ? -12.592 -8.608 -8.576 1.00 91.69 837 LYS A C 1
ATOM 6819 O O . LYS A 1 837 ? -13.101 -9.277 -7.684 1.00 91.69 837 LYS A O 1
ATOM 6824 N N . SER A 1 838 ? -11.895 -7.499 -8.322 1.00 90.56 838 SER A N 1
ATOM 6825 C CA . SER A 1 838 ? -11.730 -6.931 -6.977 1.00 90.56 838 SER A CA 1
ATOM 6826 C C . SER A 1 838 ? -13.077 -6.561 -6.340 1.00 90.56 838 SER A C 1
ATOM 6828 O O . SER A 1 838 ? -13.259 -6.705 -5.129 1.00 90.56 838 SER A O 1
ATOM 6830 N N . LYS A 1 839 ? -14.041 -6.086 -7.135 1.00 93.31 839 LYS A N 1
ATOM 6831 C CA . LYS A 1 839 ? -15.399 -5.789 -6.668 1.00 93.31 839 LYS A CA 1
ATOM 6832 C C . LYS A 1 839 ? -16.208 -7.059 -6.392 1.00 93.31 839 LYS A C 1
ATOM 6834 O O . LYS A 1 839 ? -16.880 -7.111 -5.370 1.00 93.31 839 LYS A O 1
ATOM 6839 N N . VAL A 1 840 ? -16.116 -8.078 -7.250 1.00 90.69 840 VAL A N 1
ATOM 6840 C CA . VAL A 1 840 ? -16.749 -9.392 -7.035 1.00 90.69 840 VAL A CA 1
ATOM 6841 C C . VAL A 1 840 ? -16.212 -10.042 -5.760 1.00 90.69 840 VAL A C 1
ATOM 6843 O O . VAL A 1 840 ? -17.005 -10.346 -4.882 1.00 90.69 840 VAL A O 1
ATOM 6846 N N . SER A 1 841 ? -14.891 -10.125 -5.584 1.00 91.31 841 SER A N 1
ATOM 6847 C CA . SER A 1 841 ? -14.277 -10.722 -4.387 1.00 91.31 841 SER A CA 1
ATOM 6848 C C . SER A 1 841 ? -14.647 -9.993 -3.083 1.00 91.31 841 SER A C 1
ATOM 6850 O O . SER A 1 841 ? -14.856 -10.630 -2.048 1.00 91.31 841 SER A O 1
ATOM 6852 N N . ARG A 1 842 ? -14.816 -8.663 -3.123 1.00 94.06 842 ARG A N 1
ATOM 6853 C CA . ARG A 1 842 ? -15.368 -7.899 -1.990 1.00 94.06 842 ARG A CA 1
ATOM 6854 C C . ARG A 1 842 ? -16.829 -8.246 -1.710 1.00 94.06 842 ARG A C 1
ATOM 6856 O O . ARG A 1 842 ? -17.152 -8.525 -0.563 1.00 94.06 842 ARG A O 1
ATOM 6863 N N . LEU A 1 843 ? -17.681 -8.304 -2.735 1.00 91.50 843 LEU A N 1
ATOM 6864 C CA . LEU A 1 843 ? -19.089 -8.692 -2.584 1.00 91.50 843 LEU A CA 1
ATOM 6865 C C . LEU A 1 843 ? -19.243 -10.144 -2.096 1.00 91.50 843 LEU A C 1
ATOM 6867 O O . LEU A 1 843 ? -20.095 -10.412 -1.261 1.00 91.50 843 LEU A O 1
ATOM 6871 N N . GLU A 1 844 ? -18.397 -11.071 -2.549 1.00 90.00 844 GLU A N 1
ATOM 6872 C CA . GLU A 1 844 ? -18.326 -12.447 -2.036 1.00 90.00 844 GLU A CA 1
ATOM 6873 C C . GLU A 1 844 ? -17.929 -12.470 -0.550 1.00 90.00 844 GLU A C 1
ATOM 6875 O O . GLU A 1 844 ? -18.518 -13.203 0.241 1.00 90.00 844 GLU A O 1
ATOM 6880 N N . THR A 1 845 ? -16.974 -11.626 -0.146 1.00 91.00 845 THR A N 1
ATOM 6881 C CA . THR A 1 845 ? -16.561 -11.482 1.261 1.00 91.00 845 THR A CA 1
ATOM 6882 C C . THR A 1 845 ? -17.681 -10.889 2.123 1.00 91.00 845 THR A C 1
ATOM 6884 O O . THR A 1 845 ? -17.944 -11.395 3.213 1.00 91.00 845 THR A O 1
ATOM 6887 N N . GLU A 1 846 ? -18.387 -9.868 1.628 1.00 92.44 846 GLU A N 1
ATOM 6888 C CA . GLU A 1 846 ? -19.564 -9.281 2.284 1.00 92.44 846 GLU A CA 1
ATOM 6889 C C . GLU A 1 846 ? -20.702 -10.307 2.419 1.00 92.44 846 GLU A C 1
ATOM 6891 O O . GLU A 1 846 ? -21.250 -10.463 3.506 1.00 92.44 846 GLU A O 1
ATOM 6896 N N . ILE A 1 847 ? -21.015 -11.069 1.363 1.00 93.38 847 ILE A N 1
ATOM 6897 C CA . ILE A 1 847 ? -22.023 -12.144 1.390 1.00 93.38 847 ILE A CA 1
ATOM 6898 C C . ILE A 1 847 ? -21.654 -13.219 2.419 1.00 93.38 847 ILE A C 1
ATOM 6900 O O . ILE A 1 847 ? -22.502 -13.603 3.222 1.00 93.38 847 ILE A O 1
ATOM 6904 N N . ASN A 1 848 ? -20.397 -13.667 2.455 1.00 92.31 848 ASN A N 1
ATOM 6905 C CA . ASN A 1 848 ? -19.939 -14.646 3.444 1.00 92.31 848 ASN A CA 1
ATOM 6906 C C . ASN A 1 848 ? -20.020 -14.101 4.882 1.00 92.31 848 ASN A C 1
ATOM 6908 O O . ASN A 1 848 ? -20.399 -14.835 5.793 1.00 92.31 848 ASN A O 1
ATOM 6912 N N . ALA A 1 849 ? -19.740 -12.810 5.092 1.00 92.75 849 ALA A N 1
ATOM 6913 C CA . ALA A 1 849 ? -19.939 -12.162 6.386 1.00 92.75 849 ALA A CA 1
ATOM 6914 C C . ALA A 1 849 ? -21.430 -12.068 6.763 1.00 92.75 849 ALA A C 1
ATOM 6916 O O . ALA A 1 849 ? -21.783 -12.315 7.915 1.00 92.75 849 ALA A O 1
ATOM 6917 N N . TYR A 1 850 ? -22.326 -11.759 5.820 1.00 93.31 850 TYR A N 1
ATOM 6918 C CA . TYR A 1 850 ? -23.772 -11.765 6.072 1.00 93.31 850 TYR A CA 1
ATOM 6919 C C . TYR A 1 850 ? -24.302 -13.169 6.399 1.00 93.31 850 TYR A C 1
ATOM 6921 O O . TYR A 1 850 ? -25.076 -13.296 7.342 1.00 93.31 850 TYR A O 1
ATOM 6929 N N . LEU A 1 851 ? -23.835 -14.214 5.707 1.00 92.31 851 LEU A N 1
ATOM 6930 C CA . LEU A 1 851 ? -24.183 -15.611 6.004 1.00 92.31 851 LEU A CA 1
ATOM 6931 C C . LEU A 1 851 ? -23.671 -16.064 7.382 1.00 92.31 851 LEU A C 1
ATOM 6933 O O . LEU A 1 851 ? -24.385 -16.764 8.096 1.00 92.31 851 LEU A O 1
ATOM 6937 N N . GLY A 1 852 ? -22.472 -15.630 7.789 1.00 90.25 852 GLY A N 1
ATOM 6938 C CA . GLY A 1 852 ? -21.965 -15.853 9.149 1.00 90.25 852 GLY A CA 1
ATOM 6939 C C . GLY A 1 852 ? -22.865 -15.211 10.209 1.00 90.25 852 GLY A C 1
ATOM 6940 O O . GLY A 1 852 ? -23.340 -15.895 11.110 1.00 90.25 852 GLY A O 1
ATOM 6941 N N . ASN A 1 853 ? -23.199 -13.927 10.035 1.00 93.12 853 ASN A N 1
ATOM 6942 C CA . ASN A 1 853 ? -24.130 -13.222 10.922 1.00 93.12 853 ASN A CA 1
ATOM 6943 C C . ASN A 1 853 ? -25.537 -13.861 10.937 1.00 93.12 853 ASN A C 1
ATOM 6945 O O . ASN A 1 853 ? -26.194 -13.866 11.975 1.00 93.12 853 ASN A O 1
ATOM 6949 N N . GLU A 1 854 ? -26.022 -14.397 9.810 1.00 90.06 854 GLU A N 1
ATOM 6950 C CA . GLU A 1 854 ? -27.301 -15.118 9.738 1.00 90.06 854 GLU A CA 1
ATOM 6951 C C . GLU A 1 854 ? -27.258 -16.437 10.527 1.00 90.06 854 GLU A C 1
ATOM 6953 O O . GLU A 1 854 ? -28.221 -16.757 11.230 1.00 90.06 854 GLU A O 1
ATOM 6958 N N . HIS A 1 855 ? -26.140 -17.168 10.480 1.00 93.06 855 HIS A N 1
ATOM 6959 C CA . HIS A 1 855 ? -25.938 -18.375 11.282 1.00 93.06 855 HIS A CA 1
ATOM 6960 C C . HIS A 1 855 ? -25.862 -18.053 12.781 1.00 93.06 855 HIS A C 1
ATOM 6962 O O . HIS A 1 855 ? -26.616 -18.649 13.552 1.00 93.06 855 HIS A O 1
ATOM 6968 N N . ASP A 1 856 ? -25.053 -17.067 13.184 1.00 93.19 856 ASP A N 1
ATOM 6969 C CA . ASP A 1 856 ? -24.944 -16.619 14.581 1.00 93.19 856 ASP A CA 1
ATOM 6970 C C . ASP A 1 856 ? -26.317 -16.193 15.132 1.00 93.19 856 ASP A C 1
ATOM 6972 O O . ASP A 1 856 ? -26.747 -16.638 16.197 1.00 93.19 856 ASP A O 1
ATOM 6976 N N . MET A 1 857 ? -27.067 -15.388 14.368 1.00 90.19 857 MET A N 1
ATOM 6977 C CA . MET A 1 857 ? -28.424 -14.961 14.731 1.00 90.19 857 MET A CA 1
ATOM 6978 C C . MET A 1 857 ? -29.438 -16.113 14.755 1.00 90.19 857 MET A C 1
ATOM 6980 O O . MET A 1 857 ? -30.431 -16.034 15.488 1.00 90.19 857 MET A O 1
ATOM 6984 N N . THR A 1 858 ? -29.221 -17.177 13.979 1.00 92.31 858 THR A N 1
ATOM 6985 C CA . THR A 1 858 ? -30.057 -18.389 13.985 1.00 92.31 858 THR A CA 1
ATOM 6986 C C . THR A 1 858 ? -29.797 -19.231 15.233 1.00 92.31 858 THR A C 1
ATOM 6988 O O . THR A 1 858 ? -30.753 -19.659 15.886 1.00 92.31 858 THR A O 1
ATOM 6991 N N . ASP A 1 859 ? -28.535 -19.387 15.626 1.00 93.69 859 ASP A N 1
ATOM 6992 C CA . ASP A 1 859 ? -28.127 -20.119 16.828 1.00 93.69 859 ASP A CA 1
ATOM 6993 C C . ASP A 1 859 ? -28.534 -19.369 18.108 1.00 93.69 859 ASP A C 1
ATOM 6995 O O . ASP A 1 859 ? -29.055 -19.977 19.050 1.00 93.69 859 ASP A O 1
ATOM 6999 N N . ASP A 1 860 ? -28.427 -18.036 18.122 1.00 94.19 860 ASP A N 1
ATOM 7000 C CA . ASP A 1 860 ? -28.979 -17.186 19.183 1.00 94.19 860 ASP A CA 1
ATOM 7001 C C . ASP A 1 860 ? -30.510 -17.316 19.278 1.00 94.19 860 ASP A C 1
ATOM 7003 O O . ASP A 1 860 ? -31.058 -17.468 20.376 1.00 94.19 860 ASP A O 1
ATOM 7007 N N . ASN A 1 861 ? -31.218 -17.348 18.141 1.00 91.38 861 ASN A N 1
ATOM 7008 C CA . ASN A 1 861 ? -32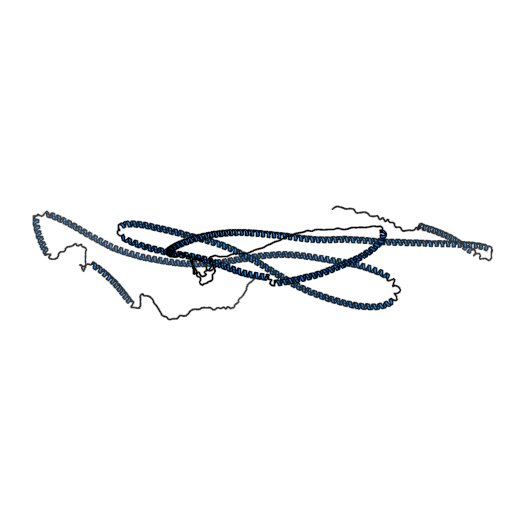.659 -17.622 18.110 1.00 91.38 861 ASN A CA 1
ATOM 7009 C C . ASN A 1 861 ? -32.996 -19.018 18.652 1.00 91.38 861 ASN A C 1
ATOM 7011 O O . ASN A 1 861 ? -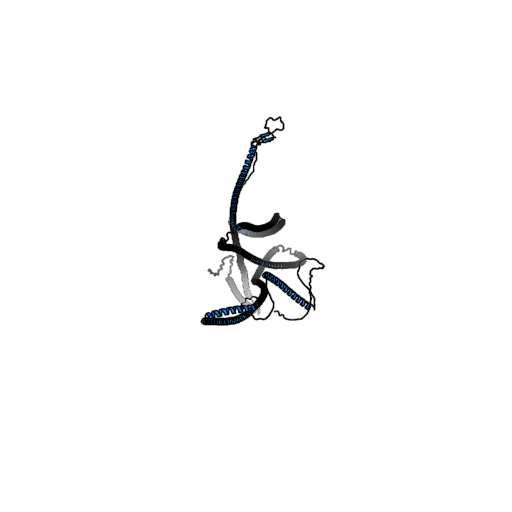33.986 -19.169 19.371 1.00 91.38 861 ASN A O 1
ATOM 7015 N N . LEU A 1 862 ? -32.199 -20.040 18.332 1.00 93.94 862 LEU A N 1
ATOM 7016 C CA . LEU A 1 862 ? -32.389 -21.400 18.834 1.00 93.94 862 LEU A CA 1
ATOM 7017 C C . LEU A 1 862 ? -32.160 -21.464 20.352 1.00 93.94 862 LEU A C 1
ATOM 7019 O O . LEU A 1 862 ? -32.998 -22.009 21.073 1.00 93.94 862 LEU A O 1
ATOM 7023 N N . ARG A 1 863 ? -31.094 -20.830 20.860 1.00 94.31 863 ARG A N 1
ATOM 7024 C CA . ARG A 1 863 ? -30.813 -20.718 22.300 1.00 94.31 863 ARG A CA 1
ATOM 7025 C C . ARG A 1 863 ? -31.953 -20.017 23.043 1.00 94.31 863 ARG A C 1
ATOM 7027 O O . ARG A 1 863 ? -32.421 -20.531 24.059 1.00 94.31 863 ARG A O 1
ATOM 7034 N N . LEU A 1 864 ? -32.448 -18.895 22.514 1.00 92.56 864 LEU A N 1
ATOM 7035 C CA . LEU A 1 864 ? -33.577 -18.157 23.091 1.00 92.56 864 LEU A CA 1
ATOM 7036 C C . LEU A 1 864 ? -34.884 -18.964 23.056 1.00 92.56 864 LEU A C 1
ATOM 7038 O O . LEU A 1 864 ? -35.620 -18.965 24.042 1.00 92.56 864 LEU A O 1
ATOM 7042 N N . ARG A 1 865 ? -35.166 -19.703 21.973 1.00 92.69 865 ARG A N 1
ATOM 7043 C CA . ARG A 1 865 ? -36.325 -20.615 21.900 1.00 92.69 865 ARG A CA 1
ATOM 7044 C C . ARG A 1 865 ? -36.243 -21.708 22.962 1.00 92.69 865 ARG A C 1
ATOM 7046 O O . ARG A 1 865 ? -37.219 -21.906 23.680 1.00 92.69 865 ARG A O 1
ATOM 7053 N N . ASN A 1 866 ? -35.087 -22.350 23.115 1.00 93.81 866 ASN A N 1
ATOM 7054 C CA . ASN A 1 866 ? -34.870 -23.392 24.120 1.00 93.81 866 ASN A CA 1
ATOM 7055 C C . ASN A 1 866 ? -35.022 -22.839 25.549 1.00 93.81 866 ASN A C 1
ATOM 7057 O O . ASN A 1 866 ? -35.671 -23.458 26.390 1.00 93.81 866 ASN A O 1
ATOM 7061 N N . GLN A 1 867 ? -34.507 -21.636 25.822 1.00 94.50 867 GLN A N 1
ATOM 7062 C CA . GLN A 1 867 ? -34.689 -20.970 27.115 1.00 94.50 867 GLN A CA 1
ATOM 7063 C C . GLN A 1 867 ? -36.162 -20.604 27.380 1.00 94.50 867 GLN A C 1
ATOM 7065 O O . GLN A 1 867 ? -36.646 -20.744 28.502 1.00 94.50 867 GLN A O 1
ATOM 7070 N N . VAL A 1 868 ? -36.908 -20.202 26.347 1.00 90.75 868 VAL A N 1
ATOM 7071 C CA . VAL A 1 868 ? -38.357 -19.960 26.425 1.00 90.75 868 VAL A CA 1
ATOM 7072 C C . VAL A 1 868 ? -39.152 -21.257 26.642 1.00 90.75 868 VAL A C 1
ATOM 7074 O O . VAL A 1 868 ? -40.160 -21.224 27.344 1.00 90.75 868 VAL A O 1
ATOM 7077 N N . GLU A 1 869 ? -38.723 -22.401 26.105 1.00 92.62 869 GLU A N 1
ATOM 7078 C CA . GLU A 1 869 ? -39.311 -23.719 26.411 1.00 92.62 869 GLU A CA 1
ATOM 7079 C C . GLU A 1 869 ? -39.093 -24.100 27.886 1.00 92.62 869 GLU A C 1
ATOM 7081 O O . GLU A 1 869 ? -40.057 -24.427 28.580 1.00 92.62 869 GLU A O 1
ATOM 7086 N N . LEU A 1 870 ? -37.864 -23.965 28.400 1.00 94.00 870 LEU A N 1
ATOM 7087 C CA . LEU A 1 870 ? -37.539 -24.227 29.810 1.00 94.00 870 LEU A CA 1
ATOM 7088 C C . LEU A 1 870 ? -38.363 -23.343 30.762 1.00 94.00 870 LEU A C 1
ATOM 7090 O O . LEU A 1 870 ? -38.995 -23.849 31.688 1.00 94.00 870 LEU A O 1
ATOM 7094 N N . LEU A 1 871 ? -38.466 -22.040 30.483 1.00 92.31 871 LEU A N 1
ATOM 7095 C CA . LEU A 1 871 ? -39.291 -21.122 31.277 1.00 92.31 871 LEU A CA 1
ATOM 7096 C C . LEU A 1 871 ? -40.795 -21.464 31.209 1.00 92.31 871 LEU A C 1
ATOM 7098 O O . LEU A 1 871 ? -41.507 -21.295 32.200 1.00 92.31 871 LEU A O 1
ATOM 7102 N N . LYS A 1 872 ? -41.311 -21.991 30.085 1.00 92.56 872 LYS A N 1
ATOM 7103 C CA . LYS A 1 872 ? -42.694 -22.516 30.022 1.00 92.56 872 LYS A CA 1
ATOM 7104 C C . LYS A 1 872 ? -42.868 -23.752 30.907 1.00 92.56 872 LYS A C 1
ATOM 7106 O O . LYS A 1 872 ? -43.914 -23.877 31.546 1.00 92.56 872 LYS A O 1
ATOM 7111 N N . GLU A 1 873 ? -41.887 -24.654 30.946 1.00 93.50 873 GLU A N 1
ATOM 7112 C CA . GLU A 1 873 ? -41.899 -25.844 31.807 1.00 93.50 873 GLU A CA 1
ATOM 7113 C C . GLU A 1 873 ? -41.853 -25.457 33.295 1.00 93.50 873 GLU A C 1
ATOM 7115 O O . GLU A 1 873 ? -42.679 -25.935 34.072 1.00 93.50 873 GLU A O 1
ATOM 7120 N N . GLU A 1 874 ? -41.003 -24.507 33.689 1.00 91.88 874 GLU A N 1
ATOM 7121 C CA . GLU A 1 874 ? -40.976 -23.948 35.050 1.00 91.88 874 GLU A CA 1
ATOM 7122 C C . GLU A 1 874 ? -42.308 -23.279 35.429 1.00 91.88 874 GLU A C 1
ATOM 7124 O O . GLU A 1 874 ? -42.860 -23.533 36.504 1.00 91.88 874 GLU A O 1
ATOM 7129 N N . ILE A 1 875 ? -42.900 -22.486 34.528 1.00 91.62 875 ILE A N 1
ATOM 7130 C CA . ILE A 1 875 ? -44.225 -21.869 34.721 1.00 91.62 875 ILE A CA 1
ATOM 7131 C C . ILE A 1 875 ? -45.335 -22.934 34.831 1.00 91.62 875 ILE A C 1
ATOM 7133 O O . ILE A 1 875 ? -46.303 -22.756 35.572 1.00 91.62 875 ILE A O 1
ATOM 7137 N N . LYS A 1 876 ? -45.220 -24.057 34.119 1.00 94.25 876 LYS A N 1
ATOM 7138 C CA . LYS A 1 876 ? -46.151 -25.199 34.171 1.00 94.25 876 LYS A CA 1
ATOM 7139 C C . LYS A 1 876 ? -46.005 -25.986 35.481 1.00 94.25 876 LYS A C 1
ATOM 7141 O O . LYS A 1 876 ? -47.017 -26.328 36.096 1.00 94.25 876 LYS A O 1
ATOM 7146 N N . LEU A 1 877 ? -44.776 -26.207 35.951 1.00 93.38 877 LEU A N 1
ATOM 7147 C CA . LEU A 1 877 ? -44.472 -26.857 37.230 1.00 93.38 877 LEU A CA 1
ATOM 7148 C C . LEU A 1 877 ? -44.932 -26.008 38.422 1.00 93.38 877 LEU A C 1
ATOM 7150 O O . LEU A 1 877 ? -45.659 -26.510 39.279 1.00 93.38 877 LEU A O 1
ATOM 7154 N N . THR A 1 878 ? -44.599 -24.717 38.447 1.00 91.62 878 THR A N 1
ATOM 7155 C CA . THR A 1 878 ? -45.027 -23.786 39.508 1.00 91.62 878 THR A CA 1
ATOM 7156 C C . THR A 1 878 ? -46.547 -23.606 39.542 1.00 91.62 878 THR A C 1
ATOM 7158 O O . THR A 1 878 ? -47.131 -23.639 40.622 1.00 91.62 878 THR A O 1
ATOM 7161 N N . LYS A 1 879 ? -47.234 -23.537 38.389 1.00 92.62 879 LYS A N 1
ATOM 7162 C CA . LYS A 1 879 ? -48.712 -23.575 38.338 1.00 92.62 879 LYS A CA 1
ATOM 7163 C C . LYS A 1 879 ? -49.290 -24.887 38.880 1.00 92.62 879 LYS A C 1
ATOM 7165 O O . LYS A 1 879 ? -50.308 -24.856 39.569 1.00 92.62 879 LYS A O 1
ATOM 7170 N N . SER A 1 880 ? -48.650 -26.029 38.614 1.00 92.56 880 SER A N 1
ATOM 7171 C CA . SER A 1 880 ? -49.061 -27.325 39.175 1.00 92.56 880 SER A CA 1
ATOM 7172 C C . SER A 1 880 ? -48.874 -27.378 40.697 1.00 92.56 880 SER A C 1
ATOM 7174 O O . SER A 1 880 ? -49.766 -27.838 41.409 1.00 92.56 880 SER A O 1
ATOM 7176 N N . GLN A 1 881 ? -47.758 -26.856 41.214 1.00 91.25 881 GLN A N 1
ATOM 7177 C CA . GLN A 1 881 ? -47.502 -26.733 42.652 1.00 91.25 881 GLN A CA 1
ATOM 7178 C C . GLN A 1 881 ? -48.501 -25.785 43.327 1.00 91.25 881 GLN A C 1
ATOM 7180 O O . GLN A 1 881 ? -49.114 -26.168 44.321 1.00 91.25 881 GLN A O 1
ATOM 7185 N N . LEU A 1 882 ? -48.735 -24.597 42.757 1.00 91.56 882 LEU A N 1
ATOM 7186 C CA . LEU A 1 882 ? -49.721 -23.635 43.254 1.00 91.56 882 LEU A CA 1
ATOM 7187 C C . LEU A 1 882 ? -51.123 -24.253 43.306 1.00 91.56 882 LEU A C 1
ATOM 7189 O O . LEU A 1 882 ? -51.799 -24.126 44.323 1.00 91.56 882 LEU A O 1
ATOM 7193 N N . LYS A 1 883 ? -51.533 -24.987 42.261 1.00 91.75 883 LYS A N 1
ATOM 7194 C CA . LYS A 1 883 ? -52.815 -25.698 42.273 1.00 91.75 883 LYS A CA 1
ATOM 7195 C C . LYS A 1 883 ? -52.871 -26.775 43.362 1.00 91.75 883 LYS A C 1
ATOM 7197 O O . LYS A 1 883 ? -53.864 -26.826 44.071 1.00 91.75 883 LYS A O 1
ATOM 7202 N N . LYS A 1 884 ? -51.816 -27.572 43.574 1.00 92.62 884 LYS A N 1
ATOM 7203 C CA . LYS A 1 884 ? -51.768 -28.537 44.694 1.00 92.62 884 LYS A CA 1
ATOM 7204 C C . LYS A 1 884 ? -51.890 -27.855 46.062 1.00 92.62 884 LYS A C 1
ATOM 7206 O O . LYS A 1 884 ? -52.569 -28.378 46.938 1.00 92.62 884 LYS A O 1
ATOM 7211 N N . VAL A 1 885 ? -51.259 -26.694 46.252 1.00 91.44 885 VAL A N 1
ATOM 7212 C CA . VAL A 1 885 ? -51.372 -25.907 47.494 1.00 91.44 885 VAL A CA 1
ATOM 7213 C C . VAL A 1 885 ? -52.787 -25.346 47.667 1.00 91.44 885 VAL A C 1
ATOM 7215 O O . VAL A 1 885 ? -53.322 -25.408 48.771 1.00 91.44 885 VAL A O 1
ATOM 7218 N N . GLN A 1 886 ? -53.414 -24.861 46.593 1.00 90.44 886 GLN A N 1
ATOM 7219 C CA . GLN A 1 886 ? -54.797 -24.383 46.614 1.00 90.44 886 GLN A CA 1
ATOM 7220 C C . GLN A 1 886 ? -55.792 -25.519 46.898 1.00 90.44 886 GLN A C 1
ATOM 7222 O O . GLN A 1 886 ? -56.600 -25.393 47.810 1.00 90.44 886 GLN A O 1
ATOM 7227 N N . ASP A 1 887 ? -55.684 -26.647 46.193 1.00 92.25 887 ASP A N 1
ATOM 7228 C CA . ASP A 1 887 ? -56.543 -27.820 46.388 1.00 92.25 887 ASP A CA 1
ATOM 7229 C C . ASP A 1 887 ? -56.415 -28.359 47.831 1.00 92.25 887 ASP A C 1
ATOM 7231 O O . ASP A 1 887 ? -57.417 -28.674 48.472 1.00 92.25 887 ASP A O 1
ATOM 7235 N N . ASN A 1 888 ? -55.199 -28.376 48.396 1.00 92.81 888 ASN A N 1
ATOM 7236 C CA . ASN A 1 888 ? -54.971 -28.699 49.810 1.00 92.81 888 ASN A CA 1
ATOM 7237 C C . ASN A 1 888 ? -55.596 -27.665 50.766 1.00 92.81 888 ASN A C 1
ATOM 7239 O O . ASN A 1 888 ? -56.147 -28.046 51.798 1.00 92.81 888 ASN A O 1
ATOM 7243 N N . HIS A 1 889 ? -55.515 -26.367 50.453 1.00 91.06 889 HIS A N 1
ATOM 7244 C CA . HIS A 1 889 ? -56.135 -25.318 51.264 1.00 91.06 889 HIS A CA 1
ATOM 7245 C C . HIS A 1 889 ? -57.663 -25.442 51.266 1.00 91.06 889 HIS A C 1
ATOM 7247 O O . HIS A 1 889 ? -58.271 -25.367 52.332 1.00 91.06 889 HIS A O 1
ATOM 7253 N N . ASP A 1 890 ? -58.277 -25.707 50.112 1.00 91.25 890 ASP A N 1
ATOM 7254 C CA . ASP A 1 890 ? -59.721 -25.917 49.991 1.00 91.25 890 ASP A CA 1
ATOM 7255 C C . ASP A 1 890 ? -60.182 -27.170 50.763 1.00 91.25 890 ASP A C 1
ATOM 7257 O O . ASP A 1 890 ? -61.223 -27.131 51.424 1.00 91.25 890 ASP A O 1
ATOM 7261 N N . ILE A 1 891 ? -59.380 -28.246 50.785 1.00 93.38 891 ILE A N 1
ATOM 7262 C CA . ILE A 1 891 ? -59.617 -29.430 51.636 1.00 93.38 891 ILE A CA 1
ATOM 7263 C C . ILE A 1 891 ? -59.569 -29.063 53.128 1.00 93.38 891 ILE A C 1
ATOM 7265 O O . ILE A 1 891 ? -60.492 -29.407 53.868 1.00 93.38 891 ILE A O 1
ATOM 7269 N N . ILE A 1 892 ? -58.541 -28.337 53.582 1.00 92.44 892 ILE A N 1
ATOM 7270 C CA . ILE A 1 892 ? -58.414 -27.904 54.988 1.00 92.44 892 ILE A CA 1
ATOM 7271 C C . ILE A 1 892 ? -59.576 -26.976 55.376 1.00 92.44 892 ILE A C 1
ATOM 7273 O O . ILE A 1 892 ? -60.169 -27.129 56.444 1.00 92.44 892 ILE A O 1
ATOM 7277 N N . LEU A 1 893 ? -59.956 -26.048 54.496 1.00 90.44 893 LEU A N 1
ATOM 7278 C CA . LEU A 1 893 ? -61.079 -25.136 54.701 1.00 90.44 893 LEU A CA 1
ATOM 7279 C C . LEU A 1 893 ? -62.419 -25.891 54.767 1.00 90.44 893 LEU A C 1
ATOM 7281 O O . LEU A 1 893 ? -63.307 -25.510 55.531 1.00 90.44 893 LEU A O 1
ATOM 7285 N N . MET A 1 894 ? -62.578 -26.964 53.988 1.00 91.00 894 MET A N 1
ATOM 7286 C CA . MET A 1 894 ? -63.748 -27.844 54.038 1.00 91.00 894 MET A CA 1
ATOM 7287 C C . MET A 1 894 ? -63.799 -28.651 55.344 1.00 91.00 894 MET A C 1
ATOM 7289 O O . MET A 1 894 ? -64.863 -28.715 55.957 1.00 91.00 894 MET A O 1
ATOM 7293 N N . GLN A 1 895 ? -62.665 -29.182 55.812 1.00 89.81 895 GLN A N 1
ATOM 7294 C CA . GLN A 1 895 ? -62.550 -29.879 57.103 1.00 89.81 895 GLN A CA 1
ATOM 7295 C C . GLN A 1 895 ? -62.839 -28.953 58.296 1.00 89.81 895 GLN A C 1
ATOM 7297 O O . GLN A 1 895 ? -63.580 -29.320 59.204 1.00 89.81 895 GLN A O 1
ATOM 7302 N N . GLN A 1 896 ? -62.316 -27.722 58.286 1.00 90.50 896 GLN A N 1
ATOM 7303 C CA . GLN A 1 896 ? -62.622 -26.729 59.324 1.00 90.50 896 GLN A CA 1
ATOM 7304 C C . GLN A 1 896 ? -64.111 -26.357 59.336 1.00 90.50 896 GLN A C 1
ATOM 7306 O O . GLN A 1 896 ? -64.708 -26.226 60.404 1.00 90.50 896 GLN A O 1
ATOM 7311 N N . LYS A 1 897 ? -64.739 -26.231 58.158 1.00 91.12 897 LYS A N 1
ATOM 7312 C CA . LYS A 1 897 ? -66.186 -25.996 58.049 1.00 91.12 897 LYS A CA 1
ATOM 7313 C C . LYS A 1 897 ? -67.004 -27.174 58.579 1.00 91.12 897 LYS A C 1
ATOM 7315 O O . LYS A 1 897 ? -67.974 -26.918 59.289 1.00 91.12 897 LYS A O 1
ATOM 7320 N N . SER A 1 898 ? -66.634 -28.425 58.279 1.00 89.19 898 SER A N 1
ATOM 7321 C CA . SER A 1 898 ? -67.367 -29.594 58.788 1.00 89.19 898 SER A CA 1
ATOM 7322 C C . SER A 1 898 ? -67.250 -29.707 60.309 1.00 89.19 898 SER A C 1
ATOM 7324 O O . SER A 1 898 ? -68.279 -29.771 60.980 1.00 89.19 898 SER A O 1
ATOM 7326 N N . ALA A 1 899 ? -66.036 -29.586 60.859 1.00 88.56 899 ALA A N 1
ATOM 7327 C CA . ALA A 1 899 ? -65.801 -29.578 62.303 1.00 88.56 899 ALA A CA 1
ATOM 7328 C C . ALA A 1 899 ? -66.613 -28.479 63.014 1.00 88.56 899 ALA A C 1
ATOM 7330 O O . ALA A 1 899 ? -67.330 -28.764 63.969 1.00 88.56 899 ALA A O 1
ATOM 7331 N N . PHE A 1 900 ? -66.612 -27.245 62.494 1.00 90.75 900 PHE A N 1
ATOM 7332 C CA . PHE A 1 900 ? -67.420 -26.158 63.056 1.00 90.75 900 PHE A CA 1
ATOM 7333 C C . PHE A 1 900 ? -68.935 -26.431 62.977 1.00 90.75 900 PHE A C 1
ATOM 7335 O O . PHE A 1 900 ? -69.680 -26.067 63.889 1.00 90.75 900 PHE A O 1
ATOM 7342 N N . THR A 1 901 ? -69.428 -27.090 61.918 1.00 89.69 901 THR A N 1
ATOM 7343 C CA . THR A 1 901 ? -70.843 -27.500 61.861 1.00 89.69 901 THR A CA 1
ATOM 7344 C C . THR A 1 901 ? -71.183 -28.633 62.829 1.00 89.69 901 THR A C 1
ATOM 7346 O O . THR A 1 901 ? -72.296 -28.644 63.354 1.00 89.69 901 THR A O 1
ATOM 7349 N N . GLU A 1 902 ? -70.246 -29.538 63.118 1.00 89.44 902 GLU A N 1
ATOM 7350 C CA . GLU A 1 902 ? -70.409 -30.603 64.114 1.00 89.44 902 GLU A CA 1
ATOM 7351 C C . GLU A 1 902 ? -70.390 -30.046 65.544 1.00 89.44 902 GLU A C 1
ATOM 7353 O O . GLU A 1 902 ? -71.299 -30.339 66.320 1.00 89.44 902 GLU A O 1
ATOM 7358 N N . GLU A 1 903 ? -69.433 -29.173 65.879 1.00 89.62 903 GLU A N 1
ATOM 7359 C CA . GLU A 1 903 ? -69.402 -28.437 67.152 1.00 89.62 903 GLU A CA 1
ATOM 7360 C C . GLU A 1 903 ? -70.695 -27.641 67.361 1.00 89.62 903 GLU A C 1
ATOM 7362 O O . GLU A 1 903 ? -71.329 -27.731 68.415 1.00 89.62 903 GLU A O 1
ATOM 7367 N N . LYS A 1 904 ? -71.144 -26.909 66.332 1.00 91.50 904 LYS A N 1
ATOM 7368 C CA . LYS A 1 904 ? -72.413 -26.182 66.387 1.00 91.50 904 LYS A CA 1
ATOM 7369 C C . LYS A 1 904 ? -73.594 -27.127 66.624 1.00 91.50 904 LYS A C 1
ATOM 7371 O O . LYS A 1 904 ? -74.438 -26.816 67.459 1.00 91.50 904 LYS A O 1
ATOM 7376 N N . ALA A 1 905 ? -73.660 -28.268 65.937 1.00 89.56 905 ALA A N 1
ATOM 7377 C CA . ALA A 1 905 ? -74.736 -29.240 66.126 1.00 89.56 905 ALA A CA 1
ATOM 7378 C C . ALA A 1 905 ? -74.754 -29.819 67.554 1.00 89.56 905 ALA A C 1
ATOM 7380 O O . ALA A 1 905 ? -75.829 -29.956 68.138 1.00 89.56 905 ALA A O 1
ATOM 7381 N N . GLN A 1 906 ? -73.585 -30.082 68.149 1.00 91.88 906 GLN A N 1
ATOM 7382 C CA . GLN A 1 906 ? -73.465 -30.503 69.551 1.00 91.88 906 GLN A CA 1
ATOM 7383 C C . GLN A 1 906 ? -73.945 -29.410 70.522 1.00 91.88 906 GLN A C 1
ATOM 7385 O O . GLN A 1 906 ? -74.674 -29.702 71.473 1.00 91.88 906 GLN A O 1
ATOM 7390 N N . VAL A 1 907 ? -73.596 -28.142 70.271 1.00 89.12 907 VAL A N 1
ATOM 7391 C CA . VAL A 1 907 ? -74.071 -26.998 71.068 1.00 89.12 907 VAL A CA 1
ATOM 7392 C C . VAL A 1 907 ? -75.585 -26.810 70.927 1.00 89.12 907 VAL A C 1
ATOM 7394 O O . VAL A 1 907 ? -76.267 -26.676 71.943 1.00 89.12 907 VAL A O 1
ATOM 7397 N N . ASP A 1 908 ? -76.132 -26.861 69.710 1.00 87.56 908 ASP A N 1
ATOM 7398 C CA . ASP A 1 908 ? -77.573 -26.752 69.452 1.00 87.56 908 ASP A CA 1
ATOM 7399 C C . ASP A 1 908 ? -78.348 -27.920 70.099 1.00 87.56 908 ASP A C 1
ATOM 7401 O O . ASP A 1 908 ? -79.393 -27.692 70.717 1.00 87.56 908 ASP A O 1
ATOM 7405 N N . GLN A 1 909 ? -77.825 -29.154 70.054 1.00 89.94 909 GLN A N 1
ATOM 7406 C CA . GLN A 1 909 ? -78.386 -30.298 70.786 1.00 89.94 909 GLN A CA 1
ATOM 7407 C C . GLN A 1 909 ? -78.376 -30.043 72.299 1.00 89.94 909 GLN A C 1
ATOM 7409 O O . GLN A 1 909 ? -79.408 -30.185 72.959 1.00 89.94 909 GLN A O 1
ATOM 7414 N N . ARG A 1 910 ? -77.239 -29.623 72.866 1.00 92.12 910 ARG A N 1
ATOM 7415 C CA . ARG A 1 910 ? -77.123 -29.366 74.307 1.00 92.12 910 ARG A CA 1
ATOM 7416 C C . ARG A 1 910 ? -78.040 -28.231 74.771 1.00 92.12 910 ARG A C 1
ATOM 7418 O O . ARG A 1 910 ? -78.582 -28.273 75.877 1.00 92.12 910 ARG A O 1
ATOM 7425 N N . LEU A 1 911 ? -78.258 -27.236 73.917 1.00 89.94 911 LEU A N 1
ATOM 7426 C CA . LEU A 1 911 ? -79.185 -26.135 74.153 1.00 89.94 911 LEU A CA 1
ATOM 7427 C C . LEU A 1 911 ? -80.644 -26.633 74.132 1.00 89.94 911 LEU A C 1
ATOM 7429 O O . LEU A 1 911 ? -81.420 -26.258 75.014 1.00 89.94 911 LEU A O 1
ATOM 7433 N N . GLN A 1 912 ? -81.004 -27.543 73.218 1.00 90.06 912 GLN A N 1
ATOM 7434 C CA . GLN A 1 912 ? -82.312 -28.217 73.215 1.00 90.06 912 GLN A CA 1
ATOM 7435 C C . GLN A 1 912 ? -82.532 -29.098 74.456 1.00 90.06 912 GLN A C 1
ATOM 7437 O O . GLN A 1 912 ? -83.609 -29.040 75.051 1.00 90.06 912 GLN A O 1
ATOM 7442 N N . GLU A 1 913 ? -81.527 -29.863 74.899 1.00 89.38 913 GLU A N 1
ATOM 7443 C CA . GLU A 1 913 ? -81.588 -30.652 76.142 1.00 89.38 913 GLU A CA 1
ATOM 7444 C C . GLU A 1 913 ? -81.896 -29.762 77.354 1.00 89.38 913 GLU A C 1
ATOM 7446 O O . GLU A 1 913 ? -82.825 -30.038 78.120 1.00 89.38 913 GLU A O 1
ATOM 7451 N N . LEU A 1 914 ? -81.155 -28.658 77.504 1.00 89.31 914 LEU A N 1
ATOM 7452 C CA . LEU A 1 914 ? -81.341 -27.702 78.594 1.00 89.31 914 LEU A CA 1
ATOM 7453 C C . LEU A 1 914 ? -82.710 -27.013 78.520 1.00 89.31 914 LEU A C 1
ATOM 7455 O O . LEU A 1 914 ? -83.389 -26.910 79.542 1.00 89.31 914 LEU A O 1
ATOM 7459 N N . GLN A 1 915 ? -83.174 -26.606 77.333 1.00 87.88 915 GLN A N 1
ATOM 7460 C CA . GLN A 1 915 ? -84.536 -26.083 77.151 1.00 87.88 915 GLN A CA 1
ATOM 7461 C C . GLN A 1 915 ? -85.610 -27.120 77.514 1.00 87.88 915 GLN A C 1
ATOM 7463 O O . GLN A 1 915 ? -86.610 -26.771 78.148 1.00 87.88 915 GLN A O 1
ATOM 7468 N N . GLY A 1 916 ? -85.406 -28.391 77.157 1.00 89.19 916 GLY A N 1
ATOM 7469 C CA . GLY A 1 916 ? -86.284 -29.504 77.513 1.00 89.19 916 GLY A CA 1
ATOM 7470 C C . GLY A 1 916 ? -86.395 -29.686 79.027 1.00 89.19 916 GLY A C 1
ATOM 7471 O O . GLY A 1 916 ? -87.504 -29.695 79.565 1.00 89.19 916 GLY A O 1
ATOM 7472 N N . GLN A 1 917 ? -85.256 -29.730 79.725 1.00 90.38 917 GLN A N 1
ATOM 7473 C CA . GLN A 1 917 ? -85.197 -29.795 81.189 1.00 90.38 917 GLN A CA 1
ATOM 7474 C C . GLN A 1 917 ? -85.885 -28.588 81.843 1.00 90.38 917 GLN A C 1
ATOM 7476 O O . GLN A 1 917 ? -86.708 -28.761 82.742 1.00 90.38 917 GLN A O 1
ATOM 7481 N N . LEU A 1 918 ? -85.621 -27.367 81.364 1.00 88.44 918 LEU A N 1
ATOM 7482 C CA . LEU A 1 918 ? -86.217 -26.136 81.899 1.00 88.44 918 LEU A CA 1
ATOM 7483 C C . LEU A 1 918 ? -87.747 -26.126 81.707 1.00 88.44 918 LEU A C 1
ATOM 7485 O O . LEU A 1 918 ? -88.494 -25.783 82.626 1.00 88.44 918 LEU A O 1
ATOM 7489 N N . LYS A 1 919 ? -88.235 -26.584 80.547 1.00 90.94 919 LYS A N 1
ATOM 7490 C CA . LYS A 1 919 ? -89.667 -26.743 80.241 1.00 90.94 919 LYS A CA 1
ATOM 7491 C C . LYS A 1 919 ? -90.332 -27.803 81.124 1.00 90.94 919 LYS A C 1
ATOM 7493 O O . LYS A 1 919 ? -91.445 -27.585 81.608 1.00 90.94 919 LYS A O 1
ATOM 7498 N N . GLU A 1 920 ? -89.661 -28.923 81.383 1.00 88.88 920 GLU A N 1
ATOM 7499 C CA . GLU A 1 920 ? -90.164 -29.988 82.257 1.00 88.88 920 GLU A CA 1
ATOM 7500 C C . GLU A 1 920 ? -90.203 -29.543 83.731 1.00 88.88 920 GLU A C 1
ATOM 7502 O O . GLU A 1 920 ? -91.208 -29.753 84.420 1.00 88.88 920 GLU A O 1
ATOM 7507 N N . LEU A 1 921 ? -89.172 -28.823 84.191 1.00 88.56 921 LEU A N 1
ATOM 7508 C CA . LEU A 1 921 ? -89.104 -28.215 85.522 1.00 88.56 921 LEU A CA 1
ATOM 7509 C C . LEU A 1 921 ? -90.181 -27.135 85.707 1.00 88.56 921 LEU A C 1
ATOM 7511 O O . LEU A 1 921 ? -90.881 -27.127 86.721 1.00 88.56 921 LEU A O 1
ATOM 7515 N N . HIS A 1 922 ? -90.405 -26.284 84.700 1.00 90.12 922 HIS A N 1
ATOM 7516 C CA . HIS A 1 922 ? -91.509 -25.321 84.694 1.00 90.12 922 HIS A CA 1
ATOM 7517 C C . HIS A 1 922 ? -92.874 -26.033 84.729 1.00 90.12 922 HIS A C 1
ATOM 7519 O O . HIS A 1 922 ? -93.771 -25.626 85.467 1.00 90.12 922 HIS A O 1
ATOM 7525 N N . GLY A 1 923 ? -93.029 -27.147 84.008 1.00 88.56 923 GLY A N 1
ATOM 7526 C CA . GLY A 1 923 ? -94.225 -27.994 84.056 1.00 88.56 923 GLY A CA 1
ATOM 7527 C C . GLY A 1 923 ? -94.445 -28.684 85.411 1.00 88.56 923 GLY A C 1
ATOM 7528 O O . GLY A 1 923 ? -95.590 -28.880 85.828 1.00 88.56 923 GLY A O 1
ATOM 7529 N N . LYS A 1 924 ? -93.379 -29.042 86.137 1.00 89.88 924 LYS A N 1
ATOM 7530 C CA . LYS A 1 924 ? -93.440 -29.499 87.541 1.00 89.88 924 LYS A CA 1
ATOM 7531 C C . LYS A 1 924 ? -93.875 -28.348 88.464 1.00 89.88 924 LYS A C 1
ATOM 7533 O O . LYS A 1 924 ? -94.842 -28.502 89.213 1.00 89.88 924 LYS A O 1
ATOM 7538 N N . TYR A 1 925 ? -93.255 -27.174 88.334 1.00 89.44 925 TYR A N 1
ATOM 7539 C CA . TYR A 1 925 ? -93.575 -25.971 89.111 1.00 89.44 925 TYR A CA 1
ATOM 7540 C C . TYR A 1 925 ? -95.026 -25.496 88.920 1.00 89.44 925 TYR A C 1
ATOM 7542 O O . TYR A 1 925 ? -95.732 -25.278 89.901 1.00 89.44 925 TYR A O 1
ATOM 7550 N N . GLN A 1 926 ? -95.529 -25.405 87.683 1.00 88.75 926 GLN A N 1
ATOM 7551 C CA . GLN A 1 926 ? -96.913 -24.986 87.408 1.00 88.75 926 GLN A CA 1
ATOM 7552 C C . GLN A 1 926 ? -97.953 -25.962 87.979 1.00 88.75 926 GLN A C 1
ATOM 7554 O O . GLN A 1 926 ? -99.002 -25.532 88.473 1.00 88.75 926 GLN A O 1
ATOM 7559 N N . ARG A 1 927 ? -97.666 -27.273 87.977 1.00 89.56 927 ARG A N 1
ATOM 7560 C CA . ARG A 1 927 ? -98.511 -28.280 88.643 1.00 89.56 927 ARG A CA 1
ATOM 7561 C C . ARG A 1 927 ? -98.543 -28.059 90.158 1.00 89.56 927 ARG A C 1
ATOM 7563 O O . ARG A 1 927 ? -99.634 -27.987 90.724 1.00 89.56 927 ARG A O 1
ATOM 7570 N N . ALA A 1 928 ? -97.386 -27.855 90.791 1.00 85.69 928 ALA A N 1
ATOM 7571 C CA . ALA A 1 928 ? -97.291 -27.544 92.220 1.00 85.69 928 ALA A CA 1
ATOM 7572 C C . ALA A 1 928 ? -98.008 -26.226 92.583 1.00 85.69 928 ALA A C 1
ATOM 7574 O O . ALA A 1 928 ? -98.826 -26.197 93.502 1.00 85.69 928 ALA A O 1
ATOM 7575 N N . LEU A 1 929 ? -97.800 -25.158 91.806 1.00 89.25 929 LEU A N 1
ATOM 7576 C CA . LEU A 1 929 ? -98.473 -23.866 91.969 1.00 89.25 929 LEU A CA 1
ATOM 7577 C C . LEU A 1 929 ? -99.999 -23.987 91.824 1.00 89.25 929 LEU A C 1
ATOM 7579 O O . LEU A 1 929 ? -100.751 -23.343 92.557 1.00 89.25 929 LEU A O 1
ATOM 7583 N N . THR A 1 930 ? -100.478 -24.831 90.909 1.00 88.62 930 THR A N 1
ATOM 7584 C CA . THR A 1 930 ? -101.913 -25.090 90.715 1.00 88.62 930 THR A CA 1
ATOM 7585 C C . THR A 1 930 ? -102.508 -25.894 91.873 1.00 88.62 930 THR A C 1
ATOM 7587 O O . THR A 1 930 ? -103.607 -25.576 92.337 1.00 88.62 930 THR A O 1
ATOM 7590 N N . ALA A 1 931 ? -101.783 -26.889 92.395 1.00 86.38 931 ALA A N 1
ATOM 7591 C CA . ALA A 1 931 ? -102.171 -27.619 93.601 1.00 86.38 931 ALA A CA 1
ATOM 7592 C C . ALA A 1 931 ? -102.231 -26.688 94.826 1.00 86.38 931 ALA A C 1
ATOM 7594 O O . ALA A 1 931 ? -103.247 -26.657 95.522 1.00 86.38 931 ALA A O 1
ATOM 7595 N N . TYR A 1 932 ? -101.214 -25.843 95.023 1.00 85.12 932 TYR A N 1
ATOM 7596 C CA . TYR A 1 932 ? -101.180 -24.838 96.087 1.00 85.12 932 TYR A CA 1
ATOM 7597 C C . TYR A 1 932 ? -102.327 -23.821 95.969 1.00 85.12 932 TYR A C 1
ATOM 7599 O O . TYR A 1 932 ? -103.012 -23.552 96.953 1.00 85.12 932 TYR A O 1
ATOM 7607 N N . LYS A 1 933 ? -102.631 -23.316 94.762 1.00 87.38 933 LYS A N 1
ATOM 7608 C CA . LYS A 1 933 ? -103.796 -22.439 94.520 1.00 87.38 933 LYS A CA 1
ATOM 7609 C C . LYS A 1 933 ? -105.124 -23.120 94.891 1.00 87.38 933 LYS A C 1
ATOM 7611 O O . LYS A 1 933 ? -105.988 -22.469 95.480 1.00 87.38 933 LYS A O 1
ATOM 7616 N N . LYS A 1 934 ? -105.291 -24.420 94.603 1.00 86.81 934 LYS A N 1
ATOM 7617 C CA . LYS A 1 934 ? -106.468 -25.205 95.032 1.00 86.81 934 LYS A CA 1
ATOM 7618 C C . LYS A 1 934 ? -106.512 -25.392 96.555 1.00 86.81 934 LYS A C 1
ATOM 7620 O O . LYS A 1 934 ? -107.578 -25.221 97.144 1.00 86.81 934 LYS A O 1
ATOM 7625 N N . TYR A 1 935 ? -105.380 -25.693 97.195 1.00 86.44 935 TYR A N 1
ATOM 7626 C CA . TYR A 1 935 ? -105.285 -25.829 98.653 1.00 86.44 935 TYR A CA 1
ATOM 7627 C C . TYR A 1 935 ? -105.600 -24.509 99.371 1.00 86.44 935 TYR A C 1
ATOM 7629 O O . TYR A 1 935 ? -106.455 -24.484 100.253 1.00 86.44 935 TYR A O 1
ATOM 7637 N N . LYS A 1 936 ? -105.010 -23.390 98.924 1.00 86.38 936 LYS A N 1
ATOM 7638 C CA . LYS A 1 936 ? -105.279 -22.047 99.459 1.00 86.38 936 LYS A CA 1
ATOM 7639 C C . LYS A 1 936 ? -106.768 -21.700 99.394 1.00 86.38 936 LYS A C 1
ATOM 7641 O O . LYS A 1 936 ? -107.312 -21.286 100.410 1.00 86.38 936 LYS A O 1
ATOM 7646 N N . LYS A 1 937 ? -107.442 -21.941 98.257 1.00 85.56 937 LYS A N 1
ATOM 7647 C CA . LYS A 1 937 ? -108.901 -21.731 98.129 1.00 85.56 937 LYS A CA 1
ATOM 7648 C C . LYS A 1 937 ? -109.724 -22.590 99.100 1.00 85.56 937 LYS A C 1
ATOM 7650 O O . LYS A 1 937 ? -110.696 -22.099 99.662 1.00 85.56 937 LYS A O 1
ATOM 7655 N N . LYS A 1 938 ? -109.349 -23.859 99.316 1.00 84.19 938 LYS A N 1
ATOM 7656 C CA . LYS A 1 938 ? -110.007 -24.711 100.325 1.00 84.19 938 LYS A CA 1
ATOM 7657 C C . LYS A 1 938 ? -109.793 -24.173 101.743 1.00 84.19 938 LYS A C 1
ATOM 7659 O O . LYS A 1 938 ? -110.743 -24.127 102.512 1.00 84.19 938 LYS A O 1
ATOM 7664 N N . SER A 1 939 ? -108.570 -23.750 102.068 1.00 79.12 939 SER A N 1
ATOM 7665 C CA . SER A 1 939 ? -108.209 -23.211 103.382 1.00 79.12 939 SER A CA 1
ATOM 7666 C C . SER A 1 939 ? -108.947 -21.904 103.694 1.00 79.12 939 SER A C 1
ATOM 7668 O O . SER A 1 939 ? -109.565 -21.814 104.753 1.00 79.12 939 SER A O 1
ATOM 7670 N N . THR A 1 940 ? -108.999 -20.936 102.768 1.00 84.25 940 THR A N 1
ATOM 7671 C CA . THR A 1 940 ? -109.781 -19.700 102.972 1.00 84.25 940 THR A CA 1
ATOM 7672 C C . THR A 1 940 ? -111.260 -20.001 103.199 1.00 84.25 940 THR A C 1
ATOM 7674 O O . THR A 1 940 ? -111.840 -19.460 104.129 1.00 84.25 940 THR A O 1
ATOM 7677 N N . HIS A 1 941 ? -111.837 -20.956 102.465 1.00 84.88 941 HIS A N 1
ATOM 7678 C CA . HIS A 1 941 ? -113.245 -21.345 102.612 1.00 84.88 941 HIS A CA 1
ATOM 7679 C C . HIS A 1 941 ? -113.549 -22.256 103.828 1.00 84.88 941 HIS A C 1
ATOM 7681 O O . HIS A 1 941 ? -114.694 -22.653 104.076 1.00 84.88 941 HIS A O 1
ATOM 7687 N N . VAL A 1 942 ? -112.521 -22.625 104.597 1.00 85.19 942 VAL A N 1
ATOM 7688 C CA . VAL A 1 942 ? -112.658 -23.157 105.963 1.00 85.19 942 VAL A CA 1
ATOM 7689 C C . VAL A 1 942 ? -112.539 -22.019 106.977 1.00 85.19 942 VAL A C 1
ATOM 7691 O O . VAL A 1 942 ? -113.335 -21.970 107.906 1.00 85.19 942 VAL A O 1
ATOM 7694 N N . VAL A 1 943 ? -111.617 -21.071 106.774 1.00 80.81 943 VAL A N 1
ATOM 7695 C CA . VAL A 1 943 ? -111.463 -19.879 107.628 1.00 80.81 943 VAL A CA 1
ATOM 7696 C C . VAL A 1 943 ? -112.707 -18.984 107.598 1.00 80.81 943 VAL A C 1
ATOM 7698 O O . VAL A 1 943 ? -113.128 -18.528 108.654 1.00 80.81 943 VAL A O 1
ATOM 7701 N N . GLU A 1 944 ? -113.330 -18.779 106.434 1.00 83.88 944 GLU A N 1
ATOM 7702 C CA . GLU A 1 944 ? -114.614 -18.071 106.278 1.00 83.88 944 GLU A CA 1
ATOM 7703 C C . GLU A 1 944 ? -115.702 -18.734 107.134 1.00 83.88 944 GLU A C 1
ATOM 7705 O O . GLU A 1 944 ? -116.152 -18.146 108.108 1.00 83.88 944 GLU A O 1
ATOM 7710 N N . ARG A 1 945 ? -115.999 -20.021 106.907 1.00 84.69 945 ARG A N 1
ATOM 7711 C CA . ARG A 1 945 ? -117.011 -20.756 107.693 1.00 84.69 945 ARG A CA 1
ATOM 7712 C C . ARG A 1 945 ? -116.701 -20.881 109.188 1.00 84.69 945 ARG A C 1
ATOM 7714 O O . ARG A 1 945 ? -117.608 -21.164 109.970 1.00 84.69 945 ARG A O 1
ATOM 7721 N N . LEU A 1 946 ? -115.445 -20.706 109.603 1.00 81.19 946 LEU A N 1
ATOM 7722 C CA . LEU A 1 946 ? -115.085 -20.586 111.016 1.00 81.19 946 LEU A CA 1
ATOM 7723 C C . LEU A 1 946 ? -115.353 -19.174 111.556 1.00 81.19 946 LEU A C 1
ATOM 7725 O O . LEU A 1 946 ? -115.836 -19.074 112.678 1.00 81.19 946 LEU A O 1
ATOM 7729 N N . LYS A 1 947 ? -115.124 -18.111 110.772 1.00 82.12 947 LYS A N 1
ATOM 7730 C CA . LYS A 1 947 ? -115.537 -16.741 111.122 1.00 82.12 947 LYS A CA 1
ATOM 7731 C C . LYS A 1 947 ? -117.053 -16.622 111.240 1.00 82.12 947 LYS A C 1
ATOM 7733 O O . LYS A 1 947 ? -117.512 -16.217 112.298 1.00 82.12 947 LYS A O 1
ATOM 7738 N N . ASP A 1 948 ? -117.808 -17.068 110.234 1.00 85.12 948 ASP A N 1
ATOM 7739 C CA . ASP A 1 948 ? -119.281 -17.033 110.245 1.00 85.12 948 ASP A CA 1
ATOM 7740 C C . ASP A 1 948 ? -119.831 -17.725 111.510 1.00 85.12 948 ASP A C 1
ATOM 7742 O O . ASP A 1 948 ? -120.770 -17.270 112.162 1.00 85.12 948 ASP A O 1
ATOM 7746 N N . LYS A 1 949 ? -119.199 -18.840 111.900 1.00 86.69 949 LYS A N 1
ATOM 7747 C CA . LYS A 1 949 ? -119.563 -19.611 113.092 1.00 86.69 949 LYS A CA 1
ATOM 7748 C C . LYS A 1 949 ? -119.144 -18.939 114.404 1.00 86.69 949 LYS A C 1
ATOM 7750 O O . LYS A 1 949 ? -119.831 -19.140 115.402 1.00 86.69 949 LYS A O 1
ATOM 7755 N N . VAL A 1 950 ? -118.057 -18.166 114.424 1.00 80.44 950 VAL A N 1
ATOM 7756 C CA . VAL A 1 950 ? -117.682 -17.317 115.568 1.00 80.44 950 VAL A CA 1
ATOM 7757 C C . VAL A 1 950 ? -118.668 -16.160 115.708 1.00 80.44 950 VAL A C 1
ATOM 7759 O O . VAL A 1 950 ? -119.195 -15.978 116.796 1.00 80.44 950 VAL A O 1
ATOM 7762 N N . GLU A 1 951 ? -119.017 -15.471 114.624 1.00 84.06 951 GLU A N 1
ATOM 7763 C CA . GLU A 1 951 ? -119.975 -14.354 114.626 1.00 84.06 951 GLU A CA 1
ATOM 7764 C C . GLU A 1 951 ? -121.370 -14.795 115.118 1.00 84.06 951 GLU A C 1
ATOM 7766 O O . GLU A 1 951 ? -121.976 -14.144 115.970 1.00 84.06 951 GLU A O 1
ATOM 7771 N N . ILE A 1 952 ? -121.841 -15.980 114.702 1.00 82.94 952 ILE A N 1
ATOM 7772 C CA . ILE A 1 952 ? -123.070 -16.603 115.234 1.00 82.94 952 ILE A CA 1
ATOM 7773 C C . ILE A 1 952 ? -122.952 -16.941 116.735 1.00 82.94 952 ILE A C 1
ATOM 7775 O O . ILE A 1 952 ? -123.935 -16.833 117.473 1.00 82.94 952 ILE A O 1
ATOM 7779 N N . LEU A 1 953 ? -121.777 -17.364 117.212 1.00 79.31 953 LEU A N 1
ATOM 7780 C CA . LEU A 1 953 ? -121.549 -17.649 118.634 1.00 79.31 953 LEU A CA 1
ATOM 7781 C C . LEU A 1 953 ? -121.440 -16.368 119.471 1.00 79.31 953 LEU A C 1
ATOM 7783 O O . LEU A 1 953 ? -121.930 -16.350 120.597 1.00 79.31 953 LEU A O 1
ATOM 7787 N N . GLU A 1 954 ? -120.864 -15.296 118.929 1.00 80.94 954 GLU A N 1
ATOM 7788 C CA . GLU A 1 954 ? -120.813 -13.970 119.549 1.00 80.94 954 GLU A CA 1
ATOM 7789 C C . GLU A 1 954 ? -122.215 -13.359 119.651 1.00 80.94 954 GLU A C 1
ATOM 7791 O O . GLU A 1 954 ? -122.602 -12.913 120.733 1.00 80.94 954 GLU A O 1
ATOM 7796 N N . ALA A 1 955 ? -123.029 -13.455 118.593 1.00 77.38 955 ALA A N 1
ATOM 7797 C CA . ALA A 1 955 ? -124.439 -13.067 118.620 1.00 77.38 955 ALA A CA 1
ATOM 7798 C C . ALA A 1 955 ? -125.227 -13.826 119.706 1.00 77.38 955 ALA A C 1
ATOM 7800 O O . ALA A 1 955 ? -125.945 -13.206 120.491 1.00 77.38 955 ALA A O 1
ATOM 7801 N N . LYS A 1 956 ? -125.024 -15.147 119.835 1.00 81.50 956 LYS A N 1
ATOM 7802 C CA . LYS A 1 956 ? -125.606 -15.938 120.936 1.00 81.50 956 LYS A CA 1
ATOM 7803 C C . LYS A 1 956 ? -125.074 -15.564 122.318 1.00 81.50 956 LYS A C 1
ATOM 7805 O O . LYS A 1 956 ? -125.799 -15.670 123.300 1.00 81.50 956 LYS A O 1
ATOM 7810 N N . ASN A 1 957 ? -123.828 -15.113 122.425 1.00 78.50 957 ASN A N 1
ATOM 7811 C CA . ASN A 1 957 ? -123.273 -14.632 123.690 1.00 78.50 957 ASN A CA 1
ATOM 7812 C C . ASN A 1 957 ? -123.934 -13.308 124.116 1.00 78.50 957 ASN A C 1
ATOM 7814 O O . ASN A 1 957 ? -124.204 -13.105 125.299 1.00 78.50 957 ASN A O 1
ATOM 7818 N N . VAL A 1 958 ? -124.250 -12.431 123.154 1.00 81.12 958 VAL A N 1
ATOM 7819 C CA . VAL A 1 958 ? -125.029 -11.202 123.385 1.00 81.12 958 VAL A CA 1
ATOM 7820 C C . VAL A 1 958 ? -126.482 -11.525 123.753 1.00 81.12 958 VAL A C 1
ATOM 7822 O O . VAL A 1 958 ? -127.001 -10.937 124.699 1.00 81.12 958 VAL A O 1
ATOM 7825 N N . GLU A 1 959 ? -127.114 -12.486 123.074 1.00 78.88 959 GLU A N 1
ATOM 7826 C CA . GLU A 1 959 ? -128.446 -13.015 123.414 1.00 78.88 959 GLU A CA 1
ATOM 7827 C C . GLU A 1 959 ? -128.487 -13.521 124.870 1.00 78.88 959 GLU A C 1
ATOM 7829 O O . GLU A 1 959 ? -129.313 -13.065 125.659 1.00 78.88 959 GLU A O 1
ATOM 7834 N N . ILE A 1 960 ? -127.516 -14.347 125.274 1.00 77.12 960 ILE A N 1
ATOM 7835 C CA . ILE A 1 960 ? -127.396 -14.874 126.645 1.00 77.12 960 ILE A CA 1
ATOM 7836 C C . ILE A 1 960 ? -127.081 -13.769 127.673 1.00 77.12 960 ILE A C 1
ATOM 7838 O O . ILE A 1 960 ? -127.595 -13.814 128.789 1.00 77.12 960 ILE A O 1
ATOM 7842 N N . GLU A 1 961 ? -126.284 -12.745 127.342 1.00 74.44 961 GLU A N 1
ATOM 7843 C CA . GLU A 1 961 ? -126.084 -11.574 128.219 1.00 74.44 961 GLU A CA 1
ATOM 7844 C C . GLU A 1 961 ? -127.362 -10.732 128.384 1.00 74.44 961 GLU A C 1
ATOM 7846 O O . GLU A 1 961 ? -127.592 -10.166 129.457 1.00 74.44 961 GLU A O 1
ATOM 7851 N N . LEU A 1 962 ? -128.214 -10.658 127.357 1.00 75.00 962 LEU A N 1
ATOM 7852 C CA . LEU A 1 962 ? -129.514 -9.989 127.430 1.00 75.00 962 LEU A CA 1
ATOM 7853 C C . LEU A 1 962 ? -130.521 -10.809 128.252 1.00 75.00 962 LEU A C 1
ATOM 7855 O O . LEU A 1 962 ? -131.148 -10.246 129.151 1.00 75.00 962 LEU A O 1
ATOM 7859 N N . GLU A 1 963 ? -130.610 -12.128 128.047 1.00 71.75 963 GLU A N 1
ATOM 7860 C CA . GLU A 1 963 ? -131.407 -13.027 128.898 1.00 71.75 963 GLU A CA 1
ATOM 7861 C C . GLU A 1 963 ? -130.956 -12.967 130.363 1.00 71.75 963 GLU A C 1
ATOM 7863 O O . GLU A 1 963 ? -131.776 -12.835 131.270 1.00 71.75 963 GLU A O 1
ATOM 7868 N N . LYS A 1 964 ? -129.643 -12.990 130.613 1.00 69.56 964 LYS A N 1
ATOM 7869 C CA . LYS A 1 964 ? -129.040 -12.857 131.946 1.00 69.56 964 LYS A CA 1
ATOM 7870 C C . LYS A 1 964 ? -129.422 -11.539 132.623 1.00 69.56 964 LYS A C 1
ATOM 7872 O O . LYS A 1 964 ? -129.745 -11.550 133.812 1.00 69.56 964 LYS A O 1
ATOM 7877 N N . LYS A 1 965 ? -129.426 -10.419 131.890 1.00 68.12 965 LYS A N 1
ATOM 7878 C CA . LYS A 1 965 ? -129.872 -9.107 132.401 1.00 68.12 965 LYS A CA 1
ATOM 7879 C C . LYS A 1 965 ? -131.378 -9.069 132.664 1.00 68.12 965 LYS A C 1
ATOM 7881 O O . LYS A 1 965 ? -131.784 -8.531 133.692 1.00 68.12 965 LYS A O 1
ATOM 7886 N N . ALA A 1 966 ? -132.193 -9.680 131.804 1.00 63.09 966 ALA A N 1
ATOM 7887 C CA . ALA A 1 966 ? -133.635 -9.804 132.016 1.00 63.09 966 ALA A CA 1
ATOM 7888 C C . ALA A 1 966 ? -133.959 -10.664 133.254 1.00 63.09 966 ALA A C 1
ATOM 7890 O O . ALA A 1 966 ? -134.719 -10.245 134.125 1.00 63.09 966 ALA A O 1
ATOM 7891 N N . LEU A 1 967 ? -133.306 -11.821 133.403 1.00 59.25 967 LEU A N 1
ATOM 7892 C CA . LEU A 1 967 ? -133.433 -12.696 134.573 1.00 59.25 967 LEU A CA 1
ATOM 7893 C C . LEU A 1 967 ? -132.954 -12.020 135.868 1.00 59.25 967 LEU A C 1
ATOM 7895 O O . LEU A 1 967 ? -133.538 -12.251 136.927 1.00 59.25 967 LEU A O 1
ATOM 7899 N N . GLN A 1 968 ? -131.948 -11.139 135.798 1.00 59.69 968 GLN A N 1
ATOM 7900 C CA . GLN A 1 968 ? -131.513 -10.327 136.941 1.00 59.69 968 GLN A CA 1
ATOM 7901 C C . GLN A 1 968 ? -132.571 -9.326 137.433 1.00 59.69 968 GLN A C 1
ATOM 7903 O O . GLN A 1 968 ? -132.511 -8.930 138.595 1.00 59.69 968 GLN A O 1
ATOM 7908 N N . ALA A 1 969 ? -133.534 -8.931 136.594 1.00 60.06 969 ALA A N 1
ATOM 7909 C CA . ALA A 1 969 ? -134.573 -7.965 136.953 1.00 60.06 969 ALA A CA 1
ATOM 7910 C C . ALA A 1 969 ? -135.822 -8.597 137.606 1.00 60.06 969 ALA A C 1
ATOM 7912 O O . ALA A 1 969 ? -136.624 -7.876 138.198 1.00 60.06 969 ALA A O 1
ATOM 7913 N N . CYS A 1 970 ? -135.999 -9.923 137.522 1.00 55.69 970 CYS A N 1
ATOM 7914 C CA . CYS A 1 970 ? -137.261 -10.592 137.878 1.00 55.69 970 CYS A CA 1
ATOM 7915 C C . CYS A 1 970 ? -137.183 -11.600 139.045 1.00 55.69 970 CYS A C 1
ATOM 7917 O O . CYS A 1 970 ? -138.167 -12.293 139.303 1.00 55.69 970 CYS A O 1
ATOM 7919 N N . VAL A 1 971 ? -136.061 -11.701 139.774 1.00 52.72 971 VAL A N 1
ATOM 7920 C CA . VAL A 1 971 ? -135.890 -12.680 140.874 1.00 52.72 971 VAL A CA 1
ATOM 7921 C C . VAL A 1 971 ? -135.529 -11.997 142.209 1.00 52.72 971 VAL A C 1
ATOM 7923 O O . VAL A 1 971 ? -134.412 -11.501 142.352 1.00 52.72 971 VAL A O 1
ATOM 7926 N N . PRO A 1 972 ? -136.423 -12.001 143.222 1.00 64.62 972 PRO A N 1
ATOM 7927 C CA . PRO A 1 972 ? -136.167 -11.381 144.527 1.00 64.62 972 PRO A CA 1
ATOM 7928 C C . PRO A 1 972 ? -134.983 -11.960 145.329 1.00 64.62 972 PRO A C 1
ATOM 7930 O O . PRO A 1 972 ? -134.704 -13.164 145.330 1.00 64.62 972 PRO A O 1
ATOM 7933 N N . GLN A 1 973 ? -134.321 -11.080 146.087 1.00 56.03 973 GLN A N 1
ATOM 7934 C CA . GLN A 1 973 ? -133.006 -11.295 146.713 1.00 56.03 973 GLN A CA 1
ATOM 7935 C C . GLN A 1 973 ? -132.942 -12.452 147.737 1.00 56.03 973 GLN A C 1
ATOM 7937 O O . GLN A 1 973 ? -131.927 -13.156 147.831 1.00 56.03 973 GLN A O 1
ATOM 7942 N N . ASP A 1 974 ? -134.023 -12.706 148.479 1.00 59.88 974 ASP A N 1
ATOM 7943 C CA . ASP A 1 974 ? -134.073 -13.787 149.477 1.00 59.88 974 ASP A CA 1
ATOM 7944 C C . ASP A 1 974 ? -134.142 -15.183 148.836 1.00 59.88 974 ASP A C 1
ATOM 7946 O O . ASP A 1 974 ? -133.621 -16.163 149.382 1.00 59.88 974 ASP A O 1
ATOM 7950 N N . MET A 1 975 ? -134.720 -15.275 147.633 1.00 59.56 975 MET A N 1
ATOM 7951 C CA . MET A 1 975 ? -134.729 -16.498 146.825 1.00 59.56 975 MET A CA 1
ATOM 7952 C C . MET A 1 975 ? -133.337 -16.788 146.257 1.00 59.56 975 MET A C 1
ATOM 7954 O O . MET A 1 975 ? -132.829 -17.905 146.399 1.00 59.56 975 MET A O 1
ATOM 7958 N N . TYR A 1 976 ? -132.677 -15.767 145.698 1.00 64.56 976 TYR A N 1
ATOM 7959 C CA . TYR A 1 976 ? -131.301 -15.862 145.199 1.00 64.56 976 TYR A CA 1
ATOM 7960 C C . TYR A 1 976 ? -130.331 -16.353 146.288 1.00 64.56 976 TYR A C 1
ATOM 7962 O O . TYR A 1 976 ? -129.498 -17.229 146.043 1.00 64.56 976 TYR A O 1
ATOM 7970 N N . SER A 1 977 ? -130.499 -15.874 147.524 1.00 64.69 977 SER A N 1
ATOM 7971 C CA . SER A 1 977 ? -129.681 -16.274 148.676 1.00 64.69 977 SER A CA 1
ATOM 7972 C C . SER A 1 977 ? -129.844 -17.754 149.065 1.00 64.69 977 SER A C 1
ATOM 7974 O O . SER A 1 977 ? -128.853 -18.412 149.395 1.00 64.69 977 SER A O 1
ATOM 7976 N N . LYS A 1 978 ? -131.059 -18.320 148.968 1.00 67.12 978 LYS A N 1
ATOM 7977 C CA . LYS A 1 978 ? -131.301 -19.760 149.192 1.00 67.12 978 LYS A CA 1
ATOM 7978 C C . LYS A 1 978 ? -130.742 -20.624 148.058 1.00 67.12 978 LYS A C 1
ATOM 7980 O O . LYS A 1 978 ? -130.020 -21.586 148.333 1.00 67.12 978 LYS A O 1
ATOM 7985 N N . LEU A 1 979 ? -130.997 -20.255 146.800 1.00 65.56 979 LEU A N 1
ATOM 7986 C CA . LEU A 1 979 ? -130.505 -20.998 145.632 1.00 65.56 979 LEU A CA 1
ATOM 7987 C C . LEU A 1 979 ? -128.970 -21.025 145.577 1.00 65.56 979 LEU A C 1
ATOM 7989 O O . LEU A 1 979 ? -128.375 -22.075 145.344 1.00 65.56 979 LEU A O 1
ATOM 7993 N N . LYS A 1 980 ? -128.311 -19.906 145.903 1.00 67.75 980 LYS A N 1
ATOM 7994 C CA . LYS A 1 980 ? -126.845 -19.796 145.989 1.00 67.75 980 LYS A CA 1
ATOM 7995 C C . LYS A 1 980 ? -126.226 -20.694 147.070 1.00 67.75 980 LYS A C 1
ATOM 7997 O O . LYS A 1 980 ? -125.062 -21.079 146.941 1.00 67.75 980 LYS A O 1
ATOM 8002 N N . LYS A 1 981 ? -126.986 -21.059 148.112 1.00 71.88 981 LYS A N 1
ATOM 8003 C CA . LYS A 1 981 ? -126.564 -22.035 149.131 1.00 71.88 981 LYS A CA 1
ATOM 8004 C C . LYS A 1 981 ? -126.723 -23.472 148.620 1.00 71.88 981 LYS A C 1
ATOM 8006 O O . LYS A 1 981 ? -125.749 -24.218 148.629 1.00 71.88 981 LYS A O 1
ATOM 8011 N N . GLN A 1 982 ? -127.889 -23.821 148.067 1.00 66.38 982 GLN A N 1
ATOM 8012 C CA . GLN A 1 982 ? -128.128 -25.151 147.483 1.00 66.38 982 GLN A CA 1
ATOM 8013 C C . GLN A 1 982 ? -127.188 -25.469 146.309 1.00 66.38 982 GLN A C 1
ATOM 8015 O O . GLN A 1 982 ? -126.686 -26.588 146.218 1.00 66.38 982 GLN A O 1
ATOM 8020 N N . TRP A 1 983 ? -126.883 -24.488 145.453 1.00 68.50 983 TRP A N 1
ATOM 8021 C CA . TRP A 1 983 ? -125.923 -24.648 144.359 1.00 68.50 983 TRP A CA 1
ATOM 8022 C C . TRP A 1 983 ? -124.517 -24.982 144.870 1.00 68.50 983 TRP A C 1
ATOM 8024 O O . TRP A 1 983 ? -123.875 -25.870 144.320 1.00 68.50 983 TRP A O 1
ATOM 8034 N N . LYS A 1 984 ? -124.051 -24.366 145.969 1.00 71.94 984 LYS A N 1
ATOM 8035 C CA . LYS A 1 984 ? -122.750 -24.710 146.573 1.00 71.94 984 LYS A CA 1
ATOM 8036 C C . LYS A 1 984 ? -122.711 -26.140 147.127 1.00 71.94 984 LYS A C 1
ATOM 8038 O O . LYS A 1 984 ? -121.712 -26.826 146.920 1.00 71.94 984 LYS A O 1
ATOM 8043 N N . ASP A 1 985 ? -123.786 -26.618 147.752 1.00 68.62 985 ASP A N 1
ATOM 8044 C CA . ASP A 1 985 ? -123.866 -28.002 148.255 1.00 68.62 985 ASP A CA 1
ATOM 8045 C C . ASP A 1 985 ? -124.070 -29.043 147.136 1.00 68.62 985 ASP A C 1
ATOM 8047 O O . ASP A 1 985 ? -123.765 -30.228 147.313 1.00 68.62 985 ASP A O 1
ATOM 8051 N N . LEU A 1 986 ? -124.559 -28.627 145.963 1.00 68.50 986 LEU A N 1
ATOM 8052 C CA . LEU A 1 986 ? -124.597 -29.459 144.757 1.00 68.50 986 LEU A CA 1
ATOM 8053 C C . LEU A 1 986 ? -123.226 -29.490 144.056 1.00 68.50 986 LEU A C 1
ATOM 8055 O O . LEU A 1 986 ? -122.738 -30.568 143.731 1.00 68.50 986 LEU A O 1
ATOM 8059 N N . GLN A 1 987 ? -122.561 -28.337 143.923 1.00 67.25 987 GLN A N 1
ATOM 8060 C CA . GLN A 1 987 ? -121.192 -28.193 143.407 1.00 67.25 987 GLN A CA 1
ATOM 8061 C C . GLN A 1 987 ? -120.194 -29.029 144.229 1.00 67.25 987 GLN A C 1
ATOM 8063 O O . GLN A 1 987 ? -119.316 -29.684 143.667 1.00 67.25 987 GLN A O 1
ATOM 8068 N N . ARG A 1 988 ? -120.343 -29.047 145.562 1.00 68.62 988 ARG A N 1
ATOM 8069 C CA . ARG A 1 988 ? -119.505 -29.844 146.471 1.00 68.62 988 ARG A CA 1
ATOM 8070 C C . ARG A 1 988 ? -119.666 -31.346 146.225 1.00 68.62 988 ARG A C 1
ATOM 8072 O O . ARG A 1 988 ? -118.676 -32.014 145.942 1.00 68.62 988 ARG A O 1
ATOM 8079 N N . ARG A 1 989 ? -120.908 -31.845 146.208 1.00 67.00 989 ARG A N 1
ATOM 8080 C CA . ARG A 1 989 ? -121.203 -33.259 145.916 1.00 67.00 989 ARG A CA 1
ATOM 8081 C C . ARG A 1 989 ? -120.816 -33.666 144.493 1.00 67.00 989 ARG A C 1
ATOM 8083 O O . ARG A 1 989 ? -120.325 -34.771 144.303 1.00 67.00 989 ARG A O 1
ATOM 8090 N N . HIS A 1 990 ? -120.960 -32.785 143.501 1.00 65.25 990 HIS A N 1
ATOM 8091 C CA . HIS A 1 990 ? -120.496 -33.050 142.135 1.00 65.25 990 HIS A CA 1
ATOM 8092 C C . HIS A 1 990 ? -118.963 -33.165 142.063 1.00 65.25 990 HIS A C 1
ATOM 8094 O O . HIS A 1 990 ? -118.450 -34.066 141.404 1.00 65.25 990 HIS A O 1
ATOM 8100 N N . ASN A 1 991 ? -118.221 -32.322 142.790 1.00 59.16 991 ASN A N 1
ATOM 8101 C CA . ASN A 1 991 ? -116.760 -32.424 142.884 1.00 59.16 991 ASN A CA 1
ATOM 8102 C C . ASN A 1 991 ? -116.290 -33.669 143.658 1.00 59.16 991 ASN A C 1
ATOM 8104 O O . ASN A 1 991 ? -115.252 -34.237 143.324 1.00 59.16 991 ASN A O 1
ATOM 8108 N N . GLU A 1 992 ? -117.050 -34.122 144.656 1.00 63.28 992 GLU A N 1
ATOM 8109 C CA . GLU A 1 992 ? -116.792 -35.381 145.368 1.00 63.28 992 GLU A CA 1
ATOM 8110 C C . GLU A 1 992 ? -117.081 -36.597 144.463 1.00 63.28 992 GLU A C 1
ATOM 8112 O O . GLU A 1 992 ? -116.240 -37.487 144.357 1.00 63.28 992 GLU A O 1
ATOM 8117 N N . PHE A 1 993 ? -118.171 -36.588 143.684 1.00 54.31 993 PHE A N 1
ATOM 8118 C CA . PHE A 1 993 ? -118.467 -37.628 142.684 1.00 54.31 993 PHE A CA 1
ATOM 8119 C C . PHE A 1 993 ? -117.414 -37.673 141.557 1.00 54.31 993 PHE A C 1
ATOM 8121 O O . PHE A 1 993 ? -116.946 -38.743 141.162 1.00 54.31 993 PHE A O 1
ATOM 8128 N N . LYS A 1 994 ? -116.958 -36.501 141.092 1.00 53.75 994 LYS A N 1
ATOM 8129 C CA . LYS A 1 994 ? -115.897 -36.358 140.081 1.00 53.75 994 LYS A CA 1
ATOM 8130 C C . LYS A 1 994 ? -114.523 -36.841 140.571 1.00 53.75 994 LYS A C 1
ATOM 8132 O O . LYS A 1 994 ? -113.699 -37.218 139.743 1.00 53.75 994 LYS A O 1
ATOM 8137 N N . LYS A 1 995 ? -114.284 -36.890 141.889 1.00 54.56 995 LYS A N 1
ATOM 8138 C CA . LYS A 1 995 ? -113.082 -37.508 142.483 1.00 54.56 995 LYS A CA 1
ATOM 8139 C C . LYS A 1 995 ? -113.126 -39.038 142.537 1.00 54.56 995 LYS A C 1
ATOM 8141 O O . LYS A 1 995 ? -112.065 -39.646 142.605 1.00 54.56 995 LYS A O 1
ATOM 8146 N N . VAL A 1 996 ? -114.307 -39.658 142.496 1.00 55.38 996 VAL A N 1
ATOM 8147 C CA . VAL A 1 996 ? -114.451 -41.128 142.535 1.00 55.38 996 VAL A CA 1
ATOM 8148 C C . VAL A 1 996 ? -114.380 -41.741 141.130 1.00 55.38 996 VAL A C 1
ATOM 8150 O O . VAL A 1 996 ? -113.808 -42.811 140.959 1.00 55.38 996 VAL A O 1
ATOM 8153 N N . LEU A 1 997 ? -114.883 -41.043 140.106 1.00 50.41 997 LEU A N 1
ATOM 8154 C CA . LEU A 1 997 ? -114.866 -41.516 138.710 1.00 50.41 997 LEU A CA 1
ATOM 8155 C C . LEU A 1 997 ? -113.522 -41.345 137.973 1.00 50.41 997 LEU A C 1
ATOM 8157 O O . LEU A 1 997 ? -113.387 -41.835 136.856 1.00 50.41 997 LEU A O 1
ATOM 8161 N N . LEU A 1 998 ? -112.541 -40.647 138.556 1.00 52.00 998 LEU A N 1
ATOM 8162 C CA . LEU A 1 998 ? -111.266 -40.299 137.906 1.00 52.00 998 LEU A CA 1
ATOM 8163 C C . LEU A 1 998 ? -110.046 -40.742 138.733 1.00 52.00 998 LEU A C 1
ATOM 8165 O O . LEU A 1 998 ? -109.093 -39.991 138.919 1.00 52.00 998 LEU A O 1
ATOM 8169 N N . SER A 1 999 ? -110.072 -41.980 139.236 1.00 39.78 999 SER A N 1
ATOM 8170 C CA . SER A 1 999 ? -108.931 -42.608 139.923 1.00 39.78 999 SER A CA 1
ATOM 8171 C C . SER A 1 999 ? -108.016 -43.374 138.949 1.00 39.78 999 SER A C 1
ATOM 8173 O O . SER A 1 999 ? -107.749 -44.558 139.123 1.00 39.78 999 SER A O 1
ATOM 8175 N N . SER A 1 1000 ? -107.575 -42.703 137.878 1.00 41.56 1000 SER A N 1
ATOM 8176 C CA . SER A 1 1000 ? -106.463 -43.112 137.001 1.00 41.56 1000 SER A CA 1
ATOM 8177 C C . SER A 1 1000 ? -106.097 -41.973 136.032 1.00 41.56 1000 SER A C 1
ATOM 8179 O O . SER A 1 1000 ? -106.890 -41.055 135.836 1.00 41.56 1000 SER A O 1
ATOM 8181 N N . VAL A 1 1001 ? -104.939 -42.104 135.373 1.00 37.06 1001 VAL A N 1
ATOM 8182 C CA . VAL A 1 1001 ? -104.351 -41.213 134.349 1.00 37.06 1001 VAL A CA 1
ATOM 8183 C C . VAL A 1 1001 ? -103.726 -39.907 134.882 1.00 37.06 1001 VAL A C 1
ATOM 8185 O O . VAL A 1 1001 ? -104.317 -39.142 135.639 1.00 37.06 1001 VAL A O 1
ATOM 8188 N N . TYR A 1 1002 ? -102.480 -39.677 134.457 1.00 36.94 1002 TYR A N 1
ATOM 8189 C CA . TYR A 1 1002 ? -101.611 -38.540 134.797 1.00 36.94 1002 TYR A CA 1
ATOM 8190 C C . TYR A 1 1002 ? -101.843 -37.328 133.860 1.00 36.94 1002 TYR A C 1
ATOM 8192 O O . TYR A 1 1002 ? -102.485 -37.482 132.819 1.00 36.94 1002 TYR A O 1
ATOM 8200 N N . PRO A 1 1003 ? -101.380 -36.105 134.204 1.00 44.28 1003 PRO A N 1
ATOM 8201 C CA . PRO A 1 1003 ? -101.771 -34.892 133.482 1.00 44.28 1003 PRO A CA 1
ATOM 8202 C C . PRO A 1 1003 ? -101.205 -34.817 132.057 1.00 44.28 1003 PRO A C 1
ATOM 8204 O O . PRO A 1 1003 ? -100.016 -35.029 131.836 1.00 44.28 1003 PRO A O 1
ATOM 8207 N N . VAL A 1 1004 ? -102.058 -34.417 131.108 1.00 36.00 1004 VAL A N 1
ATOM 8208 C CA . VAL A 1 1004 ? -101.697 -34.130 129.712 1.00 36.00 1004 VAL A CA 1
ATOM 8209 C C . VAL A 1 1004 ? -102.072 -32.688 129.379 1.00 36.00 1004 VAL A C 1
ATOM 8211 O O . VAL A 1 1004 ? -103.236 -32.301 129.485 1.00 36.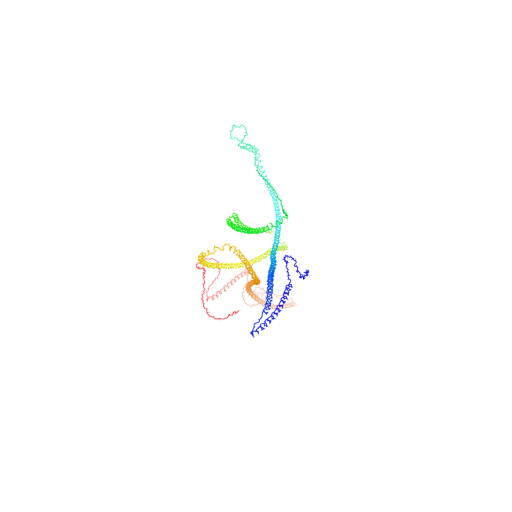00 1004 VAL A O 1
ATOM 8214 N N . THR A 1 1005 ? -101.097 -31.893 128.939 1.00 40.09 1005 THR A N 1
ATOM 8215 C CA . THR A 1 1005 ? -101.330 -30.573 128.341 1.00 40.09 1005 THR A CA 1
ATOM 8216 C C . THR A 1 1005 ? -101.726 -30.720 126.874 1.00 40.09 1005 THR A C 1
ATOM 8218 O O . THR A 1 1005 ? -100.890 -31.017 126.023 1.00 40.09 1005 THR A O 1
ATOM 8221 N N . ILE A 1 1006 ? -103.006 -30.492 126.586 1.00 37.62 1006 ILE A N 1
ATOM 8222 C CA . ILE A 1 1006 ? -103.551 -30.309 125.232 1.00 37.62 1006 ILE A CA 1
ATOM 8223 C C . ILE A 1 1006 ? -103.341 -28.828 124.843 1.00 37.62 1006 ILE A C 1
ATOM 8225 O O . ILE A 1 1006 ? -103.553 -27.964 125.688 1.00 37.62 1006 ILE A O 1
ATOM 8229 N N . GLY A 1 1007 ? -102.957 -28.449 123.621 1.00 37.28 1007 GLY A N 1
ATOM 8230 C CA . GLY A 1 1007 ? -102.622 -29.269 122.450 1.00 37.28 1007 GLY A CA 1
ATOM 8231 C C . GLY A 1 1007 ? -103.034 -28.579 121.144 1.00 37.28 1007 GLY A C 1
ATOM 8232 O O . GLY A 1 1007 ? -104.138 -28.813 120.656 1.00 37.28 1007 GLY A O 1
ATOM 8233 N N . ASP A 1 1008 ? -102.157 -27.743 120.579 1.00 33.25 1008 ASP A N 1
ATOM 8234 C CA . ASP A 1 1008 ? -102.405 -27.023 119.319 1.00 33.25 1008 ASP A CA 1
ATOM 8235 C C . ASP A 1 1008 ? -102.392 -27.972 118.109 1.00 33.25 1008 ASP A C 1
ATOM 8237 O O . ASP A 1 1008 ? -101.345 -28.304 117.554 1.00 33.25 1008 ASP A O 1
ATOM 8241 N N . MET A 1 1009 ? -103.579 -28.414 117.686 1.00 34.34 1009 MET A N 1
ATOM 8242 C CA . MET A 1 1009 ? -103.757 -29.376 116.595 1.00 34.34 1009 MET A CA 1
ATOM 8243 C C . MET A 1 1009 ? -104.353 -28.726 115.342 1.00 34.34 1009 MET A C 1
ATOM 8245 O O . MET A 1 1009 ? -105.569 -28.594 115.197 1.00 34.34 1009 MET A O 1
ATOM 8249 N N . SER A 1 1010 ? -103.486 -28.385 114.387 1.00 31.77 1010 SER A N 1
ATOM 8250 C CA . SER A 1 1010 ? -103.899 -28.058 113.018 1.00 31.77 1010 SER A CA 1
ATOM 8251 C C . SER A 1 1010 ? -104.228 -29.346 112.249 1.00 31.77 1010 SER A C 1
ATOM 8253 O O . SER A 1 1010 ? -103.366 -30.202 112.051 1.00 31.77 1010 SER A O 1
ATOM 8255 N N . PHE A 1 1011 ? -105.485 -29.511 111.831 1.00 28.98 1011 PHE A N 1
ATOM 8256 C CA . PHE A 1 1011 ? -105.949 -30.717 111.134 1.00 28.98 1011 PHE A CA 1
ATOM 8257 C C . PHE A 1 1011 ? -105.456 -30.770 109.682 1.00 28.98 1011 PHE A C 1
ATOM 8259 O O . PHE A 1 1011 ? -105.776 -29.891 108.882 1.00 28.98 1011 PHE A O 1
ATOM 8266 N N . GLY A 1 1012 ? -104.752 -31.845 109.310 1.00 30.12 1012 GLY A N 1
ATOM 8267 C CA . GLY A 1 1012 ? -104.232 -31.984 107.946 1.00 30.12 1012 GLY A CA 1
ATOM 8268 C C . GLY A 1 1012 ? -103.597 -33.324 107.569 1.00 30.12 1012 GLY A C 1
ATOM 8269 O O . GLY A 1 1012 ? -102.803 -33.337 106.635 1.00 30.12 1012 GLY A O 1
ATOM 8270 N N . ASN A 1 1013 ? -103.905 -34.432 108.255 1.00 31.45 1013 ASN A N 1
ATOM 8271 C CA . ASN A 1 1013 ? -103.311 -35.737 107.942 1.00 31.45 1013 ASN A CA 1
ATOM 8272 C C . ASN A 1 1013 ? -104.364 -36.855 107.859 1.00 31.45 1013 ASN A C 1
ATOM 8274 O O . ASN A 1 1013 ? -105.266 -36.914 108.695 1.00 31.45 1013 ASN A O 1
ATOM 8278 N N . VAL A 1 1014 ? -104.226 -37.735 106.863 1.00 31.53 1014 VAL A N 1
ATOM 8279 C CA . VAL A 1 1014 ? -104.994 -38.981 106.706 1.00 31.53 1014 VAL A CA 1
ATOM 8280 C C . VAL A 1 1014 ? -104.019 -40.078 106.257 1.00 31.53 1014 VAL A C 1
ATOM 8282 O O . VAL A 1 1014 ? -103.609 -40.104 105.102 1.00 31.53 1014 VAL A O 1
ATOM 8285 N N . THR A 1 1015 ? -103.589 -40.889 107.231 1.00 35.19 1015 THR A N 1
ATOM 8286 C CA . THR A 1 1015 ? -103.745 -42.364 107.307 1.00 35.19 1015 THR A CA 1
ATOM 8287 C C . THR A 1 1015 ? -103.800 -43.160 105.979 1.00 35.19 1015 THR A C 1
ATOM 8289 O O . THR A 1 1015 ? -104.548 -42.794 105.082 1.00 35.19 1015 THR A O 1
ATOM 8292 N N . LEU A 1 1016 ? -103.126 -44.305 105.768 1.00 31.28 1016 LEU A N 1
ATOM 8293 C CA . LEU A 1 1016 ? -102.614 -45.425 106.609 1.00 31.28 1016 LEU A CA 1
ATOM 8294 C C . LEU A 1 1016 ? -101.310 -46.023 105.956 1.00 31.28 1016 LEU A C 1
ATOM 8296 O O . LEU A 1 1016 ? -100.902 -45.495 104.925 1.00 31.28 1016 LEU A O 1
ATOM 8300 N N . PRO A 1 1017 ? -100.742 -47.185 106.376 1.00 44.94 1017 PRO A N 1
ATOM 8301 C CA . PRO A 1 1017 ? -99.973 -47.506 107.602 1.00 44.94 1017 PRO A CA 1
ATOM 8302 C C . PRO A 1 1017 ? -98.589 -48.175 107.248 1.00 44.94 1017 PRO A C 1
ATOM 8304 O O . PRO A 1 1017 ? -98.195 -48.111 106.087 1.00 44.94 1017 PRO A O 1
ATOM 8307 N N . PRO A 1 1018 ? -97.880 -48.917 108.136 1.00 47.06 1018 PRO A N 1
ATOM 8308 C CA . PRO A 1 1018 ? -97.256 -48.511 109.406 1.00 47.06 1018 PRO A CA 1
ATOM 8309 C C . PRO A 1 1018 ? -95.734 -48.863 109.525 1.00 47.06 1018 PRO A C 1
ATOM 8311 O O . PRO A 1 1018 ? -95.137 -49.442 108.624 1.00 47.06 1018 PRO A O 1
ATOM 8314 N N . ASP A 1 1019 ? -95.193 -48.586 110.723 1.00 27.77 1019 ASP A N 1
ATOM 8315 C CA . ASP A 1 1019 ? -94.066 -49.237 111.436 1.00 27.77 1019 ASP A CA 1
ATOM 8316 C C . ASP A 1 1019 ? -92.604 -48.717 111.393 1.00 27.77 1019 ASP A C 1
ATOM 8318 O O . ASP A 1 1019 ? -92.076 -48.239 110.396 1.00 27.77 1019 ASP A O 1
ATOM 8322 N N . CYS A 1 1020 ? -91.993 -48.852 112.586 1.00 28.55 1020 CYS A N 1
ATOM 8323 C CA . CYS A 1 1020 ? -90.620 -48.591 113.067 1.00 28.55 1020 CYS A CA 1
ATOM 8324 C C . CYS A 1 1020 ? -90.024 -47.164 112.905 1.00 28.55 1020 CYS A C 1
ATOM 8326 O O . CYS A 1 1020 ? -89.659 -46.763 111.809 1.00 28.55 1020 CYS A O 1
ATOM 8328 N N . THR A 1 1021 ? -89.935 -46.275 113.920 1.00 35.00 1021 THR A N 1
ATOM 8329 C CA . THR A 1 1021 ? -89.296 -46.304 115.280 1.00 35.00 1021 THR A CA 1
ATOM 8330 C C . THR A 1 1021 ? -87.756 -46.332 115.273 1.00 35.00 1021 THR A C 1
ATOM 8332 O O . THR A 1 1021 ? -87.203 -47.208 114.623 1.00 35.00 1021 THR A O 1
ATOM 8335 N N . PHE A 1 1022 ? -86.985 -45.539 116.042 1.00 29.58 1022 PHE A N 1
ATOM 8336 C CA . PHE A 1 1022 ? -87.226 -44.351 116.902 1.00 29.58 1022 PHE A CA 1
ATOM 8337 C C . PHE A 1 1022 ? -85.858 -43.643 117.169 1.00 29.58 1022 PHE A C 1
ATOM 8339 O O . PHE A 1 1022 ? -84.808 -44.264 117.035 1.00 29.58 1022 PHE A O 1
ATOM 8346 N N . LEU A 1 1023 ? -85.861 -42.379 117.615 1.00 29.92 1023 LEU A N 1
ATOM 8347 C CA . LEU A 1 1023 ? -84.734 -41.634 118.238 1.00 29.92 1023 LEU A CA 1
ATOM 8348 C C . LEU A 1 1023 ? -85.236 -41.075 119.594 1.00 29.92 1023 LEU A C 1
ATOM 8350 O O . LEU A 1 1023 ? -86.448 -40.842 119.661 1.00 29.92 1023 LEU A O 1
ATOM 8354 N N . PRO A 1 1024 ? -84.415 -40.829 120.655 1.00 42.66 1024 PRO A N 1
ATOM 8355 C CA . PRO A 1 1024 ? -83.246 -39.920 120.586 1.00 42.66 1024 PRO A CA 1
ATOM 8356 C C . PRO A 1 1024 ? -82.069 -40.145 121.588 1.00 42.66 1024 PRO A C 1
ATOM 8358 O O . PRO A 1 1024 ? -82.195 -40.876 122.565 1.00 42.66 1024 PRO A O 1
ATOM 8361 N N . GLY A 1 1025 ? -80.972 -39.375 121.438 1.00 31.23 1025 GLY A N 1
ATOM 8362 C CA . GLY A 1 1025 ? -80.166 -38.900 122.588 1.00 31.23 1025 GLY A CA 1
ATOM 8363 C C . GLY A 1 1025 ? -78.631 -39.066 122.549 1.00 31.23 1025 GLY A C 1
ATOM 8364 O O . GLY A 1 1025 ? -78.123 -40.173 122.643 1.00 31.23 1025 GLY A O 1
ATOM 8365 N N . ASN A 1 1026 ? -77.916 -37.931 122.553 1.00 37.59 1026 ASN A N 1
ATOM 8366 C CA . ASN A 1 1026 ? -76.528 -37.708 123.012 1.00 37.59 1026 ASN A CA 1
ATOM 8367 C C . ASN A 1 1026 ? -75.366 -38.599 122.506 1.00 37.59 1026 ASN A C 1
ATOM 8369 O O . ASN A 1 1026 ? -74.950 -39.533 123.183 1.00 37.59 1026 ASN A O 1
ATOM 8373 N N . ILE A 1 1027 ? -74.694 -38.138 121.442 1.00 39.28 1027 ILE A N 1
ATOM 8374 C CA . ILE A 1 1027 ? -73.267 -37.717 121.412 1.00 39.28 1027 ILE A CA 1
ATOM 8375 C C . ILE A 1 1027 ? -73.074 -36.833 120.152 1.00 39.28 1027 ILE A C 1
ATOM 8377 O O . ILE A 1 1027 ? -73.957 -36.797 119.294 1.00 39.28 1027 ILE A O 1
ATOM 8381 N N . SER A 1 1028 ? -72.008 -36.023 120.070 1.00 47.88 1028 SER A N 1
ATOM 8382 C CA . SER A 1 1028 ? -71.860 -34.986 119.027 1.00 47.88 1028 SER A CA 1
ATOM 8383 C C . SER A 1 1028 ? -71.764 -35.564 117.607 1.00 47.88 1028 SER A C 1
ATOM 8385 O O . SER A 1 1028 ? -70.762 -36.169 117.231 1.00 47.88 1028 SER A O 1
ATOM 8387 N N . PHE A 1 1029 ? -72.812 -35.348 116.811 1.00 43.50 1029 PHE A N 1
ATOM 8388 C CA . PHE A 1 1029 ? -73.001 -35.985 115.505 1.00 43.50 1029 PHE A CA 1
ATOM 8389 C C . PHE A 1 1029 ? -72.069 -35.436 114.408 1.00 43.50 1029 PHE A C 1
ATOM 8391 O O . PHE A 1 1029 ? -71.634 -36.183 113.537 1.00 43.50 1029 PHE A O 1
ATOM 8398 N N . THR A 1 1030 ? -71.708 -34.149 114.459 1.00 57.91 1030 THR A N 1
ATOM 8399 C CA . THR A 1 1030 ? -71.040 -33.433 113.353 1.00 57.91 1030 THR A CA 1
ATOM 8400 C C . THR A 1 1030 ? -69.632 -33.946 113.027 1.00 57.91 1030 THR A C 1
ATOM 8402 O O . THR A 1 1030 ? -69.231 -33.947 111.866 1.00 57.91 1030 THR A O 1
ATOM 8405 N N . GLU A 1 1031 ? -68.885 -34.409 114.033 1.00 50.38 1031 GLU A N 1
ATOM 8406 C CA . GLU A 1 1031 ? -67.536 -34.968 113.840 1.00 50.38 1031 GLU A CA 1
ATOM 8407 C C . GLU A 1 1031 ? -67.590 -36.407 113.294 1.00 50.38 1031 GLU A C 1
ATOM 8409 O O . GLU A 1 1031 ? -66.712 -36.844 112.548 1.00 50.38 1031 GLU A O 1
ATOM 8414 N N . GLN A 1 1032 ? -68.654 -37.141 113.635 1.00 53.41 1032 GLN A N 1
ATOM 8415 C CA . GLN A 1 1032 ? -68.871 -38.518 113.201 1.00 53.41 1032 GLN A CA 1
ATOM 8416 C C . GLN A 1 1032 ? -69.470 -38.583 111.789 1.00 53.41 1032 GLN A C 1
ATOM 8418 O O . GLN A 1 1032 ? -69.052 -39.436 111.013 1.00 53.41 1032 GLN A O 1
ATOM 8423 N N . GLU A 1 1033 ? -70.358 -37.649 111.429 1.00 55.41 1033 GLU A N 1
ATOM 8424 C CA . GLU A 1 1033 ? -70.903 -37.447 110.076 1.00 55.41 1033 GLU A CA 1
ATOM 8425 C C . GLU A 1 1033 ? -69.780 -37.250 109.045 1.00 55.41 1033 GLU A C 1
ATOM 8427 O O . GLU A 1 1033 ? -69.736 -37.952 108.037 1.00 55.41 1033 GLU A O 1
ATOM 8432 N N . ARG A 1 1034 ? -68.808 -36.366 109.324 1.00 62.41 1034 ARG A N 1
ATOM 8433 C CA . ARG A 1 1034 ? -67.659 -36.128 108.431 1.00 62.41 1034 ARG A CA 1
ATOM 8434 C C . ARG A 1 1034 ? -66.853 -37.405 108.187 1.00 62.41 1034 ARG A C 1
ATOM 8436 O O . ARG A 1 1034 ? -66.538 -37.719 107.041 1.00 62.41 1034 ARG A O 1
ATOM 8443 N N . LYS A 1 1035 ? -66.574 -38.169 109.247 1.00 60.19 1035 LYS A N 1
ATOM 8444 C CA . LYS A 1 1035 ? -65.871 -39.451 109.126 1.00 60.19 1035 LYS A CA 1
ATOM 8445 C C . LYS A 1 1035 ? -66.712 -40.493 108.380 1.00 60.19 1035 LYS A C 1
ATOM 8447 O O . LYS A 1 1035 ? -66.174 -41.199 107.541 1.00 60.19 1035 LYS A O 1
ATOM 8452 N N . HIS A 1 1036 ? -68.029 -40.526 108.597 1.00 60.97 1036 HIS A N 1
ATOM 8453 C CA . HIS A 1 1036 ? -68.949 -41.370 107.830 1.00 60.97 1036 HIS A CA 1
ATOM 8454 C C . HIS A 1 1036 ? -68.988 -41.003 106.343 1.00 60.97 1036 HIS A C 1
ATOM 8456 O O . HIS A 1 1036 ? -69.141 -41.893 105.517 1.00 60.97 1036 HIS A O 1
ATOM 8462 N N . GLN A 1 1037 ? -68.820 -39.729 105.976 1.00 66.19 1037 GLN A N 1
ATOM 8463 C CA . GLN A 1 1037 ? -68.740 -39.298 104.576 1.00 66.19 1037 GLN A CA 1
ATOM 8464 C C . GLN A 1 1037 ? -67.388 -39.646 103.927 1.00 66.19 1037 GLN A C 1
ATOM 8466 O O . GLN A 1 1037 ? -67.361 -40.013 102.752 1.00 66.19 1037 GLN A O 1
ATOM 8471 N N . GLU A 1 1038 ? -66.279 -39.609 104.674 1.00 69.12 1038 GLU A N 1
ATOM 8472 C CA . GLU A 1 1038 ? -64.984 -40.137 104.212 1.00 69.12 1038 GLU A CA 1
ATOM 8473 C C . GLU A 1 1038 ? -65.022 -41.669 104.066 1.00 69.12 1038 GLU A C 1
ATOM 8475 O O . GLU A 1 1038 ? -64.648 -42.190 103.014 1.00 69.12 1038 GLU A O 1
ATOM 8480 N N . ASP A 1 1039 ? -65.570 -42.386 105.053 1.00 68.88 1039 ASP A N 1
ATOM 8481 C CA . ASP A 1 1039 ? -65.756 -43.840 105.011 1.00 68.88 1039 ASP A CA 1
ATOM 8482 C C . ASP A 1 1039 ? -66.750 -44.255 103.907 1.00 68.88 1039 ASP A C 1
ATOM 8484 O O . ASP A 1 1039 ? -66.486 -45.221 103.198 1.00 68.88 1039 ASP A O 1
ATOM 8488 N N . LEU A 1 1040 ? -67.837 -43.508 103.664 1.00 73.88 1040 LEU A N 1
ATOM 8489 C CA . LEU A 1 1040 ? -68.750 -43.725 102.528 1.00 73.88 1040 LEU A CA 1
ATOM 8490 C C . LEU A 1 1040 ? -68.085 -43.430 101.183 1.00 73.88 1040 LEU A C 1
ATOM 8492 O O . LEU A 1 1040 ? -68.357 -44.135 100.213 1.00 73.88 1040 LEU A O 1
ATOM 8496 N N . ARG A 1 1041 ? -67.208 -42.423 101.092 1.00 77.88 1041 ARG A N 1
ATOM 8497 C CA . ARG A 1 1041 ? -66.451 -42.138 99.865 1.00 77.88 1041 ARG A CA 1
ATOM 8498 C C . ARG A 1 1041 ? -65.415 -43.224 99.586 1.00 77.88 1041 ARG A C 1
ATOM 8500 O O . ARG A 1 1041 ? -65.273 -43.624 98.434 1.00 77.88 1041 ARG A O 1
ATOM 8507 N N . LEU A 1 1042 ? -64.737 -43.734 100.613 1.00 76.44 1042 LEU A N 1
ATOM 8508 C CA . LEU A 1 1042 ? -63.788 -44.843 100.497 1.00 76.44 1042 LEU A CA 1
ATOM 8509 C C . LEU A 1 1042 ? -64.500 -46.179 100.233 1.00 76.44 1042 LEU A C 1
ATOM 8511 O O . LEU A 1 1042 ? -64.014 -46.985 99.441 1.00 76.44 1042 LEU A O 1
ATOM 8515 N N . LEU A 1 1043 ? -65.667 -46.403 100.843 1.00 74.88 1043 LEU A N 1
ATOM 8516 C CA . LEU A 1 1043 ? -66.530 -47.551 100.575 1.00 74.88 1043 LEU A CA 1
ATOM 8517 C C . LEU A 1 1043 ? -67.085 -47.486 99.154 1.00 74.88 1043 LEU A C 1
ATOM 8519 O O . LEU A 1 1043 ? -67.074 -48.505 98.480 1.00 74.88 1043 LEU A O 1
ATOM 8523 N N . LYS A 1 1044 ? -67.488 -46.306 98.668 1.00 74.81 1044 LYS A N 1
ATOM 8524 C CA . LYS A 1 1044 ? -67.914 -46.118 97.280 1.00 74.81 1044 LYS A CA 1
ATOM 8525 C C . LYS A 1 1044 ? -66.754 -46.301 96.305 1.00 74.81 1044 LYS A C 1
ATOM 8527 O O . LYS A 1 1044 ? -66.908 -47.060 95.372 1.00 74.81 1044 LYS A O 1
ATOM 8532 N N . GLN A 1 1045 ? -65.566 -45.757 96.572 1.00 77.50 1045 GLN A N 1
ATOM 8533 C CA . GLN A 1 1045 ? -64.378 -46.022 95.750 1.00 77.50 1045 GLN A CA 1
ATOM 8534 C C . GLN A 1 1045 ? -63.971 -47.508 95.765 1.00 77.50 1045 GLN A C 1
ATOM 8536 O O . GLN A 1 1045 ? -63.448 -48.019 94.776 1.00 77.50 1045 GLN A O 1
ATOM 8541 N N . ARG A 1 1046 ? -64.210 -48.225 96.872 1.00 76.88 1046 ARG A N 1
ATOM 8542 C CA . ARG A 1 1046 ? -64.084 -49.688 96.932 1.00 76.88 1046 ARG A CA 1
ATOM 8543 C C . ARG A 1 1046 ? -65.200 -50.395 96.172 1.00 76.88 1046 ARG A C 1
ATOM 8545 O O . ARG A 1 1046 ? -64.900 -51.407 95.560 1.00 76.88 1046 ARG A O 1
ATOM 8552 N N . LEU A 1 1047 ? -66.427 -49.880 96.181 1.00 76.62 1047 LEU A N 1
ATOM 8553 C CA . LEU A 1 1047 ? -67.558 -50.440 95.448 1.00 76.62 1047 LEU A CA 1
ATOM 8554 C C . LEU A 1 1047 ? -67.381 -50.225 93.944 1.00 76.62 1047 LEU A C 1
ATOM 8556 O O . LEU A 1 1047 ? -67.378 -51.204 93.229 1.00 76.62 1047 LEU A O 1
ATOM 8560 N N . ASP A 1 1048 ? -67.052 -49.018 93.481 1.00 77.44 1048 ASP A N 1
ATOM 8561 C CA . ASP A 1 1048 ? -66.705 -48.709 92.087 1.00 77.44 1048 ASP A CA 1
ATOM 8562 C C . ASP A 1 1048 ? -65.526 -49.580 91.587 1.00 77.44 1048 ASP A C 1
ATOM 8564 O O . ASP A 1 1048 ? -65.457 -49.943 90.413 1.00 77.44 1048 ASP A O 1
ATOM 8568 N N . LYS A 1 1049 ? -64.592 -49.952 92.479 1.00 78.25 1049 LYS A N 1
ATOM 8569 C CA . LYS A 1 1049 ? -63.458 -50.848 92.182 1.00 78.25 1049 LYS A CA 1
ATOM 8570 C C . LYS A 1 1049 ? -63.798 -52.340 92.315 1.00 78.25 1049 LYS A C 1
ATOM 8572 O O . LYS A 1 1049 ? -63.129 -53.159 91.694 1.00 78.25 1049 LYS A O 1
ATOM 8577 N N . VAL A 1 1050 ? -64.831 -52.699 93.077 1.00 79.50 1050 VAL A N 1
ATOM 8578 C CA . VAL A 1 1050 ? -65.425 -54.044 93.096 1.00 79.50 1050 VAL A CA 1
ATOM 8579 C C . VAL A 1 1050 ? -66.305 -54.233 91.869 1.00 79.50 1050 VAL A C 1
ATOM 8581 O O . VAL A 1 1050 ? -66.130 -55.240 91.210 1.00 79.50 1050 VAL A O 1
ATOM 8584 N N . ASP A 1 1051 ? -67.128 -53.258 91.493 1.00 77.44 1051 ASP A N 1
ATOM 8585 C CA . ASP A 1 1051 ? -67.886 -53.212 90.245 1.00 77.44 1051 ASP A CA 1
ATOM 8586 C C . ASP A 1 1051 ? -66.930 -53.252 89.052 1.00 77.44 1051 ASP A C 1
ATOM 8588 O O . ASP A 1 1051 ? -67.103 -54.092 88.187 1.00 77.44 1051 ASP A O 1
ATOM 8592 N N . SER A 1 1052 ? -65.846 -52.463 89.028 1.00 75.38 1052 SER A N 1
ATOM 8593 C CA . SER A 1 1052 ? -64.831 -52.567 87.958 1.00 75.38 1052 SER A CA 1
ATOM 8594 C C . SER A 1 1052 ? -64.163 -53.948 87.907 1.00 75.38 1052 SER A C 1
ATOM 8596 O O . SER A 1 1052 ? -63.885 -54.456 86.824 1.00 75.38 1052 SER A O 1
ATOM 8598 N N . ASN A 1 1053 ? -63.922 -54.580 89.062 1.00 73.31 1053 ASN A N 1
ATOM 8599 C CA . ASN A 1 1053 ? -63.395 -55.944 89.123 1.00 73.31 1053 ASN A CA 1
ATOM 8600 C C . ASN A 1 1053 ? -64.452 -57.007 88.777 1.00 73.31 1053 ASN A C 1
ATOM 8602 O O . ASN A 1 1053 ? -64.082 -58.050 88.263 1.00 73.31 1053 ASN A O 1
ATOM 8606 N N . GLN A 1 1054 ? -65.739 -56.771 89.036 1.00 68.62 1054 GLN A N 1
ATOM 8607 C CA . GLN A 1 1054 ? -66.847 -57.666 88.693 1.00 68.62 1054 GLN A CA 1
ATOM 8608 C C . GLN A 1 1054 ? -67.229 -57.528 87.221 1.00 68.62 1054 GLN A C 1
ATOM 8610 O O . GLN A 1 1054 ? -67.559 -58.528 86.602 1.00 68.62 1054 GLN A O 1
ATOM 8615 N N . GLN A 1 1055 ? -67.099 -56.332 86.647 1.00 70.44 1055 GLN A N 1
ATOM 8616 C CA . GLN A 1 1055 ? -67.181 -56.060 85.218 1.00 70.44 1055 GLN A CA 1
ATOM 8617 C C . GLN A 1 1055 ? -66.026 -56.761 84.500 1.00 70.44 1055 GLN A C 1
ATOM 8619 O O . GLN A 1 1055 ? -66.281 -57.523 83.577 1.00 70.44 1055 GLN A O 1
ATOM 8624 N N . LYS A 1 1056 ? -64.786 -56.624 85.002 1.00 69.81 1056 LYS A N 1
ATOM 8625 C CA . LYS A 1 1056 ? -63.642 -57.406 84.512 1.00 69.81 1056 LYS A CA 1
ATOM 8626 C C . LYS A 1 1056 ? -63.816 -58.907 84.698 1.00 69.81 1056 LYS A C 1
ATOM 8628 O O . LYS A 1 1056 ? -63.497 -59.641 83.784 1.00 69.81 1056 LYS A O 1
ATOM 8633 N N . GLN A 1 1057 ? -64.356 -59.382 85.817 1.00 67.69 1057 GLN A N 1
ATOM 8634 C CA . GLN A 1 1057 ? -64.644 -60.808 85.999 1.00 67.69 1057 GLN A CA 1
ATOM 8635 C C . GLN A 1 1057 ? -65.802 -61.284 85.109 1.00 67.69 1057 GLN A C 1
ATOM 8637 O O . GLN A 1 1057 ? -65.825 -62.453 84.742 1.00 67.69 1057 GLN A O 1
ATOM 8642 N N . LEU A 1 1058 ? -66.731 -60.406 84.713 1.00 68.25 1058 LEU A N 1
ATOM 8643 C CA . LEU A 1 1058 ? -67.729 -60.696 83.683 1.00 68.25 1058 LEU A CA 1
ATOM 8644 C C . LEU A 1 1058 ? -67.081 -60.777 82.300 1.00 68.25 1058 LEU A C 1
ATOM 8646 O O . LEU A 1 1058 ? -67.368 -61.716 81.570 1.00 68.25 1058 LEU A O 1
ATOM 8650 N N . GLU A 1 1059 ? -66.201 -59.835 81.961 1.00 65.81 1059 GLU A N 1
ATOM 8651 C CA . GLU A 1 1059 ? -65.443 -59.812 80.707 1.00 65.81 1059 GLU A CA 1
ATOM 8652 C C . GLU A 1 1059 ? -64.505 -61.023 80.614 1.00 65.81 1059 GLU A C 1
ATOM 8654 O O . GLU A 1 1059 ? -64.555 -61.734 79.623 1.00 65.81 1059 GLU A O 1
ATOM 8659 N N . GLU A 1 1060 ? -63.764 -61.356 81.673 1.00 63.22 1060 GLU A N 1
ATOM 8660 C CA . GLU A 1 1060 ? -62.926 -62.556 81.791 1.00 63.22 1060 GLU A CA 1
ATOM 8661 C C . GLU A 1 1060 ? -63.773 -63.842 81.712 1.00 63.22 1060 GLU A C 1
ATOM 8663 O O . GLU A 1 1060 ? -63.388 -64.780 81.019 1.00 63.22 1060 GLU A O 1
ATOM 8668 N N . LEU A 1 1061 ? -64.962 -63.907 82.332 1.00 62.31 1061 LEU A N 1
ATOM 8669 C CA . LEU A 1 1061 ? -65.878 -65.052 82.176 1.00 62.31 1061 LEU A CA 1
ATOM 8670 C C . LEU A 1 1061 ? -66.490 -65.140 80.768 1.00 62.31 1061 LEU A C 1
ATOM 8672 O O . LEU A 1 1061 ? -66.719 -66.243 80.270 1.00 62.31 1061 LEU A O 1
ATOM 8676 N N . GLN A 1 1062 ? -66.746 -64.009 80.114 1.00 56.62 1062 GLN A N 1
ATOM 8677 C CA . GLN A 1 1062 ? -67.286 -63.928 78.756 1.00 56.62 1062 GLN A CA 1
ATOM 8678 C C . GLN A 1 1062 ? -66.202 -64.233 77.704 1.00 56.62 1062 GLN A C 1
ATOM 8680 O O . GLN A 1 1062 ? -66.475 -64.880 76.692 1.00 56.62 1062 GLN A O 1
ATOM 8685 N N . GLU A 1 1063 ? -64.949 -63.879 77.987 1.00 54.94 1063 GLU A N 1
ATOM 8686 C CA . GLU A 1 1063 ? -63.764 -64.218 77.205 1.00 54.94 1063 GLU A CA 1
ATOM 8687 C C . GLU A 1 1063 ? -63.382 -65.696 77.394 1.00 54.94 1063 GLU A C 1
ATOM 8689 O O . GLU A 1 1063 ? -63.130 -66.385 76.407 1.00 54.94 1063 GLU A O 1
ATOM 8694 N N . ILE A 1 1064 ? -63.493 -66.259 78.604 1.00 56.00 1064 ILE A N 1
ATOM 8695 C CA . ILE A 1 1064 ? -63.405 -67.713 78.865 1.00 56.00 1064 ILE A CA 1
ATOM 8696 C C . ILE A 1 1064 ? -64.535 -68.479 78.149 1.00 56.00 1064 ILE A C 1
ATOM 8698 O O . ILE A 1 1064 ? -64.293 -69.531 77.545 1.00 56.00 1064 ILE A O 1
ATOM 8702 N N . ALA A 1 1065 ? -65.757 -67.936 78.128 1.00 51.62 1065 ALA A N 1
ATOM 8703 C CA . ALA A 1 1065 ? -66.875 -68.515 77.381 1.00 51.62 1065 ALA A CA 1
ATOM 8704 C C . ALA A 1 1065 ? -66.665 -68.487 75.853 1.00 51.62 1065 ALA A C 1
ATOM 8706 O O . ALA A 1 1065 ? -67.160 -69.376 75.160 1.00 51.62 1065 ALA A O 1
ATOM 8707 N N . SER A 1 1066 ? -65.907 -67.519 75.322 1.00 50.31 1066 SER A N 1
ATOM 8708 C CA . SER A 1 1066 ? -65.578 -67.438 73.887 1.00 50.31 1066 SER A CA 1
ATOM 8709 C C . SER A 1 1066 ? -64.279 -68.161 73.484 1.00 50.31 1066 SER A C 1
ATOM 8711 O O . SER A 1 1066 ? -64.176 -68.648 72.360 1.00 50.31 1066 SER A O 1
ATOM 8713 N N . SER A 1 1067 ? -63.314 -68.323 74.395 1.00 44.03 1067 SER A N 1
ATOM 8714 C CA . SER A 1 1067 ? -62.009 -68.955 74.120 1.00 44.03 1067 SER A CA 1
ATOM 8715 C C . SER A 1 1067 ? -62.003 -70.486 74.244 1.00 44.03 1067 SER A C 1
ATOM 8717 O O . SER A 1 1067 ? -61.060 -71.142 73.797 1.00 44.03 1067 SER A O 1
ATOM 8719 N N . THR A 1 1068 ? -63.085 -71.092 74.745 1.00 47.47 1068 THR A N 1
ATOM 8720 C CA . THR A 1 1068 ? -63.216 -72.558 74.886 1.00 47.47 1068 THR A CA 1
ATOM 8721 C C . THR A 1 1068 ? -63.505 -73.288 73.548 1.00 47.47 1068 THR A C 1
ATOM 8723 O O . THR A 1 1068 ? -63.741 -74.496 73.538 1.00 47.47 1068 THR A O 1
ATOM 8726 N N . PHE A 1 1069 ? -63.438 -72.615 72.384 1.00 38.09 1069 PHE A N 1
ATOM 8727 C CA . PHE A 1 1069 ? -63.577 -73.271 71.067 1.00 38.09 1069 PHE A CA 1
ATOM 8728 C C . PHE A 1 1069 ? -62.634 -72.748 69.952 1.00 38.09 1069 PHE A C 1
ATOM 8730 O O . PHE A 1 1069 ? -63.080 -72.410 68.858 1.00 38.09 1069 PHE A O 1
ATOM 8737 N N . ARG A 1 1070 ? -61.312 -72.836 70.205 1.00 34.66 1070 ARG A N 1
ATOM 8738 C CA . ARG A 1 1070 ? -60.154 -72.544 69.307 1.00 34.66 1070 ARG A CA 1
ATOM 8739 C C . ARG A 1 1070 ? -59.850 -71.042 69.075 1.00 34.66 1070 ARG A C 1
ATOM 8741 O O . ARG A 1 1070 ? -60.711 -70.321 68.598 1.00 34.66 1070 ARG A O 1
ATOM 8748 N N . GLY A 1 1071 ? -58.624 -70.535 69.272 1.00 31.53 1071 GLY A N 1
ATOM 8749 C CA . GLY A 1 1071 ? -57.443 -71.145 69.910 1.00 31.53 1071 GLY A CA 1
ATOM 8750 C C . GLY A 1 1071 ? -56.121 -70.356 69.744 1.00 31.53 1071 GLY A C 1
ATOM 8751 O O . GLY A 1 1071 ? -55.757 -70.007 68.628 1.00 31.53 1071 GLY A O 1
ATOM 8752 N N . THR A 1 1072 ? -55.389 -70.190 70.859 1.00 34.25 1072 THR A N 1
ATOM 8753 C CA . THR A 1 1072 ? -53.919 -69.962 71.009 1.00 34.25 1072 THR A CA 1
ATOM 8754 C C . THR A 1 1072 ? -53.215 -68.701 70.443 1.00 34.25 1072 THR A C 1
ATOM 8756 O O . THR A 1 1072 ? -52.759 -68.734 69.308 1.00 34.25 1072 THR A O 1
ATOM 8759 N N . PHE A 1 1073 ? -53.025 -67.686 71.319 1.00 31.31 1073 PHE A N 1
ATOM 8760 C CA . PHE A 1 1073 ? -51.742 -67.168 71.904 1.00 31.31 1073 PHE A CA 1
ATOM 8761 C C . PHE A 1 1073 ? -50.521 -66.741 71.023 1.00 31.31 1073 PHE A C 1
ATOM 8763 O O . PHE A 1 1073 ? -50.345 -67.327 69.958 1.00 31.31 1073 PHE A O 1
ATOM 8770 N N . PRO A 1 1074 ? -49.571 -65.869 71.497 1.00 45.09 1074 PRO A N 1
ATOM 8771 C CA . PRO A 1 1074 ? -49.527 -65.025 72.728 1.00 45.09 1074 PRO A CA 1
ATOM 8772 C C . PRO A 1 1074 ? -48.977 -63.553 72.588 1.00 45.09 1074 PRO A C 1
ATOM 8774 O O . PRO A 1 1074 ? -48.420 -63.198 71.559 1.00 45.09 1074 PRO A O 1
ATOM 8777 N N . GLU A 1 1075 ? -49.146 -62.741 73.657 1.00 33.44 1075 GLU A N 1
ATOM 8778 C CA . GLU A 1 1075 ? -48.200 -61.821 74.392 1.00 33.44 1075 GLU A CA 1
ATOM 8779 C C . GLU A 1 1075 ? -47.079 -60.972 73.705 1.00 33.44 1075 GLU A C 1
ATOM 8781 O O . GLU A 1 1075 ? -46.582 -61.327 72.646 1.00 33.44 1075 GLU A O 1
ATOM 8786 N N . LEU A 1 1076 ? -46.473 -59.926 74.324 1.00 35.22 1076 LEU A N 1
ATOM 8787 C CA . LEU A 1 1076 ? -46.912 -58.789 75.188 1.00 35.22 1076 LEU A CA 1
ATOM 8788 C C . LEU A 1 1076 ? -45.704 -57.824 75.473 1.00 35.22 1076 LEU A C 1
ATOM 8790 O O . LEU A 1 1076 ? -44.552 -58.234 75.384 1.00 35.22 1076 LEU A O 1
ATOM 8794 N N . ASP A 1 1077 ? -46.007 -56.597 75.925 1.00 35.09 1077 ASP A N 1
ATOM 8795 C CA . ASP A 1 1077 ? -45.254 -55.730 76.877 1.00 35.09 1077 ASP A CA 1
ATOM 8796 C C . ASP A 1 1077 ? -44.016 -54.851 76.503 1.00 35.09 1077 ASP A C 1
ATOM 8798 O O . ASP A 1 1077 ? -43.576 -54.754 75.358 1.00 35.09 1077 ASP A O 1
ATOM 8802 N N . GLU A 1 1078 ? -43.568 -54.068 77.503 1.00 36.50 1078 GLU A N 1
ATOM 8803 C CA . GLU A 1 1078 ? -42.816 -52.798 77.427 1.00 36.50 1078 GLU A CA 1
ATOM 8804 C C . GLU A 1 1078 ? -41.269 -52.808 77.625 1.00 36.50 1078 GLU A C 1
ATOM 8806 O O . GLU A 1 1078 ? -40.738 -53.505 78.482 1.00 36.50 1078 GLU A O 1
ATOM 8811 N N . LYS A 1 1079 ? -40.621 -51.777 77.030 1.00 36.19 1079 LYS A N 1
ATOM 8812 C CA . LYS A 1 1079 ? -39.468 -50.971 77.545 1.00 36.19 1079 LYS A CA 1
ATOM 8813 C C . LYS A 1 1079 ? -38.073 -51.615 77.730 1.00 36.19 1079 LYS A C 1
ATOM 8815 O O . LYS A 1 1079 ? -37.891 -52.820 77.774 1.00 36.19 1079 LYS A O 1
ATOM 8820 N N . ILE A 1 1080 ? -37.099 -50.705 77.938 1.00 30.73 1080 ILE A N 1
ATOM 8821 C CA . ILE A 1 1080 ? -35.659 -50.922 78.212 1.00 30.73 1080 ILE A CA 1
ATOM 8822 C C . ILE A 1 1080 ? -34.904 -51.451 76.967 1.00 30.73 1080 ILE A C 1
ATOM 8824 O O . ILE A 1 1080 ? -35.430 -52.240 76.200 1.00 30.73 1080 ILE A O 1
ATOM 8828 N N . GLY A 1 1081 ? -33.676 -51.034 76.646 1.00 30.33 1081 GLY A N 1
ATOM 8829 C CA . GLY A 1 1081 ? -32.836 -49.977 77.218 1.00 30.33 1081 GLY A CA 1
ATOM 8830 C C . GLY A 1 1081 ? -31.347 -50.298 77.025 1.00 30.33 1081 GLY A C 1
ATOM 8831 O O . GLY A 1 1081 ? -30.899 -51.345 77.457 1.00 30.33 1081 GLY A O 1
ATOM 8832 N N . GLU A 1 1082 ? -30.618 -49.387 76.376 1.00 30.97 1082 GLU A N 1
ATOM 8833 C CA . GLU A 1 1082 ? -29.145 -49.302 76.285 1.00 30.97 1082 GLU A CA 1
ATOM 8834 C C . GLU A 1 1082 ? -28.298 -50.563 75.953 1.00 30.97 1082 GLU A C 1
ATOM 8836 O O . GLU A 1 1082 ? -27.912 -51.314 76.833 1.00 30.97 1082 GLU A O 1
ATOM 8841 N N . ARG A 1 1083 ? -27.803 -50.583 74.696 1.00 30.52 1083 ARG A N 1
ATOM 8842 C CA . ARG A 1 1083 ? -26.359 -50.550 74.321 1.00 30.52 1083 ARG A CA 1
ATOM 8843 C C . ARG A 1 1083 ? -25.430 -51.750 74.651 1.00 30.52 1083 ARG A C 1
ATOM 8845 O O . ARG A 1 1083 ? -25.531 -52.369 75.692 1.00 30.52 1083 ARG A O 1
ATOM 8852 N N . ILE A 1 1084 ? -24.386 -51.891 73.808 1.00 29.73 1084 ILE A N 1
ATOM 8853 C CA . ILE A 1 1084 ? -23.159 -52.723 73.973 1.00 29.73 1084 ILE A CA 1
ATOM 8854 C C . ILE A 1 1084 ? -23.382 -54.249 73.778 1.00 29.73 1084 ILE A C 1
ATOM 8856 O O . ILE A 1 1084 ? -24.327 -54.788 74.333 1.00 29.73 1084 ILE A O 1
ATOM 8860 N N . VAL A 1 1085 ? -22.537 -55.048 73.096 1.00 31.12 1085 VAL A N 1
ATOM 8861 C CA . VAL A 1 1085 ? -21.643 -54.906 71.909 1.00 31.12 1085 VAL A CA 1
ATOM 8862 C C . VAL A 1 1085 ? -21.083 -56.323 71.563 1.00 31.12 1085 VAL A C 1
ATOM 8864 O O . VAL A 1 1085 ? -21.338 -57.259 72.312 1.00 31.12 1085 VAL A O 1
ATOM 8867 N N . GLU A 1 1086 ? -20.318 -56.466 70.467 1.00 30.95 1086 GLU A N 1
ATOM 8868 C CA . GLU A 1 1086 ? -19.369 -57.575 70.155 1.00 30.95 1086 GLU A CA 1
ATOM 8869 C C . GLU A 1 1086 ? -19.838 -58.950 69.579 1.00 30.95 1086 GLU A C 1
ATOM 8871 O O . GLU A 1 1086 ? -20.657 -59.681 70.123 1.00 30.95 1086 GLU A O 1
ATOM 8876 N N . GLU A 1 1087 ? -19.181 -59.293 68.456 1.00 31.05 1087 GLU A N 1
ATOM 8877 C CA . GLU A 1 1087 ? -18.673 -60.603 67.979 1.00 31.05 1087 GLU A CA 1
ATOM 8878 C C . GLU A 1 1087 ? -19.552 -61.869 67.817 1.00 31.05 1087 GLU A C 1
ATOM 8880 O O . GLU A 1 1087 ? -19.709 -62.689 68.725 1.00 31.05 1087 GLU A O 1
ATOM 8885 N N . LYS A 1 1088 ? -19.840 -62.198 66.544 1.00 32.53 1088 LYS A N 1
ATOM 8886 C CA . LYS A 1 1088 ? -19.071 -63.187 65.730 1.00 32.53 1088 LYS A CA 1
ATOM 8887 C C . LYS A 1 1088 ? -19.339 -62.943 64.227 1.00 32.53 1088 LYS A C 1
ATOM 8889 O O . LYS A 1 1088 ? -20.468 -62.604 63.896 1.00 32.53 1088 LYS A O 1
ATOM 8894 N N . ILE A 1 1089 ? -18.365 -62.870 63.304 1.00 31.14 1089 ILE A N 1
ATOM 8895 C CA . ILE A 1 1089 ? -17.225 -63.751 62.920 1.00 31.14 1089 ILE A CA 1
ATOM 8896 C C . ILE A 1 1089 ? -17.669 -64.877 61.956 1.00 31.14 1089 ILE A C 1
ATOM 8898 O O . ILE A 1 1089 ? -18.726 -65.467 62.163 1.00 31.14 1089 ILE A O 1
ATOM 8902 N N . VAL A 1 1090 ? -16.814 -65.172 60.956 1.00 34.09 1090 VAL A N 1
ATOM 8903 C CA . VAL A 1 1090 ? -17.000 -66.031 59.755 1.00 34.09 1090 VAL A CA 1
ATOM 8904 C C . VAL A 1 1090 ? -17.813 -65.369 58.618 1.00 34.09 1090 VAL A C 1
ATOM 8906 O O . VAL A 1 1090 ? -18.935 -64.942 58.860 1.00 34.09 1090 VAL A O 1
ATOM 8909 N N . GLU A 1 1091 ? -17.412 -65.355 57.334 1.00 33.81 1091 GLU A N 1
ATOM 8910 C CA . GLU A 1 1091 ? -16.118 -65.115 56.632 1.00 33.81 1091 GLU A CA 1
ATOM 8911 C C . GLU A 1 1091 ? -16.367 -65.156 55.094 1.00 33.81 1091 GLU A C 1
ATOM 8913 O O . GLU A 1 1091 ? -17.412 -65.646 54.669 1.00 33.81 1091 GLU A O 1
ATOM 8918 N N . THR A 1 1092 ? -15.411 -64.692 54.265 1.00 33.06 1092 THR A N 1
ATOM 8919 C CA . THR A 1 1092 ? -15.458 -64.568 52.772 1.00 33.06 1092 THR A CA 1
ATOM 8920 C C . THR A 1 1092 ? -16.492 -63.552 52.229 1.00 33.06 1092 THR A C 1
ATOM 8922 O O . THR A 1 1092 ? -17.685 -63.706 52.455 1.00 33.06 1092 THR A O 1
ATOM 8925 N N . GLU A 1 1093 ? -16.177 -62.436 51.550 1.00 33.09 1093 GLU A N 1
ATOM 8926 C CA . GLU A 1 1093 ? -14.943 -61.836 50.973 1.00 33.09 1093 GLU A CA 1
ATOM 8927 C C . GLU A 1 1093 ? -14.498 -62.294 49.555 1.00 33.09 1093 GLU A C 1
ATOM 8929 O O . GLU A 1 1093 ? -14.715 -63.443 49.181 1.00 33.09 1093 GLU A O 1
ATOM 8934 N N . THR A 1 1094 ? -13.809 -61.381 48.824 1.00 33.94 1094 THR A N 1
ATOM 8935 C CA . THR A 1 1094 ? -13.173 -61.491 47.472 1.00 33.94 1094 THR A CA 1
ATOM 8936 C C . THR A 1 1094 ? -14.126 -61.333 46.260 1.00 33.94 1094 THR A C 1
ATOM 8938 O O . THR A 1 1094 ? -15.224 -61.875 46.300 1.00 33.94 1094 THR A O 1
ATOM 8941 N N . VAL A 1 1095 ? -13.851 -60.640 45.127 1.00 32.53 1095 VAL A N 1
ATOM 8942 C CA . VAL A 1 1095 ? -12.831 -59.657 44.621 1.00 32.53 1095 VAL A CA 1
ATOM 8943 C C . VAL A 1 1095 ? -13.513 -58.911 43.428 1.00 32.53 1095 VAL A C 1
ATOM 8945 O O . VAL A 1 1095 ? -14.260 -59.545 42.690 1.00 32.53 1095 VAL A O 1
ATOM 8948 N N . ILE A 1 1096 ? -13.551 -57.573 43.291 1.00 35.88 1096 ILE A N 1
ATOM 8949 C CA . ILE A 1 1096 ? -12.548 -56.564 42.841 1.00 35.88 1096 ILE A CA 1
ATOM 8950 C C . ILE A 1 1096 ? -12.102 -56.639 41.344 1.00 35.88 1096 ILE A C 1
ATOM 8952 O O . ILE A 1 1096 ? -11.227 -57.408 40.980 1.00 35.88 1096 ILE A O 1
ATOM 8956 N N . GLU A 1 1097 ? -12.686 -55.749 40.519 1.00 36.16 1097 GLU A N 1
ATOM 8957 C CA . GLU A 1 1097 ? -12.062 -54.861 39.491 1.00 36.16 1097 GLU A CA 1
ATOM 8958 C C . GLU A 1 1097 ? -11.038 -55.399 38.433 1.00 36.16 1097 GLU A C 1
ATOM 8960 O O . GLU A 1 1097 ? -9.927 -55.764 38.803 1.00 36.16 1097 GLU A O 1
ATOM 8965 N N . ARG A 1 1098 ? -11.323 -55.265 37.104 1.00 34.19 1098 ARG A N 1
ATOM 8966 C CA . ARG A 1 1098 ? -10.587 -54.393 36.114 1.00 34.19 1098 ARG A CA 1
ATOM 8967 C C . ARG A 1 1098 ? -10.800 -54.647 34.591 1.00 34.19 1098 ARG A C 1
ATOM 8969 O O . ARG A 1 1098 ? -10.557 -55.730 34.086 1.00 34.19 1098 ARG A O 1
ATOM 8976 N N . GLU A 1 1099 ? -11.152 -53.557 33.888 1.00 35.84 1099 GLU A N 1
ATOM 8977 C CA . GLU A 1 1099 ? -10.565 -52.960 32.651 1.00 35.84 1099 GLU A CA 1
ATOM 8978 C C . GLU A 1 1099 ? -10.156 -53.715 31.336 1.00 35.84 1099 GLU A C 1
ATOM 8980 O O . GLU A 1 1099 ? -9.381 -54.662 31.347 1.00 35.84 1099 GLU A O 1
ATOM 8985 N N . ARG A 1 1100 ? -10.471 -53.023 30.207 1.00 36.50 1100 ARG A N 1
ATOM 8986 C CA . ARG A 1 1100 ? -9.710 -52.783 28.929 1.00 36.50 1100 ARG A CA 1
ATOM 8987 C C . ARG A 1 1100 ? -9.825 -53.678 27.659 1.00 36.50 1100 ARG A C 1
ATOM 8989 O O . ARG A 1 1100 ? -9.362 -54.805 27.620 1.00 36.50 1100 ARG A O 1
ATOM 8996 N N . ILE A 1 1101 ? -10.284 -53.011 26.577 1.00 35.00 1101 ILE A N 1
ATOM 8997 C CA . ILE A 1 1101 ? -9.656 -52.775 25.236 1.00 35.00 1101 ILE A CA 1
ATOM 8998 C C . ILE A 1 1101 ? -9.044 -53.952 24.437 1.00 35.00 1101 ILE A C 1
ATOM 9000 O O . ILE A 1 1101 ? -8.061 -54.522 24.885 1.00 35.00 1101 ILE A O 1
ATOM 9004 N N . VAL A 1 1102 ? -9.464 -54.101 23.161 1.00 30.97 1102 VAL A N 1
ATOM 9005 C CA . VAL A 1 1102 ? -8.615 -54.280 21.941 1.00 30.97 1102 VAL A CA 1
ATOM 9006 C C . VAL A 1 1102 ? -9.364 -53.714 20.706 1.00 30.97 1102 VAL A C 1
ATOM 9008 O O . VAL A 1 1102 ? -10.593 -53.723 20.672 1.00 30.97 1102 VAL A O 1
ATOM 9011 N N . GLU A 1 1103 ? -8.631 -53.204 19.708 1.00 34.16 1103 GLU A N 1
ATOM 9012 C CA . GLU A 1 1103 ? -9.112 -52.670 18.413 1.00 34.16 1103 GLU A CA 1
ATOM 9013 C C . GLU A 1 1103 ? -9.075 -53.740 17.291 1.00 34.16 1103 GLU A C 1
ATOM 9015 O O . GLU A 1 1103 ? -8.186 -54.592 17.335 1.00 34.16 1103 GLU A O 1
ATOM 9020 N N . LYS A 1 1104 ? -9.923 -53.643 16.241 1.00 32.69 1104 LYS A N 1
ATOM 9021 C CA . LYS A 1 1104 ? -9.492 -53.446 14.824 1.00 32.69 1104 LYS A CA 1
ATOM 9022 C C . LYS A 1 1104 ? -10.568 -53.608 13.732 1.00 32.69 1104 LYS A C 1
ATOM 9024 O O . LYS A 1 1104 ? -11.651 -54.137 13.953 1.00 32.69 1104 LYS A O 1
ATOM 9029 N N . ASP A 1 1105 ? -10.188 -53.105 12.557 1.00 30.27 1105 ASP A N 1
ATOM 9030 C CA . ASP A 1 1105 ? -10.870 -53.039 11.258 1.00 30.27 1105 ASP A CA 1
ATOM 9031 C C . ASP A 1 1105 ? -11.183 -54.404 10.608 1.00 30.27 1105 ASP A C 1
ATOM 9033 O O . ASP A 1 1105 ? -10.477 -55.381 10.857 1.00 30.27 1105 ASP A O 1
ATOM 9037 N N . VAL A 1 1106 ? -12.139 -54.429 9.660 1.00 29.73 1106 VAL A N 1
ATOM 9038 C CA . VAL A 1 1106 ? -11.914 -54.740 8.219 1.00 29.73 1106 VAL A CA 1
ATOM 9039 C C . VAL A 1 1106 ? -13.227 -54.595 7.410 1.00 29.73 1106 VAL A C 1
ATOM 9041 O O . VAL A 1 1106 ? -14.320 -54.709 7.955 1.00 29.73 1106 VAL A O 1
ATOM 9044 N N . CYS A 1 1107 ? -13.096 -54.272 6.118 1.00 28.31 1107 CYS A N 1
ATOM 9045 C CA . CYS A 1 1107 ? -14.158 -53.971 5.139 1.00 28.31 1107 CYS A CA 1
ATOM 9046 C C . CYS A 1 1107 ? -14.485 -55.192 4.236 1.00 28.31 1107 CYS A C 1
ATOM 9048 O O . CYS A 1 1107 ? -13.855 -56.237 4.398 1.00 28.31 1107 CYS A O 1
ATOM 9050 N N . VAL A 1 1108 ? -15.320 -54.990 3.202 1.00 32.16 1108 VAL A N 1
ATOM 9051 C CA . VAL A 1 1108 ? -15.405 -55.782 1.947 1.00 32.16 1108 VAL A CA 1
ATOM 9052 C C . VAL A 1 1108 ? -16.156 -57.130 1.990 1.00 32.16 1108 VAL A C 1
ATOM 9054 O O . VAL A 1 1108 ? -15.985 -57.896 2.932 1.00 32.16 1108 VAL A O 1
ATOM 9057 N N . GLU A 1 1109 ? -16.862 -57.601 0.943 1.00 30.34 1109 GLU A N 1
ATOM 9058 C CA . GLU A 1 1109 ? -17.800 -57.061 -0.099 1.00 30.34 1109 GLU A CA 1
ATOM 9059 C C . GLU A 1 1109 ? -18.213 -58.293 -0.991 1.00 30.34 1109 GLU A C 1
ATOM 9061 O O . GLU A 1 1109 ? -17.815 -59.408 -0.649 1.00 30.34 1109 GLU A O 1
ATOM 9066 N N . GLU A 1 1110 ? -18.979 -58.319 -2.100 1.00 34.09 1110 GLU A N 1
ATOM 9067 C CA . GLU A 1 1110 ? -19.677 -57.369 -3.004 1.00 34.09 1110 GLU A CA 1
ATOM 9068 C C . GLU A 1 1110 ? -20.796 -58.143 -3.785 1.00 34.09 1110 GLU A C 1
ATOM 9070 O O . GLU A 1 1110 ? -20.972 -59.343 -3.568 1.00 34.09 1110 GLU A O 1
ATOM 9075 N N . HIS A 1 1111 ? -21.442 -57.488 -4.764 1.00 31.97 1111 HIS A N 1
ATOM 9076 C CA . HIS A 1 1111 ? -22.240 -58.006 -5.903 1.00 31.97 1111 HIS A CA 1
ATOM 9077 C C . HIS A 1 1111 ? -23.675 -58.544 -5.651 1.00 31.97 1111 HIS A C 1
ATOM 9079 O O . HIS A 1 1111 ? -23.949 -59.183 -4.640 1.00 31.97 1111 HIS A O 1
ATOM 9085 N N . LEU A 1 1112 ? -24.654 -58.368 -6.566 1.00 33.53 1112 LEU A N 1
ATOM 9086 C CA . LEU A 1 1112 ? -24.656 -57.721 -7.909 1.00 33.53 1112 LEU A CA 1
ATOM 9087 C C . LEU A 1 1112 ? -25.762 -56.612 -7.991 1.00 33.53 1112 LEU A C 1
ATOM 9089 O O . LEU A 1 1112 ? -25.775 -55.794 -7.081 1.00 33.53 1112 LEU A O 1
ATOM 9093 N N . GLU A 1 1113 ? -26.694 -56.401 -8.941 1.00 33.25 1113 GLU A N 1
ATOM 9094 C CA . GLU A 1 1113 ? -27.204 -57.086 -10.153 1.00 33.25 1113 GLU A CA 1
ATOM 9095 C C . GLU A 1 1113 ? -27.832 -56.046 -11.137 1.00 33.25 1113 GLU A C 1
ATOM 9097 O O . GLU A 1 1113 ? -27.907 -54.859 -10.817 1.00 33.25 1113 GLU A O 1
ATOM 9102 N N . GLU A 1 1114 ? -28.236 -56.437 -12.356 1.00 33.38 1114 GLU A N 1
ATOM 9103 C CA . GLU A 1 1114 ? -28.508 -55.515 -13.485 1.00 33.38 1114 GLU A CA 1
ATOM 9104 C C . GLU A 1 1114 ? -29.982 -55.123 -13.744 1.00 33.38 1114 GLU A C 1
ATOM 9106 O O . GLU A 1 1114 ? -30.872 -55.972 -13.751 1.00 33.38 1114 GLU A O 1
ATOM 9111 N N . SER A 1 1115 ? -30.206 -53.855 -14.138 1.00 32.59 1115 SER A N 1
ATOM 9112 C CA . SER A 1 1115 ? -31.008 -53.402 -15.312 1.00 32.59 1115 SER A CA 1
ATOM 9113 C C . SER A 1 1115 ? -30.954 -51.857 -15.397 1.00 32.59 1115 SER A C 1
ATOM 9115 O O . SER A 1 1115 ? -31.334 -51.189 -14.444 1.00 32.59 1115 SER A O 1
ATOM 9117 N N . MET A 1 1116 ? -30.325 -51.215 -16.396 1.00 31.19 1116 MET A N 1
ATOM 9118 C CA . MET A 1 1116 ? -30.794 -50.977 -17.784 1.00 31.19 1116 MET A CA 1
ATOM 9119 C C . MET A 1 1116 ? -32.113 -50.170 -17.886 1.00 31.19 1116 MET A C 1
ATOM 9121 O O . MET A 1 1116 ? -33.092 -50.547 -17.259 1.00 31.19 1116 MET A O 1
ATOM 9125 N N . GLU A 1 1117 ? -32.259 -49.111 -18.703 1.00 33.56 1117 GLU A N 1
ATOM 9126 C CA . GLU A 1 1117 ? -31.329 -48.342 -19.568 1.00 33.56 1117 GLU A CA 1
ATOM 9127 C C . GLU A 1 1117 ? -32.033 -47.044 -20.079 1.00 33.56 1117 GLU A C 1
ATOM 9129 O O . GLU A 1 1117 ? -33.260 -47.046 -20.128 1.00 33.56 1117 GLU A O 1
ATOM 9134 N N . LYS A 1 1118 ? -31.287 -46.031 -20.589 1.00 34.44 1118 LYS A N 1
ATOM 9135 C CA . LYS A 1 1118 ? -31.768 -44.856 -21.393 1.00 34.44 1118 LYS A CA 1
ATOM 9136 C C . LYS A 1 1118 ? -32.739 -43.873 -20.680 1.00 34.44 1118 LYS A C 1
ATOM 9138 O O . LYS A 1 1118 ? -33.429 -44.250 -19.747 1.00 34.44 1118 LYS A O 1
ATOM 9143 N N . ALA A 1 1119 ? -32.903 -42.596 -21.051 1.00 34.97 1119 ALA A N 1
ATOM 9144 C CA . ALA A 1 1119 ? -32.129 -41.577 -21.798 1.00 34.97 1119 ALA A CA 1
ATOM 9145 C C . ALA A 1 1119 ? -32.674 -40.182 -21.322 1.00 34.97 1119 ALA A C 1
ATOM 9147 O O . ALA A 1 1119 ? -33.565 -40.160 -20.475 1.00 34.97 1119 ALA A O 1
ATOM 9148 N N . ASP A 1 1120 ? -32.214 -38.980 -21.689 1.00 36.06 1120 ASP A N 1
ATOM 9149 C CA . ASP A 1 1120 ? -31.473 -38.484 -22.858 1.00 36.06 1120 ASP A CA 1
ATOM 9150 C C . ASP A 1 1120 ? -30.471 -37.372 -22.494 1.00 36.06 1120 ASP A C 1
ATOM 9152 O O . ASP A 1 1120 ? -30.527 -36.764 -21.423 1.00 36.06 1120 ASP A O 1
ATOM 9156 N N . SER A 1 1121 ? -29.582 -37.062 -23.440 1.00 38.69 1121 SER A N 1
ATOM 9157 C CA . SER A 1 1121 ? -28.733 -35.869 -23.421 1.00 38.69 1121 SER A CA 1
ATOM 9158 C C . SER A 1 1121 ? -28.746 -35.193 -24.791 1.00 38.69 1121 SER A C 1
ATOM 9160 O O . SER A 1 1121 ? -28.353 -35.828 -25.769 1.00 38.69 1121 SER A O 1
ATOM 9162 N N . GLU A 1 1122 ? -29.083 -33.905 -24.862 1.00 40.44 1122 GLU A N 1
ATOM 9163 C CA . GLU A 1 1122 ? -28.839 -33.090 -26.060 1.00 40.44 1122 GLU A CA 1
ATOM 9164 C C . GLU A 1 1122 ? -27.776 -32.022 -25.800 1.00 40.44 1122 GLU A C 1
ATOM 9166 O O . GLU A 1 1122 ? -27.671 -31.451 -24.711 1.00 40.44 1122 GLU A O 1
ATOM 9171 N N . LYS A 1 1123 ? -26.927 -31.798 -26.809 1.00 47.94 1123 LYS A N 1
ATOM 9172 C CA . LYS A 1 1123 ? -25.737 -30.951 -26.723 1.00 47.94 1123 LYS A CA 1
ATOM 9173 C C . LYS A 1 1123 ? -25.300 -30.514 -28.123 1.00 47.94 1123 LYS A C 1
ATOM 9175 O O . LYS A 1 1123 ? -25.274 -31.332 -29.031 1.00 47.94 1123 LYS A O 1
ATOM 9180 N N . SER A 1 1124 ? -24.823 -29.273 -28.222 1.00 40.81 1124 SER A N 1
ATOM 9181 C CA . SER A 1 1124 ? -24.110 -28.688 -29.371 1.00 40.81 1124 SER A CA 1
ATOM 9182 C C . SER A 1 1124 ? -24.898 -28.444 -30.666 1.00 40.81 1124 SER A C 1
ATOM 9184 O O . SER A 1 1124 ? -25.259 -29.348 -31.414 1.00 40.81 1124 SER A O 1
ATOM 9186 N N . SER A 1 1125 ? -24.901 -27.180 -31.077 1.00 45.22 1125 SER A N 1
ATOM 9187 C CA . SER A 1 1125 ? -23.919 -26.767 -32.088 1.00 45.22 1125 SER A CA 1
ATOM 9188 C C . SER A 1 1125 ? -23.123 -25.593 -31.534 1.00 45.22 1125 SER A C 1
ATOM 9190 O O . SER A 1 1125 ? -23.764 -24.746 -30.877 1.00 45.22 1125 SER A O 1
#

Foldseek 3Di:
DDDDDDDDDDDDDDDDDDDDDDDDDDDDDDDDPVVVVVVVVVVVVVVVVVVVVVVVVVVVVVVVVVVVVVVVVPPVVVPPDDDDDDDPVVVVVVVVVVVVVVVVVVVVVVVVVVVVVVVVVVVVVVVVVVVVVVVVVVVVVVVVVVVVVVVVVVVVVVVVVVVVVVVVVVVVVVVVVVVVVVVVVVVVVVVVVVVVVVVVVVVVVVVVVVVVVVVVVVVVVVVVVVVVVVVVVVVVVVVVVVVVVVVVVVVVVVVVVVVVVVVVVVVVVVVVVVVVVVVVVVVVCVVVVVVVVVVVVVVCVVVVVPCVPDDDDQDWDADDDDDDPDDDDDDDAGLGIPDGRPVCADRPPGDDDDDYDDDDDDYDYDDDYYDDDDYDDDDDYDYDDDDDYYDDDDDVPPVCVVVVVVVVVVVVVVVVVVVVVVVVVVVVVVVVVVVVVVVVVVVVVVVVVVVVVVVVVVVVVVVVVVVVVVVVVVPQDPVNVVVVVVVVVVVVVVVVVVVVVVVVVVVVVVVVVVVVVVVVVVVVVVVVVVVVVVVVVVVVVVVVVVVVVVVVVVVVVVVVVPVVPDPPPVVVVVVVVVVVVVVVVVVVVVVVVVVVVVVVVVVVVVVVVVVVVVVVVVVVVVVVVVVVVVVVVVVVVVVVVVVVVVVVVVVVVVVVVVVVVVVVVVVVVVVVVVVVVVVVVVVVVVVVVVVVVVVVVVVVVVVVVVVVVVVVVVVVVVVVVVVVVVVVVVVVVVVVVVVVVVVPPVPPDDPPPVVPVVVVVVVVVVVVVVVVVVVVVVVVVVVVVVVVVVVVVVVVVVVVVVVVVVVVVVVVVVVVVVVVVVVVVVVVVVVVVVVVVVVVVVVVVVVVVVVVVVVVVVVVVVVVVVVVVVVVVVVVVVVVVVVVVVVVVVVVVVVVVVVVVVVVVVVVVVVVVVVVVVVVVVVVVVVVVVVVVVVVVVVVVVVVVVVVVVVVVVVVVVVVVVVVVVVVVPDDDVVVVVVVVVVVVVVVVVVVVVVVVPPDDDDDDDDDDDDDDDDDDDDDDDDDDDDDVPVVVVVVVVVVVVVVVVVVVVVVVVVVVVVVVVVVVVDPPDDDDDDDDDDDDDDDDDDDDDDDDDDDDDDDDDDDDDDDDDDDDDDDDDDDDDDDD

Radius of gyration: 108.05 Å; chains: 1; bounding box: 228×125×360 Å

InterPro domains:
  IPR008983 Tumour necrosis factor-like domain superfamily [G3DSA:2.60.120.40] (305-357)
  IPR008983 Tumour necrosis factor-like domain superfamily [SSF49842] (313-354)
  IPR052116 Centrosome and Cilium Assembly Protein [PTHR23170] (388-1063)

Organism: Crassostrea virginica (NCBI:txid6565)

Sequence (1125 aa):
MFNMIAETNGMLVHGNSSLSGQTHGSSGQILDMADITQILYNQTNELINLKKQAENDRSTIQLLQNRVFLLETELSDKMNTSKTPSSQEFSTYLLSMNHLIQNMAANDENDKNLTRQFDIAVKHFEEYKAEMQFTLLNLTTELDHYKQRLESERSKVSLLQNLTQRTNNNFNDFKTDMLQMHVNQSTEMVGIKQELKSELSKISLLHNVTQQTDEKVNDLRTDLLQTRLNQTNEMVDYKQQLENEKSKVHVLQNITQRLNQRLNDLNVQIRYTSLSLLDLQTATEQLNGSLLQQLEERISDVHDLIIANVSNRIAFTAGVTSSSTTWSSGTLVFPKVITNVGNGYNPRDGDFCHSTESLKMASTSFMGSSGRNVSGLPPVAPNLASSLPQLTSETELQKLLADERMRSQMHKTNYEQLKEEHKRLQDEFAHLEEEIKRTVEESKIVQEKYKTMYEQARRELGEKSAQIEEIRTSVITPQRLEIIRTQVTEDISKTYKERYHKQEQELEEYRTLCNQLKHTLAFTQSEYETQKAEYQRIVEEYKLSAEAEVTNLRKERETTITKVREESSQDAERVRILQKENAQLLLKLKTLTLELEEIHAQREKQGFETDNITRVQNKQITELSATIKALETERESLRHQLDQLQRDLALTGDTHNKLTGQIHELEKENAVCRNKVEEITHKNKVDLTNLKMDMLKQRGELERERDKLLNTVDDLQTKLQINQHKIDQQARALVEKERDAVRRVQAAREEEFVKLTKVEAEKLALETKLQEMDRRKIDQDAYKHAEKEKMEERIRATNDAKETAERELLVLKSKIDHQNHLQNMIERERSENSDLKSKVSRLETEINAYLGNEHDMTDDNLRLRNQVELLKEEIKLTKSQLKKVQDNHDIILMQQKSAFTEEKAQVDQRLQELQGQLKELHGKYQRALTAYKKYKKKSTHVVERLKDKVEILEAKNVEIELEKKALQACVPQDMYSKLKKQWKDLQRRHNEFKKVLLSSVYPVTIGDMSFGNVTLPPDCTFLPGNISFTEQERKHQEDLRLLKQRLDKVDSNQQKQLEELQEIASSTFRGTFPELDEKIGERIVEEKIVETETVIERERIVEKDVCVEEHLEESMEKADSEKSS

Secondary structure (DSSP, 8-state):
--------------------------------HHHHHHHHHHHHHHHHHHHHHHHHHHHHHHHHHHHHHHHHHHHHTT-SS-----TTHHHHHHHHHHHHHHHHHHHHHHHHHHHHHHHHHHHHHHHHHHHHHHHHHHHHHHHHHHHHHHHHHHHHHHHHHHHHHHHHHHHHHHHHHHHHHHHHHHHHHHHHHHHHHHHHHHHHHHHHHHHHHHHHHHHHHHHHHHHHHHHHHHHHHHHHHHHHHHHHHHHHHHHHHHHHHHHHHHHHHHHHHHHHHHHHHHHHHHHHHHHHHHHHHHHHHHHHHHHTTS----EEEE---S--S---SS----S-EEEEETS---TTTS--------------------------------------------STHHHHHHHHHHHHHHHHHHHHHHHHHHHHHHHHHHHHHHHHHHHHHHHHHHHHHHHHHHHHHHHHHHHHHHHHHHHHHHS--HHHHHHHHHHHHHHHHHHHHHHHHHHHHHHHHHHHHHHHHHHHHHHHHHHHHHHHHHHHHHHHHHHHHHHHHHHHHHHHHHHHHHHTT-TT-HHHHHHHHHHHHHHHHHHHHHHHHHHHHHHHHHHHHHHHHHHHHHHHHHHHHHHHHHHHHHHHHHHHHHHHHHHHHHHHHHHHHHHHHHHHHHHHHHHHHHHHHHHHHHHHHHHHHHHHHHHHHHHHHHHHHHHHHHHHHHHHHHHHHHHHHHHHHHHHHHHHHHHHHHHHHHHHHTTTSTTTHHHHHHHHHHHHHHHHHHHHHHHHHHHHHHHHHHHHHHHHHHHHHHHHHHHHHHHHHHHHHHHHHHHHHHHHHHHHHHHHHHHHHHHHHHHHHHHHHHHHHHHHHHHHHHHHHHHHHHHHHHHHHHHHHHHHHHHHHHHHHHHHHHHHHHHHHHHHHHHHHHHHHHHHHHHHHHHHHHHHHHHHHHHHHHHHHHHHHHHHHHHHHHHHHHHHHHHHHSS-HHHHHHHHHHHHHHHHHHHHHHHHTT-S--------------------------S-HHHHHHHHHHHHHHHHHHHHHHHHHHHHHHHHHHHHHHHTTS-------------------------------------------------------

pLDDT: mean 71.28, std 19.29, range [26.33, 94.5]